Protein AF-0000000080252151 (afdb_homodimer)

Structure (mmCIF, N/CA/C/O backbone):
data_AF-0000000080252151-model_v1
#
loop_
_entity.id
_entity.type
_entity.pdbx_description
1 polymer 'serine--tRNA ligase'
#
loop_
_atom_site.group_PDB
_atom_site.id
_atom_site.type_symbol
_atom_site.label_atom_id
_atom_site.label_alt_id
_atom_site.label_comp_id
_atom_site.label_asym_id
_atom_site.label_entity_id
_atom_site.label_seq_id
_atom_site.pdbx_PDB_ins_code
_atom_site.Cartn_x
_atom_site.Cartn_y
_atom_site.Cartn_z
_atom_site.occupancy
_atom_site.B_iso_or_equiv
_atom_site.auth_seq_id
_atom_site.auth_comp_id
_atom_site.auth_asym_id
_atom_site.auth_atom_id
_atom_site.pdbx_PDB_model_num
ATOM 1 N N . MET A 1 1 ? -27.797 20.719 -45.469 1 16.73 1 MET A N 1
ATOM 2 C CA . MET A 1 1 ? -27.469 19.422 -46.062 1 16.73 1 MET A CA 1
ATOM 3 C C . MET A 1 1 ? -26.172 18.875 -45.469 1 16.73 1 MET A C 1
ATOM 5 O O . MET A 1 1 ? -25.797 17.734 -45.75 1 16.73 1 MET A O 1
ATOM 9 N N . ARG A 1 2 ? -25.266 19.719 -45.094 1 17.7 2 ARG A N 1
ATOM 10 C CA . ARG A 1 2 ? -23.844 19.5 -44.875 1 17.7 2 ARG A CA 1
ATOM 11 C C . ARG A 1 2 ? -23.594 18.688 -43.594 1 17.7 2 ARG A C 1
ATOM 13 O O . ARG A 1 2 ? -22.453 18.453 -43.188 1 17.7 2 ARG A O 1
ATOM 20 N N . ALA A 1 3 ? -24.531 18.656 -42.719 1 18.3 3 ALA A N 1
ATOM 21 C CA . ALA A 1 3 ? -24.562 18.203 -41.312 1 18.3 3 ALA A CA 1
ATOM 22 C C . ALA A 1 3 ? -24.328 16.688 -41.219 1 18.3 3 ALA A C 1
ATOM 24 O O . ALA A 1 3 ? -24.031 16.172 -40.156 1 18.3 3 ALA A O 1
ATOM 25 N N . VAL A 1 4 ? -24.516 15.867 -42.281 1 17.34 4 VAL A N 1
ATOM 26 C CA . VAL A 1 4 ? -24.875 14.453 -42.281 1 17.34 4 VAL A CA 1
ATOM 27 C C . VAL A 1 4 ? -23.625 13.594 -42.219 1 17.34 4 VAL A C 1
ATOM 29 O O . VAL A 1 4 ? -23.641 12.484 -41.688 1 17.34 4 VAL A O 1
ATOM 32 N N . TRP A 1 5 ? -22.594 13.992 -42.812 1 17.31 5 TRP A N 1
ATOM 33 C CA . TRP A 1 5 ? -21.703 12.984 -43.375 1 17.31 5 TRP A CA 1
ATOM 34 C C . TRP A 1 5 ? -20.797 12.383 -42.312 1 17.31 5 TRP A C 1
ATOM 36 O O . TRP A 1 5 ? -20.297 11.266 -42.469 1 17.31 5 TRP A O 1
ATOM 46 N N . ILE A 1 6 ? -20.391 13.219 -41.375 1 19.72 6 ILE A N 1
ATOM 47 C CA . ILE A 1 6 ? -19.203 12.781 -40.656 1 19.72 6 ILE A CA 1
ATOM 48 C C . ILE A 1 6 ? -19.516 11.516 -39.875 1 19.72 6 ILE A C 1
ATOM 50 O O . ILE A 1 6 ? -18.641 10.977 -39.188 1 19.72 6 ILE A O 1
ATOM 54 N N . TRP A 1 7 ? -20.781 11.078 -39.812 1 19.39 7 TRP A N 1
ATOM 55 C CA . TRP A 1 7 ? -21.328 9.961 -39.062 1 19.39 7 TRP A CA 1
ATOM 56 C C . TRP A 1 7 ? -20.812 8.625 -39.594 1 19.39 7 TRP A C 1
ATOM 58 O O . TRP A 1 7 ? -20.766 7.637 -38.875 1 19.39 7 TRP A O 1
ATOM 68 N N . THR A 1 8 ? -20.547 8.531 -40.812 1 19.23 8 THR A N 1
ATOM 69 C CA . THR A 1 8 ? -20.516 7.227 -41.469 1 19.23 8 THR A CA 1
ATOM 70 C C . THR A 1 8 ? -19.25 6.469 -41.094 1 19.23 8 THR A C 1
ATOM 72 O O . THR A 1 8 ? -19.25 5.242 -41 1 19.23 8 THR A O 1
ATOM 75 N N . ARG A 1 9 ? -18.141 7.125 -41.25 1 21.08 9 ARG A N 1
ATOM 76 C CA . ARG A 1 9 ? -16.984 6.258 -41.406 1 21.08 9 ARG A CA 1
ATOM 77 C C . ARG A 1 9 ? -16.609 5.613 -40.062 1 21.08 9 ARG A C 1
ATOM 79 O O . ARG A 1 9 ? -15.617 4.875 -40 1 21.08 9 ARG A O 1
ATOM 86 N N . LEU A 1 10 ? -17 6.137 -38.906 1 21.61 10 LEU A N 1
ATOM 87 C CA . LEU A 1 10 ? -16.797 5.559 -37.562 1 21.61 10 LEU A CA 1
ATOM 88 C C . LEU A 1 10 ? -17.359 4.145 -37.5 1 21.61 10 LEU A C 1
ATOM 90 O O . LEU A 1 10 ? -17.266 3.479 -36.469 1 21.61 10 LEU A O 1
ATOM 94 N N . SER A 1 11 ? -18.109 3.631 -38.438 1 21.38 11 SER A N 1
ATOM 95 C CA . SER A 1 11 ? -18.828 2.365 -38.594 1 21.38 11 SER A CA 1
ATOM 96 C C . SER A 1 11 ? -17.859 1.211 -38.844 1 21.38 11 SER A C 1
ATOM 98 O O . SER A 1 11 ? -18.203 0.049 -38.594 1 21.38 11 SER A O 1
ATOM 100 N N . ARG A 1 12 ? -16.859 1.363 -39.625 1 22.22 12 ARG A N 1
ATOM 101 C CA . ARG A 1 12 ? -16.281 0.125 -40.125 1 22.22 12 ARG A CA 1
ATOM 102 C C . ARG A 1 12 ? -15.438 -0.556 -39.031 1 22.22 12 ARG A C 1
ATOM 104 O O . ARG A 1 12 ? -14.836 -1.605 -39.281 1 22.22 12 ARG A O 1
ATOM 111 N N . TRP A 1 13 ? -14.789 0.206 -38.219 1 22.47 13 TRP A N 1
ATOM 112 C CA . TRP A 1 13 ? -13.922 -0.566 -37.344 1 22.47 13 TRP A CA 1
ATOM 113 C C . TRP A 1 13 ? -14.719 -1.618 -36.594 1 22.47 13 TRP A C 1
ATOM 115 O O . TRP A 1 13 ? -14.93 -1.491 -35.375 1 22.47 13 TRP A O 1
ATOM 125 N N . ASN A 1 14 ? -16 -2.041 -36.906 1 22.7 14 ASN A N 1
ATOM 126 C CA . ASN A 1 14 ? -17 -3.068 -36.625 1 22.7 14 ASN A CA 1
ATOM 127 C C . ASN A 1 14 ? -16.406 -4.469 -36.781 1 22.7 14 ASN A C 1
ATOM 129 O O . ASN A 1 14 ? -17.141 -5.461 -36.656 1 22.7 14 ASN A O 1
ATOM 133 N N . ALA A 1 15 ? -15.539 -4.684 -37.656 1 21.8 15 ALA A N 1
ATOM 134 C CA . ALA A 1 15 ? -15.5 -6.062 -38.125 1 21.8 15 ALA A CA 1
ATOM 135 C C . ALA A 1 15 ? -15.094 -7.023 -37.031 1 21.8 15 ALA A C 1
ATOM 137 O O . ALA A 1 15 ? -15.758 -8.031 -36.781 1 21.8 15 ALA A O 1
ATOM 138 N N . VAL A 1 16 ? -13.734 -7.324 -36.906 1 23.58 16 VAL A N 1
ATOM 139 C CA . VAL A 1 16 ? -13.477 -8.641 -36.312 1 23.58 16 VAL A CA 1
ATOM 140 C C . VAL A 1 16 ? -13.836 -8.617 -34.844 1 23.58 16 VAL A C 1
ATOM 142 O O . VAL A 1 16 ? -13.141 -7.992 -34.031 1 23.58 16 VAL A O 1
ATOM 145 N N . SER A 1 17 ? -14.969 -8.266 -34.375 1 24.58 17 SER A N 1
ATOM 146 C CA . SER A 1 17 ? -15.789 -7.992 -33.188 1 24.58 17 SER A CA 1
ATOM 147 C C . SER A 1 17 ? -15.727 -9.141 -32.188 1 24.58 17 SER A C 1
ATOM 149 O O . SER A 1 17 ? -16.656 -9.336 -31.406 1 24.58 17 SER A O 1
ATOM 151 N N . THR A 1 18 ? -15.086 -10.266 -32.5 1 24.19 18 THR A N 1
ATOM 152 C CA . THR A 1 18 ? -15.328 -11.359 -31.578 1 24.19 18 THR A CA 1
ATOM 153 C C . THR A 1 18 ? -14.836 -11.008 -30.172 1 24.19 18 THR A C 1
ATOM 155 O O . THR A 1 18 ? -13.672 -11.242 -29.844 1 24.19 18 THR A O 1
ATOM 158 N N . ILE A 1 19 ? -15.055 -9.789 -29.875 1 25.27 19 ILE A N 1
ATOM 159 C CA . ILE A 1 19 ? -14.703 -9.461 -28.5 1 25.27 19 ILE A CA 1
ATOM 160 C C . ILE A 1 19 ? -15.195 -10.562 -27.562 1 25.27 19 ILE A C 1
ATOM 162 O O . ILE A 1 19 ? -16.406 -10.836 -27.5 1 25.27 19 ILE A O 1
ATOM 166 N N . PRO A 1 20 ? -14.391 -11.531 -27.234 1 25 20 PRO A N 1
ATOM 167 C CA . PRO A 1 20 ? -14.977 -12.586 -26.406 1 25 20 PRO A CA 1
ATOM 168 C C . PRO A 1 20 ? -15.867 -12.023 -25.297 1 25 20 PRO A C 1
ATOM 170 O O . PRO A 1 20 ? -15.555 -10.984 -24.703 1 25 20 PRO A O 1
ATOM 173 N N . ARG A 1 21 ? -17.219 -12.039 -25.344 1 26.2 21 ARG A N 1
ATOM 174 C CA . ARG A 1 21 ? -18.281 -11.703 -24.391 1 26.2 21 ARG A CA 1
ATOM 175 C C . ARG A 1 21 ? -17.891 -12.133 -22.984 1 26.2 21 ARG A C 1
ATOM 177 O O . ARG A 1 21 ? -17.062 -13.023 -22.797 1 26.2 21 ARG A O 1
ATOM 184 N N . ALA A 1 22 ? -18.266 -11.266 -22 1 27.62 22 ALA A N 1
ATOM 185 C CA . ALA A 1 22 ? -18.219 -11.461 -20.562 1 27.62 22 ALA A CA 1
ATOM 186 C C . ALA A 1 22 ? -18.562 -12.898 -20.188 1 27.62 22 ALA A C 1
ATOM 188 O O . ALA A 1 22 ? -18.344 -13.312 -19.031 1 27.62 22 ALA A O 1
ATOM 189 N N . SER A 1 23 ? -19.344 -13.633 -21.016 1 25.84 23 SER A N 1
ATOM 190 C CA . SER A 1 23 ? -19.828 -14.977 -20.703 1 25.84 23 SER A CA 1
ATOM 191 C C . SER A 1 23 ? -18.672 -15.938 -20.453 1 25.84 23 SER A C 1
ATOM 193 O O . SER A 1 23 ? -18.828 -16.969 -19.797 1 25.84 23 SER A O 1
ATOM 195 N N . ASP A 1 24 ? -17.672 -15.836 -21.266 1 27.78 24 ASP A N 1
ATOM 196 C CA . ASP A 1 24 ? -16.828 -17.016 -21.391 1 27.78 24 ASP A CA 1
ATOM 197 C C . ASP A 1 24 ? -15.961 -17.203 -20.156 1 27.78 24 ASP A C 1
ATOM 199 O O . ASP A 1 24 ? -15.211 -18.188 -20.062 1 27.78 24 ASP A O 1
ATOM 203 N N . TYR A 1 25 ? -15.492 -16.156 -19.578 1 28.22 25 TYR A N 1
ATOM 204 C CA . TYR A 1 25 ? -14.703 -16.609 -18.438 1 28.22 25 TYR A CA 1
ATOM 205 C C . TYR A 1 25 ? -15.602 -17.172 -17.344 1 28.22 25 TYR A C 1
ATOM 207 O O . TYR A 1 25 ? -16.125 -16.422 -16.516 1 28.22 25 TYR A O 1
ATOM 215 N N . ALA A 1 26 ? -16.422 -18.109 -17.688 1 27.59 26 ALA A N 1
ATOM 216 C CA . ALA A 1 26 ? -17.141 -18.875 -16.672 1 27.59 26 ALA A CA 1
ATOM 217 C C . ALA A 1 26 ? -16.172 -19.406 -15.602 1 27.59 26 ALA A C 1
ATOM 219 O O . ALA A 1 26 ? -15.547 -20.453 -15.781 1 27.59 26 ALA A O 1
ATOM 220 N N . ILE A 1 27 ? -15.305 -18.625 -15.164 1 31.78 27 ILE A N 1
ATOM 221 C CA . ILE A 1 27 ? -14.703 -19.219 -13.977 1 31.78 27 ILE A CA 1
ATOM 222 C C . ILE A 1 27 ? -15.805 -19.703 -13.031 1 31.78 27 ILE A C 1
ATOM 224 O O . ILE A 1 27 ? -16.672 -18.922 -12.633 1 31.78 27 ILE A O 1
ATOM 228 N N . LEU A 1 28 ? -16.266 -20.938 -13.219 1 28.88 28 LEU A N 1
ATOM 229 C CA . LEU A 1 28 ? -17.203 -21.5 -12.266 1 28.88 28 LEU A CA 1
ATOM 230 C C . LEU A 1 28 ? -16.922 -21 -10.852 1 28.88 28 LEU A C 1
ATOM 232 O O . LEU A 1 28 ? -15.766 -20.75 -10.5 1 28.88 28 LEU A O 1
ATOM 236 N N . PRO A 1 29 ? -17.953 -20.484 -10.32 1 29.12 29 PRO A N 1
ATOM 237 C CA . PRO A 1 29 ? -17.797 -20.031 -8.93 1 29.12 29 PRO A CA 1
ATOM 238 C C . PRO A 1 29 ? -16.984 -21.016 -8.094 1 29.12 29 PRO A C 1
ATOM 240 O O . PRO A 1 29 ? -16.953 -22.219 -8.383 1 29.12 29 PRO A O 1
ATOM 243 N N . LYS A 1 30 ? -16.031 -20.578 -7.488 1 32.59 30 LYS A N 1
ATOM 244 C CA . LYS A 1 30 ? -15.32 -21.375 -6.484 1 32.59 30 LYS A CA 1
ATOM 245 C C . LYS A 1 30 ? -16.281 -22.297 -5.742 1 32.59 30 LYS A C 1
ATOM 247 O O . LYS A 1 30 ? -17.422 -21.922 -5.453 1 32.59 30 LYS A O 1
ATOM 252 N N . HIS A 1 31 ? -16.422 -23.578 -6.074 1 26.41 31 HIS A N 1
ATOM 253 C CA . HIS A 1 31 ? -17.203 -24.5 -5.25 1 26.41 31 HIS A CA 1
ATOM 254 C C . HIS A 1 31 ? -17.156 -24.094 -3.781 1 26.41 31 HIS A C 1
ATOM 256 O O . HIS A 1 31 ? -16.094 -23.797 -3.24 1 26.41 31 HIS A O 1
ATOM 262 N N . SER A 1 32 ? -18.266 -23.516 -3.346 1 26.16 32 SER A N 1
ATOM 263 C CA . SER A 1 32 ? -18.453 -23.312 -1.915 1 26.16 32 SER A CA 1
ATOM 264 C C . SER A 1 32 ? -18.141 -24.578 -1.121 1 26.16 32 SER A C 1
ATOM 266 O O . SER A 1 32 ? -18.797 -25.594 -1.285 1 26.16 32 SER A O 1
ATOM 268 N N . PHE A 1 33 ? -17.078 -25.031 -0.908 1 23.88 33 PHE A N 1
ATOM 269 C CA . PHE A 1 33 ? -16.984 -26.062 0.129 1 23.88 33 PHE A CA 1
ATOM 270 C C . PHE A 1 33 ? -17.938 -25.75 1.282 1 23.88 33 PHE A C 1
ATOM 272 O O . PHE A 1 33 ? -18.094 -24.594 1.659 1 23.88 33 PHE A O 1
ATOM 279 N N . HIS A 1 34 ? -19.016 -26.5 1.443 1 22.34 34 HIS A N 1
ATOM 280 C CA . HIS A 1 34 ? -19.844 -26.609 2.639 1 22.34 34 HIS A CA 1
ATOM 281 C C . HIS A 1 34 ? -19 -26.438 3.904 1 22.34 34 HIS A C 1
ATOM 283 O O . HIS A 1 34 ? -18.094 -27.234 4.164 1 22.34 34 HIS A O 1
ATOM 289 N N . THR A 1 35 ? -18.859 -25.328 4.289 1 23.25 35 THR A N 1
ATOM 290 C CA . THR A 1 35 ? -18.484 -25.156 5.688 1 23.25 35 THR A CA 1
ATOM 291 C C . THR A 1 35 ? -19.438 -25.922 6.598 1 23.25 35 THR A C 1
ATOM 293 O O . THR A 1 35 ? -20.656 -25.672 6.574 1 23.25 35 THR A O 1
ATOM 296 N N . SER A 1 36 ? -19.438 -27.188 6.797 1 22.25 36 SER A N 1
ATOM 297 C CA . SER A 1 36 ? -19.891 -27.672 8.094 1 22.25 36 SER A CA 1
ATOM 298 C C . SER A 1 36 ? -19.672 -26.641 9.188 1 22.25 36 SER A C 1
ATOM 300 O O . SER A 1 36 ? -18.609 -26.016 9.25 1 22.25 36 SER A O 1
ATOM 302 N N . SER A 1 37 ? -20.797 -26.047 9.609 1 23.06 37 SER A N 1
ATOM 303 C CA . SER A 1 37 ? -21.062 -25.172 10.742 1 23.06 37 SER A CA 1
ATOM 304 C C . SER A 1 37 ? -20.297 -25.609 11.984 1 23.06 37 SER A C 1
ATOM 306 O O . SER A 1 37 ? -20.781 -26.406 12.773 1 23.06 37 SER A O 1
ATOM 308 N N . LEU A 1 38 ? -19.25 -26.234 11.938 1 21.7 38 LEU A N 1
ATOM 309 C CA . LEU A 1 38 ? -18.625 -26.359 13.25 1 21.7 38 LEU A CA 1
ATOM 310 C C . LEU A 1 38 ? -18.516 -25 13.93 1 21.7 38 LEU A C 1
ATOM 312 O O . LEU A 1 38 ? -17.625 -24.203 13.617 1 21.7 38 LEU A O 1
ATOM 316 N N . PHE A 1 39 ? -19.656 -24.344 13.992 1 22.88 39 PHE A N 1
ATOM 317 C CA . PHE A 1 39 ? -19.906 -23.344 15.023 1 22.88 39 PHE A CA 1
ATOM 318 C C . PHE A 1 39 ? -19.391 -23.797 16.375 1 22.88 39 PHE A C 1
ATOM 320 O O . PHE A 1 39 ? -19.984 -24.672 17.016 1 22.88 39 PHE A O 1
ATOM 327 N N . LEU A 1 40 ? -18.172 -23.906 16.562 1 22.36 40 LEU A N 1
ATOM 328 C CA . LEU A 1 40 ? -17.797 -23.984 17.969 1 22.36 40 LEU A CA 1
ATOM 329 C C . LEU A 1 40 ? -18.438 -22.844 18.766 1 22.36 40 LEU A C 1
ATOM 331 O O . LEU A 1 40 ? -18.281 -21.672 18.422 1 22.36 40 LEU A O 1
ATOM 335 N N . LYS A 1 41 ? -19.578 -23 19.234 1 24.2 41 LYS A N 1
ATOM 336 C CA . LYS A 1 41 ? -20.078 -22.328 20.422 1 24.2 41 LYS A CA 1
ATOM 337 C C . LYS A 1 41 ? -18.938 -22.016 21.406 1 24.2 41 LYS A C 1
ATOM 339 O O . LYS A 1 41 ? -18.297 -22.938 21.922 1 24.2 41 LYS A O 1
ATOM 344 N N . THR A 1 42 ? -18.312 -20.922 21.141 1 24.12 42 THR A N 1
ATOM 345 C CA . THR A 1 42 ? -17.594 -20.469 22.328 1 24.12 42 THR A CA 1
ATOM 346 C C . THR A 1 42 ? -18.531 -20.391 23.531 1 24.12 42 THR A C 1
ATOM 348 O O . THR A 1 42 ? -19.438 -19.562 23.562 1 24.12 42 THR A O 1
ATOM 351 N N . LYS A 1 43 ? -19.031 -21.438 24.016 1 25.16 43 LYS A N 1
ATOM 352 C CA . LYS A 1 43 ? -19.406 -21.344 25.422 1 25.16 43 LYS A CA 1
ATOM 353 C C . LYS A 1 43 ? -18.438 -20.453 26.203 1 25.16 43 LYS A C 1
ATOM 355 O O . LYS A 1 43 ? -17.219 -20.531 26 1 25.16 43 LYS A O 1
ATOM 360 N N . GLU A 1 44 ? -18.844 -19.281 26.734 1 26.17 44 GLU A N 1
ATOM 361 C CA . GLU A 1 44 ? -18.25 -18.406 27.719 1 26.17 44 GLU A CA 1
ATOM 362 C C . GLU A 1 44 ? -17.422 -19.188 28.734 1 26.17 44 GLU A C 1
ATOM 364 O O . GLU A 1 44 ? -16.984 -18.625 29.75 1 26.17 44 GLU A O 1
ATOM 369 N N . LYS A 1 45 ? -17.688 -20.516 28.875 1 26.02 45 LYS A N 1
ATOM 370 C CA . LYS A 1 45 ? -17.047 -21 30.094 1 26.02 45 LYS A CA 1
ATOM 371 C C . LYS A 1 45 ? -15.562 -20.672 30.109 1 26.02 45 LYS A C 1
ATOM 373 O O . LYS A 1 45 ? -15.008 -20.203 29.125 1 26.02 45 LYS A O 1
ATOM 378 N N . ASP A 1 46 ? -14.766 -21.688 30.672 1 23.55 46 ASP A N 1
ATOM 379 C CA . ASP A 1 46 ? -13.438 -21.641 31.266 1 23.55 46 ASP A CA 1
ATOM 380 C C . ASP A 1 46 ? -12.398 -21.172 30.234 1 23.55 46 ASP A C 1
ATOM 382 O O . ASP A 1 46 ? -12.359 -21.688 29.109 1 23.55 46 ASP A O 1
ATOM 386 N N . ARG A 1 47 ? -11.984 -19.953 30.156 1 26.83 47 ARG A N 1
ATOM 387 C CA . ARG A 1 47 ? -10.688 -19.359 29.828 1 26.83 47 ARG A CA 1
ATOM 388 C C . ARG A 1 47 ? -9.57 -20.391 29.984 1 26.83 47 ARG A C 1
ATOM 390 O O . ARG A 1 47 ? -8.789 -20.312 30.938 1 26.83 47 ARG A O 1
ATOM 397 N N . THR A 1 48 ? -9.898 -21.594 29.969 1 23.78 48 THR A N 1
ATOM 398 C CA . THR A 1 48 ? -8.742 -22.484 30.109 1 23.78 48 THR A CA 1
ATOM 399 C C . THR A 1 48 ? -7.691 -22.172 29.047 1 23.78 48 THR A C 1
ATOM 401 O O . THR A 1 48 ? -8.008 -22.078 27.859 1 23.78 48 THR A O 1
ATOM 404 N N . VAL A 1 49 ? -6.629 -21.266 29.375 1 26.84 49 VAL A N 1
ATOM 405 C CA . VAL A 1 49 ? -5.281 -21.391 28.828 1 26.84 49 VAL A CA 1
ATOM 406 C C . VAL A 1 49 ? -5.113 -22.766 28.172 1 26.84 49 VAL A C 1
ATOM 408 O O . VAL A 1 49 ? -5.137 -23.797 28.844 1 26.84 49 VAL A O 1
ATOM 411 N N . PHE A 1 50 ? -5.824 -22.969 27.172 1 26.45 50 PHE A N 1
ATOM 412 C CA . PHE A 1 50 ? -5.438 -24.234 26.547 1 26.45 50 PHE A CA 1
ATOM 413 C C . PHE A 1 50 ? -3.924 -24.422 26.594 1 26.45 50 PHE A C 1
ATOM 415 O O . PHE A 1 50 ? -3.182 -23.609 26.031 1 26.45 50 PHE A O 1
ATOM 422 N N . GLN A 1 51 ? -3.262 -24.609 27.641 1 28.59 51 GLN A N 1
ATOM 423 C CA . GLN A 1 51 ? -2.016 -25.344 27.875 1 28.59 51 GLN A CA 1
ATOM 424 C C . GLN A 1 51 ? -1.795 -26.391 26.781 1 28.59 51 GLN A C 1
ATOM 426 O O . GLN A 1 51 ? -1.871 -27.594 27.062 1 28.59 51 GLN A O 1
ATOM 431 N N . THR A 1 52 ? -2.551 -26.359 25.672 1 32.12 52 THR A N 1
ATOM 432 C CA . THR A 1 52 ? -2.377 -27.578 24.891 1 32.12 52 THR A CA 1
ATOM 433 C C . THR A 1 52 ? -0.906 -27.797 24.562 1 32.12 52 THR A C 1
ATOM 435 O O . THR A 1 52 ? -0.241 -26.906 24.047 1 32.12 52 THR A O 1
ATOM 438 N N . THR A 1 53 ? -0.196 -28.5 25.062 1 35 53 THR A N 1
ATOM 439 C CA . THR A 1 53 ? 1.112 -29.141 24.953 1 35 53 THR A CA 1
ATOM 440 C C . THR A 1 53 ? 1.509 -29.312 23.5 1 35 53 THR A C 1
ATOM 442 O O . THR A 1 53 ? 2.684 -29.188 23.141 1 35 53 THR A O 1
ATOM 445 N N . ASP A 1 54 ? 0.576 -29.859 22.5 1 38.12 54 ASP A N 1
ATOM 446 C CA . 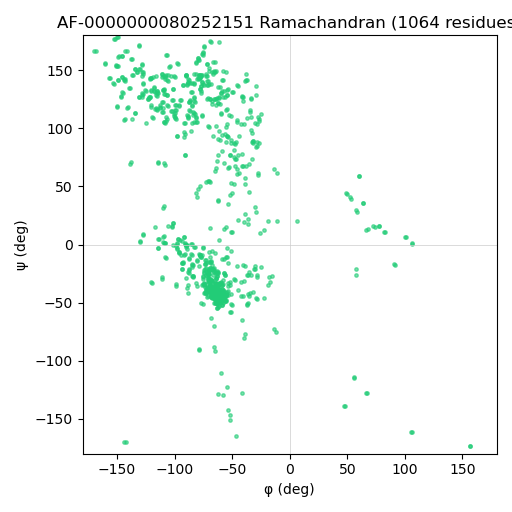ASP A 1 54 ? 1.036 -30.391 21.219 1 38.12 54 ASP A CA 1
ATOM 447 C C . ASP A 1 54 ? 0.783 -29.375 20.094 1 38.12 54 ASP A C 1
ATOM 449 O O . ASP A 1 54 ? 0.568 -29.766 18.938 1 38.12 54 ASP A O 1
ATOM 453 N N . PHE A 1 55 ? 0.519 -28.156 20.266 1 42.69 55 PHE A N 1
ATOM 454 C CA . PHE A 1 55 ? 0.318 -27.234 19.156 1 42.69 55 PHE A CA 1
ATOM 455 C C . PHE A 1 55 ? 1.633 -26.953 18.438 1 42.69 55 PHE A C 1
ATOM 457 O O . PHE A 1 55 ? 2.568 -26.406 19.031 1 42.69 55 PHE A O 1
ATOM 464 N N . ILE A 1 56 ? 1.778 -27.609 17.312 1 49.44 56 ILE A N 1
ATOM 465 C CA . ILE A 1 56 ? 2.902 -27.25 16.469 1 49.44 56 ILE A CA 1
ATOM 466 C C . ILE A 1 56 ? 2.52 -26.062 15.586 1 49.44 56 ILE A C 1
ATOM 468 O O . ILE A 1 56 ? 1.577 -26.141 14.797 1 49.44 56 ILE A O 1
ATOM 472 N N . PRO A 1 57 ? 2.959 -24.812 15.812 1 55.06 57 PRO A N 1
ATOM 473 C CA . PRO A 1 57 ? 2.664 -23.656 14.961 1 55.06 57 PRO A CA 1
ATOM 474 C C . PRO A 1 57 ? 2.938 -23.938 13.484 1 55.06 57 PRO A C 1
ATOM 476 O O . PRO A 1 57 ? 3.887 -24.641 13.148 1 55.06 57 PRO A O 1
ATOM 479 N N . PRO A 1 58 ? 1.847 -23.531 12.719 1 61.88 58 PRO A N 1
ATOM 480 C CA . PRO A 1 58 ? 2.096 -23.719 11.289 1 61.88 58 PRO A CA 1
ATOM 481 C C . PRO A 1 58 ? 3.328 -22.953 10.805 1 61.88 58 PRO A C 1
ATOM 483 O O . PRO A 1 58 ? 3.615 -21.859 11.289 1 61.88 58 PRO A O 1
ATOM 486 N N . ARG A 1 59 ? 4.133 -23.656 10.094 1 69.94 59 ARG A N 1
ATOM 487 C CA . ARG A 1 59 ? 5.348 -23.062 9.547 1 69.94 59 ARG A CA 1
ATOM 488 C C . ARG A 1 59 ? 5.113 -22.531 8.133 1 69.94 59 ARG A C 1
ATOM 490 O O . ARG A 1 59 ? 5.914 -21.75 7.613 1 69.94 59 ARG A O 1
ATOM 497 N N . THR A 1 60 ? 3.969 -23 7.566 1 76.81 60 THR A N 1
ATOM 498 C CA . THR A 1 60 ? 3.613 -22.531 6.23 1 76.81 60 THR A CA 1
ATOM 499 C C . THR A 1 60 ? 2.098 -22.422 6.082 1 76.81 60 THR A C 1
ATOM 501 O O . THR A 1 60 ? 1.354 -23.203 6.672 1 76.81 60 THR A O 1
ATOM 504 N N . ALA A 1 61 ? 1.718 -21.438 5.355 1 78.81 61 ALA A N 1
ATOM 505 C CA . ALA A 1 61 ? 0.294 -21.25 5.09 1 78.81 61 ALA A CA 1
ATOM 506 C C . ALA A 1 61 ? -0.191 -22.203 4.004 1 78.81 61 ALA A C 1
ATOM 508 O O . ALA A 1 61 ? -1.396 -22.359 3.803 1 78.81 61 ALA A O 1
ATOM 509 N N . LEU A 1 62 ? 0.72 -22.906 3.363 1 84.62 62 LEU A N 1
ATOM 510 C CA . LEU A 1 62 ? 0.373 -23.781 2.248 1 84.62 62 LEU A CA 1
ATOM 511 C C . LEU A 1 62 ? 0.093 -25.203 2.738 1 84.62 62 LEU A C 1
ATOM 513 O O . LEU A 1 62 ? -0.291 -26.062 1.952 1 84.62 62 LEU A O 1
ATOM 517 N N . PHE A 1 63 ? 0.377 -25.438 3.975 1 79.94 63 PHE A N 1
ATOM 518 C CA . PHE A 1 63 ? 0.137 -26.766 4.516 1 79.94 63 PHE A CA 1
ATOM 519 C C . PHE A 1 63 ? -0.358 -26.688 5.953 1 79.94 63 PHE A C 1
ATOM 521 O O . PHE A 1 63 ? 0.351 -26.188 6.832 1 79.94 63 PHE A O 1
ATOM 528 N N . VAL A 1 64 ? -1.665 -27 6.062 1 70.69 64 VAL A N 1
ATOM 529 C CA . VAL A 1 64 ? -2.264 -26.969 7.395 1 70.69 64 VAL A CA 1
ATOM 530 C C . VAL A 1 64 ? -2.541 -28.406 7.855 1 70.69 64 VAL A C 1
ATOM 532 O O . VAL A 1 64 ? -3.234 -29.156 7.168 1 70.69 64 VAL A O 1
ATOM 535 N N . SER A 1 65 ? -1.626 -28.859 8.812 1 61.72 65 SER A N 1
ATOM 536 C CA . SER A 1 65 ? -1.834 -30.203 9.336 1 61.72 65 SER A CA 1
ATOM 537 C C . SER A 1 65 ? -2.447 -30.156 10.734 1 61.72 65 SER A C 1
ATOM 539 O O . SER A 1 65 ? -2.205 -29.234 11.5 1 61.72 65 SER A O 1
ATOM 541 N N . GLY A 1 66 ? -3.293 -31.141 10.984 1 57.28 66 GLY A N 1
ATOM 542 C CA . GLY A 1 66 ? -3.779 -31.406 12.336 1 57.28 66 GLY A CA 1
ATOM 543 C C . GLY A 1 66 ? -4.672 -30.297 12.867 1 57.28 66 GLY A C 1
ATOM 544 O O . GLY A 1 66 ? -5.566 -29.828 12.172 1 57.28 66 GLY A O 1
ATOM 545 N N . SER A 1 67 ? -4.289 -29.797 14.117 1 51.16 67 SER A N 1
ATOM 546 C CA . SER A 1 67 ? -5.059 -28.875 14.938 1 51.16 67 SER A CA 1
ATOM 547 C C . SER A 1 67 ? -4.938 -27.438 14.406 1 51.16 67 SER A C 1
ATOM 549 O O . SER A 1 67 ? -5.738 -26.578 14.766 1 51.16 67 SER A O 1
ATOM 551 N N . SER A 1 68 ? -4.004 -27.297 13.438 1 55.53 68 SER A N 1
ATOM 552 C CA . SER A 1 68 ? -3.82 -25.938 12.945 1 55.53 68 SER A CA 1
ATOM 553 C C . SER A 1 68 ? -4.891 -25.562 11.93 1 55.53 68 SER A C 1
ATOM 555 O O . SER A 1 68 ? -5.086 -24.375 11.625 1 55.53 68 SER A O 1
ATOM 557 N N . SER A 1 69 ? -5.582 -26.625 11.492 1 57.47 69 SER A N 1
ATOM 558 C CA . SER A 1 69 ? -6.59 -26.391 10.469 1 57.47 69 SER A CA 1
ATOM 559 C C . SER A 1 69 ? -7.703 -25.469 10.977 1 57.47 69 SER A C 1
ATOM 561 O O . SER A 1 69 ? -8.359 -24.781 10.195 1 57.47 69 SER A O 1
ATOM 563 N N . GLN A 1 70 ? -7.758 -25.516 12.297 1 51.78 70 GLN A N 1
ATOM 564 C CA . GLN A 1 70 ? -8.844 -24.719 12.875 1 51.78 70 GLN A CA 1
ATOM 565 C C . GLN A 1 70 ? -8.578 -23.219 12.727 1 51.78 70 GLN A C 1
ATOM 567 O O . GLN A 1 70 ? -9.508 -22.422 12.766 1 51.78 70 GLN A O 1
ATOM 572 N N . PHE A 1 71 ? -7.324 -23.031 12.547 1 51.22 71 PHE A N 1
ATOM 573 C CA . PHE A 1 71 ? -6.973 -21.625 12.508 1 51.22 71 PHE A CA 1
ATOM 574 C C . PHE A 1 71 ? -6.895 -21.125 11.062 1 51.22 71 PHE A C 1
ATOM 576 O O . PHE A 1 71 ? -6.75 -19.922 10.82 1 51.22 71 PHE A O 1
ATOM 583 N N . ALA A 1 72 ? -7.008 -22.094 10.219 1 56.09 72 ALA A N 1
ATOM 584 C CA . ALA A 1 72 ? -6.848 -21.672 8.828 1 56.09 72 ALA A CA 1
ATOM 585 C C . ALA A 1 72 ? -8.141 -21.078 8.281 1 56.09 72 ALA A C 1
ATOM 587 O O . ALA A 1 72 ? -9.195 -21.719 8.344 1 56.09 72 ALA A O 1
ATOM 588 N N . THR A 1 73 ? -8.133 -19.75 8.164 1 53.56 73 THR A N 1
ATOM 589 C CA . THR A 1 73 ? -9.289 -19.062 7.59 1 53.56 73 THR A CA 1
ATOM 590 C C . THR A 1 73 ? -9.391 -19.359 6.094 1 53.56 73 THR A C 1
ATOM 592 O O . THR A 1 73 ? -10.484 -19.297 5.523 1 53.56 73 THR A O 1
ATOM 595 N N . PHE A 1 74 ? -8.281 -19.594 5.488 1 60.88 74 PHE A N 1
ATOM 596 C CA . PHE A 1 74 ? -8.242 -19.844 4.055 1 60.88 74 PHE A CA 1
ATOM 597 C C . PHE A 1 74 ? -7.352 -21.047 3.748 1 60.88 74 PHE A C 1
ATOM 599 O O . PHE A 1 74 ? -6.219 -21.125 4.223 1 60.88 74 PHE A O 1
ATOM 606 N N . VAL A 1 75 ? -8.062 -22 3.289 1 65.25 75 VAL A N 1
ATOM 607 C CA . VAL A 1 75 ? -7.27 -23.219 3.104 1 65.25 75 VAL A CA 1
ATOM 608 C C . VAL A 1 75 ? -7.145 -23.531 1.614 1 65.25 75 VAL A C 1
ATOM 610 O O . VAL A 1 75 ? -8.117 -23.422 0.865 1 65.25 75 VAL A O 1
ATOM 613 N N . VAL A 1 76 ? -5.934 -23.531 1.164 1 79.31 76 VAL A N 1
ATOM 614 C CA . VAL A 1 76 ? -5.594 -24.062 -0.157 1 79.31 76 VAL A CA 1
ATOM 615 C C . VAL A 1 76 ? -4.996 -25.453 -0.026 1 79.31 76 VAL A C 1
ATOM 617 O O . VAL A 1 76 ? -4.27 -25.734 0.929 1 79.31 76 VAL A O 1
ATOM 620 N N . ASP A 1 77 ? -5.488 -26.359 -0.883 1 81.25 77 ASP A N 1
ATOM 621 C CA . ASP A 1 77 ? -4.906 -27.703 -0.95 1 81.25 77 ASP A CA 1
ATOM 622 C C . ASP A 1 77 ? -3.908 -27.797 -2.1 1 81.25 77 ASP A C 1
ATOM 624 O O . ASP A 1 77 ? -4.277 -28.172 -3.219 1 81.25 77 ASP A O 1
ATOM 628 N N . PRO A 1 78 ? -2.691 -27.578 -1.822 1 88.44 78 PRO A N 1
ATOM 629 C CA . PRO A 1 78 ? -1.691 -27.562 -2.893 1 88.44 78 PRO A CA 1
ATOM 630 C C . PRO A 1 78 ? -1.475 -28.938 -3.516 1 88.44 78 PRO A C 1
ATOM 632 O O . PRO A 1 78 ? -1.694 -29.953 -2.859 1 88.44 78 PRO A O 1
ATOM 635 N N . HIS A 1 79 ? -1.168 -28.953 -4.762 1 89.94 79 HIS A N 1
ATOM 636 C CA . HIS A 1 79 ? -0.709 -30.156 -5.445 1 89.94 79 HIS A CA 1
ATOM 637 C C . HIS A 1 79 ? 0.807 -30.297 -5.352 1 89.94 79 HIS A C 1
ATOM 639 O O . HIS A 1 79 ? 1.544 -29.547 -5.992 1 89.94 79 HIS A O 1
ATOM 645 N N . PHE A 1 80 ? 1.244 -31.281 -4.613 1 90.25 80 PHE A N 1
ATOM 646 C CA . PHE A 1 80 ? 2.678 -31.5 -4.477 1 90.25 80 PHE A CA 1
ATOM 647 C C . PHE A 1 80 ? 3.201 -32.344 -5.625 1 90.25 80 PHE A C 1
ATOM 649 O O . PHE A 1 80 ? 2.807 -33.5 -5.777 1 90.25 80 PHE A O 1
ATOM 656 N N . ASP A 1 81 ? 4.117 -31.844 -6.387 1 91.44 81 ASP A N 1
ATOM 657 C CA . ASP A 1 81 ? 4.637 -32.531 -7.559 1 91.44 81 ASP A CA 1
ATOM 658 C C . ASP A 1 81 ? 6.074 -33 -7.336 1 91.44 81 ASP A C 1
ATOM 660 O O . ASP A 1 81 ? 6.891 -32.969 -8.258 1 91.44 81 ASP A O 1
ATOM 664 N N . PHE A 1 82 ? 6.402 -33.312 -6.16 1 94.38 82 PHE A N 1
ATOM 665 C CA . PHE A 1 82 ? 7.789 -33.625 -5.828 1 94.38 82 PHE A CA 1
ATOM 666 C C . PHE A 1 82 ? 8.234 -34.938 -6.469 1 94.38 82 PHE A C 1
ATOM 668 O O . PHE A 1 82 ? 9.414 -35.094 -6.797 1 94.38 82 PHE A O 1
ATOM 675 N N . ASP A 1 83 ? 7.328 -35.906 -6.668 1 93.31 83 ASP A N 1
ATOM 676 C CA . ASP A 1 83 ? 7.676 -37.125 -7.371 1 93.31 83 ASP A CA 1
ATOM 677 C C . ASP A 1 83 ? 8.211 -36.812 -8.766 1 93.31 83 ASP A C 1
ATOM 679 O O . ASP A 1 83 ? 9.234 -37.375 -9.18 1 93.31 83 ASP A O 1
ATOM 683 N N . GLU A 1 84 ? 7.508 -36 -9.422 1 91.38 84 GLU A N 1
ATOM 684 C CA . GLU A 1 84 ? 7.902 -35.594 -10.773 1 91.38 84 GLU A CA 1
ATOM 685 C C . GLU A 1 84 ? 9.211 -34.812 -10.766 1 91.38 84 GLU A C 1
ATOM 687 O O . GLU A 1 84 ? 10.07 -35.031 -11.633 1 91.38 84 GLU A O 1
ATOM 692 N N . ARG A 1 85 ? 9.398 -33.969 -9.836 1 92.12 85 ARG A N 1
ATOM 693 C CA . ARG A 1 85 ? 10.586 -33.125 -9.758 1 92.12 85 ARG A CA 1
ATOM 694 C C . ARG A 1 85 ? 11.828 -33.938 -9.438 1 92.12 85 ARG A C 1
ATOM 696 O O . ARG A 1 85 ? 12.914 -33.688 -9.961 1 92.12 85 ARG A O 1
ATOM 703 N N . PHE A 1 86 ? 11.617 -34.969 -8.625 1 94.62 86 PHE A N 1
ATOM 704 C CA . PHE A 1 86 ? 12.766 -35.781 -8.18 1 94.62 86 PHE A CA 1
ATOM 705 C C . PHE A 1 86 ? 13.039 -36.906 -9.141 1 94.62 86 PHE A C 1
ATOM 707 O O . PHE A 1 86 ? 13.992 -37.688 -8.961 1 94.62 86 PHE A O 1
ATOM 714 N N . ALA A 1 87 ? 12.219 -37.062 -10.164 1 93.5 87 ALA A N 1
ATOM 715 C CA . ALA A 1 87 ? 12.453 -38.125 -11.164 1 93.5 87 ALA A CA 1
ATOM 716 C C . ALA A 1 87 ? 13.781 -37.906 -11.875 1 93.5 87 ALA A C 1
ATOM 718 O O . ALA A 1 87 ? 14.445 -38.875 -12.266 1 93.5 87 ALA A O 1
ATOM 719 N N . ASP A 1 88 ? 14.141 -36.688 -12.086 1 92.38 88 ASP A N 1
ATOM 720 C CA . ASP A 1 88 ? 15.414 -36.312 -12.695 1 92.38 88 ASP A CA 1
ATOM 721 C C . ASP A 1 88 ? 16.297 -35.562 -11.703 1 92.38 88 ASP A C 1
ATOM 723 O O . ASP A 1 88 ? 16.625 -34.406 -11.93 1 92.38 88 ASP A O 1
ATOM 727 N N . LEU A 1 89 ? 16.797 -36.25 -10.727 1 94.69 89 LEU A N 1
ATOM 728 C CA . LEU A 1 89 ? 17.453 -35.656 -9.57 1 94.69 89 LEU A CA 1
ATOM 729 C C . LEU A 1 89 ? 18.766 -35 -9.977 1 94.69 89 LEU A C 1
ATOM 731 O O . LEU A 1 89 ? 19.078 -33.875 -9.508 1 94.69 89 LEU A O 1
ATOM 735 N N . ASP A 1 90 ? 19.516 -35.656 -10.812 1 94.19 90 ASP A N 1
ATOM 736 C CA . ASP A 1 90 ? 20.844 -35.125 -11.172 1 94.19 90 ASP A CA 1
ATOM 737 C C . ASP A 1 90 ? 20.734 -33.812 -11.93 1 94.19 90 ASP A C 1
ATOM 739 O O . ASP A 1 90 ? 21.438 -32.844 -11.609 1 94.19 90 ASP A O 1
ATOM 743 N N . ASN A 1 91 ? 19.922 -33.812 -12.938 1 94.38 91 ASN A N 1
ATOM 744 C CA . ASN A 1 91 ? 19.734 -32.562 -13.68 1 94.38 91 ASN A CA 1
ATOM 745 C C . ASN A 1 91 ? 19.156 -31.469 -12.797 1 94.38 91 ASN A C 1
ATOM 747 O O . ASN A 1 91 ? 19.531 -30.312 -12.93 1 94.38 91 ASN A O 1
ATOM 751 N N . TYR A 1 92 ? 18.219 -31.844 -11.961 1 96 92 TYR A N 1
ATOM 752 C CA . TYR A 1 92 ? 17.625 -30.875 -11.047 1 96 92 TYR A CA 1
ATOM 753 C C . TYR A 1 92 ? 18.672 -30.328 -10.094 1 96 92 TYR A C 1
ATOM 755 O O . TYR A 1 92 ? 18.688 -29.125 -9.797 1 96 92 TYR A O 1
ATOM 763 N N . GLN A 1 93 ? 19.562 -31.156 -9.602 1 95.88 93 GLN A N 1
ATOM 764 C CA . GLN A 1 93 ? 20.641 -30.719 -8.719 1 95.88 93 GLN A CA 1
ATOM 765 C C . GLN A 1 93 ? 21.562 -29.734 -9.43 1 95.88 93 GLN A C 1
ATOM 767 O O . GLN A 1 93 ? 22.047 -28.781 -8.812 1 95.88 93 GLN A O 1
ATOM 772 N N . GLN A 1 94 ? 21.828 -29.984 -10.688 1 94.38 94 GLN A N 1
ATOM 773 C CA . GLN A 1 94 ? 22.641 -29.062 -11.469 1 94.38 94 GLN A CA 1
ATOM 774 C C . GLN A 1 94 ? 21.969 -27.688 -11.562 1 94.38 94 GLN A C 1
ATOM 776 O O . GLN A 1 94 ? 22.641 -26.656 -11.484 1 94.38 94 GLN A O 1
ATOM 781 N N . GLU A 1 95 ? 20.672 -27.688 -11.805 1 94.81 95 GLU A N 1
ATOM 782 C CA . GLU A 1 95 ? 19.922 -26.438 -11.883 1 94.81 95 GLU A CA 1
ATOM 783 C C . GLU A 1 95 ? 19.984 -25.672 -10.562 1 94.81 95 GLU A C 1
ATOM 785 O O . GLU A 1 95 ? 20.062 -24.453 -10.547 1 94.81 95 GLU A O 1
ATOM 790 N N . ILE A 1 96 ? 19.906 -26.422 -9.453 1 94.44 96 ILE A N 1
ATOM 791 C CA . ILE A 1 96 ? 20.016 -25.812 -8.133 1 94.44 96 ILE A CA 1
ATOM 792 C C . ILE A 1 96 ? 21.391 -25.156 -7.973 1 94.44 96 ILE A C 1
ATOM 794 O O . ILE A 1 96 ? 21.484 -24.047 -7.438 1 94.44 96 ILE A O 1
ATOM 798 N N . THR A 1 97 ? 22.375 -25.797 -8.492 1 93 97 THR A N 1
ATOM 799 C CA . THR A 1 97 ? 23.734 -25.25 -8.43 1 93 97 THR A CA 1
ATOM 800 C C . THR A 1 97 ? 23.844 -24 -9.297 1 93 97 THR A C 1
ATOM 802 O O . THR A 1 97 ? 24.5 -23.031 -8.898 1 93 97 THR A O 1
ATOM 805 N N . LEU A 1 98 ? 23.25 -24.047 -10.453 1 92.62 98 LEU A N 1
ATOM 806 C CA . LEU A 1 98 ? 23.266 -22.875 -11.336 1 92.62 98 LEU A CA 1
ATOM 807 C C . LEU A 1 98 ? 22.578 -21.688 -10.672 1 92.62 98 LEU A C 1
ATOM 809 O O . LEU A 1 98 ? 22.969 -20.531 -10.891 1 92.62 98 LEU A O 1
ATOM 813 N N . ARG A 1 99 ? 21.531 -21.922 -9.844 1 93.56 99 ARG A N 1
ATOM 814 C CA . ARG A 1 99 ? 20.797 -20.891 -9.125 1 93.56 99 ARG A CA 1
ATOM 815 C C . ARG A 1 99 ? 21.578 -20.422 -7.902 1 93.56 99 ARG A C 1
ATOM 817 O O . ARG A 1 99 ? 21.188 -19.453 -7.234 1 93.56 99 ARG A O 1
ATOM 824 N N . GLN A 1 100 ? 22.641 -21.141 -7.609 1 89.94 100 GLN A N 1
ATOM 825 C CA . GLN A 1 100 ? 23.5 -20.859 -6.457 1 89.94 100 GLN A CA 1
ATOM 826 C C . GLN A 1 100 ? 22.719 -21.031 -5.152 1 89.94 100 GLN A C 1
ATOM 828 O O . GLN A 1 100 ? 22.828 -20.188 -4.25 1 89.94 100 GLN A O 1
ATOM 833 N N . LEU A 1 101 ? 21.844 -21.984 -5.137 1 89.19 101 LEU A N 1
ATOM 834 C CA . LEU A 1 101 ? 21.109 -22.344 -3.924 1 89.19 101 LEU A CA 1
ATOM 835 C C . LEU A 1 101 ? 21.766 -23.531 -3.223 1 89.19 101 LEU A C 1
ATOM 837 O O . LEU A 1 101 ? 22.516 -24.281 -3.842 1 89.19 101 LEU A O 1
ATOM 841 N N . SER A 1 102 ? 21.516 -23.609 -1.916 1 87.94 102 SER A N 1
ATOM 842 C CA . SER A 1 102 ? 22.156 -24.656 -1.116 1 87.94 102 SER A CA 1
ATOM 843 C C . SER A 1 102 ? 21.141 -25.734 -0.701 1 87.94 102 SER A C 1
ATOM 845 O O . SER A 1 102 ? 20.719 -25.766 0.456 1 87.94 102 SER A O 1
ATOM 847 N N . PHE A 1 103 ? 20.672 -26.469 -1.608 1 89.62 103 PHE A N 1
ATOM 848 C CA . PHE A 1 103 ? 19.781 -27.594 -1.334 1 89.62 103 PHE A CA 1
ATOM 849 C C . PHE A 1 103 ? 20.438 -28.906 -1.704 1 89.62 103 PHE A C 1
ATOM 851 O O . PHE A 1 103 ? 21.094 -29.016 -2.74 1 89.62 103 PHE A O 1
ATOM 858 N N . ASP A 1 104 ? 20.375 -29.797 -0.785 1 91.88 104 ASP A N 1
ATOM 859 C CA . ASP A 1 104 ? 20.703 -31.172 -1.103 1 91.88 104 ASP A CA 1
ATOM 860 C C . ASP A 1 104 ? 19.469 -31.969 -1.535 1 91.88 104 ASP A C 1
ATOM 862 O O . ASP A 1 104 ? 18.719 -32.469 -0.694 1 91.88 104 ASP A O 1
ATOM 866 N N . LEU A 1 105 ? 19.391 -32.188 -2.809 1 94.69 105 LEU A N 1
ATOM 867 C CA . LEU A 1 105 ? 18.172 -32.75 -3.352 1 94.69 105 LEU A CA 1
ATOM 868 C C . LEU A 1 105 ? 18.062 -34.25 -3.029 1 94.69 105 LEU A C 1
ATOM 870 O O . LEU A 1 105 ? 16.953 -34.812 -2.977 1 94.69 105 LEU A O 1
ATOM 874 N N . HIS A 1 106 ? 19.188 -34.875 -2.863 1 94.31 106 HIS A N 1
ATOM 875 C CA . HIS A 1 106 ? 19.141 -36.281 -2.467 1 94.31 106 HIS A CA 1
ATOM 876 C C . HIS A 1 106 ? 18.531 -36.438 -1.074 1 94.31 106 HIS A C 1
ATOM 878 O O . HIS A 1 106 ? 17.703 -37.344 -0.846 1 94.31 106 HIS A O 1
ATOM 884 N N . LYS A 1 107 ? 18.953 -35.594 -0.258 1 94.38 107 LYS A N 1
ATOM 885 C CA . LYS A 1 107 ? 18.375 -35.594 1.083 1 94.38 107 LYS A CA 1
ATOM 886 C C . LYS A 1 107 ? 16.891 -35.25 1.042 1 94.38 107 LYS A C 1
ATOM 888 O O . LYS A 1 107 ? 16.094 -35.844 1.754 1 94.38 107 LYS A O 1
ATOM 893 N N . CYS A 1 108 ? 16.594 -34.281 0.243 1 95.56 108 CYS A N 1
ATOM 894 C CA . CYS A 1 108 ? 15.195 -33.875 0.109 1 95.56 108 CYS A CA 1
ATOM 895 C C . CYS A 1 108 ? 14.336 -35 -0.426 1 95.56 108 CYS A C 1
ATOM 897 O O . CYS A 1 108 ? 13.234 -35.25 0.066 1 95.56 108 CYS A O 1
ATOM 899 N N . SER A 1 109 ? 14.852 -35.656 -1.408 1 96.19 109 SER A N 1
ATOM 900 C CA . SER A 1 109 ? 14.133 -36.781 -2 1 96.19 109 SER A CA 1
ATOM 901 C C . SER A 1 109 ? 13.93 -37.906 -0.986 1 96.19 109 SER A C 1
ATOM 903 O O . SER A 1 109 ? 12.875 -38.531 -0.953 1 96.19 109 SER A O 1
ATOM 905 N N . ALA A 1 110 ? 14.906 -38.125 -0.187 1 95.31 110 ALA A N 1
ATOM 906 C CA . ALA A 1 110 ? 14.805 -39.156 0.85 1 95.31 110 ALA A CA 1
ATOM 907 C C . ALA A 1 110 ? 13.734 -38.781 1.877 1 95.31 110 ALA A C 1
ATOM 909 O O . ALA A 1 110 ? 12.977 -39.656 2.316 1 95.31 110 ALA A O 1
ATOM 910 N N . LEU A 1 111 ? 13.75 -37.531 2.232 1 94.81 111 LEU A N 1
ATOM 911 C CA . LEU A 1 111 ? 12.742 -37.062 3.174 1 94.81 111 LEU A CA 1
ATOM 912 C C . LEU A 1 111 ? 11.336 -37.25 2.602 1 94.81 111 LEU A C 1
ATOM 914 O O . LEU A 1 111 ? 10.422 -37.656 3.314 1 94.81 111 LEU A O 1
ATOM 918 N N . TRP A 1 112 ? 11.195 -36.938 1.367 1 95.56 112 TRP A N 1
ATOM 919 C CA . TRP A 1 112 ? 9.898 -37.062 0.707 1 95.56 112 TRP A CA 1
ATOM 920 C C . TRP A 1 112 ? 9.445 -38.531 0.649 1 95.56 112 TRP A C 1
ATOM 922 O O . TRP A 1 112 ? 8.289 -38.844 0.955 1 95.56 112 TRP A O 1
ATOM 932 N N . THR A 1 113 ? 10.359 -39.375 0.345 1 95.5 113 THR A N 1
ATOM 933 C CA . THR A 1 113 ? 10.047 -40.812 0.271 1 95.5 113 THR A CA 1
ATOM 934 C C . THR A 1 113 ? 9.641 -41.344 1.64 1 95.5 113 THR A C 1
ATOM 936 O O . THR A 1 113 ? 8.68 -42.094 1.75 1 95.5 113 THR A O 1
ATOM 939 N N . ARG A 1 114 ? 10.359 -40.938 2.602 1 95.25 114 ARG A N 1
ATOM 940 C CA . ARG A 1 114 ? 10.047 -41.344 3.963 1 95.25 114 ARG A CA 1
ATOM 941 C C . ARG A 1 114 ? 8.648 -40.906 4.371 1 95.25 114 ARG A C 1
ATOM 943 O O . ARG A 1 114 ? 7.887 -41.656 4.961 1 95.25 114 ARG A O 1
ATOM 950 N N . LEU A 1 115 ? 8.359 -39.656 4.059 1 94.44 115 LEU A N 1
ATOM 951 C CA . LEU A 1 115 ? 7.043 -39.094 4.395 1 94.44 115 LEU A CA 1
ATOM 952 C C . LEU A 1 115 ? 5.945 -39.844 3.652 1 94.44 115 LEU A C 1
ATOM 954 O O . LEU A 1 115 ? 4.902 -40.156 4.234 1 94.44 115 LEU A O 1
ATOM 958 N N . GLN A 1 116 ? 6.152 -40.156 2.451 1 94 116 GLN A N 1
ATOM 959 C CA . GLN A 1 116 ? 5.172 -40.906 1.66 1 94 116 GLN A CA 1
ATOM 960 C C . GLN A 1 116 ? 4.934 -42.281 2.234 1 94 116 GLN A C 1
ATOM 962 O O . GLN A 1 116 ? 3.803 -42.781 2.25 1 94 116 GLN A O 1
ATOM 967 N N . GLU A 1 117 ? 5.965 -42.875 2.664 1 94.81 117 GLU A N 1
ATOM 968 C CA . GLU A 1 117 ? 5.852 -44.188 3.273 1 94.81 117 GLU A CA 1
ATOM 969 C C . GLU A 1 117 ? 5.012 -44.156 4.547 1 94.81 117 GLU A C 1
ATOM 971 O O . GLU A 1 117 ? 4.188 -45.031 4.785 1 94.81 117 GLU A O 1
ATOM 976 N N . LEU A 1 118 ? 5.301 -43.125 5.266 1 94 118 LEU A N 1
ATOM 977 C CA . LEU A 1 118 ? 4.531 -42.969 6.496 1 94 118 LEU A CA 1
ATOM 978 C C . LEU A 1 118 ? 3.059 -42.719 6.188 1 94 118 LEU A C 1
ATOM 980 O O . LEU A 1 118 ? 2.182 -43.281 6.863 1 94 118 LEU A O 1
ATOM 984 N N . TRP A 1 119 ? 2.83 -41.938 5.211 1 92.44 119 TRP A N 1
ATOM 985 C CA . TRP A 1 119 ? 1.45 -41.688 4.805 1 92.44 119 TRP A CA 1
ATOM 986 C C . TRP A 1 119 ? 0.782 -42.969 4.32 1 92.44 119 TRP A C 1
ATOM 988 O O . TRP A 1 119 ? -0.384 -43.219 4.629 1 92.44 119 TRP A O 1
ATOM 998 N N . LYS A 1 120 ? 1.456 -43.75 3.576 1 93.62 120 LYS A N 1
ATOM 999 C CA . LYS A 1 120 ? 0.931 -45 3.074 1 93.62 120 LYS A CA 1
ATOM 1000 C C . LYS A 1 120 ? 0.636 -45.969 4.219 1 93.62 120 LYS A C 1
ATOM 1002 O O . LYS A 1 120 ? -0.4 -46.656 4.223 1 93.62 120 LYS A O 1
ATOM 1007 N N . ARG A 1 121 ? 1.539 -46.062 5.129 1 94.19 121 ARG A N 1
ATOM 1008 C CA . ARG A 1 121 ? 1.352 -46.906 6.293 1 94.19 121 ARG A CA 1
ATOM 1009 C C . ARG A 1 121 ? 0.119 -46.5 7.086 1 94.19 121 ARG A C 1
ATOM 1011 O O . ARG A 1 121 ? -0.638 -47.344 7.559 1 94.19 121 ARG A O 1
ATOM 1018 N N . ARG A 1 122 ? -0.021 -45.25 7.227 1 93.38 122 ARG A N 1
ATOM 1019 C CA . ARG A 1 122 ? -1.199 -44.75 7.93 1 93.38 122 ARG A CA 1
ATOM 1020 C C . ARG A 1 122 ? -2.479 -45.125 7.199 1 93.38 122 ARG A C 1
ATOM 1022 O O . ARG A 1 122 ? -3.447 -45.562 7.828 1 93.38 122 ARG A O 1
ATOM 1029 N N . ALA A 1 123 ? -2.451 -44.969 5.926 1 92.25 123 ALA A N 1
ATOM 1030 C CA . ALA A 1 123 ? -3.619 -45.312 5.121 1 92.25 123 ALA A CA 1
ATOM 1031 C C . ALA A 1 123 ? -3.93 -46.812 5.223 1 92.25 123 ALA A C 1
ATOM 1033 O O . ALA A 1 123 ? -5.098 -47.188 5.289 1 92.25 123 ALA A O 1
ATOM 1034 N N . GLU A 1 124 ? -2.979 -47.625 5.25 1 93.62 124 GLU A N 1
ATOM 1035 C CA . GLU A 1 124 ? -3.146 -49.062 5.383 1 93.62 124 GLU A CA 1
ATOM 1036 C C . GLU A 1 124 ? -3.746 -49.406 6.738 1 93.62 124 GLU A C 1
ATOM 1038 O O . GLU A 1 124 ? -4.645 -50.25 6.82 1 93.62 124 GLU A O 1
ATOM 1043 N N . LEU A 1 125 ? -3.189 -48.812 7.762 1 92.69 125 LEU A N 1
ATOM 1044 C CA . LEU A 1 125 ? -3.693 -49.062 9.102 1 92.69 125 LEU A CA 1
ATOM 1045 C C . LEU A 1 125 ? -5.145 -48.625 9.242 1 92.69 125 LEU A C 1
ATOM 1047 O O . LEU A 1 125 ? -5.945 -49.281 9.898 1 92.69 125 LEU A O 1
ATOM 1051 N N . GLU A 1 126 ? -5.473 -47.531 8.594 1 90.75 126 GLU A N 1
ATOM 1052 C CA . GLU A 1 126 ? -6.844 -47.031 8.625 1 90.75 126 GLU A CA 1
ATOM 1053 C C . GLU A 1 126 ? -7.789 -47.969 7.887 1 90.75 126 GLU A C 1
ATOM 1055 O O . GLU A 1 126 ? -8.914 -48.188 8.328 1 90.75 126 GLU A O 1
ATOM 1060 N N . THR A 1 127 ? -7.359 -48.469 6.805 1 90.56 127 THR A N 1
ATOM 1061 C CA . THR A 1 127 ? -8.148 -49.438 6.039 1 90.56 127 THR A CA 1
ATOM 1062 C C . THR A 1 127 ? -8.367 -50.719 6.844 1 90.56 127 THR A C 1
ATOM 1064 O O . THR A 1 127 ? -9.469 -51.25 6.859 1 90.56 127 THR A O 1
ATOM 1067 N N . ARG A 1 128 ? -7.352 -51.188 7.496 1 88.69 128 ARG A N 1
ATOM 1068 C CA . ARG A 1 128 ? -7.449 -52.375 8.336 1 88.69 128 ARG A CA 1
ATOM 1069 C C . ARG A 1 128 ? -8.422 -52.156 9.492 1 88.69 128 ARG A C 1
ATOM 1071 O O . ARG A 1 128 ? -9.188 -53.062 9.852 1 88.69 128 ARG A O 1
ATOM 1078 N N . ARG A 1 129 ? -8.359 -51 10.016 1 87.62 129 ARG A N 1
ATOM 1079 C CA . ARG A 1 129 ? -9.273 -50.656 11.109 1 87.62 129 ARG A CA 1
ATOM 1080 C C . ARG A 1 129 ? -10.719 -50.656 10.633 1 87.62 129 ARG A C 1
ATOM 1082 O O . ARG A 1 129 ? -11.602 -51.188 11.312 1 87.62 129 ARG A O 1
ATOM 1089 N N . LYS A 1 130 ? -10.93 -50.062 9.516 1 85.69 130 LYS A N 1
ATOM 1090 C CA . LYS A 1 130 ? -12.281 -50 8.961 1 85.69 130 LYS A CA 1
ATOM 1091 C C . LYS A 1 130 ? -12.797 -51.406 8.648 1 85.69 130 LYS A C 1
ATOM 1093 O O . LYS A 1 130 ? -13.969 -51.719 8.867 1 85.69 130 LYS A O 1
ATOM 1098 N N . GLN A 1 131 ? -11.977 -52.281 8.188 1 84.19 131 GLN A N 1
ATOM 1099 C CA . GLN A 1 131 ? -12.352 -53.625 7.852 1 84.19 131 GLN A CA 1
ATOM 1100 C C . GLN A 1 131 ? -12.656 -54.438 9.109 1 84.19 131 GLN A C 1
ATOM 1102 O O . GLN A 1 131 ? -13.484 -55.375 9.07 1 84.19 131 GLN A O 1
ATOM 1107 N N . SER A 1 132 ? -12 -54.156 10.172 1 80.19 132 SER A N 1
ATOM 1108 C CA . SER A 1 132 ? -12.203 -54.875 11.414 1 80.19 132 SER A CA 1
ATOM 1109 C C . SER A 1 132 ? -13.562 -54.562 12.031 1 80.19 132 SER A C 1
ATOM 1111 O O . SER A 1 132 ? -14.117 -55.375 12.781 1 80.19 132 SER A O 1
ATOM 1113 N N . VAL A 1 133 ? -14.102 -53.344 11.68 1 73.88 133 VAL A N 1
ATOM 1114 C CA . VAL A 1 133 ? -15.375 -52.938 12.258 1 73.88 133 VAL A CA 1
ATOM 1115 C C . VAL A 1 133 ? -16.516 -53.219 11.281 1 73.88 133 VAL A C 1
ATOM 1117 O O . VAL A 1 133 ? -17.656 -53.438 11.688 1 73.88 133 VAL A O 1
ATOM 1120 N N . GLU A 1 134 ? -16.281 -53.062 10.016 1 71.81 134 GLU A N 1
ATOM 1121 C CA . GLU A 1 134 ? -17.328 -53.219 9.016 1 71.81 134 GLU A CA 1
ATOM 1122 C C . GLU A 1 134 ? -17.969 -54.594 9.086 1 71.81 134 GLU A C 1
ATOM 1124 O O . GLU A 1 134 ? -19.141 -54.781 8.734 1 71.81 134 GLU A O 1
ATOM 1129 N N . ASN A 1 135 ? -17.281 -55.625 9.609 1 63.38 135 ASN A N 1
ATOM 1130 C CA . ASN A 1 135 ? -17.891 -56.969 9.625 1 63.38 135 ASN A CA 1
ATOM 1131 C C . ASN A 1 135 ? -18.969 -57.094 10.695 1 63.38 135 ASN A C 1
ATOM 1133 O O . ASN A 1 135 ? -19.609 -58.125 10.828 1 63.38 135 ASN A O 1
ATOM 1137 N N . PHE A 1 136 ? -19.156 -56 11.453 1 64.31 136 PHE A N 1
ATOM 1138 C CA . PHE A 1 136 ? -20.172 -56.125 12.492 1 64.31 136 PHE A CA 1
ATOM 1139 C C . PHE A 1 136 ? -21.281 -55.125 12.289 1 64.31 136 PHE A C 1
ATOM 1141 O O . PHE A 1 136 ? -21.031 -53.969 11.992 1 64.31 136 PHE A O 1
ATOM 1148 N N . SER A 1 137 ? -22.469 -55.406 11.922 1 59.72 137 SER A N 1
ATOM 1149 C CA . SER A 1 137 ? -23.656 -54.594 11.633 1 59.72 137 SER A CA 1
ATOM 1150 C C . SER A 1 137 ? -24 -53.719 12.812 1 59.72 137 SER A C 1
ATOM 1152 O O . SER A 1 137 ? -24.578 -52.625 12.625 1 59.72 137 SER A O 1
ATOM 1154 N N . LYS A 1 138 ? -23.953 -54.25 14.109 1 64.19 138 LYS A N 1
ATOM 1155 C CA . LYS A 1 138 ? -24.266 -53.562 15.359 1 64.19 138 LYS A CA 1
ATOM 1156 C C . LYS A 1 138 ? -23.062 -53.562 16.297 1 64.19 138 LYS A C 1
ATOM 1158 O O . LYS A 1 138 ? -22.344 -54.562 16.406 1 64.19 138 LYS A O 1
ATOM 1163 N N . PRO A 1 139 ? -22.656 -52.312 16.953 1 63.75 139 PRO A N 1
ATOM 1164 C CA . PRO A 1 139 ? -21.547 -52.219 17.906 1 63.75 139 PRO A CA 1
ATOM 1165 C C . PRO A 1 139 ? -21.578 -53.281 18.984 1 63.75 139 PRO A C 1
ATOM 1167 O O . PRO A 1 139 ? -20.531 -53.719 19.453 1 63.75 139 PRO A O 1
ATOM 1170 N N . SER A 1 140 ? -22.75 -53.719 19.328 1 65.25 140 SER A N 1
ATOM 1171 C CA . SER A 1 140 ? -22.938 -54.75 20.344 1 65.25 140 SER A CA 1
ATOM 1172 C C . SER A 1 140 ? -22.469 -56.094 19.844 1 65.25 140 SER A C 1
ATOM 1174 O O . SER A 1 140 ? -22.172 -57 20.656 1 65.25 140 SER A O 1
ATOM 1176 N N . ASP A 1 141 ? -22.438 -56.281 18.578 1 66.56 141 ASP A N 1
ATOM 1177 C CA . ASP A 1 141 ? -22.172 -57.594 18.016 1 66.56 141 ASP A CA 1
ATOM 1178 C C . ASP A 1 141 ? -20.688 -57.812 17.766 1 66.56 141 ASP A C 1
ATOM 1180 O O . ASP A 1 141 ? -20.266 -58.875 17.312 1 66.56 141 ASP A O 1
ATOM 1184 N N . VAL A 1 142 ? -19.922 -56.781 18.109 1 70.25 142 VAL A N 1
ATOM 1185 C CA . VAL A 1 142 ? -18.5 -56.844 17.828 1 70.25 142 VAL A CA 1
ATOM 1186 C C . VAL A 1 142 ? -17.828 -57.781 18.859 1 70.25 142 VAL A C 1
ATOM 1188 O O . VAL A 1 142 ? -18.016 -57.594 20.062 1 70.25 142 VAL A O 1
ATOM 1191 N N . ASP A 1 143 ? -17.359 -58.938 18.391 1 77.19 143 ASP A N 1
ATOM 1192 C CA . ASP A 1 143 ? -16.719 -59.875 19.297 1 77.19 143 ASP A CA 1
ATOM 1193 C C . ASP A 1 143 ? -15.523 -59.25 20 1 77.19 143 ASP A C 1
ATOM 1195 O O . ASP A 1 143 ? -14.992 -58.25 19.547 1 77.19 143 ASP A O 1
ATOM 1199 N N . GLU A 1 144 ? -15.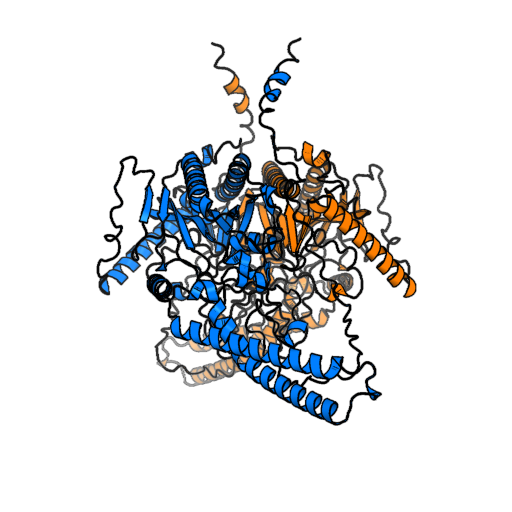266 -59.688 21.172 1 79.44 144 GLU A N 1
ATOM 1200 C CA . GLU A 1 144 ? -14.234 -59.156 22.047 1 79.44 144 GLU A CA 1
ATOM 1201 C C . GLU A 1 144 ? -12.883 -59.094 21.344 1 79.44 144 GLU A C 1
ATOM 1203 O O . GLU A 1 144 ? -12.109 -58.156 21.562 1 79.44 144 GLU A O 1
ATOM 1208 N N . GLU A 1 145 ? -12.641 -60.062 20.422 1 80.69 145 GLU A N 1
ATOM 1209 C CA . GLU A 1 145 ? -11.375 -60.094 19.688 1 80.69 145 GLU A CA 1
ATOM 1210 C C . GLU A 1 145 ? -11.281 -58.938 18.703 1 80.69 145 GLU A C 1
ATOM 1212 O O . GLU A 1 145 ? -10.234 -58.281 18.578 1 80.69 145 GLU A O 1
ATOM 1217 N N . SER A 1 146 ? -12.383 -58.625 18.062 1 82.06 146 SER A N 1
ATOM 1218 C CA . SER A 1 146 ? -12.414 -57.5 17.109 1 82.06 146 SER A CA 1
ATOM 1219 C C . SER A 1 146 ? -12.32 -56.156 17.812 1 82.06 146 SER A C 1
ATOM 1221 O O . SER A 1 146 ? -11.711 -55.219 17.281 1 82.06 146 SER A O 1
ATOM 1223 N N . LYS A 1 147 ? -12.82 -56.125 19 1 81.12 147 LYS A N 1
ATOM 1224 C CA . LYS A 1 147 ? -12.711 -54.906 19.812 1 81.12 147 LYS A CA 1
ATOM 1225 C C . LYS A 1 147 ? -11.266 -54.656 20.219 1 81.12 147 LYS A C 1
ATOM 1227 O O . LYS A 1 147 ? -10.805 -53.531 20.172 1 81.12 147 LYS A O 1
ATOM 1232 N N . LEU A 1 148 ? -10.68 -55.781 20.656 1 83.56 148 LEU A N 1
ATOM 1233 C CA . LEU A 1 148 ? -9.281 -55.656 21.062 1 83.56 148 LEU A CA 1
ATOM 1234 C C . LEU A 1 148 ? -8.406 -55.25 19.875 1 83.56 148 LEU A C 1
ATOM 1236 O O . LEU A 1 148 ? -7.512 -54.438 20.016 1 83.56 148 LEU A O 1
ATOM 1240 N N . LYS A 1 149 ? -8.68 -55.844 18.703 1 84.56 149 LYS A N 1
ATOM 1241 C CA . LYS A 1 149 ? -7.941 -55.5 17.5 1 84.56 149 LYS A CA 1
ATOM 1242 C C . LYS A 1 149 ? -8.148 -54.031 17.109 1 84.56 149 LYS A C 1
ATOM 1244 O O . LYS A 1 149 ? -7.203 -53.344 16.734 1 84.56 149 LYS A O 1
ATOM 1249 N N . GLY A 1 150 ? -9.305 -53.625 17.188 1 83.25 150 GLY A N 1
ATOM 1250 C CA . GLY A 1 150 ? -9.617 -52.25 16.906 1 83.25 150 GLY A CA 1
ATOM 1251 C C . GLY A 1 150 ? -8.891 -51.281 17.828 1 83.25 150 GLY A C 1
ATOM 1252 O O . GLY A 1 150 ? -8.391 -50.219 17.375 1 83.25 150 GLY A O 1
ATOM 1253 N N . ARG A 1 151 ? -8.82 -51.625 19.062 1 85.75 151 ARG A N 1
ATOM 1254 C CA . ARG A 1 151 ? -8.125 -50.812 20.031 1 85.75 151 ARG A CA 1
ATOM 1255 C C . ARG A 1 151 ? -6.629 -50.75 19.734 1 85.75 151 ARG A C 1
ATOM 1257 O O . ARG A 1 151 ? -6 -49.688 19.891 1 85.75 151 ARG A O 1
ATOM 1264 N N . LEU A 1 152 ? -6.109 -51.906 19.375 1 88.12 152 LEU A N 1
ATOM 1265 C CA . LEU A 1 152 ? -4.691 -51.969 19.047 1 88.12 152 LEU A CA 1
ATOM 1266 C C . LEU A 1 152 ? -4.375 -51.125 17.812 1 88.12 152 LEU A C 1
ATOM 1268 O O . LEU A 1 152 ? -3.377 -50.406 17.797 1 88.12 152 LEU A O 1
ATOM 1272 N N . LEU A 1 153 ? -5.227 -51.219 16.828 1 91 153 LEU A N 1
ATOM 1273 C CA . LEU A 1 153 ? -5.031 -50.469 15.602 1 91 153 LEU A CA 1
ATOM 1274 C C . LEU A 1 153 ? -5.156 -48.969 15.867 1 91 153 LEU A C 1
ATOM 1276 O O . LEU A 1 153 ? -4.402 -48.156 15.305 1 91 153 LEU A O 1
ATOM 1280 N N . ARG A 1 154 ? -6.012 -48.625 16.703 1 88.56 154 ARG A N 1
ATOM 1281 C CA . ARG A 1 154 ? -6.168 -47.219 17.078 1 88.56 154 ARG A CA 1
ATOM 1282 C C . ARG A 1 154 ? -4.918 -46.688 17.781 1 88.56 154 ARG A C 1
ATOM 1284 O O . ARG A 1 154 ? -4.523 -45.531 17.578 1 88.56 154 ARG A O 1
ATOM 1291 N N . GLY A 1 155 ? -4.441 -47.5 18.578 1 91.25 155 GLY A N 1
ATOM 1292 C CA . GLY A 1 155 ? -3.201 -47.125 19.234 1 91.25 155 GLY A CA 1
ATOM 1293 C C . GLY A 1 155 ? -2.033 -46.969 18.281 1 91.25 155 GLY A C 1
ATOM 1294 O O . GLY A 1 155 ? -1.246 -46.031 18.422 1 91.25 155 GLY A O 1
ATOM 1295 N N . GLU A 1 156 ? -1.924 -47.844 17.328 1 91.88 156 GLU A N 1
ATOM 1296 C CA . GLU A 1 156 ? -0.873 -47.75 16.328 1 91.88 156 GLU A CA 1
ATOM 1297 C C . GLU A 1 156 ? -1.028 -46.531 15.461 1 91.88 156 GLU A C 1
ATOM 1299 O O . GLU A 1 156 ? -0.04 -45.875 15.117 1 91.88 156 GLU A O 1
ATOM 1304 N N . ILE A 1 157 ? -2.186 -46.219 15.094 1 92.69 157 ILE A N 1
ATOM 1305 C CA . ILE A 1 157 ? -2.467 -45.031 14.273 1 92.69 157 ILE A CA 1
ATOM 1306 C C . ILE A 1 157 ? -2.115 -43.781 15.047 1 92.69 157 ILE A C 1
ATOM 1308 O O . ILE A 1 157 ? -1.559 -42.844 14.484 1 92.69 157 ILE A O 1
ATOM 1312 N N . LYS A 1 158 ? -2.42 -43.75 16.266 1 90.06 158 LYS A N 1
ATOM 1313 C CA . LYS A 1 158 ? -2.104 -42.594 17.109 1 90.06 158 LYS A CA 1
ATOM 1314 C C . LYS A 1 158 ? -0.598 -42.375 17.172 1 90.06 158 LYS A C 1
ATOM 1316 O O . LYS A 1 158 ? -0.139 -41.219 17.062 1 90.06 158 LYS A O 1
ATOM 1321 N N . GLN A 1 159 ? 0.041 -43.469 17.359 1 90.81 159 GLN A N 1
ATOM 1322 C CA . GLN A 1 159 ? 1.496 -43.375 17.391 1 90.81 159 GLN A CA 1
ATOM 1323 C C . GLN A 1 159 ? 2.045 -42.938 16.031 1 90.81 159 GLN A C 1
ATOM 1325 O O . GLN A 1 159 ? 2.957 -42.094 15.969 1 90.81 159 GLN A O 1
ATOM 1330 N N . LEU A 1 160 ? 1.562 -43.438 14.977 1 92.12 160 LEU A N 1
ATOM 1331 C CA . LEU A 1 160 ? 1.997 -43.094 13.633 1 92.12 160 LEU A CA 1
ATOM 1332 C C . LEU A 1 160 ? 1.717 -41.625 13.344 1 92.12 160 LEU A C 1
ATOM 1334 O O . LEU A 1 160 ? 2.518 -40.938 12.688 1 92.12 160 LEU A O 1
ATOM 1338 N N . ASN A 1 161 ? 0.648 -41.156 13.812 1 89.25 161 ASN A N 1
ATOM 1339 C CA . ASN A 1 161 ? 0.313 -39.75 13.648 1 89.25 161 ASN A CA 1
ATOM 1340 C C . ASN A 1 161 ? 1.319 -38.844 14.352 1 89.25 161 ASN A C 1
ATOM 1342 O O . ASN A 1 161 ? 1.658 -37.75 13.852 1 89.25 161 ASN A O 1
ATOM 1346 N N . LYS A 1 162 ? 1.729 -39.25 15.414 1 86.75 162 LYS A N 1
ATOM 1347 C CA . LYS A 1 162 ? 2.756 -38.5 16.141 1 86.75 162 LYS A CA 1
ATOM 1348 C C . LYS A 1 162 ? 4.062 -38.469 15.352 1 86.75 162 LYS A C 1
ATOM 1350 O O . LYS A 1 162 ? 4.707 -37.406 15.25 1 86.75 162 LYS A O 1
ATOM 1355 N N . ASP A 1 163 ? 4.395 -39.625 14.828 1 87.38 163 ASP A N 1
ATOM 1356 C CA . ASP A 1 163 ? 5.602 -39.719 14.016 1 87.38 163 ASP A CA 1
ATOM 1357 C C . ASP A 1 163 ? 5.504 -38.844 12.773 1 87.38 163 ASP A C 1
ATOM 1359 O O . ASP A 1 163 ? 6.473 -38.188 12.406 1 87.38 163 ASP A O 1
ATOM 1363 N N . ILE A 1 164 ? 4.402 -38.875 12.172 1 90.06 164 ILE A N 1
ATOM 1364 C CA . ILE A 1 164 ? 4.168 -38.062 10.969 1 90.06 164 ILE A CA 1
ATOM 1365 C C . ILE A 1 164 ? 4.23 -36.594 11.32 1 90.06 164 ILE A C 1
ATOM 1367 O O . ILE A 1 164 ? 4.863 -35.812 10.609 1 90.06 164 ILE A O 1
ATOM 1371 N N . ALA A 1 165 ? 3.609 -36.188 12.375 1 82.62 165 ALA A N 1
ATOM 1372 C CA . ALA A 1 165 ? 3.557 -34.781 12.781 1 82.62 165 ALA A CA 1
ATOM 1373 C C . ALA A 1 165 ? 4.957 -34.219 13.016 1 82.62 165 ALA A C 1
ATOM 1375 O O . ALA A 1 165 ? 5.219 -33.031 12.75 1 82.62 165 ALA A O 1
ATOM 1376 N N . GLU A 1 166 ? 5.797 -35.062 13.461 1 80.62 166 GLU A N 1
ATOM 1377 C CA . GLU A 1 166 ? 7.16 -34.656 13.797 1 80.62 166 GLU A CA 1
ATOM 1378 C C . GLU A 1 166 ? 7.957 -34.312 12.539 1 80.62 166 GLU A C 1
ATOM 1380 O O . GLU A 1 166 ? 8.805 -33.406 12.57 1 80.62 166 GLU A O 1
ATOM 1385 N N . ILE A 1 167 ? 7.633 -34.969 11.461 1 88.25 167 ILE A N 1
ATOM 1386 C CA . ILE A 1 167 ? 8.508 -34.812 10.305 1 88.25 167 ILE A CA 1
ATOM 1387 C C . ILE A 1 167 ? 7.762 -34.031 9.203 1 88.25 167 ILE A C 1
ATOM 1389 O O . ILE A 1 167 ? 8.383 -33.438 8.328 1 88.25 167 ILE A O 1
ATOM 1393 N N . GLU A 1 168 ? 6.512 -34.156 9.172 1 87.31 168 GLU A N 1
ATOM 1394 C CA . GLU A 1 168 ? 5.684 -33.688 8.062 1 87.31 168 GLU A CA 1
ATOM 1395 C C . GLU A 1 168 ? 5.859 -32.188 7.816 1 87.31 168 GLU A C 1
ATOM 1397 O O . GLU A 1 168 ? 6.152 -31.766 6.695 1 87.31 168 GLU A O 1
ATOM 1402 N N . ILE A 1 169 ? 5.809 -31.406 8.852 1 80.94 169 ILE A N 1
ATOM 1403 C CA . ILE A 1 169 ? 5.859 -29.953 8.711 1 80.94 169 ILE A CA 1
ATOM 1404 C C . ILE A 1 169 ? 7.25 -29.531 8.242 1 80.94 169 ILE A C 1
ATOM 1406 O O . ILE A 1 169 ? 7.375 -28.703 7.34 1 80.94 169 ILE A O 1
ATOM 1410 N N . ASP A 1 170 ? 8.195 -30.156 8.797 1 83.56 170 ASP A N 1
ATOM 1411 C CA . ASP A 1 170 ? 9.562 -29.812 8.43 1 83.56 170 ASP A CA 1
ATOM 1412 C C . ASP A 1 170 ? 9.875 -30.219 6.992 1 83.56 170 ASP A C 1
ATOM 1414 O O . ASP A 1 170 ? 10.492 -29.453 6.246 1 83.56 170 ASP A O 1
ATOM 1418 N N . THR A 1 171 ? 9.477 -31.391 6.68 1 90.56 171 THR A N 1
ATOM 1419 C CA . THR A 1 171 ? 9.719 -31.891 5.332 1 90.56 171 THR A CA 1
ATOM 1420 C C . THR A 1 171 ? 9 -31.031 4.297 1 90.56 171 THR A C 1
ATOM 1422 O O . THR A 1 171 ? 9.609 -30.562 3.334 1 90.56 171 THR A O 1
ATOM 1425 N N . ILE A 1 172 ? 7.789 -30.766 4.551 1 89.06 172 ILE A N 1
ATOM 1426 C CA . ILE A 1 172 ? 6.984 -30.031 3.586 1 89.06 172 ILE A CA 1
ATOM 1427 C C . ILE A 1 172 ? 7.5 -28.594 3.467 1 89.06 172 ILE A C 1
ATOM 1429 O O . ILE A 1 172 ? 7.613 -28.062 2.361 1 89.06 172 ILE A O 1
ATOM 1433 N N . THR A 1 173 ? 7.812 -27.953 4.559 1 85.06 173 THR A N 1
ATOM 1434 C CA . THR A 1 173 ? 8.328 -26.594 4.543 1 85.06 173 THR A CA 1
ATOM 1435 C C . THR A 1 173 ? 9.641 -26.516 3.764 1 85.06 173 THR A C 1
ATOM 1437 O O . THR A 1 173 ? 9.875 -25.562 3.02 1 85.06 173 THR A O 1
ATOM 1440 N N . THR A 1 174 ? 10.438 -27.469 3.939 1 88.25 174 THR A N 1
ATOM 1441 C CA . THR A 1 174 ? 11.711 -27.516 3.225 1 88.25 174 THR A CA 1
ATOM 1442 C C . THR A 1 174 ? 11.477 -27.719 1.729 1 88.25 174 THR A C 1
ATOM 1444 O O . THR A 1 174 ? 12.102 -27.047 0.904 1 88.25 174 THR A O 1
ATOM 1447 N N . LEU A 1 175 ? 10.609 -28.625 1.414 1 93 175 LEU A N 1
ATOM 1448 C CA . LEU A 1 175 ? 10.375 -28.969 0.013 1 93 175 LEU A CA 1
ATOM 1449 C C . LEU A 1 175 ? 9.688 -27.812 -0.716 1 93 175 LEU A C 1
ATOM 1451 O O . LEU A 1 175 ? 9.898 -27.625 -1.915 1 93 175 LEU A O 1
ATOM 1455 N N . LEU A 1 176 ? 8.898 -27.047 -0.004 1 90.62 176 LEU A N 1
ATOM 1456 C CA . LEU A 1 176 ? 8.188 -25.922 -0.605 1 90.62 176 LEU A CA 1
ATOM 1457 C C . LEU A 1 176 ? 9.156 -24.812 -0.997 1 90.62 176 LEU A C 1
ATOM 1459 O O . LEU A 1 176 ? 8.812 -23.922 -1.782 1 90.62 176 LEU A O 1
ATOM 1463 N N . LYS A 1 177 ? 10.359 -24.828 -0.519 1 90.5 177 LYS A N 1
ATOM 1464 C CA . LYS A 1 177 ? 11.375 -23.828 -0.834 1 90.5 177 LYS A CA 1
ATOM 1465 C C . LYS A 1 177 ? 12.117 -24.188 -2.121 1 90.5 177 LYS A C 1
ATOM 1467 O O . LYS A 1 177 ? 12.883 -23.375 -2.643 1 90.5 177 LYS A O 1
ATOM 1472 N N . LEU A 1 178 ? 11.859 -25.359 -2.609 1 93.88 178 LEU A N 1
ATOM 1473 C CA . LEU A 1 178 ? 12.539 -25.781 -3.834 1 93.88 178 LEU A CA 1
ATOM 1474 C C . LEU A 1 178 ? 12.039 -24.984 -5.031 1 93.88 178 LEU A C 1
ATOM 1476 O O . LEU A 1 178 ? 10.828 -24.766 -5.172 1 93.88 178 LEU A O 1
ATOM 1480 N N . PRO A 1 179 ? 12.945 -24.578 -5.883 1 94.38 179 PRO A N 1
ATOM 1481 C CA . PRO A 1 179 ? 12.562 -23.75 -7.031 1 94.38 179 PRO A CA 1
ATOM 1482 C C . PRO A 1 179 ? 11.969 -24.562 -8.172 1 94.38 179 PRO A C 1
ATOM 1484 O O . PRO A 1 179 ? 12.133 -25.797 -8.211 1 94.38 179 PRO A O 1
ATOM 1487 N N . VAL A 1 180 ? 11.273 -23.906 -9.031 1 95.5 180 VAL A N 1
ATOM 1488 C CA . VAL A 1 180 ? 10.773 -24.484 -10.273 1 95.5 180 VAL A CA 1
ATOM 1489 C C . VAL A 1 180 ? 11.945 -24.828 -11.188 1 95.5 180 VAL A C 1
ATOM 1491 O O . VAL A 1 180 ? 13.039 -24.266 -11.047 1 95.5 180 VAL A O 1
ATOM 1494 N N . ARG A 1 181 ? 11.703 -25.766 -12.117 1 95 181 ARG A N 1
ATOM 1495 C CA . ARG A 1 181 ? 12.719 -26.125 -13.102 1 95 181 ARG A CA 1
ATOM 1496 C C . ARG A 1 181 ? 13.047 -24.953 -14.016 1 95 181 ARG A C 1
ATOM 1498 O O . ARG A 1 181 ? 12.188 -24.141 -14.312 1 95 181 ARG A O 1
ATOM 1505 N N . LEU A 1 182 ? 14.258 -24.922 -14.453 1 95.69 182 LEU A N 1
ATOM 1506 C CA . LEU A 1 182 ? 14.695 -23.875 -15.359 1 95.69 182 LEU A CA 1
ATOM 1507 C C . LEU A 1 182 ? 14.18 -24.125 -16.781 1 95.69 182 LEU A C 1
ATOM 1509 O O . LEU A 1 182 ? 14.141 -25.266 -17.234 1 95.69 182 LEU A O 1
ATOM 1513 N N . HIS A 1 183 ? 13.789 -23.094 -17.375 1 94.81 183 HIS A N 1
ATOM 1514 C CA . HIS A 1 183 ? 13.461 -23.156 -18.797 1 94.81 183 HIS A CA 1
ATOM 1515 C C . HIS A 1 183 ? 14.719 -23.312 -19.641 1 94.81 183 HIS A C 1
ATOM 1517 O O . HIS A 1 183 ? 15.797 -22.844 -19.266 1 94.81 183 HIS A O 1
ATOM 1523 N N . LYS A 1 184 ? 14.578 -23.844 -20.781 1 92.25 184 LYS A N 1
ATOM 1524 C CA . LYS A 1 184 ? 15.711 -24.156 -21.656 1 92.25 184 LYS A CA 1
ATOM 1525 C C . LYS A 1 184 ? 16.391 -22.891 -22.156 1 92.25 184 LYS A C 1
ATOM 1527 O O . LYS A 1 184 ? 17.578 -22.906 -22.5 1 92.25 184 LYS A O 1
ATOM 1532 N N . TYR A 1 185 ? 15.719 -21.734 -22.156 1 91.81 185 TYR A N 1
ATOM 1533 C CA . TYR A 1 185 ? 16.266 -20.5 -22.734 1 91.81 185 TYR A CA 1
ATOM 1534 C C . TYR A 1 185 ? 17.031 -19.719 -21.688 1 91.81 185 TYR A C 1
ATOM 1536 O O . TYR A 1 185 ? 17.562 -18.641 -21.984 1 91.81 185 TYR A O 1
ATOM 1544 N N . VAL A 1 186 ? 17.125 -20.172 -20.469 1 94.38 186 VAL A N 1
ATOM 1545 C CA . VAL A 1 186 ? 17.938 -19.5 -19.453 1 94.38 186 VAL A CA 1
ATOM 1546 C C . VAL A 1 186 ? 19.406 -19.531 -19.875 1 94.38 186 VAL A C 1
ATOM 1548 O O . VAL A 1 186 ? 19.938 -20.578 -20.234 1 94.38 186 VAL A O 1
ATOM 1551 N N . PRO A 1 187 ? 19.984 -18.359 -19.906 1 90.44 187 PRO A N 1
ATOM 1552 C CA . PRO A 1 187 ? 21.391 -18.328 -20.297 1 90.44 187 PRO A CA 1
ATOM 1553 C C . PRO A 1 187 ? 22.281 -19.172 -19.391 1 90.44 187 PRO A C 1
ATOM 1555 O O . PRO A 1 187 ? 22.062 -19.234 -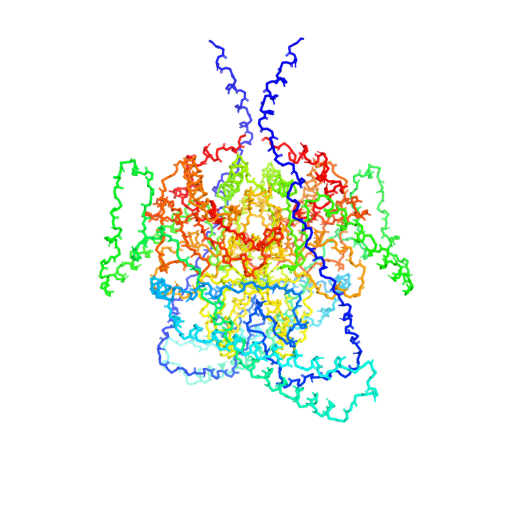18.188 1 90.44 187 PRO A O 1
ATOM 1558 N N . MET A 1 188 ? 23.219 -19.797 -20.109 1 82.88 188 MET A N 1
ATOM 1559 C CA . MET A 1 188 ? 24.203 -20.562 -19.359 1 82.88 188 MET A CA 1
ATOM 1560 C C . MET A 1 188 ? 25.25 -19.641 -18.75 1 82.88 188 MET A C 1
ATOM 1562 O O . MET A 1 188 ? 25.625 -18.641 -19.344 1 82.88 188 MET A O 1
ATOM 1566 N N . GLY A 1 189 ? 25.578 -19.812 -17.547 1 79.38 189 GLY A N 1
ATOM 1567 C CA . GLY A 1 189 ? 26.547 -18.984 -16.859 1 79.38 189 GLY A CA 1
ATOM 1568 C C . GLY A 1 189 ? 25.922 -18.016 -15.867 1 79.38 189 GLY A C 1
ATOM 1569 O O . GLY A 1 189 ? 24.766 -18.188 -15.484 1 79.38 189 GLY A O 1
ATOM 1570 N N . ASN A 1 190 ? 26.688 -16.984 -15.492 1 79.12 190 ASN A N 1
ATOM 1571 C CA . ASN A 1 190 ? 26.25 -16.062 -14.445 1 79.12 190 ASN A CA 1
ATOM 1572 C C . ASN A 1 190 ? 25.984 -14.656 -15 1 79.12 190 ASN A C 1
ATOM 1574 O O . ASN A 1 190 ? 25.594 -13.758 -14.258 1 79.12 190 ASN A O 1
ATOM 1578 N N . ASN A 1 191 ? 26.094 -14.578 -16.281 1 77.12 191 ASN A N 1
ATOM 1579 C CA . ASN A 1 191 ? 25.938 -13.242 -16.859 1 77.12 191 ASN A CA 1
ATOM 1580 C C . ASN A 1 191 ? 24.625 -13.109 -17.625 1 77.12 191 ASN A C 1
ATOM 1582 O O . ASN A 1 191 ? 24.203 -14.047 -18.297 1 77.12 191 ASN A O 1
ATOM 1586 N N . PRO A 1 192 ? 24.078 -11.906 -17.469 1 80.62 192 PRO A N 1
ATOM 1587 C CA . PRO A 1 192 ? 22.891 -11.648 -18.281 1 80.62 192 PRO A CA 1
ATOM 1588 C C . PRO A 1 192 ? 23.172 -11.625 -19.781 1 80.62 192 PRO A C 1
ATOM 1590 O O . PRO A 1 192 ? 24.312 -11.359 -20.188 1 80.62 192 PRO A O 1
ATOM 1593 N N . PHE A 1 193 ? 22.172 -12.047 -20.531 1 80.56 193 PHE A N 1
ATOM 1594 C CA . PHE A 1 193 ? 22.281 -12.078 -21.984 1 80.56 193 PHE A CA 1
ATOM 1595 C C . PHE A 1 193 ? 21.391 -11.023 -22.625 1 80.56 193 PHE A C 1
ATOM 1597 O O . PHE A 1 193 ? 20.188 -10.984 -22.375 1 80.56 193 PHE A O 1
ATOM 1604 N N . VAL A 1 194 ? 21.938 -10.125 -23.422 1 78.19 194 VAL A N 1
ATOM 1605 C CA . VAL A 1 194 ? 21.172 -9.094 -24.109 1 78.19 194 VAL A CA 1
ATOM 1606 C C . VAL A 1 194 ? 20.547 -9.68 -25.375 1 78.19 194 VAL A C 1
ATOM 1608 O O . VAL A 1 194 ? 21.25 -9.984 -26.344 1 78.19 194 VAL A O 1
ATOM 1611 N N . SER A 1 195 ? 19.281 -9.844 -25.375 1 80.12 195 SER A N 1
ATOM 1612 C CA . SER A 1 195 ? 18.578 -10.453 -26.5 1 80.12 195 SER A CA 1
ATOM 1613 C C . SER A 1 195 ? 18.172 -9.398 -27.531 1 80.12 195 SER A C 1
ATOM 1615 O O . SER A 1 195 ? 17.922 -9.734 -28.688 1 80.12 195 SER A O 1
ATOM 1617 N N . PHE A 1 196 ? 18.031 -8.109 -27.109 1 78.69 196 PHE A N 1
ATOM 1618 C CA . PHE A 1 196 ? 17.656 -7.023 -28 1 78.69 196 PHE A CA 1
ATOM 1619 C C . PHE A 1 196 ? 18.203 -5.691 -27.5 1 78.69 196 PHE A C 1
ATOM 1621 O O . PHE A 1 196 ? 18.234 -5.441 -26.297 1 78.69 196 PHE A O 1
ATOM 1628 N N . ASP A 1 197 ? 18.734 -4.816 -28.438 1 80.31 197 ASP A N 1
ATOM 1629 C CA . ASP A 1 197 ? 19.234 -3.475 -28.156 1 80.31 197 ASP A CA 1
ATOM 1630 C C . ASP A 1 197 ? 18.844 -2.5 -29.266 1 80.31 197 ASP A C 1
ATOM 1632 O O . ASP A 1 197 ? 19.109 -2.762 -30.438 1 80.31 197 ASP A O 1
ATOM 1636 N N . THR A 1 198 ? 18.094 -1.494 -28.953 1 72.5 198 THR A N 1
ATOM 1637 C CA . THR A 1 198 ? 17.672 -0.521 -29.953 1 72.5 198 THR A CA 1
ATOM 1638 C C . THR A 1 198 ? 18.859 0.025 -30.734 1 72.5 198 THR A C 1
ATOM 1640 O O . THR A 1 198 ? 18.766 0.32 -31.922 1 72.5 198 THR A O 1
ATOM 1643 N N . THR A 1 199 ? 19.828 0.614 -30.031 1 62.25 199 THR A N 1
ATOM 1644 C CA . THR A 1 199 ? 20.953 1.159 -30.766 1 62.25 199 THR A CA 1
ATOM 1645 C C . THR A 1 199 ? 21.609 0.08 -31.625 1 62.25 199 THR A C 1
ATOM 1647 O O . THR A 1 199 ? 22.359 0.388 -32.562 1 62.25 199 THR A O 1
ATOM 1650 N N . ALA A 1 200 ? 21.469 -1.209 -31.188 1 50.69 200 ALA A N 1
ATOM 1651 C CA . ALA A 1 200 ? 22.078 -2.236 -32.031 1 50.69 200 ALA A CA 1
ATOM 1652 C C . ALA A 1 200 ? 21.219 -2.514 -33.25 1 50.69 200 ALA A C 1
ATOM 1654 O O . ALA A 1 200 ? 20.156 -3.131 -33.156 1 50.69 200 ALA A O 1
ATOM 1655 N N . ASP A 1 201 ? 20.703 -1.772 -34.094 1 39.91 201 ASP A N 1
ATOM 1656 C CA . ASP A 1 201 ? 20.312 -2.227 -35.438 1 39.91 201 ASP A CA 1
ATOM 1657 C C . ASP A 1 201 ? 20.891 -3.604 -35.719 1 39.91 201 ASP A C 1
ATOM 1659 O O . ASP A 1 201 ? 20.328 -4.359 -36.531 1 39.91 201 ASP A O 1
ATOM 1663 N N . GLN A 1 202 ? 22.375 -3.682 -36.031 1 33.81 202 GLN A N 1
ATOM 1664 C CA . GLN A 1 202 ? 23.156 -4.77 -36.625 1 33.81 202 GLN A CA 1
ATOM 1665 C C . GLN A 1 202 ? 23.109 -6.016 -35.75 1 33.81 202 GLN A C 1
ATOM 1667 O O . GLN A 1 202 ? 22.953 -5.91 -34.531 1 33.81 202 GLN A O 1
ATOM 1672 N N . GLU A 1 203 ? 22.906 -7.16 -36.344 1 31.88 203 GLU A N 1
ATOM 1673 C CA . GLU A 1 203 ? 22.922 -8.555 -35.906 1 31.88 203 GLU A CA 1
ATOM 1674 C C . GLU A 1 203 ? 23.906 -8.766 -34.75 1 31.88 203 GLU A C 1
ATOM 1676 O O . GLU A 1 203 ? 25.078 -9.07 -35 1 31.88 203 GLU A O 1
ATOM 1681 N N . VAL A 1 204 ? 24.141 -7.863 -33.875 1 29.56 204 VAL A N 1
ATOM 1682 C CA . VAL A 1 204 ? 25.25 -8.195 -33 1 29.56 204 VAL A CA 1
ATOM 1683 C C . VAL A 1 204 ? 25 -9.547 -32.312 1 29.56 204 VAL A C 1
ATOM 1685 O O . VAL A 1 204 ? 23.969 -9.734 -31.672 1 29.56 204 VAL A O 1
ATOM 1688 N N . GLN A 1 205 ? 25.531 -10.508 -32.906 1 28.19 205 GLN A N 1
ATOM 1689 C CA . GLN A 1 205 ? 25.812 -11.805 -32.281 1 28.19 205 GLN A CA 1
ATOM 1690 C C . GLN A 1 205 ? 26.078 -11.664 -30.797 1 28.19 205 GLN A C 1
ATOM 1692 O O . GLN A 1 205 ? 26.594 -10.633 -30.344 1 28.19 205 GLN A O 1
ATOM 1697 N N . PHE A 1 206 ? 25.562 -12.492 -29.953 1 28.27 206 PHE A N 1
ATOM 1698 C CA . PHE A 1 206 ? 25.484 -12.828 -28.531 1 28.27 206 PHE A CA 1
ATOM 1699 C C . PHE A 1 206 ? 26.844 -12.633 -27.859 1 28.27 206 PHE A C 1
ATOM 1701 O O . PHE A 1 206 ? 27.734 -13.477 -28 1 28.27 206 PHE A O 1
ATOM 1708 N N . MET A 1 207 ? 27.578 -11.438 -27.969 1 26.5 207 MET A N 1
ATOM 1709 C CA . MET A 1 207 ? 28.828 -11.422 -27.219 1 26.5 207 MET A CA 1
ATOM 1710 C C . MET A 1 207 ? 28.562 -11.531 -25.719 1 26.5 207 MET A C 1
ATOM 1712 O O . MET A 1 207 ? 27.578 -10.977 -25.219 1 26.5 207 MET A O 1
ATOM 1716 N N . GLU A 1 208 ? 29.047 -12.523 -25.062 1 28.02 208 GLU A N 1
ATOM 1717 C CA . GLU A 1 208 ? 29.203 -12.812 -23.641 1 28.02 208 GLU A CA 1
ATOM 1718 C C . GLU A 1 208 ? 29.438 -11.531 -22.844 1 28.02 208 GLU A C 1
ATOM 1720 O O . GLU A 1 208 ? 30.344 -10.75 -23.172 1 28.02 208 GLU A O 1
ATOM 1725 N N . CYS A 1 209 ? 28.484 -10.898 -22.406 1 28.17 209 CYS A N 1
ATOM 1726 C CA . CYS A 1 209 ? 28.594 -9.789 -21.469 1 28.17 209 CYS A CA 1
ATOM 1727 C C . CYS A 1 209 ? 29.672 -10.062 -20.406 1 28.17 209 CYS A C 1
ATOM 1729 O O . CYS A 1 209 ? 29.344 -10.359 -19.266 1 28.17 209 CYS A O 1
ATOM 1731 N N . SER A 1 210 ? 30.625 -10.953 -20.562 1 27.47 210 SER A N 1
ATOM 1732 C CA . SER A 1 210 ? 31.672 -11.141 -19.578 1 27.47 210 SER A CA 1
ATOM 1733 C C . SER A 1 210 ? 32.375 -9.828 -19.25 1 27.47 210 SER A C 1
ATOM 1735 O O . SER A 1 210 ? 33.219 -9.766 -18.344 1 27.47 210 SER A O 1
ATOM 1737 N N . LYS A 1 211 ? 32.625 -8.969 -20.359 1 29.12 211 LYS A N 1
ATOM 1738 C CA . LYS A 1 211 ? 33.688 -7.992 -20.078 1 29.12 211 LYS A CA 1
ATOM 1739 C C . LYS A 1 211 ? 33.25 -6.996 -19.016 1 29.12 211 LYS A C 1
ATOM 1741 O O . LYS A 1 211 ? 34 -6.074 -18.672 1 29.12 211 LYS A O 1
ATOM 1746 N N . LEU A 1 212 ? 32.031 -6.859 -18.734 1 26.56 212 LEU A N 1
ATOM 1747 C CA . LEU A 1 212 ? 31.875 -5.75 -17.797 1 26.56 212 LEU A CA 1
ATOM 1748 C C . LEU A 1 212 ? 32.469 -6.102 -16.438 1 26.56 212 LEU A C 1
ATOM 1750 O O . LEU A 1 212 ? 32.969 -5.23 -15.727 1 26.56 212 LEU A O 1
ATOM 1754 N N . ASN A 1 213 ? 32.031 -7.055 -15.68 1 27.05 213 ASN A N 1
ATOM 1755 C CA . ASN A 1 213 ? 32.438 -6.84 -14.305 1 27.05 213 ASN A CA 1
ATOM 1756 C C . ASN A 1 213 ? 33.938 -7.086 -14.125 1 27.05 213 ASN A C 1
ATOM 1758 O O . ASN A 1 213 ? 34.469 -6.945 -13.016 1 27.05 213 ASN A O 1
ATOM 1762 N N . SER A 1 214 ? 34.625 -8.023 -14.75 1 27.61 214 SER A N 1
ATOM 1763 C CA . SER A 1 214 ? 35.5 -8.758 -13.844 1 27.61 214 SER A CA 1
ATOM 1764 C C . SER A 1 214 ? 36.656 -7.887 -13.367 1 27.61 214 SER A C 1
ATOM 1766 O O . SER A 1 214 ? 37.75 -8.391 -13.094 1 27.61 214 SER A O 1
ATOM 1768 N N . ASN A 1 215 ? 36.844 -6.707 -13.844 1 29.16 215 ASN A N 1
ATOM 1769 C CA . ASN A 1 215 ? 38.062 -6.16 -13.289 1 29.16 215 ASN A CA 1
ATOM 1770 C C . ASN A 1 215 ? 38.094 -6.27 -11.766 1 29.16 215 ASN A C 1
ATOM 1772 O O . ASN A 1 215 ? 37.062 -6.016 -11.109 1 29.16 215 ASN A O 1
ATOM 1776 N N . SER A 1 216 ? 38.906 -7.078 -11.211 1 30.58 216 SER A N 1
ATOM 1777 C CA . SER A 1 216 ? 39.438 -7.211 -9.859 1 30.58 216 SER A CA 1
ATOM 1778 C C . SER A 1 216 ? 39.469 -5.867 -9.133 1 30.58 216 SER A C 1
ATOM 1780 O O . SER A 1 216 ? 40.25 -4.984 -9.477 1 30.58 216 SER A O 1
ATOM 1782 N N . VAL A 1 217 ? 38.375 -5.25 -8.93 1 32.09 217 VAL A N 1
ATOM 1783 C CA . VAL A 1 217 ? 38.312 -4.031 -8.125 1 32.09 217 VAL A CA 1
ATOM 1784 C C . VAL A 1 217 ? 39.125 -4.191 -6.855 1 32.09 217 VAL A C 1
ATOM 1786 O O . VAL A 1 217 ? 38.781 -4.988 -5.977 1 32.09 217 VAL A O 1
ATOM 1789 N N . ASN A 1 218 ? 40.375 -4.102 -6.957 1 31.17 218 ASN A N 1
ATOM 1790 C CA . ASN A 1 218 ? 41.25 -3.869 -5.82 1 31.17 218 ASN A CA 1
ATOM 1791 C C . ASN A 1 218 ? 40.656 -2.877 -4.832 1 31.17 218 ASN A C 1
ATOM 1793 O O . ASN A 1 218 ? 39.812 -2.068 -5.199 1 31.17 218 ASN A O 1
ATOM 1797 N N . ALA A 1 219 ? 40.781 -3.039 -3.527 1 34.53 219 ALA A N 1
ATOM 1798 C CA . ALA A 1 219 ? 40.344 -2.236 -2.389 1 34.53 219 ALA A CA 1
ATOM 1799 C C . ALA A 1 219 ? 40.406 -0.747 -2.717 1 34.53 219 ALA A C 1
ATOM 1801 O O . ALA A 1 219 ? 39.5 0.01 -2.322 1 34.53 219 ALA A O 1
ATOM 1802 N N . ALA A 1 220 ? 41.406 -0.292 -3.361 1 39.38 220 ALA A N 1
ATOM 1803 C CA . ALA A 1 220 ? 41.625 1.105 -3.723 1 39.38 220 ALA A CA 1
ATOM 1804 C C . ALA A 1 220 ? 40.594 1.576 -4.742 1 39.38 220 ALA A C 1
ATOM 1806 O O . ALA A 1 220 ? 40.125 2.719 -4.688 1 39.38 220 ALA A O 1
ATOM 1807 N N . ASN A 1 221 ? 40.062 0.699 -5.641 1 40.31 221 ASN A N 1
ATOM 1808 C CA . ASN A 1 221 ? 39.156 0.979 -6.738 1 40.31 221 ASN A CA 1
ATOM 1809 C C . ASN A 1 221 ? 37.719 0.991 -6.266 1 40.31 221 ASN A C 1
ATOM 1811 O O . ASN A 1 221 ? 36.875 1.724 -6.809 1 40.31 221 ASN A O 1
ATOM 1815 N N . ARG A 1 222 ? 37.469 0.303 -5.285 1 38.19 222 ARG A N 1
ATOM 1816 C CA . ARG A 1 222 ? 36.125 0.405 -4.68 1 38.19 222 ARG A CA 1
ATOM 1817 C C . ARG A 1 222 ? 35.906 1.797 -4.105 1 38.19 222 ARG A C 1
ATOM 1819 O O . ARG A 1 222 ? 34.812 2.359 -4.25 1 38.19 222 ARG A O 1
ATOM 1826 N N . VAL A 1 223 ? 37 2.27 -3.451 1 44.38 223 VAL A N 1
ATOM 1827 C CA . VAL A 1 223 ? 36.906 3.605 -2.873 1 44.38 223 VAL A CA 1
ATOM 1828 C C . VAL A 1 223 ? 36.719 4.637 -3.984 1 44.38 223 VAL A C 1
ATOM 1830 O O . VAL A 1 223 ? 35.875 5.531 -3.883 1 44.38 223 VAL A O 1
ATOM 1833 N N . ALA A 1 224 ? 37.594 4.48 -5.02 1 46.59 224 ALA A N 1
ATOM 1834 C CA . ALA A 1 224 ? 37.5 5.418 -6.133 1 46.59 224 ALA A CA 1
ATOM 1835 C C . ALA A 1 224 ? 36.156 5.293 -6.832 1 46.59 224 ALA A C 1
ATOM 1837 O O . ALA A 1 224 ? 35.562 6.297 -7.215 1 46.59 224 ALA A O 1
ATOM 1838 N N . ARG A 1 225 ? 35.688 4.105 -6.938 1 45.62 225 ARG A N 1
ATOM 1839 C CA . ARG A 1 225 ? 34.375 3.871 -7.547 1 45.62 225 ARG A CA 1
ATOM 1840 C C . ARG A 1 225 ? 33.25 4.402 -6.66 1 45.62 225 ARG A C 1
ATOM 1842 O O . ARG A 1 225 ? 32.281 4.984 -7.156 1 45.62 225 ARG A O 1
ATOM 1849 N N . ARG A 1 226 ? 33.562 4.215 -5.414 1 45.94 226 ARG A N 1
ATOM 1850 C CA . ARG A 1 226 ? 32.562 4.762 -4.48 1 45.94 226 ARG A CA 1
ATOM 1851 C C . ARG A 1 226 ? 32.531 6.281 -4.578 1 45.94 226 ARG A C 1
ATOM 1853 O O . ARG A 1 226 ? 31.438 6.867 -4.551 1 45.94 226 ARG A O 1
ATOM 1860 N N . GLU A 1 227 ? 33.75 6.777 -4.617 1 49.34 227 GLU A N 1
ATOM 1861 C CA . GLU A 1 227 ? 33.812 8.234 -4.723 1 49.34 227 GLU A CA 1
ATOM 1862 C C . GLU A 1 227 ? 33.188 8.711 -6.039 1 49.34 227 GLU A C 1
ATOM 1864 O O . GLU A 1 227 ? 32.469 9.703 -6.07 1 49.34 227 GLU A O 1
ATOM 1869 N N . LYS A 1 228 ? 33.5 8.008 -7.078 1 49.72 228 LYS A N 1
ATOM 1870 C CA . LYS A 1 228 ? 32.906 8.367 -8.367 1 49.72 228 LYS A CA 1
ATOM 1871 C C . LYS A 1 228 ? 31.406 8.188 -8.367 1 49.72 228 LYS A C 1
ATOM 1873 O O . LYS A 1 228 ? 30.672 9.055 -8.852 1 49.72 228 LYS A O 1
ATOM 1878 N N . VAL A 1 229 ? 31.031 7.172 -7.742 1 50.75 229 VAL A N 1
ATOM 1879 C CA . VAL A 1 229 ? 29.609 6.887 -7.66 1 50.75 229 VAL A CA 1
ATOM 1880 C C . VAL A 1 229 ? 28.906 7.957 -6.816 1 50.75 229 VAL A C 1
ATOM 1882 O O . VAL A 1 229 ? 27.828 8.422 -7.164 1 50.75 229 VAL A O 1
ATOM 1885 N N . ARG A 1 230 ? 29.641 8.32 -5.848 1 50.81 230 ARG A N 1
ATOM 1886 C CA . ARG A 1 230 ? 29.078 9.352 -4.98 1 50.81 230 ARG A CA 1
ATOM 1887 C C . ARG A 1 230 ? 28.953 10.672 -5.727 1 50.81 230 ARG A C 1
ATOM 1889 O O . ARG A 1 230 ? 27.938 11.367 -5.598 1 50.81 230 ARG A O 1
ATOM 1896 N N . VAL A 1 231 ? 30.062 10.953 -6.418 1 49.25 231 VAL A N 1
ATOM 1897 C CA . VAL A 1 231 ? 30.031 12.203 -7.168 1 49.25 231 VAL A CA 1
ATOM 1898 C C . VAL A 1 231 ? 28.938 12.148 -8.227 1 49.25 231 VAL A C 1
ATOM 1900 O O . VAL A 1 231 ? 28.172 13.109 -8.398 1 49.25 231 VAL A O 1
ATOM 1903 N N . GLU A 1 232 ? 28.828 11 -8.789 1 58 232 GLU A N 1
ATOM 1904 C CA . GLU A 1 232 ? 27.828 10.828 -9.828 1 58 232 GLU A CA 1
ATOM 1905 C C . GLU A 1 232 ? 26.422 10.867 -9.234 1 58 232 GLU A C 1
ATOM 1907 O O . GLU A 1 232 ? 25.516 11.484 -9.805 1 58 232 GLU A O 1
ATOM 1912 N N . ALA A 1 233 ? 26.375 10.219 -8.086 1 61.38 233 ALA A N 1
ATOM 1913 C CA . ALA A 1 233 ? 25.078 10.266 -7.422 1 61.38 233 ALA A CA 1
ATOM 1914 C C . ALA A 1 233 ? 24.703 11.695 -7.031 1 61.38 233 ALA A C 1
ATOM 1916 O O . ALA A 1 233 ? 23.547 12.102 -7.172 1 61.38 233 ALA A O 1
ATOM 1917 N N . HIS A 1 234 ? 25.75 12.336 -6.586 1 64.75 234 HIS A N 1
ATOM 1918 C CA . HIS A 1 234 ? 25.531 13.727 -6.211 1 64.75 234 HIS A CA 1
ATOM 1919 C C . HIS A 1 234 ? 25.094 14.555 -7.414 1 64.75 234 HIS A C 1
ATOM 1921 O O . HIS A 1 234 ? 24.156 15.359 -7.309 1 64.75 234 HIS A O 1
ATOM 1927 N N . ASP A 1 235 ? 25.734 14.273 -8.469 1 67 235 ASP A N 1
ATOM 1928 C CA . ASP A 1 235 ? 25.406 15.023 -9.68 1 67 235 ASP A CA 1
ATOM 1929 C C . ASP A 1 235 ? 24 14.68 -10.18 1 67 235 ASP A C 1
ATOM 1931 O O . ASP A 1 235 ? 23.266 15.562 -10.617 1 67 235 ASP A O 1
ATOM 1935 N N . VAL A 1 236 ? 23.703 13.484 -10.109 1 72.56 236 VAL A N 1
ATOM 1936 C CA . VAL A 1 236 ? 22.391 13.031 -10.547 1 72.56 236 VAL A CA 1
ATOM 1937 C C . VAL A 1 236 ? 21.312 13.641 -9.648 1 72.56 236 VAL A C 1
ATOM 1939 O O . VAL A 1 236 ? 20.297 14.141 -10.133 1 72.56 236 VAL A O 1
ATOM 1942 N N . ASN A 1 237 ? 21.625 13.633 -8.391 1 70.75 237 ASN A N 1
ATOM 1943 C CA . ASN A 1 237 ? 20.672 14.203 -7.445 1 70.75 237 ASN A CA 1
ATOM 1944 C C . ASN A 1 237 ? 20.516 15.711 -7.66 1 70.75 237 ASN A C 1
ATOM 1946 O O . ASN A 1 237 ? 19.391 16.234 -7.594 1 70.75 237 ASN A O 1
ATOM 1950 N N . LYS A 1 238 ? 21.609 16.312 -7.887 1 70.81 238 LYS A N 1
ATOM 1951 C CA . LYS A 1 238 ? 21.562 17.734 -8.195 1 70.81 238 LYS A CA 1
ATOM 1952 C C . LYS A 1 238 ? 20.719 18 -9.445 1 70.81 238 LYS A C 1
ATOM 1954 O O . LYS A 1 238 ? 19.922 18.922 -9.469 1 70.81 238 LYS A O 1
ATOM 1959 N N . ALA A 1 239 ? 20.938 17.188 -10.406 1 74.88 239 ALA A N 1
ATOM 1960 C CA . ALA A 1 239 ? 20.172 17.344 -11.641 1 74.88 239 ALA A CA 1
ATOM 1961 C C . ALA A 1 239 ? 18.688 17.109 -11.406 1 74.88 239 ALA A C 1
ATOM 1963 O O . ALA A 1 239 ? 17.844 17.844 -11.945 1 74.88 239 ALA A O 1
ATOM 1964 N N . LEU A 1 240 ? 18.406 16.156 -10.703 1 75.56 240 LEU A N 1
ATOM 1965 C CA . LEU A 1 240 ? 17.016 15.859 -10.383 1 75.56 240 LEU A CA 1
ATOM 1966 C C . LEU A 1 240 ? 16.391 17 -9.602 1 75.56 240 LEU A C 1
ATOM 1968 O O . LEU A 1 240 ? 15.234 17.375 -9.852 1 75.56 240 LEU A O 1
ATOM 1972 N N . GLN A 1 241 ? 17.172 17.5 -8.727 1 72.56 241 GLN A N 1
ATOM 1973 C CA . GLN A 1 241 ? 16.688 18.641 -7.961 1 72.56 241 GLN A CA 1
ATOM 1974 C C . GLN A 1 241 ? 16.484 19.859 -8.859 1 72.56 241 GLN A C 1
ATOM 1976 O O . GLN A 1 241 ? 15.492 20.578 -8.727 1 72.56 241 GLN A O 1
ATOM 1981 N N . GLN A 1 242 ? 17.391 20.031 -9.719 1 75.06 242 GLN A N 1
ATOM 1982 C CA . GLN A 1 242 ? 17.312 21.156 -10.648 1 75.06 242 GLN A CA 1
ATOM 1983 C C . GLN A 1 242 ? 16.094 21.047 -11.555 1 75.06 242 GLN A C 1
ATOM 1985 O O . GLN A 1 242 ? 15.508 22.062 -11.93 1 75.06 242 GLN A O 1
ATOM 1990 N N . SER A 1 243 ? 15.742 19.891 -11.883 1 77.12 243 SER A N 1
ATOM 1991 C CA . SER A 1 243 ? 14.57 19.672 -12.727 1 77.12 243 SER A CA 1
ATOM 1992 C C . SER A 1 243 ? 13.297 20.125 -12.031 1 77.12 243 SER A C 1
ATOM 1994 O O . SER A 1 243 ? 12.297 20.422 -12.695 1 77.12 243 SER A O 1
ATOM 1996 N N . ARG A 1 244 ? 13.25 20.078 -10.68 1 82.56 244 ARG A N 1
ATOM 1997 C CA . ARG A 1 244 ? 12.102 20.422 -9.844 1 82.56 244 ARG A CA 1
ATOM 1998 C C . ARG A 1 244 ? 10.953 19.438 -10.047 1 82.56 244 ARG A C 1
ATOM 2000 O O . ARG A 1 244 ? 9.805 19.75 -9.727 1 82.56 244 ARG A O 1
ATOM 2007 N N . LEU A 1 245 ? 11.312 18.375 -10.695 1 86.44 245 LEU A N 1
ATOM 2008 C CA . LEU A 1 245 ? 10.305 17.375 -11 1 86.44 245 LEU A CA 1
ATOM 2009 C C . LEU A 1 245 ? 10.266 16.297 -9.93 1 86.44 245 LEU A C 1
ATOM 2011 O O . LEU A 1 245 ? 9.273 15.578 -9.797 1 86.44 245 LEU A O 1
ATOM 2015 N N . VAL A 1 246 ? 11.398 16.188 -9.188 1 86.56 246 VAL A N 1
ATOM 2016 C CA . VAL A 1 246 ? 11.516 15.164 -8.156 1 86.56 246 VAL A CA 1
ATOM 2017 C C . V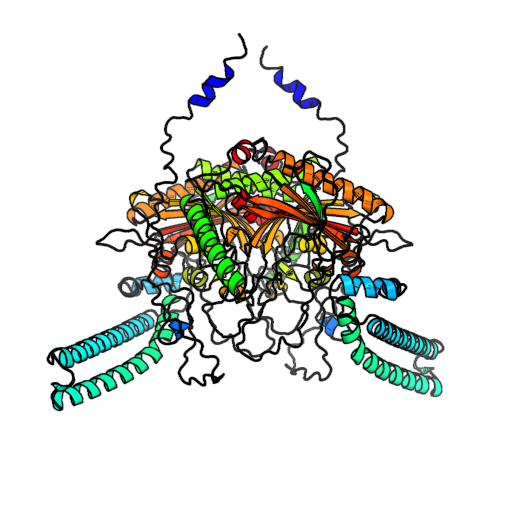AL A 1 246 ? 11.93 15.805 -6.836 1 86.56 246 VAL A C 1
ATOM 2019 O O . VAL A 1 246 ? 12.836 16.641 -6.809 1 86.56 246 VAL A O 1
ATOM 2022 N N . GLU A 1 247 ? 11.148 15.43 -5.84 1 84.06 247 GLU A N 1
ATOM 2023 C CA . GLU A 1 247 ? 11.508 15.844 -4.484 1 84.06 247 GLU A CA 1
ATOM 2024 C C . GLU A 1 247 ? 11.719 14.633 -3.578 1 84.06 247 GLU A C 1
ATOM 2026 O O . GLU A 1 247 ? 10.812 13.82 -3.393 1 84.06 247 GLU A O 1
ATOM 2031 N N . TYR A 1 248 ? 12.945 14.523 -3.072 1 80.38 248 TYR A N 1
ATOM 2032 C CA . TYR A 1 248 ? 13.203 13.438 -2.131 1 80.38 248 TYR A CA 1
ATOM 2033 C C . TYR A 1 248 ? 12.695 13.797 -0.738 1 80.38 248 TYR A C 1
ATOM 2035 O O . TYR A 1 248 ? 12.703 14.961 -0.347 1 80.38 248 TYR A O 1
ATOM 2043 N N . THR A 1 249 ? 12.18 12.797 -0.08 1 78.69 249 THR A N 1
ATOM 2044 C CA . THR A 1 249 ? 11.664 13.031 1.267 1 78.69 249 THR A CA 1
ATOM 2045 C C . THR A 1 249 ? 12.172 11.961 2.229 1 78.69 249 THR A C 1
ATOM 2047 O O . THR A 1 249 ? 12.281 10.789 1.862 1 78.69 249 THR A O 1
ATOM 2050 N N . ASP A 1 250 ? 12.359 12.328 3.473 1 76.19 250 ASP A N 1
ATOM 2051 C CA . ASP A 1 250 ? 12.789 11.398 4.508 1 76.19 250 ASP A CA 1
ATOM 2052 C C . ASP A 1 250 ? 11.602 10.898 5.324 1 76.19 250 ASP A C 1
ATOM 2054 O O . ASP A 1 250 ? 11.75 10.023 6.18 1 76.19 250 ASP A O 1
ATOM 2058 N N . GLU A 1 251 ? 10.531 11.375 5.035 1 78.19 251 GLU A N 1
ATOM 2059 C CA . GLU A 1 251 ? 9.32 10.977 5.746 1 78.19 251 GLU A CA 1
ATOM 2060 C C . GLU A 1 251 ? 8.875 9.57 5.336 1 78.19 251 GLU A C 1
ATOM 2062 O O . GLU A 1 251 ? 8.016 8.977 5.984 1 78.19 251 GLU A O 1
ATOM 2067 N N . ALA A 1 252 ? 9.445 9.094 4.277 1 75.56 252 ALA A N 1
ATOM 2068 C CA . ALA A 1 252 ? 9.195 7.75 3.768 1 75.56 252 ALA A CA 1
ATOM 2069 C C . ALA A 1 252 ? 10.5 7.051 3.406 1 75.56 252 ALA A C 1
ATOM 2071 O O . ALA A 1 252 ? 11.492 7.707 3.082 1 75.56 252 ALA A O 1
ATOM 2072 N N . PRO A 1 253 ? 10.484 5.719 3.518 1 72.62 253 PRO A N 1
ATOM 2073 C CA . PRO A 1 253 ? 11.688 5.012 3.07 1 72.62 253 PRO A CA 1
ATOM 2074 C C . PRO A 1 253 ? 11.961 5.207 1.58 1 72.62 253 PRO A C 1
ATOM 2076 O O . PRO A 1 253 ? 11.117 4.883 0.744 1 72.62 253 PRO A O 1
ATOM 2079 N N . ARG A 1 254 ? 13.133 5.734 1.232 1 75.81 254 ARG A N 1
ATOM 2080 C CA . ARG A 1 254 ? 13.469 6.07 -0.148 1 75.81 254 ARG A CA 1
ATOM 2081 C C . ARG A 1 254 ? 12.359 6.887 -0.795 1 75.81 254 ARG A C 1
ATOM 2083 O O . ARG A 1 254 ? 11.945 6.605 -1.924 1 75.81 254 ARG A O 1
ATOM 2090 N N . GLY A 1 255 ? 11.969 7.754 0.028 1 78 255 GLY A N 1
ATOM 2091 C CA . GLY A 1 255 ? 10.781 8.516 -0.344 1 78 255 GLY A CA 1
ATOM 2092 C C . GLY A 1 255 ? 11.07 9.594 -1.367 1 78 255 GLY A C 1
ATOM 2093 O O . GLY A 1 255 ? 12.141 10.211 -1.351 1 78 255 GLY A O 1
ATOM 2094 N N . TYR A 1 256 ? 10.086 9.797 -2.244 1 84.19 256 TYR A N 1
ATOM 2095 C CA . TYR A 1 256 ? 10.141 10.859 -3.25 1 84.19 256 TYR A CA 1
ATOM 2096 C C . TYR A 1 256 ? 8.742 11.344 -3.602 1 84.19 256 TYR A C 1
ATOM 2098 O O . TYR A 1 256 ? 7.754 10.633 -3.393 1 84.19 256 TYR A O 1
ATOM 2106 N N . PHE A 1 257 ? 8.703 12.578 -4.043 1 90.25 257 PHE A N 1
ATOM 2107 C CA . PHE A 1 257 ? 7.508 13.125 -4.68 1 90.25 257 PHE A CA 1
ATOM 2108 C C . PHE A 1 257 ? 7.789 13.477 -6.137 1 90.25 257 PHE A C 1
ATOM 2110 O O . PHE A 1 257 ? 8.828 14.055 -6.449 1 90.25 257 PHE A O 1
ATOM 2117 N N . LEU A 1 258 ? 6.949 12.992 -6.977 1 91.81 258 LEU A N 1
ATOM 2118 C CA . LEU A 1 258 ? 6.918 13.523 -8.336 1 91.81 258 LEU A CA 1
ATOM 2119 C C . LEU A 1 258 ? 6.004 14.742 -8.43 1 91.81 258 LEU A C 1
ATOM 2121 O O . LEU A 1 258 ? 4.91 14.742 -7.859 1 91.81 258 LEU A O 1
ATOM 2125 N N . ARG A 1 259 ? 6.453 15.695 -9.148 1 90.19 259 ARG A N 1
ATOM 2126 C CA . ARG A 1 259 ? 5.703 16.953 -9.18 1 90.19 259 ARG A CA 1
ATOM 2127 C C . ARG A 1 259 ? 5.41 17.375 -10.609 1 90.19 259 ARG A C 1
ATOM 2129 O O . ARG A 1 259 ? 6.195 17.109 -11.523 1 90.19 259 ARG A O 1
ATOM 2136 N N . GLY A 1 260 ? 4.266 18.047 -10.734 1 86.06 260 GLY A N 1
ATOM 2137 C CA . GLY A 1 260 ? 3.941 18.688 -11.992 1 86.06 260 GLY A CA 1
ATOM 2138 C C . GLY A 1 260 ? 3.961 17.734 -13.172 1 86.06 260 GLY A C 1
ATOM 2139 O O . GLY A 1 260 ? 3.273 16.703 -13.164 1 86.06 260 GLY A O 1
ATOM 2140 N N . GLN A 1 261 ? 4.941 18.031 -14.023 1 83.25 261 GLN A N 1
ATOM 2141 C CA . GLN A 1 261 ? 4.996 17.281 -15.281 1 83.25 261 GLN A CA 1
ATOM 2142 C C . GLN A 1 261 ? 5.387 15.836 -15.039 1 83.25 261 GLN A C 1
ATOM 2144 O O . GLN A 1 261 ? 4.934 14.938 -15.758 1 83.25 261 GLN A O 1
ATOM 2149 N N . ALA A 1 262 ? 6.227 15.656 -14.07 1 88.69 262 ALA A N 1
ATOM 2150 C CA . ALA A 1 262 ? 6.633 14.281 -13.781 1 88.69 262 ALA A CA 1
ATOM 2151 C C . ALA A 1 262 ? 5.453 13.461 -13.273 1 88.69 262 ALA A C 1
ATOM 2153 O O . ALA A 1 262 ? 5.281 12.305 -13.672 1 88.69 262 ALA A O 1
ATOM 2154 N N . ALA A 1 263 ? 4.68 14.078 -12.398 1 89.81 263 ALA A N 1
ATOM 2155 C CA . ALA A 1 263 ? 3.484 13.406 -11.898 1 89.81 263 ALA A CA 1
ATOM 2156 C C . ALA A 1 263 ? 2.482 13.156 -13.023 1 89.81 263 ALA A C 1
ATOM 2158 O O . ALA A 1 263 ? 1.855 12.102 -13.078 1 89.81 263 ALA A O 1
ATOM 2159 N N . GLU A 1 264 ? 2.361 14.062 -13.875 1 84.38 264 GLU A N 1
ATOM 2160 C CA . GLU A 1 264 ? 1.467 13.922 -15.023 1 84.38 264 GLU A CA 1
ATOM 2161 C C . GLU A 1 264 ? 1.95 12.828 -15.969 1 84.38 264 GLU A C 1
ATOM 2163 O O . GLU A 1 264 ? 1.146 12.055 -16.5 1 84.38 264 GLU A O 1
ATOM 2168 N N . LEU A 1 265 ? 3.229 12.844 -16.172 1 86.81 265 LEU A N 1
ATOM 2169 C CA . LEU A 1 265 ? 3.805 11.828 -17.047 1 86.81 265 LEU A CA 1
ATOM 2170 C C . LEU A 1 265 ? 3.547 10.43 -16.5 1 86.81 265 LEU A C 1
ATOM 2172 O O . LEU A 1 265 ? 3.248 9.5 -17.266 1 86.81 265 LEU A O 1
ATOM 2176 N N . GLU A 1 266 ? 3.684 10.266 -15.203 1 88.62 266 GLU A N 1
ATOM 2177 C CA . GLU A 1 266 ? 3.426 8.969 -14.578 1 88.62 266 GLU A CA 1
ATOM 2178 C C . GLU A 1 266 ? 2.025 8.461 -14.914 1 88.62 266 GLU A C 1
ATOM 2180 O O . GLU A 1 266 ? 1.856 7.309 -15.312 1 88.62 266 GLU A O 1
ATOM 2185 N N . LEU A 1 267 ? 1.079 9.312 -14.859 1 84.12 267 LEU A N 1
ATOM 2186 C CA . LEU A 1 267 ? -0.309 8.93 -15.102 1 84.12 267 LEU A CA 1
ATOM 2187 C C . LEU A 1 267 ? -0.555 8.695 -16.594 1 84.12 267 LEU A C 1
ATOM 2189 O O . LEU A 1 267 ? -1.308 7.797 -16.969 1 84.12 267 LEU A O 1
ATOM 2193 N N . LYS A 1 268 ? -0.005 9.531 -17.344 1 84 268 LYS A N 1
ATOM 2194 C CA . LYS A 1 268 ? -0.157 9.367 -18.797 1 84 268 LYS A CA 1
ATOM 2195 C C . LYS A 1 268 ? 0.447 8.047 -19.25 1 84 268 LYS A C 1
ATOM 2197 O O . LYS A 1 268 ? -0.124 7.359 -20.109 1 84 268 LYS A O 1
ATOM 2202 N N . LEU A 1 269 ? 1.582 7.762 -18.75 1 88.5 269 LEU A N 1
ATOM 2203 C CA . LEU A 1 269 ? 2.234 6.508 -19.094 1 88.5 269 LEU A CA 1
ATOM 2204 C C . LEU A 1 269 ? 1.428 5.316 -18.594 1 88.5 269 LEU A C 1
ATOM 2206 O O . LEU A 1 269 ? 1.377 4.273 -19.25 1 88.5 269 LEU A O 1
ATOM 2210 N N . LEU A 1 270 ? 0.866 5.461 -17.422 1 88.81 270 LEU A N 1
ATOM 2211 C CA . LEU A 1 270 ? -0.021 4.426 -16.891 1 88.81 270 LEU A CA 1
ATOM 2212 C C . LEU A 1 270 ? -1.167 4.152 -17.859 1 88.81 270 LEU A C 1
ATOM 2214 O O . LEU A 1 270 ? -1.447 2.998 -18.188 1 88.81 270 LEU A O 1
ATOM 2218 N N . ASN A 1 271 ? -1.785 5.141 -18.297 1 84.62 271 ASN A N 1
ATOM 2219 C CA . ASN A 1 271 ? -2.908 5.02 -19.219 1 84.62 271 ASN A CA 1
ATOM 2220 C C . ASN A 1 271 ? -2.465 4.457 -20.562 1 84.62 271 ASN A C 1
ATOM 2222 O O . ASN A 1 271 ? -3.176 3.652 -21.172 1 84.62 271 ASN A O 1
ATOM 2226 N N . TYR A 1 272 ? -1.377 4.883 -21 1 88.5 272 TYR A N 1
ATOM 2227 C CA . TYR A 1 272 ? -0.866 4.398 -22.266 1 88.5 272 TYR A CA 1
ATOM 2228 C C . TYR A 1 272 ? -0.572 2.904 -22.203 1 88.5 272 TYR A C 1
ATOM 2230 O O . TYR A 1 272 ? -0.934 2.156 -23.125 1 88.5 272 TYR A O 1
ATOM 2238 N N . GLY A 1 273 ? 0.172 2.535 -21.172 1 91.81 273 GLY A N 1
ATOM 2239 C CA . GLY A 1 273 ? 0.47 1.121 -21.016 1 91.81 273 GLY A CA 1
ATOM 2240 C C . GLY A 1 273 ? -0.772 0.251 -20.969 1 91.81 273 GLY A C 1
ATOM 2241 O O . GLY A 1 273 ? -0.835 -0.787 -21.625 1 91.81 273 GLY A O 1
ATOM 2242 N N . ARG A 1 274 ? -1.74 0.667 -20.266 1 90.88 274 ARG A N 1
ATOM 2243 C CA . ARG A 1 274 ? -2.988 -0.079 -20.156 1 90.88 274 ARG A CA 1
ATOM 2244 C C . ARG A 1 274 ? -3.701 -0.17 -21.5 1 90.88 274 ARG A C 1
ATOM 2246 O O . ARG A 1 274 ? -4.148 -1.246 -21.891 1 90.88 274 ARG A O 1
ATOM 2253 N N . SER A 1 275 ? -3.848 0.972 -22.109 1 87.12 275 SER A N 1
ATOM 2254 C CA . SER A 1 275 ? -4.52 1.007 -23.406 1 87.12 275 SER A CA 1
ATOM 2255 C C . SER A 1 275 ? -3.807 0.123 -24.422 1 87.12 275 SER A C 1
ATOM 2257 O O . SER A 1 275 ? -4.453 -0.543 -25.234 1 87.12 275 SER A O 1
ATOM 2259 N N . PHE A 1 276 ? -2.555 0.172 -24.453 1 91.94 276 PHE A N 1
ATOM 2260 C CA . PHE A 1 276 ? -1.753 -0.654 -25.344 1 91.94 276 PHE A CA 1
ATOM 2261 C C . PHE A 1 276 ? -2.078 -2.131 -25.156 1 91.94 276 PHE A C 1
ATOM 2263 O O . PHE A 1 276 ? -2.295 -2.854 -26.141 1 91.94 276 PHE A O 1
ATOM 2270 N N . LEU A 1 277 ? -2.107 -2.57 -23.875 1 94.94 277 LEU A N 1
ATOM 2271 C CA . LEU A 1 277 ? -2.404 -3.967 -23.578 1 94.94 277 LEU A CA 1
ATOM 2272 C C . LEU A 1 277 ? -3.844 -4.309 -23.953 1 94.94 277 LEU A C 1
ATOM 2274 O O . LEU A 1 277 ? -4.121 -5.406 -24.438 1 94.94 277 LEU A O 1
ATOM 2278 N N . GLU A 1 278 ? -4.688 -3.385 -23.719 1 90.31 278 GLU A N 1
ATOM 2279 C CA . GLU A 1 278 ? -6.086 -3.613 -24.078 1 90.31 278 GLU A CA 1
ATOM 2280 C C . GLU A 1 278 ? -6.242 -3.807 -25.578 1 90.31 278 GLU A C 1
ATOM 2282 O O . GLU A 1 278 ? -7.008 -4.668 -26.016 1 90.31 278 GLU A O 1
ATOM 2287 N N . GLU A 1 279 ? -5.547 -3.053 -26.344 1 90.69 279 GLU A N 1
ATOM 2288 C CA . GLU A 1 279 ? -5.57 -3.186 -27.797 1 90.69 279 GLU A CA 1
ATOM 2289 C C . GLU A 1 279 ? -5.039 -4.547 -28.234 1 90.69 279 GLU A C 1
ATOM 2291 O O . GLU A 1 279 ? -5.387 -5.039 -29.312 1 90.69 279 GLU A O 1
ATOM 2296 N N . LYS A 1 280 ? -4.188 -5.098 -27.422 1 94.69 280 LYS A N 1
ATOM 2297 C CA . LYS A 1 280 ? -3.59 -6.391 -27.734 1 94.69 280 LYS A CA 1
ATOM 2298 C C . LYS A 1 280 ? -4.414 -7.535 -27.141 1 94.69 280 LYS A C 1
ATOM 2300 O O . LYS A 1 280 ? -3.961 -8.68 -27.109 1 94.69 280 LYS A O 1
ATOM 2305 N N . GLY A 1 281 ? -5.578 -7.227 -26.578 1 91.81 281 GLY A N 1
ATOM 2306 C CA . GLY A 1 281 ? -6.516 -8.266 -26.172 1 91.81 281 GLY A CA 1
ATOM 2307 C C . GLY A 1 281 ? -6.469 -8.562 -24.688 1 91.81 281 GLY A C 1
ATOM 2308 O O . GLY A 1 281 ? -7.074 -9.531 -24.219 1 91.81 281 GLY A O 1
ATOM 2309 N N . TYR A 1 282 ? -5.762 -7.848 -23.891 1 95.94 282 TYR A N 1
ATOM 2310 C CA . TYR A 1 282 ? -5.742 -8.039 -22.453 1 95.94 282 TYR A CA 1
ATOM 2311 C C . TYR A 1 282 ? -6.922 -7.328 -21.797 1 95.94 282 TYR A C 1
ATOM 2313 O O . TYR A 1 282 ? -7.277 -6.211 -22.172 1 95.94 282 TYR A O 1
ATOM 2321 N N . SER A 1 283 ? -7.547 -8.008 -20.781 1 91.69 283 SER A N 1
ATOM 2322 C CA . SER A 1 283 ? -8.648 -7.418 -20.031 1 91.69 283 SER A CA 1
ATOM 2323 C C . SER A 1 283 ? -8.164 -6.875 -18.688 1 91.69 283 SER A C 1
ATOM 2325 O O . SER A 1 283 ? -7.316 -7.48 -18.031 1 91.69 283 SER A O 1
ATOM 2327 N N . GLY A 1 284 ? -8.781 -5.812 -18.344 1 92.88 284 GLY A N 1
ATOM 2328 C CA . GLY A 1 284 ? -8.352 -5.152 -17.125 1 92.88 284 GLY A CA 1
ATOM 2329 C C . GLY A 1 284 ? -8.875 -5.82 -15.859 1 92.88 284 GLY A C 1
ATOM 2330 O O . GLY A 1 284 ? -10.016 -6.281 -15.828 1 92.88 284 GLY A O 1
ATOM 2331 N N . ILE A 1 285 ? -8.047 -5.848 -14.805 1 94.5 285 ILE A N 1
ATOM 2332 C CA . ILE A 1 285 ? -8.438 -6.293 -13.469 1 94.5 285 ILE A CA 1
ATOM 2333 C C . ILE A 1 285 ? -7.809 -5.387 -12.414 1 94.5 285 ILE A C 1
ATOM 2335 O O . ILE A 1 285 ? -6.703 -4.875 -12.609 1 94.5 285 ILE A O 1
ATOM 2339 N N . SER A 1 286 ? -8.539 -4.98 -11.461 1 93.06 286 SER A N 1
ATOM 2340 C CA . SER A 1 286 ? -8.047 -4.223 -10.32 1 93.06 286 SER A CA 1
ATOM 2341 C C . SER A 1 286 ? -8.258 -4.988 -9.016 1 93.06 286 SER A C 1
ATOM 2343 O O . SER A 1 286 ? -9.328 -5.566 -8.797 1 93.06 286 SER A O 1
ATOM 2345 N N . GLY A 1 287 ? -7.219 -5.039 -8.227 1 90.75 287 GLY A N 1
ATOM 2346 C CA . GLY A 1 287 ? -7.324 -5.844 -7.02 1 90.75 287 GLY A CA 1
ATOM 2347 C C . GLY A 1 287 ? -6.598 -5.242 -5.832 1 90.75 287 GLY A C 1
ATOM 2348 O O . GLY A 1 287 ? -6.164 -4.086 -5.883 1 90.75 287 GLY A O 1
ATOM 2349 N N . PRO A 1 288 ? -6.48 -5.988 -4.801 1 90.5 288 PRO A N 1
ATOM 2350 C CA . PRO A 1 288 ? -5.895 -5.52 -3.541 1 90.5 288 PRO A CA 1
ATOM 2351 C C . PRO A 1 288 ? -4.371 -5.422 -3.602 1 90.5 288 PRO A C 1
ATOM 2353 O O . PRO A 1 288 ? -3.754 -5.93 -4.543 1 90.5 288 PRO A O 1
ATOM 2356 N N . HIS A 1 289 ? -3.885 -4.652 -2.557 1 92.31 289 HIS A N 1
ATOM 2357 C CA . HIS A 1 289 ? -2.438 -4.562 -2.393 1 92.31 289 HIS A CA 1
ATOM 2358 C C . HIS A 1 289 ? -1.974 -5.348 -1.169 1 92.31 289 HIS A C 1
ATOM 2360 O O . HIS A 1 289 ? -0.771 -5.492 -0.939 1 92.31 289 HIS A O 1
ATOM 2366 N N . LEU A 1 290 ? -2.893 -5.762 -0.371 1 88.62 290 LEU A N 1
ATOM 2367 C CA . LEU A 1 290 ? -2.602 -6.57 0.808 1 88.62 290 LEU A CA 1
ATOM 2368 C C . LEU A 1 290 ? -3.035 -8.016 0.596 1 88.62 290 LEU A C 1
ATOM 2370 O O . LEU A 1 290 ? -4.176 -8.281 0.204 1 88.62 290 LEU A O 1
ATOM 2374 N N . TYR A 1 291 ? -2.088 -8.906 0.869 1 88.38 291 TYR A N 1
ATOM 2375 C CA . TYR A 1 291 ? -2.41 -10.312 0.651 1 88.38 291 TYR A CA 1
ATOM 2376 C C . TYR A 1 291 ? -2.047 -11.156 1.871 1 88.38 291 TYR A C 1
ATOM 2378 O O . TYR A 1 291 ? -1.08 -10.852 2.574 1 88.38 291 TYR A O 1
ATOM 2386 N N . ARG A 1 292 ? -2.762 -12.18 2.016 1 84.19 292 ARG A N 1
ATOM 2387 C CA . ARG A 1 292 ? -2.475 -13.133 3.08 1 84.19 292 ARG A CA 1
ATOM 2388 C C . ARG A 1 292 ? -1.259 -13.992 2.734 1 84.19 292 ARG A C 1
ATOM 2390 O O . ARG A 1 292 ? -0.868 -14.078 1.568 1 84.19 292 ARG A O 1
ATOM 2397 N N . SER A 1 293 ? -0.77 -14.625 3.715 1 81.44 293 SER A N 1
ATOM 2398 C CA . SER A 1 293 ? 0.467 -15.391 3.604 1 81.44 293 SER A CA 1
ATOM 2399 C C . SER A 1 293 ? 0.35 -16.484 2.539 1 81.44 293 SER A C 1
ATOM 2401 O O . SER A 1 293 ? 1.331 -16.812 1.867 1 81.44 293 SER A O 1
ATOM 2403 N N . VAL A 1 294 ? -0.774 -17.062 2.389 1 85.31 294 VAL A N 1
ATOM 2404 C CA . VAL A 1 294 ? -0.953 -18.172 1.458 1 85.31 294 VAL A CA 1
ATOM 2405 C C . VAL A 1 294 ? -0.597 -17.719 0.043 1 85.31 294 VAL A C 1
ATOM 2407 O O . VAL A 1 294 ? 0.03 -18.453 -0.714 1 85.31 294 VAL A O 1
ATOM 2410 N N . VAL A 1 295 ? -0.979 -16.5 -0.308 1 90.25 295 VAL A N 1
ATOM 2411 C CA . VAL A 1 295 ? -0.708 -15.984 -1.646 1 90.25 295 VAL A CA 1
ATOM 2412 C C . VAL A 1 295 ? 0.783 -15.695 -1.796 1 90.25 295 VAL A C 1
ATOM 2414 O O . VAL A 1 295 ? 1.401 -16.094 -2.787 1 90.25 295 VAL A O 1
ATOM 2417 N N . VAL A 1 296 ? 1.303 -15.086 -0.812 1 87.88 296 VAL A N 1
ATOM 2418 C CA . VAL A 1 296 ? 2.703 -14.68 -0.852 1 87.88 296 VAL A CA 1
ATOM 2419 C C . VAL A 1 296 ? 3.602 -15.914 -0.882 1 87.88 296 VAL A C 1
ATOM 2421 O O . VAL A 1 296 ? 4.52 -16 -1.702 1 87.88 296 VAL A O 1
ATOM 2424 N N . GLU A 1 297 ? 3.285 -16.859 -0.104 1 86.94 297 GLU A N 1
ATOM 2425 C CA . GLU A 1 297 ? 4.059 -18.094 -0.102 1 86.94 297 GLU A CA 1
ATOM 2426 C C . GLU A 1 297 ? 3.818 -18.891 -1.377 1 86.94 297 GLU A C 1
ATOM 2428 O O . GLU A 1 297 ? 4.738 -19.531 -1.896 1 86.94 297 GLU A O 1
ATOM 2433 N N . GLY A 1 298 ? 2.607 -18.828 -1.79 1 91.19 298 GLY A N 1
ATOM 2434 C CA . GLY A 1 298 ? 2.273 -19.531 -3.014 1 91.19 298 GLY A CA 1
ATOM 2435 C C . GLY A 1 298 ? 3.031 -19.016 -4.227 1 91.19 298 GLY A C 1
ATOM 2436 O O . GLY A 1 298 ? 3.221 -19.75 -5.199 1 91.19 298 GLY A O 1
ATOM 2437 N N . THR A 1 299 ? 3.441 -17.797 -4.148 1 92.69 299 THR A N 1
ATOM 2438 C CA . THR A 1 299 ? 4.164 -17.203 -5.266 1 92.69 299 THR A CA 1
ATOM 2439 C C . THR A 1 299 ? 5.672 -17.281 -5.039 1 92.69 299 THR A C 1
ATOM 2441 O O . THR A 1 299 ? 6.453 -16.719 -5.809 1 92.69 299 THR A O 1
ATOM 2444 N N . GLY A 1 300 ? 6.086 -17.906 -3.996 1 88.12 300 GLY A N 1
ATOM 2445 C CA . GLY A 1 300 ? 7.496 -18.234 -3.834 1 88.12 300 GLY A CA 1
ATOM 2446 C C . GLY A 1 300 ? 8.195 -17.359 -2.812 1 88.12 300 GLY A C 1
ATOM 2447 O O . GLY A 1 300 ? 9.406 -17.453 -2.619 1 88.12 300 GLY A O 1
ATOM 2448 N N . PHE A 1 301 ? 7.504 -16.5 -2.236 1 80.44 301 PHE A N 1
ATOM 2449 C CA . PHE A 1 301 ? 8.133 -15.664 -1.216 1 80.44 301 PHE A CA 1
ATOM 2450 C C . PHE A 1 301 ? 7.988 -16.297 0.163 1 80.44 301 PHE A C 1
ATOM 2452 O O . PHE A 1 301 ? 7.051 -15.992 0.9 1 80.44 301 PHE A O 1
ATOM 2459 N N . ILE A 1 302 ? 8.789 -17.266 0.368 1 65.19 302 ILE A N 1
ATOM 2460 C CA . ILE A 1 302 ? 8.766 -18.016 1.62 1 65.19 302 ILE A CA 1
ATOM 2461 C C . ILE A 1 302 ? 9.898 -17.547 2.527 1 65.19 302 ILE A C 1
ATOM 2463 O O . ILE A 1 302 ? 11.039 -17.375 2.076 1 65.19 302 ILE A O 1
ATOM 2467 N N . SER A 1 303 ? 9.539 -16.875 3.686 1 56.09 303 SER A N 1
ATOM 2468 C CA . SER A 1 303 ? 10.547 -16.359 4.617 1 56.09 303 SER A CA 1
ATOM 2469 C C . SER A 1 303 ? 11.422 -17.484 5.156 1 56.09 303 SER A C 1
ATOM 2471 O O . SER A 1 303 ? 10.938 -18.609 5.375 1 56.09 303 SER A O 1
ATOM 2473 N N . ASP A 1 304 ? 12.758 -17.547 4.801 1 49.91 304 ASP A N 1
ATOM 2474 C CA . ASP A 1 304 ? 13.625 -18.531 5.418 1 49.91 304 ASP A CA 1
ATOM 2475 C C . ASP A 1 304 ? 13.297 -18.703 6.898 1 49.91 304 ASP A C 1
ATOM 2477 O O . ASP A 1 304 ? 13.281 -19.828 7.41 1 49.91 304 ASP A O 1
ATOM 2481 N N . ASP A 1 305 ? 13.773 -17.672 7.809 1 43.41 305 ASP A N 1
ATOM 2482 C CA . ASP A 1 305 ? 13.992 -17.797 9.242 1 43.41 305 ASP A CA 1
ATOM 2483 C C . ASP A 1 305 ? 12.68 -17.672 10.016 1 43.41 305 ASP A C 1
ATOM 2485 O O . ASP A 1 305 ? 12.359 -16.609 10.539 1 43.41 305 ASP A O 1
ATOM 2489 N N . HIS A 1 306 ? 11.648 -18.172 9.672 1 37.75 306 HIS A N 1
ATOM 2490 C CA . HIS A 1 306 ? 10.719 -18.172 10.805 1 37.75 306 HIS A CA 1
ATOM 2491 C C . HIS A 1 306 ? 11.438 -18.562 12.094 1 37.75 306 HIS A C 1
ATOM 2493 O O . HIS A 1 306 ? 10.883 -18.422 13.188 1 37.75 306 HIS A O 1
ATOM 2499 N N . ASP A 1 307 ? 12.211 -19.5 12.086 1 34.94 307 ASP A N 1
ATOM 2500 C CA . ASP A 1 307 ? 12.906 -19.844 13.32 1 34.94 307 ASP A CA 1
ATOM 2501 C C . ASP A 1 307 ? 13.586 -18.609 13.93 1 34.94 307 ASP A C 1
ATOM 2503 O O . ASP A 1 307 ? 13.727 -18.5 15.148 1 34.94 307 ASP A O 1
ATOM 2507 N N . ASP A 1 308 ? 14.352 -17.875 13.188 1 30.75 308 ASP A N 1
ATOM 2508 C CA . ASP A 1 308 ? 15.031 -16.75 13.805 1 30.75 308 ASP A CA 1
ATOM 2509 C C . ASP A 1 308 ? 14.109 -15.531 13.898 1 30.75 308 ASP A C 1
ATOM 2511 O O . ASP A 1 308 ? 14.586 -14.398 13.961 1 30.75 308 ASP A O 1
ATOM 2515 N N . VAL A 1 309 ? 12.992 -15.578 13.445 1 32.19 309 VAL A N 1
ATOM 2516 C CA . VAL A 1 309 ? 12.125 -14.594 14.07 1 32.19 309 VAL A CA 1
ATOM 2517 C C . VAL A 1 309 ? 12.227 -14.703 15.586 1 32.19 309 VAL A C 1
ATOM 2519 O O . VAL A 1 309 ? 11.352 -15.289 16.234 1 32.19 309 VAL A O 1
ATOM 2522 N N . SER A 1 310 ? 13.172 -15.445 16.219 1 28.67 310 SER A N 1
ATOM 2523 C CA . SER A 1 310 ? 13.367 -15.172 17.641 1 28.67 310 SER A CA 1
ATOM 2524 C C . SER A 1 310 ? 12.992 -13.734 17.984 1 28.67 310 SER A C 1
ATOM 2526 O O . SER A 1 310 ? 13.359 -12.805 17.266 1 28.67 310 SER A O 1
ATOM 2528 N N . ALA A 1 311 ? 11.906 -13.531 18.703 1 28.41 311 ALA A N 1
ATOM 2529 C CA . ALA A 1 311 ? 11.484 -12.438 19.562 1 28.41 311 ALA A CA 1
ATOM 2530 C C . ALA A 1 311 ? 12.672 -11.578 19.984 1 28.41 311 ALA A C 1
ATOM 2532 O O . ALA A 1 311 ? 12.539 -10.672 20.812 1 28.41 311 ALA A O 1
ATOM 2533 N N . THR A 1 312 ? 13.914 -12.273 20.188 1 25.25 312 THR A N 1
ATOM 2534 C CA . THR A 1 312 ? 14.891 -11.57 21.016 1 25.25 312 THR A CA 1
ATOM 2535 C C . THR A 1 312 ? 15.164 -10.172 20.453 1 25.25 312 THR A C 1
ATOM 2537 O O . THR A 1 312 ? 14.977 -9.172 21.141 1 25.25 312 THR A O 1
ATOM 2540 N N . THR A 1 313 ? 16.672 -10.055 20.172 1 25.03 313 THR A N 1
ATOM 2541 C CA . THR A 1 313 ? 17.469 -8.836 20.297 1 25.03 313 THR A CA 1
ATOM 2542 C C . THR A 1 313 ? 17.094 -7.84 19.203 1 25.03 313 THR A C 1
ATOM 2544 O O . THR A 1 313 ? 16.562 -8.227 18.156 1 25.03 313 THR A O 1
ATOM 2547 N N . GLY A 1 314 ? 17.234 -6.57 19.406 1 26.66 314 GLY A N 1
ATOM 2548 C CA . GLY A 1 314 ? 17.312 -5.207 18.922 1 26.66 314 GLY A CA 1
ATOM 2549 C C . GLY A 1 314 ? 17.766 -5.113 17.469 1 26.66 314 GLY A C 1
ATOM 2550 O O . GLY A 1 314 ? 18.156 -4.039 17 1 26.66 314 GLY A O 1
ATOM 2551 N N . SER A 1 315 ? 18.391 -6.258 17.062 1 26.88 315 SER A N 1
ATOM 2552 C CA . SER A 1 315 ? 19.172 -6.035 15.844 1 26.88 315 SER A CA 1
ATOM 2553 C C . SER A 1 315 ? 18.25 -5.805 14.641 1 26.88 315 SER A C 1
ATOM 2555 O O . SER A 1 315 ? 17.094 -6.23 14.641 1 26.88 315 SER A O 1
ATOM 2557 N N . LEU A 1 316 ? 18.734 -5.039 13.758 1 29.78 316 LEU A N 1
ATOM 2558 C CA . LEU A 1 316 ? 18.312 -4.59 12.438 1 29.78 316 LEU A CA 1
ATOM 2559 C C . LEU A 1 316 ? 17.828 -5.766 11.594 1 29.78 316 LEU A C 1
ATOM 2561 O O . LEU A 1 316 ? 18.562 -6.746 11.414 1 29.78 316 LEU A O 1
ATOM 2565 N N . ILE A 1 317 ? 16.719 -6.254 11.875 1 32.56 317 ILE A N 1
ATOM 2566 C CA . ILE A 1 317 ? 16.203 -7.215 10.906 1 32.56 317 ILE A CA 1
ATOM 2567 C C . ILE A 1 317 ? 16.75 -6.891 9.516 1 32.56 317 ILE A C 1
ATOM 2569 O O . ILE A 1 317 ? 16.5 -5.809 8.984 1 32.56 317 ILE A O 1
ATOM 2573 N N . ASN A 1 318 ? 17.828 -7.395 9.211 1 34.31 318 ASN A N 1
ATOM 2574 C CA . ASN A 1 318 ? 18.312 -7.43 7.832 1 34.31 318 ASN A CA 1
ATOM 2575 C C . ASN A 1 318 ? 17.203 -7.84 6.859 1 34.31 318 ASN A C 1
ATOM 2577 O O . ASN A 1 318 ? 16.891 -9.023 6.738 1 34.31 318 ASN A O 1
ATOM 2581 N N . VAL A 1 319 ? 16.188 -7.031 6.828 1 40.47 319 VAL A N 1
ATOM 2582 C CA . VAL A 1 319 ? 15.227 -7.309 5.766 1 40.47 319 VAL A CA 1
ATOM 2583 C C . VAL A 1 319 ? 15.969 -7.559 4.453 1 40.47 319 VAL A C 1
ATOM 2585 O O . VAL A 1 319 ? 16.766 -6.723 4.012 1 40.47 319 VAL A O 1
ATOM 2588 N N . LYS A 1 320 ? 16 -8.82 4.039 1 50.22 320 LYS A N 1
ATOM 2589 C CA . LYS A 1 320 ? 16.547 -9.148 2.721 1 50.22 320 LYS A CA 1
ATOM 2590 C C . LYS A 1 320 ? 15.852 -8.328 1.629 1 50.22 320 LYS A C 1
ATOM 2592 O O . LYS A 1 320 ? 14.664 -8.016 1.736 1 50.22 320 LYS A O 1
ATOM 2597 N N . PRO A 1 321 ? 16.594 -7.758 0.765 1 50.81 321 PRO A N 1
ATOM 2598 C CA . PRO A 1 321 ? 16.016 -7.043 -0.373 1 50.81 321 PRO A CA 1
ATOM 2599 C C . PRO A 1 321 ? 14.883 -7.828 -1.046 1 50.81 321 PRO A C 1
ATOM 2601 O O . PRO A 1 321 ? 14.898 -9.062 -1.048 1 50.81 321 PRO A O 1
ATOM 2604 N N . ASN A 1 322 ? 13.828 -7.223 -1.389 1 57.44 322 ASN A N 1
ATOM 2605 C CA . ASN A 1 322 ? 12.711 -7.711 -2.189 1 57.44 322 ASN A CA 1
ATOM 2606 C C . ASN A 1 322 ? 11.734 -8.531 -1.35 1 57.44 322 ASN A C 1
ATOM 2608 O O . ASN A 1 322 ? 10.859 -9.203 -1.892 1 57.44 322 ASN A O 1
ATOM 2612 N N . GLN A 1 323 ? 11.992 -8.422 0.034 1 65.5 323 GLN A N 1
ATOM 2613 C CA . GLN A 1 323 ? 11.023 -9.078 0.899 1 65.5 323 GLN A CA 1
ATOM 2614 C C . GLN A 1 323 ? 9.734 -8.266 1.013 1 65.5 323 GLN A C 1
ATOM 2616 O O . GLN A 1 323 ? 9.773 -7.031 0.964 1 65.5 323 GLN A O 1
ATOM 2621 N N . PRO A 1 324 ? 8.664 -9.008 1.128 1 74.5 324 PRO A N 1
ATOM 2622 C CA . PRO A 1 324 ? 7.406 -8.281 1.304 1 74.5 324 PRO A CA 1
ATOM 2623 C C . PRO A 1 324 ? 7.285 -7.633 2.682 1 74.5 324 PRO A C 1
ATOM 2625 O O . PRO A 1 324 ? 7.797 -8.172 3.666 1 74.5 324 PRO A O 1
ATOM 2628 N N . PHE A 1 325 ? 6.738 -6.453 2.664 1 73.75 325 PHE A N 1
ATOM 2629 C CA . PHE A 1 325 ? 6.438 -5.793 3.928 1 73.75 325 PHE A CA 1
ATOM 2630 C C . PHE A 1 325 ? 5.359 -6.555 4.691 1 73.75 325 PHE A C 1
ATOM 2632 O O . PHE A 1 325 ? 4.305 -6.871 4.137 1 73.75 325 PHE A O 1
ATOM 2639 N N . LEU A 1 326 ? 5.746 -6.875 5.918 1 75.38 326 LEU A N 1
ATOM 2640 C CA . LEU A 1 326 ? 4.777 -7.512 6.805 1 75.38 326 LEU A CA 1
ATOM 2641 C C . LEU A 1 326 ? 3.941 -6.465 7.531 1 75.38 326 LEU A C 1
ATOM 2643 O O . LEU A 1 326 ? 4.477 -5.469 8.031 1 75.38 326 LEU A O 1
ATOM 2647 N N . ILE A 1 327 ? 2.648 -6.625 7.355 1 73.44 327 ILE A N 1
ATOM 2648 C CA . ILE A 1 327 ? 1.731 -5.742 8.07 1 73.44 327 ILE A CA 1
ATOM 2649 C C . ILE A 1 327 ? 1.491 -6.277 9.477 1 73.44 327 ILE A C 1
ATOM 2651 O O . ILE A 1 327 ? 1.195 -7.461 9.656 1 73.44 327 ILE A O 1
ATOM 2655 N N . ASP A 1 328 ? 2.006 -5.426 10.398 1 61.22 328 ASP A N 1
ATOM 2656 C CA . ASP A 1 328 ? 1.827 -5.816 11.797 1 61.22 328 ASP A CA 1
ATOM 2657 C C . ASP A 1 328 ? 0.346 -5.918 12.148 1 61.22 328 ASP A C 1
ATOM 2659 O O . ASP A 1 328 ? -0.381 -4.926 12.094 1 61.22 328 ASP A O 1
ATOM 2663 N N . THR A 1 329 ? -0.107 -7.152 11.914 1 51.84 329 THR A N 1
ATOM 2664 C CA . THR A 1 329 ? -1.472 -7.332 12.398 1 51.84 329 THR A CA 1
ATOM 2665 C C . THR A 1 329 ? -1.475 -7.848 13.836 1 51.84 329 THR A C 1
ATOM 2667 O O . THR A 1 329 ? -0.606 -8.633 14.219 1 51.84 329 THR A O 1
ATOM 2670 N N . VAL A 1 330 ? -1.591 -6.988 14.836 1 41.59 330 VAL A N 1
ATOM 2671 C CA . VAL A 1 330 ? -1.576 -7.293 16.266 1 41.59 330 VAL A CA 1
ATOM 2672 C C . VAL A 1 330 ? -2.102 -8.703 16.5 1 41.59 330 VAL A C 1
ATOM 2674 O O . VAL A 1 330 ? -2.146 -9.18 17.641 1 41.59 330 VAL A O 1
ATOM 2677 N N . ASP A 1 331 ? -2.92 -9.258 15.719 1 37 331 ASP A N 1
ATOM 2678 C CA . ASP A 1 331 ? -3.406 -10.523 16.266 1 37 331 ASP A CA 1
ATOM 2679 C C . ASP A 1 331 ? -2.268 -11.523 16.422 1 37 331 ASP A C 1
ATOM 2681 O O . ASP A 1 331 ? -1.718 -12.008 15.438 1 37 331 ASP A O 1
ATOM 2685 N N . THR A 1 332 ? -1.446 -11.148 17.453 1 35.69 332 THR A N 1
ATOM 2686 C CA . THR A 1 332 ? -0.391 -12.055 17.906 1 35.69 332 THR A CA 1
ATOM 2687 C C . THR A 1 332 ? -0.826 -13.508 17.734 1 35.69 332 THR A C 1
ATOM 2689 O O . THR A 1 332 ? -0.045 -14.43 18 1 35.69 332 THR A O 1
ATOM 2692 N N . ARG A 1 333 ? -2.074 -13.672 18.078 1 30.31 333 ARG A N 1
ATOM 2693 C CA . ARG A 1 333 ? -2.244 -15.117 18.172 1 30.31 333 ARG A CA 1
ATOM 2694 C C . ARG A 1 333 ? -1.928 -15.797 16.844 1 30.31 333 ARG A C 1
ATOM 2696 O O . ARG A 1 333 ? -2.664 -15.633 15.875 1 30.31 333 ARG A O 1
ATOM 2703 N N . GLY A 1 334 ? -0.525 -15.93 16.719 1 36.41 334 GLY A N 1
ATOM 2704 C CA . GLY A 1 334 ? 0.192 -16.984 16.016 1 36.41 334 GLY A CA 1
ATOM 2705 C C . GLY A 1 334 ? -0.186 -17.094 14.555 1 36.41 334 GLY A C 1
ATOM 2706 O O . GLY A 1 334 ? 0.333 -17.953 13.844 1 36.41 334 GLY A O 1
ATOM 2707 N N . SER A 1 335 ? -1.374 -16.719 14.016 1 42.53 335 SER A N 1
ATOM 2708 C CA . SER A 1 335 ? -1.673 -17.688 12.961 1 42.53 335 SER A CA 1
ATOM 2709 C C . SER A 1 335 ? -1.147 -17.219 11.609 1 42.53 335 SER A C 1
ATOM 2711 O O . SER A 1 335 ? -1.362 -16.062 11.227 1 42.53 335 SER A O 1
ATOM 2713 N N . LEU A 1 336 ? 0.045 -17.672 11.391 1 46.28 336 LEU A N 1
ATOM 2714 C CA . LEU A 1 336 ? 0.599 -17.703 10.039 1 46.28 336 LEU A CA 1
ATOM 2715 C C . LEU A 1 336 ? -0.497 -17.516 9 1 46.28 336 LEU A C 1
ATOM 2717 O O . LEU A 1 336 ? -0.277 -16.875 7.969 1 46.28 336 LEU A O 1
ATOM 2721 N N . PHE A 1 337 ? -1.635 -17.922 9.438 1 49.78 337 PHE A N 1
ATOM 2722 C CA . PHE A 1 337 ? -2.727 -17.938 8.469 1 49.78 337 PHE A CA 1
ATOM 2723 C C . PHE A 1 337 ? -3.387 -16.578 8.367 1 49.78 337 PHE A C 1
ATOM 2725 O O . PHE A 1 337 ? -4.105 -16.297 7.406 1 49.78 337 PHE A O 1
ATOM 2732 N N . ARG A 1 338 ? -2.785 -15.609 9.234 1 59.12 338 ARG A N 1
ATOM 2733 C CA . ARG A 1 338 ? -3.492 -14.336 9.203 1 59.12 338 ARG A CA 1
ATOM 2734 C C . ARG A 1 338 ? -2.533 -13.18 8.922 1 59.12 338 ARG A C 1
ATOM 2736 O O . ARG A 1 338 ? -2.939 -12.016 8.906 1 59.12 338 ARG A O 1
ATOM 2743 N N . SER A 1 339 ? -1.363 -13.594 8.609 1 71.88 339 SER A N 1
ATOM 2744 C CA . SER A 1 339 ? -0.427 -12.516 8.305 1 71.88 339 SER A CA 1
ATOM 2745 C C . SER A 1 339 ? -0.768 -11.852 6.973 1 71.88 339 SER A C 1
ATOM 2747 O O . SER A 1 339 ? -1.168 -12.523 6.023 1 71.88 339 SER A O 1
ATOM 2749 N N . LEU A 1 340 ? -0.674 -10.57 7.039 1 80.25 340 LEU A N 1
ATOM 2750 C CA . LEU A 1 340 ? -0.942 -9.75 5.863 1 80.25 340 LEU A CA 1
ATOM 2751 C C . LEU A 1 340 ? 0.341 -9.109 5.344 1 80.25 340 LEU A C 1
ATOM 2753 O O . LEU A 1 340 ? 1.169 -8.641 6.129 1 80.25 340 LEU A O 1
ATOM 2757 N N . PHE A 1 341 ? 0.453 -9.242 4.055 1 85.44 341 PHE A N 1
ATOM 2758 C CA . PHE A 1 341 ? 1.633 -8.68 3.412 1 85.44 341 PHE A CA 1
ATOM 2759 C C . PHE A 1 341 ? 1.234 -7.637 2.371 1 85.44 341 PHE A C 1
ATOM 2761 O O . PHE A 1 341 ? 0.207 -7.781 1.704 1 85.44 341 PHE A O 1
ATOM 2768 N N . LEU A 1 342 ? 2.082 -6.625 2.334 1 88.62 342 LEU A N 1
ATOM 2769 C CA . LEU A 1 342 ? 1.992 -5.73 1.187 1 88.62 342 LEU A CA 1
ATOM 2770 C C . LEU A 1 342 ? 2.586 -6.379 -0.059 1 88.62 342 LEU A C 1
ATOM 2772 O O . LEU A 1 342 ? 3.631 -7.031 0.014 1 88.62 342 LEU A O 1
ATOM 2776 N N . THR A 1 343 ? 1.924 -6.211 -1.147 1 90.38 343 THR A N 1
ATOM 2777 C CA . THR A 1 343 ? 2.346 -6.859 -2.383 1 90.38 343 THR A CA 1
ATOM 2778 C C . THR A 1 343 ? 3.754 -6.414 -2.773 1 90.38 343 THR A C 1
ATOM 2780 O O . THR A 1 343 ? 4.051 -5.219 -2.787 1 90.38 343 THR A O 1
ATOM 2783 N N . ASN A 1 344 ? 4.637 -7.32 -3.08 1 86.44 344 ASN A N 1
ATOM 2784 C CA . ASN A 1 344 ? 6.008 -7.023 -3.488 1 86.44 344 ASN A CA 1
ATOM 2785 C C . ASN A 1 344 ? 6.262 -7.438 -4.934 1 86.44 344 ASN A C 1
ATOM 2787 O O . ASN A 1 344 ? 7.367 -7.254 -5.453 1 86.44 344 ASN A O 1
ATOM 2791 N N . SER A 1 345 ? 5.285 -8.016 -5.508 1 88.25 345 SER A N 1
ATOM 2792 C CA . SER A 1 345 ? 5.43 -8.516 -6.871 1 88.25 345 SER A CA 1
ATOM 2793 C C . SER A 1 345 ? 4.102 -8.469 -7.621 1 88.25 345 SER A C 1
ATOM 2795 O O . SER A 1 345 ? 3.039 -8.609 -7.016 1 88.25 345 SER A O 1
ATOM 2797 N N . THR A 1 346 ? 4.219 -8.367 -8.914 1 90 346 THR A N 1
ATOM 2798 C CA . THR A 1 346 ? 3.029 -8.312 -9.758 1 90 346 THR A CA 1
ATOM 2799 C C . THR A 1 346 ? 2.314 -9.664 -9.781 1 90 346 THR A C 1
ATOM 2801 O O . THR A 1 346 ? 1.104 -9.727 -10.008 1 90 346 THR A O 1
ATOM 2804 N N . VAL A 1 347 ? 2.99 -10.695 -9.477 1 93.69 347 VAL A N 1
ATOM 2805 C CA . VAL A 1 347 ? 2.43 -12.039 -9.586 1 93.69 347 VAL A CA 1
ATOM 2806 C C . VAL A 1 347 ? 1.384 -12.25 -8.492 1 93.69 347 VAL A C 1
ATOM 2808 O O . VAL A 1 347 ? 0.463 -13.055 -8.656 1 93.69 347 VAL A O 1
ATOM 2811 N N . ASN A 1 348 ? 1.472 -11.523 -7.371 1 93.69 348 ASN A N 1
ATOM 2812 C CA . ASN A 1 348 ? 0.569 -11.719 -6.242 1 93.69 348 ASN A CA 1
ATOM 2813 C C . ASN A 1 348 ? -0.883 -11.469 -6.633 1 93.69 348 ASN A C 1
ATOM 2815 O O . ASN A 1 348 ? -1.776 -12.227 -6.25 1 93.69 348 ASN A O 1
ATOM 2819 N N . LEU A 1 349 ? -1.062 -10.445 -7.359 1 94.88 349 LEU A N 1
ATOM 2820 C CA . LEU A 1 349 ? -2.414 -10.094 -7.773 1 94.88 349 LEU A CA 1
ATOM 2821 C C . LEU A 1 349 ? -3.051 -11.219 -8.578 1 94.88 349 LEU A C 1
ATOM 2823 O O . LEU A 1 349 ? -4.164 -11.648 -8.273 1 94.88 349 LEU A O 1
ATOM 2827 N N . TYR A 1 350 ? -2.377 -11.703 -9.531 1 94.81 350 TYR A N 1
ATOM 2828 C CA . TYR A 1 350 ? -2.92 -12.727 -10.414 1 94.81 350 TYR A CA 1
ATOM 2829 C C . TYR A 1 350 ? -3.041 -14.062 -9.695 1 94.81 350 TYR A C 1
ATOM 2831 O O . TYR A 1 350 ? -4.016 -14.789 -9.883 1 94.81 350 TYR A O 1
ATOM 2839 N N . ALA A 1 351 ? -1.979 -14.328 -8.883 1 94.12 351 ALA A N 1
ATOM 2840 C CA . ALA A 1 351 ? -2.041 -15.547 -8.07 1 94.12 351 ALA A CA 1
ATOM 2841 C C . ALA A 1 351 ? -3.279 -15.555 -7.184 1 94.12 351 ALA A C 1
ATOM 2843 O O . ALA A 1 351 ? -3.984 -16.562 -7.098 1 94.12 351 ALA A O 1
ATOM 2844 N N . ALA A 1 352 ? -3.537 -14.461 -6.527 1 92.19 352 ALA A N 1
ATOM 2845 C CA . ALA A 1 352 ? -4.715 -14.352 -5.668 1 92.19 352 ALA A CA 1
ATOM 2846 C C . ALA A 1 352 ? -6 -14.516 -6.477 1 92.19 352 ALA A C 1
ATOM 2848 O O . ALA A 1 352 ? -6.922 -15.211 -6.051 1 92.19 352 ALA A O 1
ATOM 2849 N N . HIS A 1 353 ? -6.055 -13.914 -7.617 1 92.25 353 HIS A N 1
ATOM 2850 C CA . HIS A 1 353 ? -7.234 -13.977 -8.477 1 92.25 353 HIS A CA 1
ATOM 2851 C C . HIS A 1 353 ? -7.508 -15.406 -8.93 1 92.25 353 HIS A C 1
ATOM 2853 O O . HIS A 1 353 ? -8.672 -15.82 -9.031 1 92.25 353 HIS A O 1
ATOM 2859 N N . PHE A 1 354 ? -6.492 -16.219 -9.141 1 90.62 354 PHE A N 1
ATOM 2860 C CA . PHE A 1 354 ? -6.652 -17.547 -9.703 1 90.62 354 PHE A CA 1
ATOM 2861 C C . PHE A 1 354 ? -6.707 -18.594 -8.594 1 90.62 354 PHE A C 1
ATOM 2863 O O . PHE A 1 354 ? -6.902 -19.781 -8.867 1 90.62 354 PHE A O 1
ATOM 2870 N N . THR A 1 355 ? -6.477 -18.188 -7.363 1 89.56 355 THR A N 1
ATOM 2871 C CA . THR A 1 355 ? -6.449 -19.156 -6.273 1 89.56 355 THR A CA 1
ATOM 2872 C C . THR A 1 355 ? -7.734 -19.984 -6.242 1 89.56 355 THR A C 1
ATOM 2874 O O . THR A 1 355 ? -8.836 -19.422 -6.305 1 89.56 355 THR A O 1
ATOM 2877 N N . ASN A 1 356 ? -7.629 -21.281 -6.203 1 83.81 356 ASN A N 1
ATOM 2878 C CA . ASN A 1 356 ? -8.719 -22.25 -6.156 1 83.81 356 ASN A CA 1
ATOM 2879 C C . ASN A 1 356 ? -9.656 -22.094 -7.352 1 83.81 356 ASN A C 1
ATOM 2881 O O . ASN A 1 356 ? -10.852 -22.375 -7.246 1 83.81 356 ASN A O 1
ATOM 2885 N N . CYS A 1 357 ? -9.102 -21.656 -8.383 1 84.56 357 CYS A N 1
ATOM 2886 C CA . CYS A 1 357 ? -9.906 -21.422 -9.57 1 84.56 357 CYS A CA 1
ATOM 2887 C C . CYS A 1 357 ? -9.898 -22.641 -10.492 1 84.56 357 CYS A C 1
ATOM 2889 O O . CYS A 1 357 ? -8.859 -23.281 -10.656 1 84.56 357 CYS A O 1
ATOM 2891 N N . GLU A 1 358 ? -11.047 -22.953 -10.992 1 83.62 358 GLU A N 1
ATOM 2892 C CA . GLU A 1 358 ? -11.203 -23.922 -12.078 1 83.62 358 GLU A CA 1
ATOM 2893 C C . GLU A 1 358 ? -11.602 -23.234 -13.383 1 83.62 358 GLU A C 1
ATOM 2895 O O . GLU A 1 358 ? -12.758 -22.844 -13.555 1 83.62 358 GLU A O 1
ATOM 2900 N N . ALA A 1 359 ? -10.68 -23.141 -14.266 1 82.88 359 ALA A N 1
ATOM 2901 C CA . ALA A 1 359 ? -10.906 -22.438 -15.523 1 82.88 359 ALA A CA 1
ATOM 2902 C C . ALA A 1 359 ? -11.445 -23.375 -16.594 1 82.88 359 ALA A C 1
ATOM 2904 O O . ALA A 1 359 ? -11.062 -24.547 -16.656 1 82.88 359 ALA A O 1
ATOM 2905 N N . ALA A 1 360 ? -12.297 -22.812 -17.422 1 79.38 360 ALA A N 1
ATOM 2906 C CA . ALA A 1 360 ? -12.75 -23.547 -18.594 1 79.38 360 ALA A CA 1
ATOM 2907 C C . ALA A 1 360 ? -11.688 -23.531 -19.688 1 79.38 360 ALA A C 1
ATOM 2909 O O . ALA A 1 360 ? -11.031 -22.516 -19.906 1 79.38 360 ALA A O 1
ATOM 2910 N N . GLU A 1 361 ? -11.57 -24.594 -20.375 1 78.75 361 GLU A N 1
ATOM 2911 C CA . GLU A 1 361 ? -10.555 -24.719 -21.422 1 78.75 361 GLU A CA 1
ATOM 2912 C C . GLU A 1 361 ? -10.805 -23.734 -22.547 1 78.75 361 GLU A C 1
ATOM 2914 O O . GLU A 1 361 ? -9.859 -23.234 -23.172 1 78.75 361 GLU A O 1
ATOM 2919 N N . ASN A 1 362 ? -11.977 -23.391 -22.781 1 81.06 362 ASN A N 1
ATOM 2920 C CA . ASN A 1 362 ? -12.336 -22.578 -23.938 1 81.06 362 ASN A CA 1
ATOM 2921 C C . ASN A 1 362 ? -11.977 -21.109 -23.719 1 81.06 362 ASN A C 1
ATOM 2923 O O . ASN A 1 362 ? -11.945 -20.328 -24.672 1 81.06 362 ASN A O 1
ATOM 2927 N N . ILE A 1 363 ? -11.625 -20.75 -22.531 1 84.25 363 ILE A N 1
ATOM 2928 C CA . ILE A 1 363 ? -11.32 -19.359 -22.266 1 84.25 363 ILE A CA 1
ATOM 2929 C C . ILE A 1 363 ? -9.812 -19.141 -22.312 1 84.25 363 ILE A C 1
ATOM 2931 O O . ILE A 1 363 ? -9.344 -18 -22.25 1 84.25 363 ILE A O 1
ATOM 2935 N N . LEU A 1 364 ? -9.086 -20.172 -22.578 1 87.44 364 LEU A N 1
ATOM 2936 C CA . LEU A 1 364 ? -7.637 -20.062 -22.594 1 87.44 364 LEU A CA 1
ATOM 2937 C C . LEU A 1 364 ? -7.129 -19.641 -23.969 1 87.44 364 LEU A C 1
ATOM 2939 O O . LEU A 1 364 ? -7.719 -20 -24.984 1 87.44 364 LEU A O 1
ATOM 2943 N N . PRO A 1 365 ? -6.121 -18.812 -24.078 1 93.31 365 PRO A N 1
ATOM 2944 C CA . PRO A 1 365 ? -5.398 -18.25 -22.938 1 93.31 365 PRO A CA 1
ATOM 2945 C C . PRO A 1 365 ? -6.141 -17.094 -22.281 1 93.31 365 PRO A C 1
ATOM 2947 O O . PRO A 1 365 ? -6.871 -16.359 -22.953 1 93.31 365 PRO A O 1
ATOM 2950 N N . ILE A 1 366 ? -6.023 -16.953 -20.984 1 93.94 366 ILE A N 1
ATOM 2951 C CA . ILE A 1 366 ? -6.543 -15.797 -20.25 1 93.94 366 ILE A CA 1
ATOM 2952 C C . ILE A 1 366 ? -5.5 -14.68 -20.234 1 93.94 366 ILE A C 1
ATOM 2954 O O . ILE A 1 366 ? -4.352 -14.906 -19.844 1 93.94 366 ILE A O 1
ATOM 2958 N N . ARG A 1 367 ? -5.879 -13.531 -20.734 1 96.06 367 ARG A N 1
ATOM 2959 C CA . ARG A 1 367 ? -4.992 -12.375 -20.781 1 96.06 367 ARG A CA 1
ATOM 2960 C C . ARG A 1 367 ? -5.523 -11.234 -19.938 1 96.06 367 ARG A C 1
ATOM 2962 O O . ARG A 1 367 ? -6.574 -10.664 -20.234 1 96.06 367 ARG A O 1
ATOM 2969 N N . LEU A 1 368 ? -4.754 -10.859 -18.891 1 96.19 368 LEU A N 1
ATOM 2970 C CA . LEU A 1 368 ? -5.172 -9.828 -17.953 1 96.19 368 LEU A CA 1
ATOM 2971 C C . LEU A 1 368 ? -4.098 -8.75 -17.812 1 96.19 368 LEU A C 1
ATOM 2973 O O . LEU A 1 368 ? -2.908 -9.031 -17.969 1 96.19 368 LEU A O 1
ATOM 2977 N N . HIS A 1 369 ? -4.516 -7.539 -17.609 1 96.81 369 HIS A N 1
ATOM 2978 C CA . HIS A 1 369 ? -3.605 -6.469 -17.219 1 96.81 369 HIS A CA 1
ATOM 2979 C C . HIS A 1 369 ? -4.117 -5.73 -15.984 1 96.81 369 HIS A C 1
ATOM 2981 O O . HIS A 1 369 ? -5.309 -5.785 -15.68 1 96.81 369 HIS A O 1
ATOM 2987 N N . SER A 1 370 ? -3.25 -5.145 -15.266 1 96.12 370 SER A N 1
ATOM 2988 C CA . SER A 1 370 ? -3.619 -4.398 -14.07 1 96.12 370 SER A CA 1
ATOM 2989 C C . SER A 1 370 ? -2.658 -3.238 -13.82 1 96.12 370 SER A C 1
ATOM 2991 O O . SER A 1 370 ? -1.476 -3.324 -14.156 1 96.12 370 SER A O 1
ATOM 2993 N N . SER A 1 371 ? -3.246 -2.158 -13.383 1 92.19 371 SER A N 1
ATOM 2994 C CA . SER A 1 371 ? -2.451 -1.06 -12.852 1 92.19 371 SER A CA 1
ATOM 2995 C C . SER A 1 371 ? -2.424 -1.09 -11.32 1 92.19 371 SER A C 1
ATOM 2997 O O . SER A 1 371 ? -3.475 -1.05 -10.68 1 92.19 371 SER A O 1
ATOM 2999 N N . SER A 1 372 ? -1.301 -1.285 -10.82 1 90 372 SER A N 1
ATOM 3000 C CA . SER A 1 372 ? -1.187 -1.41 -9.367 1 90 372 SER A CA 1
ATOM 3001 C C . SER A 1 372 ? 0.163 -0.902 -8.875 1 90 372 SER A C 1
ATOM 3003 O O . SER A 1 372 ? 0.927 -0.308 -9.641 1 90 372 SER A O 1
ATOM 3005 N N . ARG A 1 373 ? 0.354 -0.937 -7.574 1 91.44 373 ARG A N 1
ATOM 3006 C CA . ARG A 1 373 ? 1.633 -0.588 -6.965 1 91.44 373 ARG A CA 1
ATOM 3007 C C . ARG A 1 373 ? 2.311 -1.82 -6.371 1 91.44 373 ARG A C 1
ATOM 3009 O O . ARG A 1 373 ? 1.638 -2.77 -5.965 1 91.44 373 ARG A O 1
ATOM 3016 N N . VAL A 1 374 ? 3.541 -1.805 -6.426 1 91.25 374 VAL A N 1
ATOM 3017 C CA . VAL A 1 374 ? 4.352 -2.838 -5.789 1 91.25 374 VAL A CA 1
ATOM 3018 C C . VAL A 1 374 ? 5.301 -2.201 -4.777 1 91.25 374 VAL A C 1
ATOM 3020 O O . VAL A 1 374 ? 5.801 -1.096 -4.992 1 91.25 374 VAL A O 1
ATOM 3023 N N . TYR A 1 375 ? 5.492 -2.916 -3.68 1 87.38 375 TYR A N 1
ATOM 3024 C CA . TYR A 1 375 ? 6.285 -2.414 -2.564 1 87.38 375 TYR A CA 1
ATOM 3025 C C . TYR A 1 375 ? 7.453 -3.348 -2.262 1 87.38 375 TYR A C 1
ATOM 3027 O O . TYR A 1 375 ? 7.27 -4.562 -2.15 1 87.38 375 TYR A O 1
ATOM 3035 N N . ARG A 1 376 ? 8.625 -2.854 -2.219 1 75.56 376 ARG A N 1
ATOM 3036 C CA . ARG A 1 376 ? 9.789 -3.67 -1.917 1 75.56 376 ARG A CA 1
ATOM 3037 C C . ARG A 1 376 ? 10.648 -3.021 -0.838 1 75.56 376 ARG A C 1
ATOM 3039 O O . ARG A 1 376 ? 10.984 -1.837 -0.928 1 75.56 376 ARG A O 1
ATOM 3046 N N . ALA A 1 377 ? 10.906 -3.857 0.214 1 65.5 377 ALA A N 1
ATOM 3047 C CA . ALA A 1 377 ? 11.805 -3.373 1.266 1 65.5 377 ALA A CA 1
ATOM 3048 C C . ALA A 1 377 ? 13.227 -3.217 0.745 1 65.5 377 ALA A C 1
ATOM 3050 O O . ALA A 1 377 ? 13.68 -4.004 -0.086 1 65.5 377 ALA A O 1
ATOM 3051 N N . VAL A 1 378 ? 13.773 -2.029 0.873 1 58.06 378 VAL A N 1
ATOM 3052 C CA . VAL A 1 378 ? 15.148 -1.805 0.435 1 58.06 378 VAL A CA 1
ATOM 3053 C C . VAL A 1 378 ? 16.078 -1.832 1.641 1 58.06 378 VAL A C 1
ATOM 3055 O O . VAL A 1 378 ? 15.727 -1.366 2.725 1 58.06 378 VAL A O 1
ATOM 3058 N N . SER A 1 379 ? 17.078 -2.918 1.903 1 48.62 379 SER A N 1
ATOM 3059 C CA . SER A 1 379 ? 18.031 -3.01 3.012 1 48.62 379 SER A CA 1
ATOM 3060 C C . SER A 1 379 ? 18.656 -1.654 3.316 1 48.62 379 SER A C 1
ATOM 3062 O O . SER A 1 379 ? 18.875 -0.847 2.41 1 48.62 379 SER A O 1
ATOM 3064 N N . ASN A 1 380 ? 18.531 -1.295 4.637 1 42.25 380 ASN A N 1
ATOM 3065 C CA . ASN A 1 380 ? 19.25 -0.111 5.082 1 42.25 380 ASN A CA 1
ATOM 3066 C C . ASN A 1 380 ? 20.766 -0.276 4.902 1 42.25 380 ASN A C 1
ATOM 3068 O O . ASN A 1 380 ? 21.531 0.632 5.219 1 42.25 380 ASN A O 1
ATOM 3072 N N . LYS A 1 381 ? 21.344 -1.528 5.074 1 39.47 381 LYS A N 1
ATOM 3073 C CA . LYS A 1 381 ? 22.797 -1.597 4.934 1 39.47 381 LYS A CA 1
ATOM 3074 C C . LYS A 1 381 ? 23.281 -0.704 3.793 1 39.47 381 LYS A C 1
ATOM 3076 O O . LYS A 1 381 ? 24.484 -0.556 3.582 1 39.47 381 LYS A O 1
ATOM 3081 N N . GLY A 1 382 ? 22.562 -0.558 2.867 1 34.78 382 GLY A N 1
ATOM 3082 C CA . GLY A 1 382 ? 23.062 0.303 1.806 1 34.78 382 GLY A CA 1
ATOM 3083 C C . GLY A 1 382 ? 23.422 1.696 2.287 1 34.78 382 GLY A C 1
ATOM 3084 O O . GLY A 1 382 ? 23.781 2.562 1.485 1 34.78 382 GLY A O 1
ATOM 3085 N N . LEU A 1 383 ? 23.078 2.139 3.441 1 34.38 383 LEU A N 1
ATOM 3086 C CA . LEU A 1 383 ? 23.797 3.375 3.729 1 34.38 383 LEU A CA 1
ATOM 3087 C C . LEU A 1 383 ? 25.312 3.133 3.775 1 34.38 383 LEU A C 1
ATOM 3089 O O . LEU A 1 383 ? 26.094 4 3.385 1 34.38 383 LEU A O 1
ATOM 3093 N N . GLU A 1 384 ? 25.984 2.191 4.473 1 32.62 384 GLU A N 1
ATOM 3094 C CA . GLU A 1 384 ? 27.438 2.102 4.555 1 32.62 384 GLU A CA 1
ATOM 3095 C C . GLU A 1 384 ? 28.016 1.457 3.301 1 32.62 384 GLU A C 1
ATOM 3097 O O . GLU A 1 384 ? 29.047 1.909 2.783 1 32.62 384 GLU A O 1
ATOM 3102 N N . GLU A 1 385 ? 28.266 -0.008 3.121 1 33.56 385 GLU A N 1
ATOM 3103 C CA . GLU A 1 385 ? 29.203 -0.565 2.152 1 33.56 385 GLU A CA 1
ATOM 3104 C C . GLU A 1 385 ? 28.859 -0.128 0.731 1 33.56 385 GLU A C 1
ATOM 3106 O O . GLU A 1 385 ? 29.703 0.422 0.022 1 33.56 385 GLU A O 1
ATOM 3111 N N . GLU A 1 386 ? 28.781 -1.333 -0.292 1 33.97 386 GLU A N 1
ATOM 3112 C CA . GLU A 1 386 ? 29.109 -1.133 -1.7 1 33.97 386 GLU A CA 1
ATOM 3113 C C . GLU A 1 386 ? 28.438 0.114 -2.254 1 33.97 386 GLU A C 1
ATOM 3115 O O . GLU A 1 386 ? 27.562 0.693 -1.602 1 33.97 386 GLU A O 1
ATOM 3120 N N . GLU A 1 387 ? 28.516 0.046 -3.799 1 35.31 387 GLU A N 1
ATOM 3121 C CA . GLU A 1 387 ? 28.312 0.577 -5.145 1 35.31 387 GLU A CA 1
ATOM 3122 C C . GLU A 1 387 ? 26.922 1.205 -5.289 1 35.31 387 GLU A C 1
ATOM 3124 O O . GLU A 1 387 ? 26.609 1.78 -6.332 1 35.31 387 GLU A O 1
ATOM 3129 N N . ASP A 1 388 ? 26.047 0.595 -4.719 1 36.75 388 ASP A N 1
ATOM 3130 C CA . ASP A 1 388 ? 24.672 0.914 -5.109 1 36.75 388 ASP A CA 1
ATOM 3131 C C . ASP A 1 388 ? 24.375 2.395 -4.887 1 36.75 388 ASP A C 1
ATOM 3133 O O . ASP A 1 388 ? 23.203 2.795 -4.844 1 36.75 388 ASP A O 1
ATOM 3137 N N . GLU A 1 389 ? 25.156 3.025 -4.238 1 39.69 389 GLU A N 1
ATOM 3138 C CA . GLU A 1 389 ? 24.672 4.391 -4.066 1 39.69 389 GLU A CA 1
ATOM 3139 C C . GLU A 1 389 ? 24.047 4.918 -5.348 1 39.69 389 GLU A C 1
ATOM 3141 O O . GLU A 1 389 ? 24.141 6.109 -5.652 1 39.69 389 GLU A O 1
ATOM 3146 N N . LYS A 1 390 ? 24.328 4.309 -6.398 1 42.09 390 LYS A N 1
ATOM 3147 C CA . LYS A 1 390 ? 23.531 4.852 -7.5 1 42.09 390 LYS A CA 1
ATOM 3148 C C . LYS A 1 390 ? 22.141 5.262 -7.035 1 42.09 390 LYS A C 1
ATOM 3150 O O . LYS A 1 390 ? 21.234 4.43 -6.969 1 42.09 390 LYS A O 1
ATOM 3155 N N . TYR A 1 391 ? 22.125 6.012 -5.789 1 47.72 391 TYR A N 1
ATOM 3156 C CA . TYR A 1 391 ? 21.328 6.652 -4.746 1 47.72 391 TYR A CA 1
ATOM 3157 C C . TYR A 1 391 ? 20.016 7.172 -5.309 1 47.72 391 TYR A C 1
ATOM 3159 O O . TYR A 1 391 ? 19.219 7.777 -4.586 1 47.72 391 TYR A O 1
ATOM 3167 N N . CYS A 1 392 ? 20 7.285 -6.477 1 61.62 392 CYS A N 1
ATOM 3168 C CA . CYS A 1 392 ? 18.781 8.039 -6.793 1 61.62 392 CYS A CA 1
ATOM 3169 C C . CYS A 1 392 ? 17.531 7.23 -6.457 1 61.62 392 CYS A C 1
ATOM 3171 O O . CYS A 1 392 ? 17.219 6.262 -7.152 1 61.62 392 CYS A O 1
ATOM 3173 N N . ARG A 1 393 ? 17.031 7.508 -5.141 1 71.19 393 ARG A N 1
ATOM 3174 C CA . ARG A 1 393 ? 15.867 6.855 -4.566 1 71.19 393 ARG A CA 1
ATOM 3175 C C . ARG A 1 393 ? 14.812 6.582 -5.633 1 71.19 393 ARG A C 1
ATOM 3177 O O . ARG A 1 393 ? 14.148 5.547 -5.605 1 71.19 393 ARG A O 1
ATOM 3184 N N . ILE A 1 394 ? 14.898 7.359 -6.648 1 81.88 394 ILE A N 1
ATOM 3185 C CA . ILE A 1 394 ? 13.781 7.309 -7.59 1 81.88 394 ILE A CA 1
ATOM 3186 C C . ILE A 1 394 ? 14.023 6.207 -8.617 1 81.88 394 ILE A C 1
ATOM 3188 O O . ILE A 1 394 ? 13.086 5.711 -9.242 1 81.88 394 ILE A O 1
ATOM 3192 N N . PHE A 1 395 ? 15.328 5.777 -8.812 1 82.25 395 PHE A N 1
ATOM 3193 C CA . PHE A 1 395 ? 15.641 4.742 -9.797 1 82.25 395 PHE A CA 1
ATOM 3194 C C . PHE A 1 395 ? 15.461 3.354 -9.195 1 82.25 395 PHE A C 1
ATOM 3196 O O . PHE A 1 395 ? 15.359 2.363 -9.922 1 82.25 395 PHE A O 1
ATOM 3203 N N . ARG A 1 396 ? 15.461 3.256 -7.895 1 78.12 396 ARG A N 1
ATOM 3204 C CA . ARG A 1 396 ? 15.18 2.031 -7.152 1 78.12 396 ARG A CA 1
ATOM 3205 C C . ARG A 1 396 ? 14.289 2.314 -5.949 1 78.12 396 ARG A C 1
ATOM 3207 O O . ARG A 1 396 ? 14.695 2.115 -4.805 1 78.12 396 ARG A O 1
ATOM 3214 N N . PRO A 1 397 ? 13.078 2.605 -6.285 1 78 397 PRO A N 1
ATOM 3215 C CA . PRO A 1 397 ? 12.195 3.047 -5.207 1 78 397 PRO A CA 1
ATOM 3216 C C . PRO A 1 397 ? 11.656 1.885 -4.375 1 78 397 PRO A C 1
ATOM 3218 O O . PRO A 1 397 ? 11.688 0.735 -4.824 1 78 397 PRO A O 1
ATOM 3221 N N . SER A 1 398 ? 11.227 2.189 -3.158 1 79.25 398 SER A N 1
ATOM 3222 C CA . SER A 1 398 ? 10.57 1.193 -2.316 1 79.25 398 SER A CA 1
ATOM 3223 C C . SER A 1 398 ? 9.156 0.896 -2.807 1 79.25 398 SER A C 1
ATOM 3225 O O . SER A 1 398 ? 8.555 -0.103 -2.412 1 79.25 398 SER A O 1
ATOM 3227 N N . GLN A 1 399 ? 8.719 1.76 -3.592 1 87.69 399 GLN A N 1
ATOM 3228 C CA . GLN A 1 399 ? 7.398 1.564 -4.188 1 87.69 399 GLN A CA 1
ATOM 3229 C C . GLN A 1 399 ? 7.363 2.07 -5.629 1 87.69 399 GLN A C 1
ATOM 3231 O O . GLN A 1 399 ? 8.016 3.062 -5.957 1 87.69 399 GLN A O 1
ATOM 3236 N N . THR A 1 400 ? 6.684 1.402 -6.457 1 88.75 400 THR A N 1
ATOM 3237 C CA . THR A 1 400 ? 6.543 1.841 -7.84 1 88.75 400 THR A CA 1
ATOM 3238 C C . THR A 1 400 ? 5.148 1.518 -8.367 1 88.75 400 THR A C 1
ATOM 3240 O O . THR A 1 400 ? 4.539 0.525 -7.965 1 88.75 400 THR A O 1
ATOM 3243 N N . HIS A 1 401 ? 4.699 2.447 -9.125 1 92.25 401 HIS A N 1
ATOM 3244 C CA . HIS A 1 401 ? 3.5 2.182 -9.906 1 92.25 401 HIS A CA 1
ATOM 3245 C C . HIS A 1 401 ? 3.814 1.319 -11.125 1 92.25 401 HIS A C 1
ATOM 3247 O O . HIS A 1 401 ? 4.836 1.519 -11.781 1 92.25 401 HIS A O 1
ATOM 3253 N N . THR A 1 402 ? 2.941 0.313 -11.383 1 94.81 402 THR A N 1
ATOM 3254 C CA . THR A 1 402 ? 3.275 -0.609 -12.461 1 94.81 402 THR A CA 1
ATOM 3255 C C . THR A 1 402 ? 2.051 -0.898 -13.32 1 94.81 402 THR A C 1
ATOM 3257 O O . THR A 1 402 ? 0.917 -0.825 -12.844 1 94.81 402 THR A O 1
ATOM 3260 N N . VAL A 1 403 ? 2.273 -1.08 -14.555 1 96.06 403 VAL A N 1
ATOM 3261 C CA . VAL A 1 403 ? 1.339 -1.755 -15.453 1 96.06 403 VAL A CA 1
ATOM 3262 C C . VAL A 1 403 ? 1.78 -3.201 -15.664 1 96.06 403 VAL A C 1
ATOM 3264 O O . VAL A 1 403 ? 2.795 -3.459 -16.312 1 96.06 403 VAL A O 1
ATOM 3267 N N . SER A 1 404 ? 1.012 -4.066 -15.102 1 97.5 404 SER A N 1
ATOM 3268 C CA . SER A 1 404 ? 1.408 -5.473 -15.148 1 97.5 404 SER A CA 1
ATOM 3269 C C . SER A 1 404 ? 0.525 -6.262 -16.109 1 97.5 404 SER A C 1
ATOM 3271 O O . SER A 1 404 ? -0.532 -5.785 -16.516 1 97.5 404 SER A O 1
ATOM 3273 N N . PHE A 1 405 ? 0.988 -7.43 -16.484 1 97.94 405 PHE A N 1
ATOM 3274 C CA . PHE A 1 405 ? 0.24 -8.32 -17.359 1 97.94 405 PHE A CA 1
ATOM 3275 C C . PHE A 1 405 ? 0.325 -9.758 -16.891 1 97.94 405 PHE A C 1
ATOM 3277 O O . PHE A 1 405 ? 1.194 -10.102 -16.078 1 97.94 405 PHE A O 1
ATOM 3284 N N . CYS A 1 406 ? -0.577 -10.531 -17.312 1 97.62 406 CYS A N 1
ATOM 3285 C CA . CYS A 1 406 ? -0.595 -11.969 -17.062 1 97.62 406 CYS A CA 1
ATOM 3286 C C . CYS A 1 406 ? -1.2 -12.711 -18.25 1 97.62 406 CYS A C 1
ATOM 3288 O O . CYS A 1 406 ? -2.236 -12.305 -18.781 1 97.62 406 CYS A O 1
ATOM 3290 N N . THR A 1 407 ? -0.526 -13.664 -18.75 1 97.38 407 THR A N 1
ATOM 3291 C CA . THR A 1 407 ? -1.054 -14.641 -19.703 1 97.38 407 THR A CA 1
ATOM 3292 C C . THR A 1 407 ? -1.063 -16.031 -19.094 1 97.38 407 THR A C 1
ATOM 3294 O O . THR A 1 407 ? -0.013 -16.562 -18.719 1 97.38 407 THR A O 1
ATOM 3297 N N . ALA A 1 408 ? -2.207 -16.578 -18.938 1 95.19 408 ALA A N 1
ATOM 3298 C CA . ALA A 1 408 ? -2.365 -17.906 -18.359 1 95.19 408 ALA A CA 1
ATOM 3299 C C . ALA A 1 408 ? -2.795 -18.922 -19.422 1 95.19 408 ALA A C 1
ATOM 3301 O O . ALA A 1 408 ? -3.693 -18.641 -20.219 1 95.19 408 ALA A O 1
ATOM 3302 N N . PHE A 1 409 ? -2.148 -20.094 -19.469 1 94.31 409 PHE A N 1
ATOM 3303 C CA . PHE A 1 409 ? -2.418 -21.141 -20.438 1 94.31 409 PHE A CA 1
ATOM 3304 C C . PHE A 1 409 ? -2.086 -22.516 -19.859 1 94.31 409 PHE A C 1
ATOM 3306 O O . PHE A 1 409 ? -1.672 -22.625 -18.703 1 94.31 409 PHE A O 1
ATOM 3313 N N . THR A 1 410 ? -2.32 -23.672 -20.578 1 89.06 410 THR A N 1
ATOM 3314 C CA . THR A 1 410 ? -2.107 -24.984 -19.984 1 89.06 410 THR A CA 1
ATOM 3315 C C . THR A 1 410 ? -1.066 -25.766 -20.766 1 89.06 410 THR A C 1
ATOM 3317 O O . THR A 1 410 ? -0.33 -26.578 -20.188 1 89.06 410 THR A O 1
ATOM 3320 N N . ASP A 1 411 ? -0.981 -25.594 -22.062 1 83.31 411 ASP A N 1
ATOM 3321 C CA . ASP A 1 411 ? -0.184 -26.516 -22.875 1 83.31 411 ASP A CA 1
ATOM 3322 C C . ASP A 1 411 ? 1.292 -26.125 -22.859 1 83.31 411 ASP A C 1
ATOM 3324 O O . ASP A 1 411 ? 1.661 -25.031 -23.297 1 83.31 411 ASP A O 1
ATOM 3328 N N . ALA A 1 412 ? 2.131 -27.047 -22.453 1 85.75 412 ALA A N 1
ATOM 3329 C CA . ALA A 1 412 ? 3.572 -26.812 -22.375 1 85.75 412 ALA A CA 1
ATOM 3330 C C . ALA A 1 412 ? 4.168 -26.594 -23.766 1 85.75 412 ALA A C 1
ATOM 3332 O O . ALA A 1 412 ? 5.137 -25.844 -23.906 1 85.75 412 ALA A O 1
ATOM 3333 N N . GLU A 1 413 ? 3.51 -27.094 -24.703 1 87.25 413 GLU A N 1
ATOM 3334 C CA . GLU A 1 413 ? 4.035 -27.047 -26.062 1 87.25 413 GLU A CA 1
ATOM 3335 C C . GLU A 1 413 ? 3.906 -25.641 -26.656 1 87.25 413 GLU A C 1
ATOM 3337 O O . GLU A 1 413 ? 4.664 -25.266 -27.547 1 87.25 413 GLU A O 1
ATOM 3342 N N . THR A 1 414 ? 2.967 -24.938 -26.078 1 91.25 414 THR A N 1
ATOM 3343 C CA . THR A 1 414 ? 2.713 -23.609 -26.641 1 91.25 414 THR A CA 1
ATOM 3344 C C . THR A 1 414 ? 3.49 -22.547 -25.859 1 91.25 414 THR A C 1
ATOM 3346 O O . THR A 1 414 ? 3.367 -21.359 -26.141 1 91.25 414 THR A O 1
ATOM 3349 N N . THR A 1 415 ? 4.297 -22.953 -24.906 1 94.5 415 THR A N 1
ATOM 3350 C CA . THR A 1 415 ? 5.031 -22.031 -24.047 1 94.5 415 THR A CA 1
ATOM 3351 C C . THR A 1 415 ? 5.945 -21.125 -24.875 1 94.5 415 THR A C 1
ATOM 3353 O O . THR A 1 415 ? 5.969 -19.906 -24.672 1 94.5 415 THR A O 1
ATOM 3356 N N . GLU A 1 416 ? 6.629 -21.703 -25.859 1 93.81 416 GLU A N 1
ATOM 3357 C CA . GLU A 1 416 ? 7.57 -20.922 -26.656 1 93.81 416 GLU A CA 1
ATOM 3358 C C . GLU A 1 416 ? 6.844 -19.922 -27.547 1 93.81 416 GLU A C 1
ATOM 3360 O O . GLU A 1 416 ? 7.352 -18.812 -27.781 1 93.81 416 GLU A O 1
ATOM 3365 N N . GLU A 1 417 ? 5.75 -20.328 -28.031 1 94.88 417 GLU A N 1
ATOM 3366 C CA . GLU A 1 417 ? 4.941 -19.422 -28.844 1 94.88 417 GLU A CA 1
ATOM 3367 C C . GLU A 1 417 ? 4.5 -18.203 -28.016 1 94.88 417 GLU A C 1
ATOM 3369 O O . GLU A 1 417 ? 4.617 -17.078 -28.484 1 94.88 417 GLU A O 1
ATOM 3374 N N . TYR A 1 418 ? 3.977 -18.453 -26.828 1 95.81 418 TYR A N 1
ATOM 3375 C CA . TYR A 1 418 ? 3.535 -17.359 -25.953 1 95.81 418 TYR A CA 1
ATOM 3376 C C . TYR A 1 418 ? 4.715 -16.5 -25.516 1 95.81 418 TYR A C 1
ATOM 3378 O O . TYR A 1 418 ? 4.574 -15.289 -25.344 1 95.81 418 TYR A O 1
ATOM 3386 N N . LEU A 1 419 ? 5.863 -17.109 -25.328 1 95.88 419 LEU A N 1
ATOM 3387 C CA . LEU A 1 419 ? 7.062 -16.344 -25 1 95.88 419 LEU A CA 1
ATOM 3388 C C . LEU A 1 419 ? 7.422 -15.375 -26.125 1 95.88 419 LEU A C 1
ATOM 3390 O O . LEU A 1 419 ? 7.652 -14.195 -25.875 1 95.88 419 LEU A O 1
ATOM 3394 N N . THR A 1 420 ? 7.461 -15.906 -27.328 1 95.06 420 THR A N 1
ATOM 3395 C CA . THR A 1 420 ? 7.785 -15.086 -28.484 1 95.06 420 THR A CA 1
ATOM 3396 C C . THR A 1 420 ? 6.785 -13.938 -28.625 1 95.06 420 THR A C 1
ATOM 3398 O O . THR A 1 420 ? 7.18 -12.789 -28.859 1 95.06 420 THR A O 1
ATOM 3401 N N . GLU A 1 421 ? 5.543 -14.258 -28.453 1 95.88 421 GLU A N 1
ATOM 3402 C CA . GLU A 1 421 ? 4.492 -13.25 -28.531 1 95.88 421 GLU A CA 1
ATOM 3403 C C . GLU A 1 421 ? 4.695 -12.164 -27.469 1 95.88 421 GLU A C 1
ATOM 3405 O O . GLU A 1 421 ? 4.539 -10.977 -27.75 1 95.88 421 GLU A O 1
ATOM 3410 N N . THR A 1 422 ? 4.992 -12.555 -26.25 1 97.19 422 THR A N 1
ATOM 3411 C CA . THR A 1 422 ? 5.176 -11.625 -25.156 1 97.19 422 THR A CA 1
ATOM 3412 C C . THR A 1 422 ? 6.391 -10.727 -25.391 1 97.19 422 THR A C 1
ATOM 3414 O O . THR A 1 422 ? 6.332 -9.516 -25.172 1 97.19 422 THR A O 1
ATOM 3417 N N . LEU A 1 423 ? 7.461 -11.344 -25.859 1 95.88 423 LEU A N 1
ATOM 3418 C CA . LEU A 1 423 ? 8.664 -10.57 -26.156 1 95.88 423 LEU A CA 1
ATOM 3419 C C . LEU A 1 423 ? 8.398 -9.531 -27.234 1 95.88 423 LEU A C 1
ATOM 3421 O O . LEU A 1 423 ? 8.828 -8.383 -27.109 1 95.88 423 LEU A O 1
ATOM 3425 N N . GLU A 1 424 ? 7.695 -9.906 -28.219 1 94.88 424 GLU A N 1
ATOM 3426 C CA . GLU A 1 424 ? 7.352 -8.984 -29.297 1 94.88 424 GLU A CA 1
ATOM 3427 C C . GLU A 1 424 ? 6.434 -7.871 -28.797 1 94.88 424 GLU A C 1
ATOM 3429 O O . GLU A 1 424 ? 6.543 -6.723 -29.234 1 94.88 424 GLU A O 1
ATOM 3434 N N . LEU A 1 425 ? 5.527 -8.258 -27.969 1 96.12 425 LEU A N 1
ATOM 3435 C CA . LEU A 1 425 ? 4.637 -7.277 -27.359 1 96.12 425 LEU A CA 1
ATOM 3436 C C . LEU A 1 425 ? 5.43 -6.211 -26.609 1 96.12 425 LEU A C 1
ATOM 3438 O O . LEU A 1 425 ? 5.195 -5.016 -26.781 1 96.12 425 LEU A O 1
ATOM 3442 N N . PHE A 1 426 ? 6.379 -6.602 -25.812 1 95.81 426 PHE A N 1
ATOM 3443 C CA . PHE A 1 426 ? 7.188 -5.684 -25.016 1 95.81 426 PHE A CA 1
ATOM 3444 C C . PHE A 1 426 ? 8.086 -4.84 -25.906 1 95.81 426 PHE A C 1
ATOM 3446 O O . PHE A 1 426 ? 8.188 -3.625 -25.719 1 95.81 426 PHE A O 1
ATOM 3453 N N . LYS A 1 427 ? 8.664 -5.48 -26.875 1 92.88 427 LYS A N 1
ATOM 3454 C CA . LYS A 1 427 ? 9.508 -4.746 -27.812 1 92.88 427 LYS A CA 1
ATOM 3455 C C . LYS A 1 427 ? 8.711 -3.652 -28.531 1 92.88 427 LYS A C 1
ATOM 3457 O O . LYS A 1 427 ? 9.164 -2.51 -28.625 1 92.88 427 LYS A O 1
ATOM 3462 N N . SER A 1 428 ? 7.574 -4.023 -29 1 92.38 428 SER A N 1
ATOM 3463 C CA . SER A 1 428 ? 6.727 -3.072 -29.703 1 92.38 428 SER A CA 1
ATOM 3464 C C . SER A 1 428 ? 6.34 -1.901 -28.812 1 92.38 428 SER A C 1
ATOM 3466 O O . SER A 1 428 ? 6.293 -0.755 -29.266 1 92.38 428 SER A O 1
ATOM 3468 N N . PHE A 1 429 ? 6.016 -2.174 -27.609 1 93.25 429 PHE A N 1
ATOM 3469 C CA . PHE A 1 429 ? 5.629 -1.126 -26.672 1 93.25 429 PHE A CA 1
ATOM 3470 C C . PHE A 1 429 ? 6.773 -0.144 -26.453 1 93.25 429 PHE A C 1
ATOM 3472 O O . PHE A 1 429 ? 6.59 1.068 -26.578 1 93.25 429 PHE A O 1
ATOM 3479 N N . TYR A 1 430 ? 7.957 -0.624 -26.109 1 91.06 430 TYR A N 1
ATOM 3480 C CA . TYR A 1 430 ? 9.086 0.246 -25.781 1 91.06 430 TYR A CA 1
ATOM 3481 C C . TYR A 1 430 ? 9.578 0.98 -27.016 1 91.06 430 TYR A C 1
ATOM 3483 O O . TYR A 1 430 ? 10.062 2.111 -26.938 1 91.06 430 TYR A O 1
ATOM 3491 N N . LEU A 1 431 ? 9.445 0.347 -28.172 1 88.25 431 LEU A N 1
ATOM 3492 C CA . LEU A 1 431 ? 9.773 1.033 -29.422 1 88.25 431 LEU A CA 1
ATOM 3493 C C . LEU A 1 431 ? 8.828 2.207 -29.656 1 88.25 431 LEU A C 1
ATOM 3495 O O . LEU A 1 431 ? 9.25 3.258 -30.156 1 88.25 431 LEU A O 1
ATOM 3499 N N . SER A 1 432 ? 7.59 2.008 -29.281 1 86.12 432 SER A N 1
ATOM 3500 C CA . SER A 1 432 ? 6.602 3.062 -29.469 1 86.12 432 SER A CA 1
ATOM 3501 C C . SER A 1 432 ? 6.898 4.27 -28.594 1 86.12 432 SER A C 1
ATOM 3503 O O . SER A 1 432 ? 6.422 5.375 -28.859 1 86.12 432 SER A O 1
ATOM 3505 N N . LEU A 1 433 ? 7.68 4.074 -27.516 1 85.25 433 LEU A N 1
ATOM 3506 C CA . LEU A 1 433 ? 8.016 5.16 -26.609 1 85.25 433 LEU A CA 1
ATOM 3507 C C . LEU A 1 433 ? 9.219 5.949 -27.125 1 85.25 433 LEU A C 1
ATOM 3509 O O . LEU A 1 433 ? 9.477 7.066 -26.656 1 85.25 433 LEU A O 1
ATOM 3513 N N . GLY A 1 434 ? 9.953 5.383 -28.031 1 78.62 434 GLY A N 1
ATOM 3514 C CA . GLY A 1 434 ? 11.031 6.098 -28.688 1 78.62 434 GLY A CA 1
ATOM 3515 C C . GLY A 1 434 ? 12.281 6.219 -27.844 1 78.62 434 GLY A C 1
ATOM 3516 O O . GLY A 1 434 ? 13.102 7.109 -28.062 1 78.62 434 GLY A O 1
ATOM 3517 N N . LEU A 1 435 ? 12.477 5.496 -26.797 1 81.56 435 LEU A N 1
ATOM 3518 C CA . LEU A 1 435 ? 13.664 5.555 -25.953 1 81.56 435 LEU A CA 1
ATOM 3519 C C . LEU A 1 435 ? 14.578 4.363 -26.219 1 81.56 435 LEU A C 1
ATOM 3521 O O . LEU A 1 435 ? 14.133 3.336 -26.719 1 81.56 435 LEU A O 1
ATOM 3525 N N . ARG A 1 436 ? 15.805 4.578 -25.969 1 86.12 436 ARG A N 1
ATOM 3526 C CA . ARG A 1 436 ? 16.781 3.494 -26.047 1 86.12 436 ARG A CA 1
ATOM 3527 C C . ARG A 1 436 ? 16.562 2.477 -24.922 1 86.12 436 ARG A C 1
ATOM 3529 O O . ARG A 1 436 ? 16.453 2.844 -23.75 1 86.12 436 ARG A O 1
ATOM 3536 N N . PHE A 1 437 ? 16.406 1.183 -25.359 1 91.5 437 PHE A N 1
ATOM 3537 C CA . PHE A 1 437 ? 16.188 0.158 -24.344 1 91.5 437 PHE A CA 1
ATOM 3538 C C . PHE A 1 437 ? 16.844 -1.155 -24.766 1 91.5 437 PHE A C 1
ATOM 3540 O O . PHE A 1 437 ? 17.25 -1.313 -25.906 1 91.5 437 PHE A O 1
ATOM 3547 N N . ARG A 1 438 ? 17.016 -2.021 -23.75 1 93.25 438 ARG A N 1
ATOM 3548 C CA . ARG A 1 438 ? 17.562 -3.363 -23.922 1 93.25 438 ARG A CA 1
ATOM 3549 C C . ARG A 1 438 ? 16.656 -4.414 -23.312 1 93.25 438 ARG A C 1
ATOM 3551 O O . ARG A 1 438 ? 15.984 -4.152 -22.312 1 93.25 438 ARG A O 1
ATOM 3558 N N . LEU A 1 439 ? 16.562 -5.445 -24.078 1 93.94 439 LEU A N 1
ATOM 3559 C CA . LEU A 1 439 ? 15.945 -6.652 -23.516 1 93.94 439 LEU A CA 1
ATOM 3560 C C . LEU A 1 439 ? 17.016 -7.641 -23.062 1 93.94 439 LEU A C 1
ATOM 3562 O O . LEU A 1 439 ? 17.844 -8.086 -23.875 1 93.94 439 LEU A O 1
ATOM 3566 N N . VAL A 1 440 ? 16.984 -7.965 -21.75 1 93.25 440 VAL A N 1
ATOM 3567 C CA . VAL A 1 440 ? 18.062 -8.758 -21.156 1 93.25 440 VAL A CA 1
ATOM 3568 C C . VAL A 1 440 ? 17.484 -10.016 -20.516 1 93.25 440 VAL A C 1
ATOM 3570 O O . VAL A 1 440 ? 16.547 -9.938 -19.719 1 93.25 440 VAL A O 1
ATOM 3573 N N . SER A 1 441 ? 18 -11.156 -20.906 1 93.38 441 SER A N 1
ATOM 3574 C CA . SER A 1 441 ? 17.656 -12.406 -20.234 1 93.38 441 SER A CA 1
ATOM 3575 C C . SER A 1 441 ? 18.547 -12.633 -19.016 1 93.38 441 SER A C 1
ATOM 3577 O O . SER A 1 441 ? 19.766 -12.508 -19.094 1 93.38 441 SER A O 1
ATOM 3579 N N . LEU A 1 442 ? 17.953 -12.938 -17.922 1 93.81 442 LEU A N 1
ATOM 3580 C CA . LEU A 1 442 ? 18.719 -13.078 -16.672 1 93.81 442 LEU A CA 1
ATOM 3581 C C . LEU A 1 442 ? 19.188 -14.516 -16.5 1 93.81 442 LEU A C 1
ATOM 3583 O O . LEU A 1 442 ? 18.484 -15.461 -16.875 1 93.81 442 LEU A O 1
ATOM 3587 N N . PRO A 1 443 ? 20.359 -14.656 -15.906 1 93.5 443 PRO A N 1
ATOM 3588 C CA . PRO A 1 443 ? 20.859 -16 -15.617 1 93.5 443 PRO A CA 1
ATOM 3589 C C . PRO A 1 443 ? 20.141 -16.656 -14.445 1 93.5 443 PRO A C 1
ATOM 3591 O O . PRO A 1 443 ? 19.375 -16 -13.742 1 93.5 443 PRO A O 1
ATOM 3594 N N . ALA A 1 444 ? 20.391 -17.906 -14.258 1 93.56 444 ALA A N 1
ATOM 3595 C CA . ALA A 1 444 ? 19.719 -18.719 -13.25 1 93.56 444 ALA A CA 1
ATOM 3596 C C . ALA A 1 444 ? 19.969 -18.156 -11.852 1 93.56 444 ALA A C 1
ATOM 3598 O O . ALA A 1 444 ? 19.078 -18.219 -10.984 1 93.56 444 ALA A O 1
ATOM 3599 N N . SER A 1 445 ? 21.109 -17.578 -11.602 1 90.5 445 SER A N 1
ATOM 3600 C CA . SER A 1 445 ? 21.516 -17.094 -10.289 1 90.5 445 SER A CA 1
ATOM 3601 C C . SER A 1 445 ? 20.672 -15.898 -9.859 1 90.5 445 SER A C 1
ATOM 3603 O O . SER A 1 445 ? 20.609 -15.57 -8.672 1 90.5 445 SER A O 1
ATOM 3605 N N . LYS A 1 446 ? 19.953 -15.289 -10.766 1 89 446 LYS A N 1
ATOM 3606 C CA . LYS A 1 446 ? 19.188 -14.078 -10.469 1 89 446 LYS A CA 1
ATOM 3607 C C . LYS A 1 446 ? 17.688 -14.367 -10.438 1 89 446 LYS A C 1
ATOM 3609 O O . LYS A 1 446 ? 16.891 -13.461 -10.195 1 89 446 LYS A O 1
ATOM 3614 N N . LEU A 1 447 ? 17.344 -15.586 -10.648 1 92.06 447 LEU A N 1
ATOM 3615 C CA . LEU A 1 447 ? 15.938 -15.945 -10.703 1 92.06 447 LEU A CA 1
ATOM 3616 C C . LEU A 1 447 ? 15.406 -16.281 -9.312 1 92.06 447 LEU A C 1
ATOM 3618 O O . LEU A 1 447 ? 16.125 -16.875 -8.492 1 92.06 447 LEU A O 1
ATOM 3622 N N . GLY A 1 448 ? 14.188 -15.82 -9.047 1 89.06 448 GLY A N 1
ATOM 3623 C CA . GLY A 1 448 ? 13.5 -16.297 -7.852 1 89.06 448 GLY A CA 1
ATOM 3624 C C . GLY A 1 448 ? 13.094 -17.75 -7.93 1 89.06 448 GLY A C 1
ATOM 3625 O O . GLY A 1 448 ? 13.156 -18.359 -9 1 89.06 448 GLY A O 1
ATOM 3626 N N . ILE A 1 449 ? 12.578 -18.297 -6.906 1 91.88 449 ILE A N 1
ATOM 3627 C CA . ILE A 1 449 ? 12.289 -19.734 -6.836 1 91.88 449 ILE A CA 1
ATOM 3628 C C . ILE A 1 449 ? 11.086 -20.062 -7.715 1 91.88 449 ILE A C 1
ATOM 3630 O O . ILE A 1 449 ? 10.93 -21.188 -8.18 1 91.88 449 ILE A O 1
ATOM 3634 N N . SER A 1 450 ? 10.234 -19.062 -7.906 1 95 450 SER A N 1
ATOM 3635 C CA . SER A 1 450 ? 9.031 -19.312 -8.695 1 95 450 SER A CA 1
ATOM 3636 C C . SER A 1 450 ? 9.273 -19.031 -10.172 1 95 450 SER A C 1
ATOM 3638 O O . SER A 1 450 ? 8.375 -19.203 -11 1 95 450 SER A O 1
ATOM 3640 N N . GLU A 1 451 ? 10.445 -18.609 -10.547 1 95.88 451 GLU A N 1
ATOM 3641 C CA . GLU A 1 451 ? 10.711 -18.156 -11.906 1 95.88 451 GLU A CA 1
ATOM 3642 C C . GLU A 1 451 ? 11.523 -19.188 -12.68 1 95.88 451 GLU A C 1
ATOM 3644 O O . GLU A 1 451 ? 12.648 -19.516 -12.305 1 95.88 451 GLU A O 1
ATOM 3649 N N . ALA A 1 452 ? 10.977 -19.703 -13.773 1 97.06 452 ALA A N 1
ATOM 3650 C CA . ALA A 1 452 ? 11.688 -20.609 -14.672 1 97.06 452 ALA A CA 1
ATOM 3651 C C . ALA A 1 452 ? 12.539 -19.828 -15.664 1 97.06 452 ALA A C 1
ATOM 3653 O O . ALA A 1 452 ? 13.523 -20.344 -16.203 1 97.06 452 ALA A O 1
ATOM 3654 N N . LEU A 1 453 ? 12.125 -18.656 -15.938 1 96.56 453 LEU A N 1
ATOM 3655 C CA . LEU A 1 453 ? 12.742 -17.734 -16.891 1 96.56 453 LEU A CA 1
ATOM 3656 C C . LEU A 1 453 ? 12.383 -16.297 -16.578 1 96.56 453 LEU A C 1
ATOM 3658 O O . LEU A 1 453 ? 11.273 -16.016 -16.109 1 96.56 453 LEU A O 1
ATOM 3662 N N . ARG A 1 454 ? 13.336 -15.375 -16.781 1 96.44 454 ARG A N 1
ATOM 3663 C CA . ARG A 1 454 ? 13.047 -13.961 -16.562 1 96.44 454 ARG A CA 1
ATOM 3664 C C . ARG A 1 454 ? 13.805 -13.094 -17.562 1 96.44 454 ARG A C 1
ATOM 3666 O O . ARG A 1 454 ? 14.992 -13.312 -17.812 1 96.44 454 ARG A O 1
ATOM 3673 N N . TYR A 1 455 ? 13.125 -12.211 -18.156 1 96.5 455 TYR A N 1
ATOM 3674 C CA . TYR A 1 455 ? 13.68 -11.133 -18.969 1 96.5 455 TYR A CA 1
ATOM 3675 C C . TYR A 1 455 ? 13.477 -9.781 -18.297 1 96.5 455 TYR A C 1
ATOM 3677 O O . TYR A 1 455 ? 12.469 -9.57 -17.609 1 96.5 455 TYR A O 1
ATOM 3685 N N . GLU A 1 456 ? 14.391 -8.898 -18.422 1 94.81 456 GLU A N 1
ATOM 3686 C CA . GLU A 1 456 ? 14.258 -7.52 -17.969 1 94.81 456 GLU A CA 1
ATOM 3687 C C . GLU A 1 456 ? 14.359 -6.539 -19.125 1 94.81 456 GLU A C 1
ATOM 3689 O O . GLU A 1 456 ? 15.156 -6.738 -20.047 1 94.81 456 GLU A O 1
ATOM 3694 N N . LEU A 1 457 ? 13.508 -5.633 -19.109 1 95.12 457 LEU A N 1
ATOM 3695 C CA . LEU A 1 457 ? 13.609 -4.492 -20.016 1 95.12 457 LEU A CA 1
ATOM 3696 C C . LEU A 1 457 ? 14.289 -3.314 -19.328 1 95.12 457 LEU A C 1
ATOM 3698 O O . LEU A 1 457 ? 13.805 -2.814 -18.312 1 95.12 457 LEU A O 1
ATOM 3702 N N . LYS A 1 458 ? 15.383 -2.891 -19.859 1 93.75 458 LYS A N 1
ATOM 3703 C CA . LYS A 1 458 ? 16.156 -1.801 -19.281 1 93.75 458 LYS A CA 1
ATOM 3704 C C . LYS A 1 458 ? 16.188 -0.588 -20.203 1 93.75 458 LYS A C 1
ATOM 3706 O O . LYS A 1 458 ? 16.375 -0.726 -21.406 1 93.75 458 LYS A O 1
ATOM 3711 N N . VAL A 1 459 ? 15.93 0.532 -19.625 1 91.44 459 VAL A N 1
ATOM 3712 C CA . VAL A 1 459 ? 15.883 1.781 -20.375 1 91.44 459 VAL A CA 1
ATOM 3713 C C . VAL A 1 459 ? 17.125 2.613 -20.078 1 91.44 459 VAL A C 1
ATOM 3715 O O . VAL A 1 459 ? 17.578 2.668 -18.922 1 91.44 459 VAL A O 1
ATOM 3718 N N . TRP A 1 460 ? 17.625 3.236 -21.094 1 87.19 460 TRP A N 1
ATOM 3719 C CA . TRP A 1 460 ? 18.797 4.074 -20.922 1 87.19 460 TRP A CA 1
ATOM 3720 C C . TRP A 1 460 ? 18.469 5.352 -20.156 1 87.19 460 TRP A C 1
ATOM 3722 O O . TRP A 1 460 ? 17.516 6.059 -20.516 1 87.19 460 TRP A O 1
ATOM 3732 N N . SER A 1 461 ? 19.188 5.613 -19.094 1 83.56 461 SER A N 1
ATOM 3733 C CA . SER A 1 461 ? 19.078 6.875 -18.359 1 83.56 461 SER A CA 1
ATOM 3734 C C . SER A 1 461 ? 20.266 7.793 -18.688 1 83.56 461 SER A C 1
ATOM 3736 O O . SER A 1 461 ? 21.391 7.508 -18.297 1 83.56 461 SER A O 1
ATOM 3738 N N . PRO A 1 462 ? 20 8.859 -19.281 1 78.88 462 PRO A N 1
ATOM 3739 C CA . PRO A 1 462 ? 21.094 9.797 -19.547 1 78.88 462 PRO A CA 1
ATOM 3740 C C . PRO A 1 462 ? 21.734 10.344 -18.281 1 78.88 462 PRO A C 1
ATOM 3742 O O . PRO A 1 462 ? 22.922 10.648 -18.25 1 78.88 462 PRO A O 1
ATOM 3745 N N . LEU A 1 463 ? 20.938 10.523 -17.297 1 78.25 463 LEU A N 1
ATOM 3746 C CA . LEU A 1 463 ? 21.453 11.07 -16.047 1 78.25 463 LEU A CA 1
ATOM 3747 C C . LEU A 1 463 ? 22.391 10.086 -15.375 1 78.25 463 LEU A C 1
ATOM 3749 O O . LEU A 1 463 ? 23.438 10.484 -14.844 1 78.25 463 LEU A O 1
ATOM 3753 N N . LEU A 1 464 ? 22.078 8.789 -15.477 1 77.56 464 LEU A N 1
ATOM 3754 C CA . LEU A 1 464 ? 22.875 7.758 -14.844 1 77.56 464 LEU A CA 1
ATOM 3755 C C . LEU A 1 464 ? 23.922 7.211 -15.805 1 77.56 464 LEU A C 1
ATOM 3757 O O . LEU A 1 464 ? 24.891 6.555 -15.391 1 77.56 464 LEU A O 1
ATOM 3761 N N . SER A 1 465 ? 23.766 7.457 -16.984 1 79.12 465 SER A N 1
ATOM 3762 C CA . SER A 1 465 ? 24.578 6.867 -18.047 1 79.12 465 SER A CA 1
ATOM 3763 C C . SER A 1 465 ? 24.609 5.344 -17.922 1 79.12 465 SER A C 1
ATOM 3765 O O . SER A 1 465 ? 25.672 4.73 -18.016 1 79.12 465 SER A O 1
ATOM 3767 N N . GLU A 1 466 ? 23.516 4.805 -17.609 1 82.81 466 GLU A N 1
ATOM 3768 C CA . GLU A 1 466 ? 23.344 3.357 -17.5 1 82.81 466 GLU A CA 1
ATOM 3769 C C . GLU A 1 466 ? 21.922 2.945 -17.859 1 82.81 466 GLU A C 1
ATOM 3771 O O . GLU A 1 466 ? 21.016 3.789 -17.938 1 82.81 466 GLU A O 1
ATOM 3776 N N . PHE A 1 467 ? 21.844 1.638 -18.156 1 86.94 467 PHE A N 1
ATOM 3777 C CA . PHE A 1 467 ? 20.516 1.075 -18.391 1 86.94 467 PHE A CA 1
ATOM 3778 C C . PHE A 1 467 ? 19.844 0.723 -17.062 1 86.94 467 PHE A C 1
ATOM 3780 O O . PHE A 1 467 ? 20.453 0.113 -16.188 1 86.94 467 PHE A O 1
ATOM 3787 N N . VAL A 1 468 ? 18.641 1.219 -16.875 1 89.31 468 VAL A N 1
ATOM 3788 C CA . VAL A 1 468 ? 17.859 1.016 -15.648 1 89.31 468 VAL A CA 1
ATOM 3789 C C . VAL A 1 468 ? 16.688 0.071 -15.93 1 89.31 468 VAL A C 1
ATOM 3791 O O . VAL A 1 468 ? 15.977 0.234 -16.922 1 89.31 468 VAL A O 1
ATOM 3794 N N . PRO A 1 469 ? 16.516 -0.996 -15.078 1 92.25 469 PRO A N 1
ATOM 3795 C CA . PRO A 1 469 ? 15.359 -1.875 -15.273 1 92.25 469 PRO A CA 1
ATOM 3796 C C . PRO A 1 469 ? 14.031 -1.142 -15.109 1 92.25 469 PRO A C 1
ATOM 3798 O O . PRO A 1 469 ? 13.805 -0.475 -14.102 1 92.25 469 PRO A O 1
ATOM 3801 N N . CYS A 1 470 ? 13.133 -1.226 -16.094 1 94.75 470 CYS A N 1
ATOM 3802 C CA . CYS A 1 470 ? 11.844 -0.538 -16.078 1 94.75 470 CYS A CA 1
ATOM 3803 C C . CYS A 1 470 ? 10.711 -1.498 -16.406 1 94.75 470 CYS A C 1
ATOM 3805 O O . CYS A 1 470 ? 9.555 -1.08 -16.531 1 94.75 470 CYS A O 1
ATOM 3807 N N . GLY A 1 471 ? 10.984 -2.717 -16.594 1 95.31 471 GLY A N 1
ATOM 3808 C CA . GLY A 1 471 ? 10.008 -3.764 -16.875 1 95.31 471 GLY A CA 1
ATOM 3809 C C . GLY A 1 471 ? 10.594 -5.16 -16.781 1 95.31 471 GLY A C 1
ATOM 3810 O O . GLY A 1 471 ? 11.82 -5.32 -16.719 1 95.31 471 GLY A O 1
ATOM 3811 N N . HIS A 1 472 ? 9.695 -6.152 -16.75 1 96.56 472 HIS A N 1
ATOM 3812 C CA . HIS A 1 472 ? 10.195 -7.52 -16.734 1 96.56 472 HIS A CA 1
ATOM 3813 C C . HIS A 1 472 ? 9.125 -8.508 -17.172 1 96.56 472 HIS A C 1
ATOM 3815 O O . HIS A 1 472 ? 7.934 -8.18 -17.172 1 96.56 472 HIS A O 1
ATOM 3821 N N . ILE A 1 473 ? 9.578 -9.602 -17.641 1 97.62 473 ILE A N 1
ATOM 3822 C CA . ILE A 1 473 ? 8.766 -10.766 -17.984 1 97.62 473 ILE A CA 1
ATOM 3823 C C . ILE A 1 473 ? 9.25 -11.977 -17.188 1 97.62 473 ILE A C 1
ATOM 3825 O O . ILE A 1 473 ? 10.445 -12.289 -17.203 1 97.62 473 ILE A O 1
ATOM 3829 N N . ALA A 1 474 ? 8.352 -12.594 -16.531 1 97.5 474 ALA A N 1
ATOM 3830 C CA . ALA A 1 474 ? 8.695 -13.797 -15.781 1 97.5 474 ALA A CA 1
ATOM 3831 C C . ALA A 1 474 ? 7.797 -14.969 -16.188 1 97.5 474 ALA A C 1
ATOM 3833 O O . ALA A 1 474 ? 6.594 -14.797 -16.375 1 97.5 474 ALA A O 1
ATOM 3834 N N . PHE A 1 475 ? 8.438 -16.078 -16.422 1 97.69 475 PHE A N 1
ATOM 3835 C CA . PHE A 1 475 ? 7.715 -17.328 -16.656 1 97.69 475 PHE A CA 1
ATOM 3836 C C . PHE A 1 475 ? 7.73 -18.203 -15.422 1 97.69 475 PHE A C 1
ATOM 3838 O O . PHE A 1 475 ? 8.797 -18.531 -14.891 1 97.69 475 PHE A O 1
ATOM 3845 N N . HIS A 1 476 ? 6.496 -18.625 -14.914 1 97.12 476 HIS A N 1
ATOM 3846 C CA . HIS A 1 476 ? 6.398 -19.344 -13.648 1 97.12 476 HIS A CA 1
ATOM 3847 C C . HIS A 1 476 ? 6.008 -20.797 -13.867 1 97.12 476 HIS A C 1
ATOM 3849 O O . HIS A 1 476 ? 5.812 -21.547 -12.906 1 97.12 476 HIS A O 1
ATOM 3855 N N . ASP A 1 477 ? 5.863 -21.172 -15.133 1 96.25 477 ASP A N 1
ATOM 3856 C CA . ASP A 1 477 ? 5.363 -22.5 -15.422 1 96.25 477 ASP A CA 1
ATOM 3857 C C . ASP A 1 477 ? 4.129 -22.828 -14.586 1 96.25 477 ASP A C 1
ATOM 3859 O O . ASP A 1 477 ? 3.215 -22 -14.477 1 96.25 477 ASP A O 1
ATOM 3863 N N . ASP A 1 478 ? 4.016 -24.062 -14.062 1 94.62 478 ASP A N 1
ATOM 3864 C CA . ASP A 1 478 ? 2.842 -24.422 -13.273 1 94.62 478 ASP A CA 1
ATOM 3865 C C . ASP A 1 478 ? 3.148 -24.375 -11.781 1 94.62 478 ASP A C 1
ATOM 3867 O O . ASP A 1 478 ? 2.486 -25.047 -10.984 1 94.62 478 ASP A O 1
ATOM 3871 N N . PHE A 1 479 ? 4.234 -23.688 -11.328 1 95.69 479 PHE A N 1
ATOM 3872 C CA . PHE A 1 479 ? 4.684 -23.578 -9.945 1 95.69 479 PHE A CA 1
ATOM 3873 C C . PHE A 1 479 ? 3.594 -22.969 -9.07 1 95.69 479 PHE A C 1
ATOM 3875 O O . PHE A 1 479 ? 3.23 -23.531 -8.039 1 95.69 479 PHE A O 1
ATOM 3882 N N . VAL A 1 480 ? 3.055 -21.812 -9.492 1 94.81 480 VAL A N 1
ATOM 3883 C CA . VAL A 1 480 ? 2.076 -21.047 -8.719 1 94.81 480 VAL A CA 1
ATOM 3884 C C . VAL A 1 480 ? 0.732 -21.781 -8.734 1 94.81 480 VAL A C 1
ATOM 3886 O O . VAL A 1 480 ? 0.074 -21.906 -7.703 1 94.81 480 VAL A O 1
ATOM 3889 N N . SER A 1 481 ? 0.355 -22.328 -9.852 1 93.69 481 SER A N 1
ATOM 3890 C CA . SER A 1 481 ? -0.955 -22.953 -10 1 93.69 481 SER A CA 1
ATOM 3891 C C . SER A 1 481 ? -1.06 -24.219 -9.164 1 93.69 481 SER A C 1
ATOM 3893 O O . SER A 1 481 ? -2.121 -24.531 -8.617 1 93.69 481 SER A O 1
ATOM 3895 N N . LYS A 1 482 ? -0.067 -25 -9.062 1 93.44 482 LYS A N 1
ATOM 3896 C CA . LYS A 1 482 ? -0.076 -26.203 -8.25 1 93.44 482 LYS A CA 1
ATOM 3897 C C . LYS A 1 482 ? -0.175 -25.875 -6.766 1 93.44 482 LYS A C 1
ATOM 3899 O O . LYS A 1 482 ? -0.854 -26.562 -6.008 1 93.44 482 LYS A O 1
ATOM 3904 N N . ARG A 1 483 ? 0.461 -24.859 -6.375 1 93 483 ARG A N 1
ATOM 3905 C CA . ARG A 1 483 ? 0.48 -24.438 -4.973 1 93 483 ARG A CA 1
ATOM 3906 C C . ARG A 1 483 ? -0.839 -23.797 -4.574 1 93 483 ARG A C 1
ATOM 3908 O O . ARG A 1 483 ? -1.277 -23.906 -3.43 1 93 483 ARG A O 1
ATOM 3915 N N . LEU A 1 484 ? -1.459 -23.078 -5.512 1 91.69 484 LEU A N 1
ATOM 3916 C CA . LEU A 1 484 ? -2.676 -22.344 -5.188 1 91.69 484 LEU A CA 1
ATOM 3917 C C . LEU A 1 484 ? -3.893 -22.984 -5.84 1 91.69 484 LEU A C 1
ATOM 3919 O O . LEU A 1 484 ? -4.992 -22.438 -5.805 1 91.69 484 LEU A O 1
ATOM 3923 N N . ARG A 1 485 ? -3.732 -24.094 -6.434 1 87.5 485 ARG A N 1
ATOM 3924 C CA . ARG A 1 485 ? -4.781 -24.953 -6.98 1 87.5 485 ARG A CA 1
ATOM 3925 C C . ARG A 1 485 ? -5.582 -24.234 -8.055 1 87.5 485 ARG A C 1
ATOM 3927 O O . ARG A 1 485 ? -6.805 -24.109 -7.941 1 87.5 485 ARG A O 1
ATOM 3934 N N . CYS A 1 486 ? -4.926 -23.844 -8.992 1 88.25 486 CYS A N 1
ATOM 3935 C CA . CYS A 1 486 ? -5.535 -23.281 -10.188 1 88.25 486 CYS A CA 1
ATOM 3936 C C . CYS A 1 486 ? -5.441 -24.25 -11.359 1 88.25 486 CYS A C 1
ATOM 3938 O O . CYS A 1 486 ? -4.344 -24.547 -11.828 1 88.25 486 CYS A O 1
ATOM 3940 N N . HIS A 1 487 ? -6.574 -24.812 -11.766 1 86.06 487 HIS A N 1
ATOM 3941 C CA . HIS A 1 487 ? -6.512 -25.828 -12.812 1 86.06 487 HIS A CA 1
ATOM 3942 C C . HIS A 1 487 ? -7.707 -25.719 -13.758 1 86.06 487 HIS A C 1
ATOM 3944 O O . HIS A 1 487 ? -8.578 -24.875 -13.562 1 86.06 487 HIS A O 1
ATOM 3950 N N . VAL A 1 488 ? -7.551 -26.438 -14.883 1 82.06 488 VAL A N 1
ATOM 3951 C CA . VAL A 1 488 ? -8.625 -26.484 -15.867 1 82.06 488 VAL A CA 1
ATOM 3952 C C . VAL A 1 488 ? -9.578 -27.641 -15.539 1 82.06 488 VAL A C 1
ATOM 3954 O O . VAL A 1 488 ? -9.141 -28.688 -15.062 1 82.06 488 VAL A O 1
ATOM 3957 N N . ASP A 1 489 ? -10.859 -27.266 -15.711 1 68.69 489 ASP A N 1
ATOM 3958 C CA . ASP A 1 489 ? -11.93 -28.219 -15.453 1 68.69 489 ASP A CA 1
ATOM 3959 C C . ASP A 1 489 ? -11.875 -29.406 -16.422 1 68.69 489 ASP A C 1
ATOM 3961 O O . ASP A 1 489 ? -12.477 -29.359 -17.5 1 68.69 489 ASP A O 1
ATOM 3965 N N . LYS A 1 490 ? -10.906 -30.266 -16.438 1 61.09 490 LYS A N 1
ATOM 3966 C CA . LYS A 1 490 ? -11.031 -31.484 -17.219 1 61.09 490 LYS A CA 1
ATOM 3967 C C . LYS A 1 490 ? -11.094 -32.719 -16.312 1 61.09 490 LYS A C 1
ATOM 3969 O O . LYS A 1 490 ? -10.297 -32.844 -15.391 1 61.09 490 LYS A O 1
ATOM 3974 N N . PRO A 1 491 ? -12.266 -33.406 -16.406 1 52.81 491 PRO A N 1
ATOM 3975 C CA . PRO A 1 491 ? -12.539 -34.562 -15.586 1 52.81 491 PRO A CA 1
ATOM 3976 C C . PRO A 1 491 ? -11.297 -35.438 -15.344 1 52.81 491 PRO A C 1
ATOM 3978 O O . PRO A 1 491 ? -11.109 -35.938 -14.234 1 52.81 491 PRO A O 1
ATOM 3981 N N . GLU A 1 492 ? -10.57 -35.844 -16.359 1 52.31 492 GLU A N 1
ATOM 3982 C CA . GLU A 1 492 ? -9.648 -36.969 -16.203 1 52.31 492 GLU A CA 1
ATOM 3983 C C . GLU A 1 492 ? -8.266 -36.5 -15.766 1 52.31 492 GLU A C 1
ATOM 3985 O O . GLU A 1 492 ? -7.469 -37.281 -15.242 1 52.31 492 GLU A O 1
ATOM 3990 N N . GLN A 1 493 ? -7.805 -35.156 -16.156 1 58.84 493 GLN A N 1
ATOM 3991 C CA . GLN A 1 493 ? -6.426 -34.781 -15.875 1 58.84 493 GLN A CA 1
ATOM 3992 C C . GLN A 1 493 ? -6.352 -33.344 -15.328 1 58.84 493 GLN A C 1
ATOM 3994 O O . GLN A 1 493 ? -6.938 -32.438 -15.898 1 58.84 493 GLN A O 1
ATOM 3999 N N . ASN A 1 494 ? -6.07 -33.219 -14.047 1 65.38 494 ASN A N 1
ATOM 4000 C CA . ASN A 1 494 ? -5.816 -31.891 -13.5 1 65.38 494 ASN A CA 1
ATOM 4001 C C . ASN A 1 494 ? -4.707 -31.172 -14.258 1 65.38 494 ASN A C 1
ATOM 4003 O O . ASN A 1 494 ? -3.535 -31.547 -14.156 1 65.38 494 ASN A O 1
ATOM 4007 N N . LYS A 1 495 ? -5.051 -30.453 -15.32 1 86.31 495 LYS A N 1
ATOM 4008 C CA . LYS A 1 495 ? -4.074 -29.609 -16 1 86.31 495 LYS A CA 1
ATOM 4009 C C . LYS A 1 495 ? -3.947 -28.25 -15.328 1 86.31 495 LYS A C 1
ATOM 4011 O O . LYS A 1 495 ? -4.898 -27.469 -15.32 1 86.31 495 LYS A O 1
ATOM 4016 N N . PHE A 1 496 ? -2.838 -28.047 -14.734 1 92.75 496 PHE A N 1
ATOM 4017 C CA . PHE A 1 496 ? -2.584 -26.812 -14.016 1 92.75 496 PHE A CA 1
ATOM 4018 C C . PHE A 1 496 ? -2.168 -25.703 -14.969 1 92.75 496 PHE A C 1
ATOM 4020 O O . PHE A 1 496 ? -1.531 -25.953 -15.992 1 92.75 496 PHE A O 1
ATOM 4027 N N . LEU A 1 497 ? -2.545 -24.516 -14.633 1 93 497 LEU A N 1
ATOM 4028 C CA . LEU A 1 497 ? -2.264 -23.359 -15.469 1 93 497 LEU A CA 1
ATOM 4029 C C . LEU A 1 497 ? -0.785 -22.984 -15.406 1 93 497 LEU A C 1
ATOM 4031 O O . LEU A 1 497 ? -0.147 -23.141 -14.359 1 93 497 LEU A O 1
ATOM 4035 N N . ARG A 1 498 ? -0.302 -22.531 -16.516 1 95.31 498 ARG A N 1
ATOM 4036 C CA . ARG A 1 498 ? 1.016 -21.922 -16.625 1 95.31 498 ARG A CA 1
ATOM 4037 C C . ARG A 1 498 ? 0.898 -20.406 -16.828 1 95.31 498 ARG A C 1
ATOM 4039 O O . ARG A 1 498 ? -0.045 -19.938 -17.469 1 95.31 498 ARG A O 1
ATOM 4046 N N . PHE A 1 499 ? 1.861 -19.625 -16.266 1 94.62 499 PHE A N 1
ATOM 4047 C CA . PHE A 1 499 ? 1.69 -18.172 -16.234 1 94.62 499 PHE A CA 1
ATOM 4048 C C . PHE A 1 499 ? 2.918 -17.469 -16.797 1 94.62 499 PHE A C 1
ATOM 4050 O O . PHE A 1 499 ? 4.051 -17.797 -16.438 1 94.62 499 PHE A O 1
ATOM 4057 N N . PHE A 1 500 ? 2.717 -16.562 -17.75 1 97.69 500 PHE A N 1
ATOM 4058 C CA . PHE A 1 500 ? 3.627 -15.445 -17.938 1 97.69 500 PHE A CA 1
ATOM 4059 C C . PHE A 1 500 ? 3.123 -14.211 -17.203 1 97.69 500 PHE A C 1
ATOM 4061 O O . PHE A 1 500 ? 1.954 -13.836 -17.328 1 97.69 500 PHE A O 1
ATOM 4068 N N . THR A 1 501 ? 3.928 -13.625 -16.328 1 97.44 501 THR A N 1
ATOM 4069 C CA . THR A 1 501 ? 3.574 -12.383 -15.656 1 97.44 501 THR A CA 1
ATOM 4070 C C . THR A 1 501 ? 4.719 -11.375 -15.742 1 97.44 501 THR A C 1
ATOM 4072 O O . THR A 1 501 ? 5.816 -11.711 -16.188 1 97.44 501 THR A O 1
ATOM 4075 N N . GLY A 1 502 ? 4.43 -10.195 -15.328 1 96.81 502 GLY A N 1
ATOM 4076 C CA . GLY A 1 502 ? 5.457 -9.164 -15.266 1 96.81 502 GLY A CA 1
ATOM 4077 C C . GLY A 1 502 ? 4.898 -7.758 -15.32 1 96.81 502 GLY A C 1
ATOM 4078 O O . GLY A 1 502 ? 3.693 -7.555 -15.164 1 96.81 502 GLY A O 1
ATOM 4079 N N . SER A 1 503 ? 5.844 -6.871 -15.398 1 96.94 503 SER A N 1
ATOM 4080 C CA . SER A 1 503 ? 5.52 -5.457 -15.531 1 96.94 503 SER A CA 1
ATOM 4081 C C . SER A 1 503 ? 5.898 -4.93 -16.906 1 96.94 503 SER A C 1
ATOM 4083 O O . SER A 1 503 ? 7.074 -4.941 -17.281 1 96.94 503 SER A O 1
ATOM 4085 N N . LEU A 1 504 ? 4.863 -4.574 -17.625 1 97.25 504 LEU A N 1
ATOM 4086 C CA . LEU A 1 504 ? 5.137 -3.889 -18.891 1 97.25 504 LEU A CA 1
ATOM 4087 C C . LEU A 1 504 ? 5.93 -2.607 -18.641 1 97.25 504 LEU A C 1
ATOM 4089 O O . LEU A 1 504 ? 6.832 -2.277 -19.422 1 97.25 504 LEU A O 1
ATOM 4093 N N . LEU A 1 505 ? 5.516 -2.031 -17.562 1 94.81 505 LEU A N 1
ATOM 4094 C CA . LEU A 1 505 ? 6.133 -0.751 -17.234 1 94.81 505 LEU A CA 1
ATOM 4095 C C . LEU A 1 505 ? 6.172 -0.538 -15.727 1 94.81 505 LEU A C 1
ATOM 4097 O O . LEU A 1 505 ? 5.137 -0.596 -15.062 1 94.81 505 LEU A O 1
ATOM 4101 N N . ASP A 1 506 ? 7.395 -0.411 -15.219 1 94.56 506 ASP A N 1
ATOM 4102 C CA . ASP A 1 506 ? 7.59 0.184 -13.906 1 94.56 506 ASP A CA 1
ATOM 4103 C C . ASP A 1 506 ? 7.734 1.701 -14 1 94.56 506 ASP A C 1
ATOM 4105 O O . ASP A 1 506 ? 8.773 2.203 -14.43 1 94.56 506 ASP A O 1
ATOM 4109 N N . LEU A 1 507 ? 6.754 2.359 -13.547 1 92.88 507 LEU A N 1
ATOM 4110 C CA . LEU A 1 507 ? 6.57 3.758 -13.922 1 92.88 507 LEU A CA 1
ATOM 4111 C C . LEU A 1 507 ? 7.594 4.648 -13.227 1 92.88 507 LEU A C 1
ATOM 4113 O O . LEU A 1 507 ? 8.125 5.582 -13.828 1 92.88 507 LEU A O 1
ATOM 4117 N N . THR A 1 508 ? 7.879 4.438 -11.961 1 90.69 508 THR A N 1
ATOM 4118 C CA . THR A 1 508 ? 8.727 5.352 -11.211 1 90.69 508 THR A CA 1
ATOM 4119 C C . THR A 1 508 ? 10.133 5.395 -11.797 1 90.69 508 THR A C 1
ATOM 4121 O O . THR A 1 508 ? 10.617 6.461 -12.18 1 90.69 508 THR A O 1
ATOM 4124 N N . PRO A 1 509 ? 10.805 4.242 -11.938 1 90.62 509 PRO A N 1
ATOM 4125 C CA . PRO A 1 509 ? 12.125 4.312 -12.562 1 90.62 509 PRO A CA 1
ATOM 4126 C C . PRO A 1 509 ? 12.062 4.773 -14.016 1 90.62 509 PRO A C 1
ATOM 4128 O O . PRO A 1 509 ? 12.992 5.426 -14.5 1 90.62 509 PRO A O 1
ATOM 4131 N N . PHE A 1 510 ? 11.055 4.453 -14.734 1 92.69 510 PHE A N 1
ATOM 4132 C CA . PHE A 1 510 ? 10.93 4.883 -16.125 1 92.69 510 PHE A CA 1
ATOM 4133 C C . PHE A 1 510 ? 10.859 6.402 -16.203 1 92.69 510 PHE A C 1
ATOM 4135 O O . PHE A 1 510 ? 11.555 7.012 -17.031 1 92.69 510 PHE A O 1
ATOM 4142 N N . VAL A 1 511 ? 9.969 7.031 -15.359 1 90.31 511 VAL A N 1
ATOM 4143 C CA . VAL A 1 511 ? 9.844 8.484 -15.336 1 90.31 511 VAL A CA 1
ATOM 4144 C C . VAL A 1 511 ? 11.188 9.117 -15 1 90.31 511 VAL A C 1
ATOM 4146 O O . VAL A 1 511 ? 11.57 10.133 -15.578 1 90.31 511 VAL A O 1
ATOM 4149 N N . ALA A 1 512 ? 11.867 8.484 -14.078 1 87.69 512 ALA A N 1
ATOM 4150 C CA . ALA A 1 512 ? 13.203 8.969 -13.727 1 87.69 512 ALA A CA 1
ATOM 4151 C C . ALA A 1 512 ? 14.125 8.977 -14.938 1 87.69 512 ALA A C 1
ATOM 4153 O O . ALA A 1 512 ? 14.906 9.914 -15.133 1 87.69 512 ALA A O 1
ATOM 4154 N N . CYS A 1 513 ? 14.023 7.969 -15.75 1 88.5 513 CYS A N 1
ATOM 4155 C CA . CYS A 1 513 ? 14.859 7.859 -16.938 1 88.5 513 CYS A CA 1
ATOM 4156 C C . CYS A 1 513 ? 14.484 8.914 -17.969 1 88.5 513 CYS A C 1
ATOM 4158 O O . CYS A 1 513 ? 15.273 9.234 -18.859 1 88.5 513 CYS A O 1
ATOM 4160 N N . CYS A 1 514 ? 13.297 9.477 -17.891 1 87.94 514 CYS A N 1
ATOM 4161 C CA . CYS A 1 514 ? 12.812 10.445 -18.875 1 87.94 514 CYS A CA 1
ATOM 4162 C C . CYS A 1 514 ? 13.25 11.859 -18.5 1 87.94 514 CYS A C 1
ATOM 4164 O O . CYS A 1 514 ? 13.117 12.781 -19.312 1 87.94 514 CYS A O 1
ATOM 4166 N N . ILE A 1 515 ? 13.758 12.062 -17.297 1 85.5 515 ILE A N 1
ATOM 4167 C CA . ILE A 1 515 ? 14.148 13.398 -16.859 1 85.5 515 ILE A CA 1
ATOM 4168 C C . ILE A 1 515 ? 15.477 13.781 -17.484 1 85.5 515 ILE A C 1
ATOM 4170 O O . ILE A 1 515 ? 16.438 13 -17.469 1 85.5 515 ILE A O 1
ATOM 4174 N N . ASP A 1 516 ? 15.617 14.984 -18.062 1 77.56 516 ASP A N 1
ATOM 4175 C CA . ASP A 1 516 ? 16.797 15.406 -18.812 1 77.56 516 ASP A CA 1
ATOM 4176 C C . ASP A 1 516 ? 17.688 16.312 -17.953 1 77.56 516 ASP A C 1
ATOM 4178 O O . ASP A 1 516 ? 18.766 16.719 -18.391 1 77.56 516 ASP A O 1
ATOM 4182 N N . GLY A 1 517 ? 17.359 16.609 -16.781 1 73.75 517 GLY A N 1
ATOM 4183 C CA . GLY A 1 517 ? 18.203 17.375 -15.883 1 73.75 517 GLY A CA 1
ATOM 4184 C C . GLY A 1 517 ? 17.953 18.875 -15.969 1 73.75 517 GLY A C 1
ATOM 4185 O O . GLY A 1 517 ? 18.438 19.641 -15.133 1 73.75 517 GLY A O 1
ATOM 4186 N N . SER A 1 518 ? 17.297 19.281 -17.047 1 76.62 518 SER A N 1
ATOM 4187 C CA . SER A 1 518 ? 16.969 20.688 -17.156 1 76.62 518 SER A CA 1
ATOM 4188 C C . SER A 1 518 ? 15.719 21.031 -16.359 1 76.62 518 SER A C 1
ATOM 4190 O O . SER A 1 518 ? 14.969 20.141 -15.953 1 76.62 518 SER A O 1
ATOM 4192 N N . GLU A 1 519 ? 15.664 22.266 -16.016 1 77 519 GLU A N 1
ATOM 4193 C CA . GLU A 1 519 ? 14.477 22.703 -15.289 1 77 519 GLU A CA 1
ATOM 4194 C C . GLU A 1 519 ? 13.203 22.359 -16.062 1 77 519 GLU A C 1
ATOM 4196 O O . GLU A 1 519 ? 13.008 22.812 -17.188 1 77 519 GLU A O 1
ATOM 4201 N N . GLY A 1 520 ? 12.445 21.516 -15.414 1 73.25 520 GLY A N 1
ATOM 4202 C CA . GLY A 1 520 ? 11.203 21.078 -16.031 1 73.25 520 GLY A CA 1
ATOM 4203 C C . GLY A 1 520 ? 11.406 20.125 -17.188 1 73.25 520 GLY A C 1
ATOM 4204 O O . GLY A 1 520 ? 10.492 19.891 -17.984 1 73.25 520 GLY A O 1
ATOM 4205 N N . GLY A 1 521 ? 12.578 19.656 -17.188 1 76.94 521 GLY A N 1
ATOM 4206 C CA . GLY A 1 521 ? 12.945 18.953 -18.406 1 76.94 521 GLY A CA 1
ATOM 4207 C C . GLY A 1 521 ? 12.547 17.484 -18.391 1 76.94 521 GLY A C 1
ATOM 4208 O O . GLY A 1 521 ? 12.875 16.75 -17.453 1 76.94 521 GLY A O 1
ATOM 4209 N N . ILE A 1 522 ? 11.672 17.031 -19.219 1 80.62 522 ILE A N 1
ATOM 4210 C CA . ILE A 1 522 ? 11.359 15.672 -19.641 1 80.62 522 ILE A CA 1
ATOM 4211 C C . ILE A 1 522 ? 11.594 15.523 -21.141 1 80.62 522 ILE A C 1
ATOM 4213 O O . ILE A 1 522 ? 11.398 16.484 -21.906 1 80.62 522 ILE A O 1
ATOM 4217 N N . PHE A 1 523 ? 12.047 14.367 -21.484 1 74.62 523 PHE A N 1
ATOM 4218 C CA . PHE A 1 523 ? 12.297 14.164 -22.906 1 74.62 523 PHE A CA 1
ATOM 4219 C C . PHE A 1 523 ? 11.039 14.438 -23.719 1 74.62 523 PHE A C 1
ATOM 4221 O O . PHE A 1 523 ? 9.945 13.984 -23.359 1 74.62 523 PHE A O 1
ATOM 4228 N N . GLU A 1 524 ? 11.227 15.336 -24.75 1 69.25 524 GLU A N 1
ATOM 4229 C CA . GLU A 1 524 ? 10.133 15.82 -25.578 1 69.25 524 GLU A CA 1
ATOM 4230 C C . GLU A 1 524 ? 9.391 14.664 -26.25 1 69.25 524 GLU A C 1
ATOM 4232 O O . GLU A 1 524 ? 8.172 14.695 -26.391 1 69.25 524 GLU A O 1
ATOM 4237 N N . HIS A 1 525 ? 10.133 13.719 -26.688 1 62.44 525 HIS A N 1
ATOM 4238 C CA . HIS A 1 525 ? 9.508 12.602 -27.391 1 62.44 525 HIS A CA 1
ATOM 4239 C C . HIS A 1 525 ? 8.469 11.914 -26.516 1 62.44 525 HIS A C 1
ATOM 4241 O O . HIS A 1 525 ? 7.395 11.547 -27 1 62.44 525 HIS A O 1
ATOM 4247 N N . ILE A 1 526 ? 8.836 11.758 -25.266 1 62.16 526 ILE A N 1
ATOM 4248 C CA . ILE A 1 526 ? 7.902 11.078 -24.375 1 62.16 526 ILE A CA 1
ATOM 4249 C C . ILE A 1 526 ? 6.711 11.984 -24.078 1 62.16 526 ILE A C 1
ATOM 4251 O O . ILE A 1 526 ? 5.578 11.516 -23.953 1 62.16 526 ILE A O 1
ATOM 4255 N N . ARG A 1 527 ? 7.062 13.227 -23.938 1 61.06 527 ARG A N 1
ATOM 4256 C CA . ARG A 1 527 ? 5.992 14.188 -23.688 1 61.06 527 ARG A CA 1
ATOM 4257 C C . ARG A 1 527 ? 4.988 14.203 -24.828 1 61.06 527 ARG A C 1
ATOM 4259 O O . ARG A 1 527 ? 3.779 14.297 -24.609 1 61.06 527 ARG A O 1
ATOM 4266 N N . ARG A 1 528 ? 5.609 14.242 -25.953 1 53.88 528 ARG A N 1
ATOM 4267 C CA . ARG A 1 528 ? 4.801 14.406 -27.156 1 53.88 528 ARG A CA 1
ATOM 4268 C C . ARG A 1 528 ? 4.078 13.109 -27.516 1 53.88 528 ARG A C 1
ATOM 4270 O O . ARG A 1 528 ? 3.023 13.133 -28.141 1 53.88 528 ARG A O 1
ATOM 4277 N N . ASN A 1 529 ? 4.773 11.984 -27.125 1 45.62 529 ASN A N 1
ATOM 4278 C CA . ASN A 1 529 ? 4.238 10.68 -27.5 1 45.62 529 ASN A CA 1
ATOM 4279 C C . ASN A 1 529 ? 3.861 9.852 -26.281 1 45.62 529 ASN A C 1
ATOM 4281 O O . ASN A 1 529 ? 4.391 8.758 -26.078 1 45.62 529 ASN A O 1
ATOM 4285 N N . PRO A 1 530 ? 3.775 10.414 -25.281 1 46.19 530 PRO A N 1
ATOM 4286 C CA . PRO A 1 530 ? 3.508 9.484 -24.172 1 46.19 530 PRO A CA 1
ATOM 4287 C C . PRO A 1 530 ? 2.416 8.477 -24.516 1 46.19 530 PRO A C 1
ATOM 4289 O O . PRO A 1 530 ? 1.279 8.859 -24.797 1 46.19 530 PRO A O 1
ATOM 4292 N N . ALA A 1 531 ? 2.316 7.527 -25.359 1 37.03 531 ALA A N 1
ATOM 4293 C CA . ALA A 1 531 ? 2.203 7.75 -26.797 1 37.03 531 ALA A CA 1
ATOM 4294 C C . ALA A 1 531 ? 1.265 8.914 -27.094 1 37.03 531 ALA A C 1
ATOM 4296 O O . ALA A 1 531 ? 0.589 9.422 -26.203 1 37.03 531 ALA A O 1
ATOM 4297 N N . CYS A 1 532 ? -0.241 8.938 -28.266 1 28.05 532 CYS A N 1
ATOM 4298 C CA . CYS A 1 532 ? -1.554 9.516 -28.531 1 28.05 532 CYS A CA 1
ATOM 4299 C C . CYS A 1 532 ? -2.275 9.844 -27.234 1 28.05 532 CYS A C 1
ATOM 4301 O O . CYS A 1 532 ? -2.518 8.953 -26.406 1 28.05 532 CYS A O 1
ATOM 4303 N N . VAL A 1 533 ? -2.193 10.836 -26.172 1 34.09 533 VAL A N 1
ATOM 4304 C CA . VAL A 1 533 ? -3.244 11.711 -25.672 1 34.09 533 VAL A CA 1
ATOM 4305 C C . VAL A 1 533 ? -4.574 11.359 -26.328 1 34.09 533 VAL A C 1
ATOM 4307 O O . VAL A 1 533 ? -5.027 12.062 -27.234 1 34.09 533 VAL A O 1
ATOM 4310 N N . LEU A 1 534 ? -4.605 10.445 -26.719 1 25.33 534 LEU A N 1
ATOM 4311 C CA . LEU A 1 534 ? -5.023 10.086 -28.062 1 25.33 534 LEU A CA 1
ATOM 4312 C C . LEU A 1 534 ? -6.535 10.227 -28.219 1 25.33 534 LEU A C 1
ATOM 4314 O O . LEU A 1 534 ? -7.293 9.875 -27.312 1 25.33 534 LEU A O 1
ATOM 4318 N N . MET B 1 1 ? -4.156 24.359 -51.625 1 16.2 1 MET B N 1
ATOM 4319 C CA . MET B 1 1 ? -4.441 25.547 -50.812 1 16.2 1 MET B CA 1
ATOM 4320 C C . MET B 1 1 ? -5.094 25.156 -49.5 1 16.2 1 MET B C 1
ATOM 4322 O O . MET B 1 1 ? -5.293 26 -48.625 1 16.2 1 MET B O 1
ATOM 4326 N N . ARG B 1 2 ? -5.848 24.094 -49.5 1 17.72 2 ARG B N 1
ATOM 4327 C CA . ARG B 1 2 ? -6.875 23.734 -48.531 1 17.72 2 ARG B CA 1
ATOM 4328 C C . ARG B 1 2 ? -6.25 23.281 -47.219 1 17.72 2 ARG B C 1
ATOM 4330 O O . ARG B 1 2 ? -6.957 22.844 -46.312 1 17.72 2 ARG B O 1
ATOM 4337 N N . ALA B 1 3 ? -5.016 22.953 -47.188 1 18.31 3 ALA B N 1
ATOM 4338 C CA . ALA B 1 3 ? -4.172 22.297 -46.219 1 18.31 3 ALA B CA 1
ATOM 4339 C C . ALA B 1 3 ? -4.02 23.141 -44.938 1 18.31 3 ALA B C 1
ATOM 4341 O O . ALA B 1 3 ? -3.602 22.641 -43.906 1 18.31 3 ALA B O 1
ATOM 4342 N N . VAL B 1 4 ? -4.223 24.469 -44.938 1 17.45 4 VAL B N 1
ATOM 4343 C CA . VAL B 1 4 ? -3.627 25.516 -44.125 1 17.45 4 VAL B CA 1
ATOM 4344 C C . VAL B 1 4 ? -4.461 25.703 -42.844 1 17.45 4 VAL B C 1
ATOM 4346 O O . VAL B 1 4 ? -3.93 26.047 -41.781 1 17.45 4 VAL B O 1
ATOM 4349 N N . TRP B 1 5 ? -5.699 25.609 -42.906 1 17.5 5 TRP B N 1
ATOM 4350 C CA . TRP B 1 5 ? -6.5 26.453 -42.031 1 17.5 5 TRP B CA 1
ATOM 4351 C C . TRP B 1 5 ? -6.605 25.859 -40.625 1 17.5 5 TRP B C 1
ATOM 4353 O O . TRP B 1 5 ? -6.887 26.562 -39.656 1 17.5 5 TRP B O 1
ATOM 4363 N N . ILE B 1 6 ? -6.621 24.562 -40.562 1 19.78 6 ILE B N 1
ATOM 4364 C CA . ILE B 1 6 ? -7.172 24.047 -39.312 1 19.78 6 ILE B CA 1
ATOM 4365 C C . ILE B 1 6 ? -6.238 24.391 -38.156 1 19.78 6 ILE B C 1
ATOM 4367 O O . ILE B 1 6 ? -6.531 24.062 -37 1 19.78 6 ILE B O 1
ATOM 4371 N N . TRP B 1 7 ? -5.055 24.984 -38.438 1 19.33 7 TRP B N 1
ATOM 4372 C CA . TRP B 1 7 ? -3.988 25.312 -37.5 1 19.33 7 TRP B CA 1
ATOM 4373 C C . TRP B 1 7 ? -4.41 26.453 -36.594 1 19.33 7 TRP B C 1
ATOM 4375 O O . TRP B 1 7 ? -3.855 26.625 -35.5 1 19.33 7 TRP B O 1
ATOM 4385 N N . THR B 1 8 ? -5.23 27.297 -37 1 19.19 8 THR B N 1
ATOM 4386 C CA . THR B 1 8 ? -5.305 28.625 -36.406 1 19.19 8 THR B CA 1
ATOM 4387 C C . THR B 1 8 ? -6.023 28.578 -35.062 1 19.19 8 THR B C 1
ATOM 4389 O O . THR B 1 8 ? -5.68 29.328 -34.156 1 19.19 8 THR B O 1
ATOM 4392 N N . ARG B 1 9 ? -7.152 27.969 -35.031 1 20.7 9 ARG B N 1
ATOM 4393 C CA . ARG B 1 9 ? -7.992 28.375 -33.906 1 20.7 9 ARG B CA 1
ATOM 4394 C C . ARG B 1 9 ? -7.492 27.781 -32.594 1 20.7 9 ARG B C 1
ATOM 4396 O O . ARG B 1 9 ? -8.086 28 -31.547 1 20.7 9 ARG B O 1
ATOM 4403 N N . LEU B 1 10 ? -6.715 26.688 -32.594 1 21.83 10 LEU B N 1
ATOM 4404 C CA . LEU B 1 10 ? -6.07 26.125 -31.391 1 21.83 10 LEU B CA 1
ATOM 4405 C C . LEU B 1 10 ? -5.23 27.188 -30.688 1 21.83 10 LEU B C 1
ATOM 4407 O O . LEU B 1 10 ? -4.605 26.906 -29.656 1 21.83 10 LEU B O 1
ATOM 4411 N N . SER B 1 11 ? -4.961 28.344 -31.219 1 21.25 11 SER B N 1
ATOM 4412 C CA . SER B 1 11 ? -4.16 29.484 -30.797 1 21.25 11 SER B CA 1
ATOM 4413 C C . SER B 1 11 ? -4.824 30.234 -29.641 1 21.25 11 SER B C 1
ATOM 4415 O O . SER B 1 11 ? -4.168 30.984 -28.922 1 21.25 11 SER B O 1
ATOM 4417 N N . ARG B 1 12 ? -6.094 30.406 -29.656 1 22.48 12 ARG B N 1
ATOM 4418 C CA . ARG B 1 12 ? -6.574 31.438 -28.734 1 22.48 12 ARG B CA 1
ATOM 4419 C C . ARG B 1 12 ? -6.543 30.953 -27.297 1 22.48 12 ARG B C 1
ATOM 4421 O O . ARG B 1 12 ? -6.938 31.688 -26.375 1 22.48 12 ARG B O 1
ATOM 4428 N N . TRP B 1 13 ? -6.766 29.703 -27.062 1 22.59 13 TRP B N 1
ATOM 4429 C CA . TRP B 1 13 ? -6.812 29.375 -25.656 1 22.59 13 TRP B CA 1
ATOM 4430 C C . TRP B 1 13 ? -5.52 29.781 -24.953 1 22.59 13 TRP B C 1
ATOM 4432 O O . TRP B 1 13 ? -5.16 29.219 -23.922 1 22.59 13 TRP B O 1
ATOM 4442 N N . ASN B 1 14 ? -4.559 30.594 -25.484 1 22.72 14 ASN B N 1
ATOM 4443 C CA . ASN B 1 14 ? -3.359 31.344 -25.125 1 22.72 14 ASN B CA 1
ATOM 4444 C C . ASN B 1 14 ? -3.627 32.281 -23.969 1 22.72 14 ASN B C 1
ATOM 4446 O O . ASN B 1 14 ? -2.748 33.062 -23.578 1 22.72 14 ASN B O 1
ATOM 4450 N N . ALA B 1 15 ? -4.742 32.844 -23.875 1 21.86 15 ALA B N 1
ATOM 4451 C CA . ALA B 1 15 ? -4.719 34.125 -23.156 1 21.86 15 ALA B CA 1
ATOM 4452 C C . ALA B 1 15 ? -4.352 33.938 -21.688 1 21.86 15 ALA B C 1
ATOM 4454 O O . ALA B 1 15 ? -3.473 34.625 -21.172 1 21.86 15 ALA B O 1
ATOM 4455 N N . VAL B 1 16 ? -5.379 33.688 -20.812 1 23.86 16 VAL B N 1
ATOM 4456 C CA . VAL B 1 16 ? -5.039 34.094 -19.453 1 23.86 16 VAL B CA 1
ATOM 4457 C C . VAL B 1 16 ? -4.016 33.125 -18.859 1 23.86 16 VAL B C 1
ATOM 4459 O O . VAL B 1 16 ? -4.344 31.984 -18.547 1 23.86 16 VAL B O 1
ATOM 4462 N N . SER B 1 17 ? -2.91 32.844 -19.453 1 24.61 17 SER B N 1
ATOM 4463 C CA . SER B 1 17 ? -1.711 32 -19.469 1 24.61 17 SER B CA 1
ATOM 4464 C C . SER B 1 17 ? -0.985 32.062 -18.125 1 24.61 17 SER B C 1
ATOM 4466 O O . SER B 1 17 ? 0.231 31.875 -18.062 1 24.61 17 SER B O 1
ATOM 4468 N N . THR B 1 18 ? -1.435 32.844 -17.188 1 24.58 18 THR B N 1
ATOM 4469 C CA . THR B 1 18 ? -0.52 33 -16.062 1 24.58 18 THR B CA 1
ATOM 4470 C C . THR B 1 18 ? -0.288 31.672 -15.375 1 24.58 18 THR B C 1
ATOM 4472 O O . THR B 1 18 ? -1.025 31.297 -14.453 1 24.58 18 THR B O 1
ATOM 4475 N N . ILE B 1 19 ? -0.234 30.688 -16.219 1 24.55 19 ILE B N 1
ATOM 4476 C CA . ILE B 1 19 ? 0.109 29.422 -15.586 1 24.55 19 ILE B CA 1
ATOM 4477 C C . ILE B 1 19 ? 1.299 29.625 -14.648 1 24.55 19 ILE B C 1
ATOM 4479 O O . ILE B 1 19 ? 2.377 30.031 -15.086 1 24.55 19 ILE B O 1
ATOM 4483 N N . PRO B 1 20 ? 1.098 29.969 -13.43 1 23.7 20 PRO B N 1
ATOM 4484 C CA . PRO B 1 20 ? 2.342 30.172 -12.688 1 23.7 20 PRO B CA 1
ATOM 4485 C C . PRO B 1 20 ? 3.41 29.141 -13.016 1 23.7 20 PRO B C 1
ATOM 4487 O O . PRO B 1 20 ? 3.094 27.953 -13.18 1 23.7 20 PRO B O 1
ATOM 4490 N N . ARG B 1 21 ? 4.477 29.406 -13.812 1 26.3 21 ARG B N 1
ATOM 4491 C CA . ARG B 1 21 ? 5.672 28.609 -14.102 1 26.3 21 ARG B CA 1
ATOM 4492 C C . ARG B 1 21 ? 6.156 27.875 -12.867 1 26.3 21 ARG B C 1
ATOM 4494 O O . ARG B 1 21 ? 5.859 28.281 -11.734 1 26.3 21 ARG B O 1
ATOM 4501 N N . ALA B 1 22 ? 6.711 26.656 -13.141 1 27.23 22 ALA B N 1
ATOM 4502 C CA . ALA B 1 22 ? 7.441 25.781 -12.227 1 27.23 22 ALA B CA 1
ATOM 4503 C C . ALA B 1 22 ? 8.234 26.594 -11.211 1 27.23 22 ALA B C 1
ATOM 4505 O O . ALA B 1 22 ? 8.711 26.062 -10.203 1 27.23 22 ALA B O 1
ATOM 4506 N N . SER B 1 23 ? 8.617 27.828 -11.562 1 26.2 23 SER B N 1
ATOM 4507 C CA . SER B 1 23 ? 9.492 28.672 -10.758 1 26.2 23 SER B CA 1
ATOM 4508 C C . SER B 1 23 ? 8.898 28.938 -9.383 1 26.2 23 SER B C 1
ATOM 4510 O O . SER B 1 23 ? 9.617 29.25 -8.43 1 26.2 23 SER B O 1
ATOM 4512 N N . ASP B 1 24 ? 7.691 29.219 -9.391 1 28.41 24 ASP B N 1
ATOM 4513 C CA . ASP B 1 24 ? 7.215 29.953 -8.227 1 28.41 24 ASP B CA 1
ATOM 4514 C C . ASP B 1 24 ? 7.129 29.031 -7.004 1 28.41 24 ASP B C 1
ATOM 4516 O O . ASP B 1 24 ? 6.734 29.469 -5.922 1 28.41 24 ASP B O 1
ATOM 4520 N N . TYR B 1 25 ? 6.809 27.812 -7.176 1 28.64 25 TYR B N 1
ATOM 4521 C CA . TYR B 1 25 ? 6.844 27.141 -5.887 1 28.64 25 TYR B CA 1
ATOM 4522 C C . TYR B 1 25 ? 8.273 27.016 -5.371 1 28.64 25 TYR B C 1
ATOM 4524 O O . TYR B 1 25 ? 8.984 26.078 -5.711 1 28.64 25 TYR B O 1
ATOM 4532 N N . ALA B 1 26 ? 8.945 28.125 -5.309 1 27.91 26 ALA B N 1
ATOM 4533 C CA . ALA B 1 26 ? 10.234 28.141 -4.613 1 27.91 26 ALA B CA 1
ATOM 4534 C C . ALA B 1 26 ? 10.109 27.547 -3.213 1 27.91 26 ALA B C 1
ATOM 4536 O O . ALA B 1 26 ? 9.734 28.234 -2.266 1 27.91 26 ALA B O 1
ATOM 4537 N N . ILE B 1 27 ? 9.422 26.516 -3.082 1 32.19 27 ILE B N 1
ATOM 4538 C CA . ILE B 1 27 ? 9.688 25.953 -1.762 1 32.19 27 ILE B CA 1
ATOM 4539 C C . ILE B 1 27 ? 11.195 25.906 -1.513 1 32.19 27 ILE B C 1
ATOM 4541 O O . ILE B 1 27 ? 11.938 25.297 -2.285 1 32.19 27 ILE B O 1
ATOM 4545 N N . LEU B 1 28 ? 11.734 27 -1.009 1 28.95 28 LEU B N 1
ATOM 4546 C CA . LEU B 1 28 ? 13.141 26.969 -0.614 1 28.95 28 LEU B CA 1
ATOM 4547 C C . LEU B 1 28 ? 13.523 25.594 -0.078 1 28.95 28 LEU B C 1
ATOM 4549 O O . LEU B 1 28 ? 12.703 24.906 0.534 1 28.95 28 LEU B O 1
ATOM 4553 N N . PRO B 1 29 ? 14.547 25.109 -0.712 1 29.47 29 PRO B N 1
ATOM 4554 C CA . PRO B 1 29 ? 15.023 23.828 -0.202 1 29.47 29 PRO B CA 1
ATOM 4555 C C . PRO B 1 29 ? 15.031 23.766 1.323 1 29.47 29 PRO B C 1
ATOM 4557 O O . PRO B 1 29 ? 15.148 24.797 1.988 1 29.47 29 PRO B O 1
ATOM 4560 N N . LYS B 1 30 ? 14.469 22.828 1.824 1 33.19 30 LYS B N 1
ATOM 4561 C CA . LYS B 1 30 ? 14.594 22.531 3.25 1 33.19 30 LYS B CA 1
ATOM 4562 C C . LYS B 1 30 ? 15.977 22.922 3.77 1 33.19 30 LYS B C 1
ATOM 4564 O O . LYS B 1 30 ? 16.984 22.734 3.084 1 33.19 30 LYS B O 1
ATOM 4569 N N . HIS B 1 31 ? 16.203 24.078 4.363 1 26.53 31 HIS B N 1
ATOM 4570 C CA . HIS B 1 31 ? 17.469 24.359 5.023 1 26.53 31 HIS B CA 1
ATOM 4571 C C . HIS B 1 31 ? 18.125 23.078 5.547 1 26.53 31 HIS B C 1
ATOM 4573 O O . HIS B 1 31 ? 17.453 22.281 6.203 1 26.53 31 HIS B O 1
ATOM 4579 N N . SER B 1 32 ? 19.125 22.656 4.812 1 25.98 32 SER B N 1
ATOM 4580 C CA . SER B 1 32 ? 19.984 21.609 5.352 1 25.98 32 SER B CA 1
ATOM 4581 C C . SER B 1 32 ? 20.406 21.922 6.781 1 25.98 32 SER B C 1
ATOM 4583 O O . SER B 1 32 ? 21.125 22.891 7.027 1 25.98 32 SER B O 1
ATOM 4585 N N . PHE B 1 33 ? 19.719 21.953 7.738 1 23.88 33 PHE B N 1
ATOM 4586 C CA . PHE B 1 33 ? 20.406 21.969 9.023 1 23.88 33 PHE B CA 1
ATOM 4587 C C . PHE B 1 33 ? 21.703 21.156 8.961 1 23.88 33 PHE B C 1
ATOM 4589 O O . PHE B 1 33 ? 21.75 20.109 8.312 1 23.88 33 PHE B O 1
ATOM 4596 N N . HIS B 1 34 ? 22.875 21.797 9 1 22.31 34 HIS B N 1
ATOM 4597 C CA . HIS B 1 34 ? 24.188 21.234 9.281 1 22.31 34 HIS B CA 1
ATOM 4598 C C . HIS B 1 34 ? 24.078 20.062 10.258 1 22.31 34 HIS B C 1
ATOM 4600 O O . HIS B 1 34 ? 23.641 20.234 11.391 1 22.31 34 HIS B O 1
ATOM 4606 N N . THR B 1 35 ? 23.906 18.984 9.75 1 23.44 35 THR B N 1
ATOM 4607 C CA . THR B 1 35 ? 24.281 17.844 10.57 1 23.44 35 THR B CA 1
ATOM 4608 C C . THR B 1 35 ? 25.703 18.016 11.094 1 23.44 35 THR B C 1
ATOM 4610 O O . THR B 1 35 ? 26.656 18.141 10.312 1 23.44 35 THR B O 1
ATOM 4613 N N . SER B 1 36 ? 26.094 18.766 12.062 1 22.52 36 SER B N 1
ATOM 4614 C CA . SER B 1 36 ? 27.25 18.375 12.852 1 22.52 36 SER B CA 1
ATOM 4615 C C . SER B 1 36 ? 27.453 16.859 12.844 1 22.52 36 SER B C 1
ATOM 4617 O O . SER B 1 36 ? 26.484 16.109 12.969 1 22.52 36 SER B O 1
ATOM 4619 N N . SER B 1 37 ? 28.516 16.453 12.117 1 22.88 37 SER B N 1
ATOM 4620 C CA . SER B 1 37 ? 29.172 15.156 12 1 22.88 37 SER B CA 1
ATOM 4621 C C . SER B 1 37 ? 29.172 14.422 13.336 1 22.88 37 SER B C 1
ATOM 4623 O O . SER B 1 37 ? 30.125 14.539 14.109 1 22.88 37 SER B O 1
ATOM 4625 N N . LEU B 1 38 ? 28.406 14.648 14.234 1 22.17 38 LEU B N 1
ATOM 4626 C CA . LEU B 1 38 ? 28.531 13.672 15.312 1 22.17 38 LEU B CA 1
ATOM 4627 C C . LEU B 1 38 ? 28.516 12.25 14.766 1 22.17 38 LEU B C 1
ATOM 4629 O O . LEU B 1 38 ? 27.438 11.711 14.477 1 22.17 38 LEU B O 1
ATOM 4633 N N . PHE B 1 39 ? 29.406 12.047 13.789 1 22.67 39 PHE B N 1
ATOM 4634 C CA . PHE B 1 39 ? 29.938 10.719 13.508 1 22.67 39 PHE B CA 1
ATOM 4635 C C . PHE B 1 39 ? 30.234 9.969 14.797 1 22.67 39 PHE B C 1
ATOM 4637 O O . PHE B 1 39 ? 31.203 10.266 15.492 1 22.67 39 PHE B O 1
ATOM 4644 N N . LEU B 1 40 ? 29.312 9.625 15.508 1 23.08 40 LEU B N 1
ATOM 4645 C CA . LEU B 1 40 ? 29.719 8.609 16.484 1 23.08 40 LEU B CA 1
ATOM 4646 C C . LEU B 1 40 ? 30.453 7.457 15.805 1 23.08 40 LEU B C 1
ATOM 4648 O O . LEU B 1 40 ? 29.922 6.871 14.852 1 23.08 40 LEU B O 1
ATOM 4652 N N . LYS B 1 41 ? 31.719 7.504 15.672 1 24.09 41 LYS B N 1
ATOM 4653 C CA . LYS B 1 41 ? 32.625 6.359 15.578 1 24.09 41 LYS B CA 1
ATOM 4654 C C . LYS B 1 41 ? 32.062 5.148 16.312 1 24.09 41 LYS B C 1
ATOM 4656 O O . LYS B 1 41 ? 31.891 5.172 17.531 1 24.09 41 LYS B O 1
ATOM 4661 N N . THR B 1 42 ? 31.266 4.484 15.617 1 23.25 42 THR B N 1
ATOM 4662 C CA . THR B 1 42 ? 31.125 3.127 16.141 1 23.25 42 THR B CA 1
ATOM 4663 C C . THR B 1 42 ? 32.5 2.459 16.297 1 23.25 42 THR B C 1
ATOM 4665 O O . THR B 1 42 ? 33.156 2.176 15.305 1 23.25 42 THR B O 1
ATOM 4668 N N . LYS B 1 43 ? 33.375 2.846 17.109 1 24.89 43 LYS B N 1
ATOM 4669 C CA . LYS B 1 43 ? 34.344 1.856 17.609 1 24.89 43 LYS B CA 1
ATOM 4670 C C . LYS B 1 43 ? 33.688 0.487 17.75 1 24.89 43 LYS B C 1
ATOM 4672 O O . LYS B 1 43 ? 32.562 0.384 18.219 1 24.89 43 LYS B O 1
ATOM 4677 N N . GLU B 1 44 ? 34.125 -0.537 16.969 1 25.67 44 GLU B N 1
ATOM 4678 C CA . GLU B 1 44 ? 34 -1.989 17.062 1 25.67 44 GLU B CA 1
ATOM 4679 C C . GLU B 1 44 ? 33.875 -2.441 18.516 1 25.67 44 GLU B C 1
ATOM 4681 O O . GLU B 1 44 ? 33.906 -3.641 18.812 1 25.67 44 GLU B O 1
ATOM 4686 N N . LYS B 1 45 ? 34.438 -1.612 19.531 1 24.23 45 LYS B N 1
ATOM 4687 C CA . LYS B 1 45 ? 34.562 -2.236 20.844 1 24.23 45 LYS B CA 1
ATOM 4688 C C . LYS B 1 45 ? 33.219 -2.854 21.281 1 24.23 45 LYS B C 1
ATOM 4690 O O . LYS B 1 45 ? 32.188 -2.594 20.672 1 24.23 45 LYS B O 1
ATOM 4695 N N . ASP B 1 46 ? 33.094 -2.859 22.672 1 22.78 46 ASP B N 1
ATOM 4696 C CA . ASP B 1 46 ? 32.25 -3.652 23.562 1 22.78 46 ASP B CA 1
ATOM 4697 C C . ASP B 1 46 ? 30.766 -3.475 23.25 1 22.78 46 ASP B C 1
ATOM 4699 O O . ASP B 1 46 ? 30.297 -2.35 23.047 1 22.78 46 ASP B O 1
ATOM 4703 N N . ARG B 1 47 ? 30.047 -4.297 22.438 1 26.22 47 ARG B N 1
ATOM 4704 C CA . ARG B 1 47 ? 28.672 -4.785 22.516 1 26.22 47 ARG B CA 1
ATOM 4705 C C . ARG B 1 47 ? 28.062 -4.465 23.875 1 26.22 47 ARG B C 1
ATOM 4707 O O . ARG B 1 47 ? 27.906 -5.352 24.719 1 26.22 47 ARG B O 1
ATOM 4714 N N . THR B 1 48 ? 28.672 -3.521 24.5 1 23.67 48 THR B N 1
ATOM 4715 C CA . THR B 1 48 ? 28.016 -3.275 25.781 1 23.67 48 THR B CA 1
ATOM 4716 C C . THR B 1 48 ? 26.531 -3.012 25.578 1 23.67 48 THR B C 1
ATOM 4718 O O . THR B 1 48 ? 26.141 -2.191 24.75 1 23.67 48 THR B O 1
ATOM 4721 N N . VAL B 1 49 ? 25.656 -4.121 25.656 1 27.08 49 VAL B N 1
ATOM 4722 C CA . VAL B 1 49 ? 24.312 -3.979 26.203 1 27.08 49 VAL B CA 1
ATOM 4723 C C . VAL B 1 49 ? 24.172 -2.621 26.875 1 27.08 49 VAL B C 1
ATOM 4725 O O . VAL B 1 49 ? 24.812 -2.363 27.906 1 27.08 49 VAL B O 1
ATOM 4728 N N . PHE B 1 50 ? 24.328 -1.63 26.094 1 27.02 50 PHE B N 1
ATOM 4729 C CA . PHE B 1 50 ? 23.984 -0.431 26.859 1 27.02 50 PHE B CA 1
ATOM 4730 C C . PHE B 1 50 ? 22.828 -0.707 27.828 1 27.02 50 PHE B C 1
ATOM 4732 O O . PHE B 1 50 ? 21.734 -1.064 27.391 1 27.02 50 PHE B O 1
ATOM 4739 N N . GLN B 1 51 ? 22.938 -1.427 28.828 1 29.05 51 GLN B N 1
ATOM 4740 C CA . GLN B 1 51 ? 22.234 -1.373 30.109 1 29.05 51 GLN B CA 1
ATOM 4741 C C . GLN B 1 51 ? 21.75 0.042 30.406 1 29.05 51 GLN B C 1
ATOM 4743 O O . GLN B 1 51 ? 22.219 0.673 31.359 1 29.05 51 GLN B O 1
ATOM 4748 N N . THR B 1 52 ? 21.812 1.002 29.453 1 32.5 52 THR B N 1
ATOM 4749 C CA . THR B 1 52 ? 21.547 2.312 30.047 1 32.5 52 THR B CA 1
ATOM 4750 C C . THR B 1 52 ? 20.234 2.318 30.797 1 32.5 52 THR B C 1
ATOM 4752 O O . THR B 1 52 ? 19.203 1.91 30.25 1 32.5 52 THR B O 1
ATOM 4755 N N . THR B 1 53 ? 20.094 2.273 31.906 1 35.19 53 THR B N 1
ATOM 4756 C CA . THR B 1 53 ? 19.125 2.459 32.969 1 35.19 53 THR B CA 1
ATOM 4757 C C . THR B 1 53 ? 18.078 3.5 32.594 1 35.19 53 THR B C 1
ATOM 4759 O O . THR B 1 53 ? 16.906 3.377 32.938 1 35.19 53 THR B O 1
ATOM 4762 N N . ASP B 1 54 ? 18.469 4.789 31.984 1 38.59 54 ASP B N 1
ATOM 4763 C CA . ASP B 1 54 ? 17.562 5.926 31.953 1 38.59 54 ASP B CA 1
ATOM 4764 C C . ASP B 1 54 ? 16.938 6.082 30.562 1 38.59 54 ASP B C 1
ATOM 4766 O O . ASP B 1 54 ? 16.609 7.195 30.141 1 38.59 54 ASP B O 1
ATOM 4770 N N . PHE B 1 55 ? 16.969 5.176 29.672 1 43.62 55 PHE B N 1
ATOM 4771 C CA . PHE B 1 55 ? 16.344 5.367 28.375 1 43.62 55 PHE B CA 1
ATOM 4772 C C . PHE B 1 55 ? 14.82 5.367 28.516 1 43.62 55 PHE B C 1
ATOM 4774 O O . PHE B 1 55 ? 14.227 4.363 28.906 1 43.62 55 PHE B O 1
ATOM 4781 N N . ILE B 1 56 ? 14.273 6.582 28.5 1 50.09 56 ILE B N 1
ATOM 4782 C CA . ILE B 1 56 ? 12.82 6.652 28.391 1 50.09 56 ILE B CA 1
ATOM 4783 C C . ILE B 1 56 ? 12.406 6.531 26.938 1 50.09 56 ILE B C 1
ATOM 4785 O O . ILE B 1 56 ? 12.781 7.359 26.094 1 50.09 56 ILE B O 1
ATOM 4789 N N . PRO B 1 57 ? 11.867 5.426 26.422 1 56.16 57 PRO B N 1
ATOM 4790 C CA . PRO B 1 57 ? 11.398 5.297 25.047 1 56.16 57 PRO B CA 1
ATOM 4791 C C . PRO B 1 57 ? 10.469 6.43 24.625 1 56.16 57 PRO B C 1
ATOM 4793 O O . PRO B 1 57 ? 9.672 6.914 25.438 1 56.16 57 PRO B O 1
ATOM 4796 N N . PRO B 1 58 ? 10.875 6.941 23.406 1 62.59 58 PRO B N 1
ATOM 4797 C CA . PRO B 1 58 ? 9.961 7.996 22.938 1 62.59 58 PRO B CA 1
ATOM 4798 C C . PRO B 1 58 ? 8.523 7.516 22.812 1 62.59 58 PRO B C 1
ATOM 4800 O O . PRO B 1 58 ? 8.281 6.363 22.453 1 62.59 58 PRO B O 1
ATOM 4803 N N . ARG B 1 59 ? 7.66 8.305 23.344 1 71 59 ARG B N 1
ATOM 4804 C CA . ARG B 1 59 ? 6.234 7.98 23.297 1 71 59 ARG B CA 1
ATOM 4805 C C . ARG B 1 59 ? 5.57 8.633 22.094 1 71 59 ARG B C 1
ATOM 4807 O O . ARG B 1 59 ? 4.453 8.266 21.719 1 71 59 ARG B O 1
ATOM 4814 N N . THR B 1 60 ? 6.301 9.625 21.531 1 77.56 60 THR B N 1
ATOM 4815 C CA . THR B 1 60 ? 5.793 10.289 20.328 1 77.56 60 THR B CA 1
ATOM 4816 C C . THR B 1 60 ? 6.938 10.672 19.406 1 77.56 60 THR B C 1
ATOM 4818 O O . THR B 1 60 ? 8.031 11 19.859 1 77.56 60 THR B O 1
ATOM 4821 N N . ALA B 1 61 ? 6.656 10.57 18.156 1 79.12 61 ALA B N 1
ATOM 4822 C CA . ALA B 1 61 ? 7.648 10.961 17.156 1 79.12 61 ALA B CA 1
ATOM 4823 C C . ALA B 1 61 ? 7.707 12.477 17.016 1 79.12 61 ALA B C 1
ATOM 4825 O O . ALA B 1 61 ? 8.633 13.008 16.391 1 79.12 61 ALA B O 1
ATOM 4826 N N . LEU B 1 62 ? 6.785 13.188 17.625 1 84.94 62 LEU B N 1
ATOM 4827 C CA . LEU B 1 62 ? 6.695 14.641 17.484 1 84.94 62 LEU B CA 1
ATOM 4828 C C . LEU B 1 62 ? 7.504 15.352 18.562 1 84.94 62 LEU B C 1
ATOM 4830 O O . LEU B 1 62 ? 7.609 16.578 18.562 1 84.94 62 LEU B O 1
ATOM 4834 N N . PHE B 1 63 ? 7.977 14.594 19.484 1 80 63 PHE B N 1
ATOM 4835 C CA . PHE B 1 63 ? 8.758 15.203 20.562 1 80 63 PHE B CA 1
ATOM 4836 C C . PHE B 1 63 ? 9.891 14.273 20.984 1 80 63 PHE B C 1
ATOM 4838 O O . PHE B 1 63 ? 9.648 13.164 21.469 1 80 63 PHE B O 1
ATOM 4845 N N . VAL B 1 64 ? 11.094 14.695 20.578 1 70.94 64 VAL B N 1
ATOM 4846 C CA . VAL B 1 64 ? 12.273 13.914 20.953 1 70.94 64 VAL B CA 1
ATOM 4847 C C . VAL B 1 64 ? 13.078 14.656 22.016 1 70.94 64 VAL B C 1
ATOM 4849 O O . VAL B 1 64 ? 13.461 15.812 21.812 1 70.94 64 VAL B O 1
ATOM 4852 N N . SER B 1 65 ? 12.953 14.086 23.266 1 62.09 65 SER B N 1
ATOM 4853 C CA . SER B 1 65 ? 13.711 14.711 24.359 1 62.09 65 SER B CA 1
ATOM 4854 C C . SER B 1 65 ? 14.922 13.859 24.734 1 62.09 65 SER B C 1
ATOM 4856 O O . SER B 1 65 ? 14.891 12.633 24.625 1 62.09 65 SER B O 1
ATOM 4858 N N . GLY B 1 66 ? 15.984 14.555 25.109 1 57.56 66 GLY B N 1
ATOM 4859 C CA . GLY B 1 66 ? 17.141 13.914 25.719 1 57.56 66 GLY B CA 1
ATOM 4860 C C . GLY B 1 66 ? 17.891 12.992 24.781 1 57.56 66 GLY B C 1
ATOM 4861 O O . GLY B 1 66 ? 18.172 13.359 23.641 1 57.56 66 GLY B O 1
ATOM 4862 N N . SER B 1 67 ? 18.094 11.727 25.281 1 51.56 67 SER B N 1
ATOM 4863 C CA . SER B 1 67 ? 18.938 10.703 24.672 1 51.56 67 SER B CA 1
ATOM 4864 C C . SER B 1 67 ? 18.234 10.047 23.484 1 51.56 67 SER B C 1
ATOM 4866 O O . SER B 1 67 ? 18.875 9.414 22.641 1 51.56 67 SER B O 1
ATOM 4868 N N . SER B 1 68 ? 16.922 10.383 23.375 1 56.03 68 SER B N 1
ATOM 4869 C CA . SER B 1 68 ? 16.203 9.742 22.281 1 56.03 68 SER B CA 1
ATOM 4870 C C . SER B 1 68 ? 16.469 10.438 20.953 1 56.03 68 SER B C 1
ATOM 4872 O O . SER B 1 68 ? 16.203 9.875 19.891 1 56.03 68 SER B O 1
ATOM 4874 N N . SER B 1 69 ? 17.047 11.633 21.094 1 57.81 69 SER B N 1
ATOM 4875 C CA . SER B 1 69 ? 17.281 12.414 19.891 1 57.81 69 SER B CA 1
ATOM 4876 C C . SER B 1 69 ? 18.266 11.703 18.953 1 57.81 69 SER B C 1
ATOM 4878 O O . SER B 1 69 ? 18.234 11.914 17.734 1 57.81 69 SER B O 1
ATOM 4880 N N . GLN B 1 70 ? 19 10.852 19.625 1 52.19 70 GLN B N 1
ATOM 4881 C CA . GLN B 1 70 ? 20 10.172 18.828 1 52.19 70 GLN B CA 1
ATOM 4882 C C . GLN B 1 70 ? 19.359 9.172 17.859 1 52.19 70 GLN B C 1
ATOM 4884 O O . GLN B 1 70 ? 19.969 8.805 16.844 1 52.19 70 GLN B O 1
ATOM 4889 N N . PHE B 1 71 ? 18.188 8.859 18.297 1 51.88 71 PHE B N 1
ATOM 4890 C CA . PHE B 1 71 ? 17.547 7.824 17.484 1 51.88 71 PHE B CA 1
ATOM 4891 C C . PHE B 1 71 ? 16.641 8.438 16.438 1 51.88 71 PHE B C 1
ATOM 4893 O O . PHE B 1 71 ? 16.109 7.738 15.57 1 51.88 71 PHE B O 1
ATOM 4900 N N . ALA B 1 72 ? 16.484 9.719 16.609 1 56.41 72 ALA B N 1
ATOM 4901 C CA . ALA B 1 72 ? 15.539 10.336 15.688 1 56.41 72 ALA B CA 1
ATOM 4902 C C . ALA B 1 72 ? 16.188 10.602 14.328 1 56.41 72 ALA B C 1
ATOM 4904 O O . ALA B 1 72 ? 17.234 11.242 14.258 1 56.41 72 ALA B O 1
ATOM 4905 N N . THR B 1 73 ? 15.805 9.758 13.352 1 53.5 73 THR B N 1
ATOM 4906 C CA . THR B 1 73 ? 16.312 9.953 11.992 1 53.5 73 THR B CA 1
ATOM 4907 C C . THR B 1 73 ? 15.688 11.203 11.367 1 53.5 73 THR B C 1
ATOM 4909 O O . THR B 1 73 ? 16.281 11.82 10.484 1 53.5 73 THR B O 1
ATOM 4912 N N . PHE B 1 74 ? 14.516 11.523 11.789 1 60.88 74 PHE B N 1
ATOM 4913 C CA . PHE B 1 74 ? 13.797 12.68 11.258 1 60.88 74 PHE B CA 1
ATOM 4914 C C . PHE B 1 74 ? 13.18 13.5 12.375 1 60.88 74 PHE B C 1
ATOM 4916 O O . PHE B 1 74 ? 12.5 12.953 13.25 1 60.88 74 PHE B O 1
ATOM 4923 N N . VAL B 1 75 ? 13.75 14.641 12.438 1 65.38 75 VAL B N 1
ATOM 4924 C CA . VAL B 1 75 ? 13.281 15.414 13.578 1 65.38 75 VAL B CA 1
ATOM 4925 C C . VAL B 1 75 ? 12.484 16.625 13.094 1 65.38 75 VAL B C 1
ATOM 4927 O O . VAL B 1 75 ? 12.883 17.281 12.125 1 65.38 75 VAL B O 1
ATOM 4930 N N . VAL B 1 76 ? 11.25 16.672 13.492 1 79.44 76 VAL B N 1
ATOM 4931 C CA . VAL B 1 76 ? 10.422 17.859 13.336 1 79.44 76 VAL B CA 1
ATOM 4932 C C . VAL B 1 76 ? 10.32 18.609 14.664 1 79.44 76 VAL B C 1
ATOM 4934 O O . VAL B 1 76 ? 10.281 17.984 15.734 1 79.44 76 VAL B O 1
ATOM 4937 N N . ASP B 1 77 ? 10.492 19.922 14.594 1 81.44 77 ASP B N 1
ATOM 4938 C CA . ASP B 1 77 ? 10.297 20.75 15.773 1 81.44 77 ASP B CA 1
ATOM 4939 C C . ASP B 1 77 ? 8.898 21.375 15.773 1 81.44 77 ASP B C 1
ATOM 4941 O O . ASP B 1 77 ? 8.703 22.484 15.25 1 81.44 77 ASP B O 1
ATOM 4945 N N . PRO B 1 78 ? 7.992 20.75 16.391 1 88.5 78 PRO B N 1
ATOM 4946 C CA . PRO B 1 78 ? 6.613 21.234 16.359 1 88.5 78 PRO B CA 1
ATOM 4947 C C . PRO B 1 78 ? 6.434 22.562 17.078 1 88.5 78 PRO B C 1
ATOM 4949 O O . PRO B 1 78 ? 7.188 22.859 18.016 1 88.5 78 PRO B O 1
ATOM 4952 N N . HIS B 1 79 ? 5.555 23.359 16.609 1 90 79 HIS B N 1
ATOM 4953 C CA . HIS B 1 79 ? 5.109 24.547 17.312 1 90 79 HIS B CA 1
ATOM 4954 C C . HIS B 1 79 ? 3.939 24.234 18.234 1 90 79 HIS B C 1
ATOM 4956 O O . HIS B 1 79 ? 2.82 24 17.781 1 90 79 HIS B O 1
ATOM 4962 N N . PHE B 1 80 ? 4.203 24.297 19.516 1 90.19 80 PHE B N 1
ATOM 4963 C CA . PHE B 1 80 ? 3.148 24.031 20.484 1 90.19 80 PHE B CA 1
ATOM 4964 C C . PHE B 1 80 ? 2.324 25.281 20.75 1 90.19 80 PHE B C 1
ATOM 4966 O O . PHE B 1 80 ? 2.842 26.266 21.25 1 90.19 80 PHE B O 1
ATOM 4973 N N . ASP B 1 81 ? 1.058 25.234 20.469 1 91.38 81 ASP B N 1
ATOM 4974 C CA . ASP B 1 81 ? 0.188 26.391 20.609 1 91.38 81 ASP B CA 1
ATOM 4975 C C . ASP B 1 81 ? -0.775 26.219 21.781 1 91.38 81 ASP B C 1
ATOM 4977 O O . ASP B 1 81 ? -1.928 26.656 21.703 1 91.38 81 ASP B O 1
ATOM 4981 N N . PHE B 1 82 ? -0.366 25.578 22.797 1 94.31 82 PHE B N 1
ATOM 4982 C CA . PHE B 1 82 ? -1.27 25.219 23.875 1 94.31 82 PHE B CA 1
ATOM 4983 C C . PHE B 1 82 ? -1.663 26.469 24.672 1 94.31 82 PHE B C 1
ATOM 4985 O O . PHE B 1 82 ? -2.764 26.531 25.219 1 94.31 82 PHE B O 1
ATOM 4992 N N . ASP B 1 83 ? -0.788 27.469 24.766 1 93.31 83 ASP B N 1
ATOM 4993 C CA . ASP B 1 83 ? -1.152 28.719 25.422 1 93.31 83 ASP B CA 1
ATOM 4994 C C . ASP B 1 83 ? -2.387 29.344 24.766 1 93.31 83 ASP B C 1
ATOM 4996 O O . ASP B 1 83 ? -3.311 29.766 25.469 1 93.31 83 ASP B O 1
ATOM 5000 N N . GLU B 1 84 ? -2.334 29.375 23.5 1 91.44 84 GLU B N 1
ATOM 5001 C CA . GLU B 1 84 ? -3.447 29.953 22.734 1 91.44 84 GLU B CA 1
ATOM 5002 C C . GLU B 1 84 ? -4.707 29.094 22.891 1 91.44 84 GLU B C 1
ATOM 5004 O O . GLU B 1 84 ? -5.809 29.641 23.016 1 91.44 84 GLU B O 1
ATOM 5009 N N . ARG B 1 85 ? -4.574 27.828 22.891 1 92.12 85 ARG B N 1
ATOM 5010 C CA . ARG B 1 85 ? -5.711 26.906 22.969 1 92.12 85 ARG B CA 1
ATOM 5011 C C . ARG B 1 85 ? -6.375 26.969 24.344 1 92.12 85 ARG B C 1
ATOM 5013 O O . ARG B 1 85 ? -7.602 26.891 24.438 1 92.12 85 ARG B O 1
ATOM 5020 N N . PHE B 1 86 ? -5.551 27.172 25.344 1 94.69 86 PHE B N 1
ATOM 5021 C CA . PHE B 1 86 ? -6.082 27.156 26.703 1 94.69 86 PHE B CA 1
ATOM 5022 C C . PHE B 1 86 ? -6.531 28.547 27.141 1 94.69 86 PHE B C 1
ATOM 5024 O O . PHE B 1 86 ? -7.047 28.719 28.25 1 94.69 86 PHE B O 1
ATOM 5031 N N . ALA B 1 87 ? -6.355 29.531 26.297 1 93.56 87 ALA B N 1
ATOM 5032 C CA . ALA B 1 87 ? -6.816 30.875 26.625 1 93.56 87 ALA B CA 1
ATOM 5033 C C . ALA B 1 87 ? -8.336 30.906 26.781 1 93.56 87 ALA B C 1
ATOM 5035 O O . ALA B 1 87 ? -8.859 31.688 27.594 1 93.56 87 ALA B O 1
ATOM 5036 N N . ASP B 1 88 ? -9.016 30.141 26.031 1 92.38 88 ASP B N 1
ATOM 5037 C CA . ASP B 1 88 ? -10.469 30 26.109 1 92.38 88 ASP B CA 1
ATOM 5038 C C . ASP B 1 88 ? -10.852 28.594 26.562 1 92.38 88 ASP B C 1
ATOM 5040 O O . ASP B 1 88 ? -11.516 27.859 25.812 1 92.38 88 ASP B O 1
ATOM 5044 N N . LEU B 1 89 ? -10.609 28.281 27.797 1 94.62 89 LEU B N 1
ATOM 5045 C CA . LEU B 1 89 ? -10.695 26.922 28.328 1 94.62 89 LEU B CA 1
ATOM 5046 C C . LEU B 1 89 ? -12.141 26.438 28.328 1 94.62 89 LEU B C 1
ATOM 5048 O O . LEU B 1 89 ? -12.414 25.281 27.984 1 94.62 89 LEU B O 1
ATOM 5052 N N . ASP B 1 90 ? -13.055 27.297 28.734 1 94.19 90 ASP B N 1
ATOM 5053 C CA . ASP B 1 90 ? -14.445 26.875 28.891 1 94.19 90 ASP B CA 1
ATOM 5054 C C . ASP B 1 90 ? -15.055 26.5 27.531 1 94.19 90 ASP B C 1
ATOM 5056 O O . ASP B 1 90 ? -15.695 25.469 27.406 1 94.19 90 ASP B O 1
ATOM 5060 N N . ASN B 1 91 ? -14.898 27.375 26.609 1 94.38 91 ASN B N 1
ATOM 5061 C CA . ASN B 1 91 ? -15.414 27.078 25.281 1 94.38 91 ASN B CA 1
ATOM 5062 C C . ASN B 1 91 ? 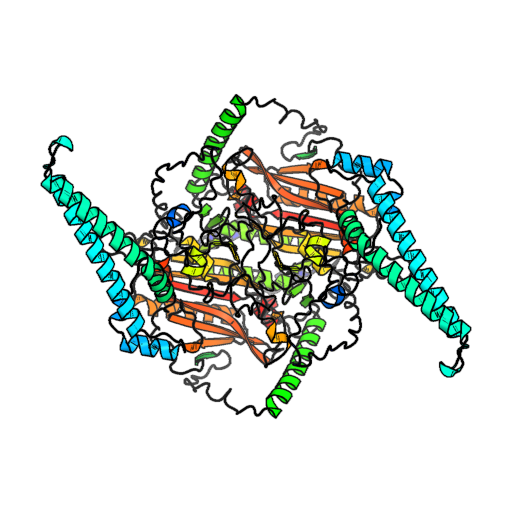-14.742 25.844 24.688 1 94.38 91 ASN B C 1
ATOM 5064 O O . ASN B 1 91 ? -15.383 25.047 24 1 94.38 91 ASN B O 1
ATOM 5068 N N . TYR B 1 92 ? -13.453 25.766 24.875 1 96 92 TYR B N 1
ATOM 5069 C CA . TYR B 1 92 ? -12.719 24.609 24.391 1 96 92 TYR B CA 1
ATOM 5070 C C . TYR B 1 92 ? -13.219 23.328 25.031 1 96 92 TYR B C 1
ATOM 5072 O O . TYR B 1 92 ? -13.352 22.297 24.359 1 96 92 TYR B O 1
ATOM 5080 N N . GLN B 1 93 ? -13.508 23.359 26.312 1 95.81 93 GLN B N 1
ATOM 5081 C CA . GLN B 1 93 ? -14.039 22.188 27.016 1 95.81 93 GLN B CA 1
ATOM 5082 C C . GLN B 1 93 ? -15.398 21.781 26.453 1 95.81 93 GLN B C 1
ATOM 5084 O O . GLN B 1 93 ? -15.703 20.594 26.359 1 95.81 93 GLN B O 1
ATOM 5089 N N . GLN B 1 94 ? -16.203 22.766 26.109 1 94.31 94 GLN B N 1
ATOM 5090 C CA . GLN B 1 94 ? -17.484 22.469 25.5 1 94.31 94 GLN B CA 1
ATOM 5091 C C . GLN B 1 94 ? -17.312 21.75 24.156 1 94.31 94 GLN B C 1
ATOM 5093 O O . GLN B 1 94 ? -18.047 20.812 23.844 1 94.31 94 GLN B O 1
ATOM 5098 N N . GLU B 1 95 ? -16.359 22.219 23.375 1 94.75 95 GLU B N 1
ATOM 5099 C CA . GLU B 1 95 ? -16.078 21.578 22.094 1 94.75 95 GLU B CA 1
ATOM 5100 C C . GLU B 1 95 ? -15.625 20.141 22.281 1 94.75 95 GLU B C 1
ATOM 5102 O O . GLU B 1 95 ? -15.977 19.266 21.484 1 94.75 95 GLU B O 1
ATOM 5107 N N . ILE B 1 96 ? -14.82 19.922 23.312 1 94.44 96 ILE B N 1
ATOM 5108 C CA . ILE B 1 96 ? -14.359 18.562 23.641 1 94.44 96 ILE B CA 1
ATOM 5109 C C . ILE B 1 96 ? -15.562 17.688 23.969 1 94.44 96 ILE B C 1
ATOM 5111 O O . ILE B 1 96 ? -15.625 16.531 23.547 1 94.44 96 ILE B O 1
ATOM 5115 N N . THR B 1 97 ? -16.5 18.234 24.656 1 92.94 97 THR B N 1
ATOM 5116 C CA . THR B 1 97 ? -17.703 17.516 25.016 1 92.94 97 THR B CA 1
ATOM 5117 C C . THR B 1 97 ? -18.547 17.203 23.766 1 92.94 97 THR B C 1
ATOM 5119 O O . THR B 1 97 ? -19.094 16.109 23.641 1 92.94 97 THR B O 1
ATOM 5122 N N . LEU B 1 98 ? -18.641 18.156 22.891 1 92.62 98 LEU B N 1
ATOM 5123 C CA . LEU B 1 98 ? -19.375 17.953 21.656 1 92.62 98 LEU B CA 1
ATOM 5124 C C . LEU B 1 98 ? -18.75 16.844 20.828 1 92.62 98 LEU B C 1
ATOM 5126 O O . LEU B 1 98 ? -19.453 16.109 20.125 1 92.62 98 LEU B O 1
ATOM 5130 N N . ARG B 1 99 ? -17.391 16.688 20.859 1 93.44 99 ARG B N 1
ATOM 5131 C CA . ARG B 1 99 ? -16.672 15.641 20.156 1 93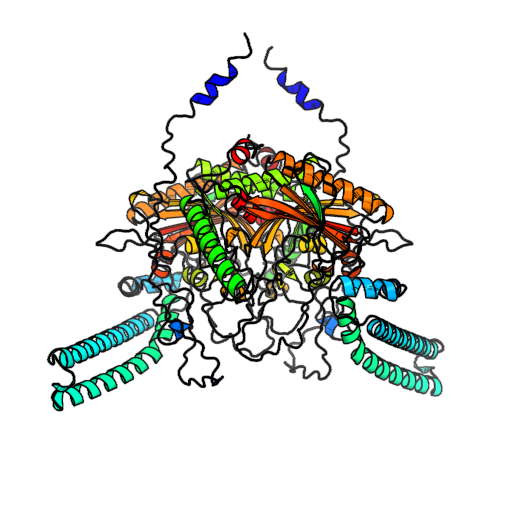.44 99 ARG B CA 1
ATOM 5132 C C . ARG B 1 99 ? -16.797 14.297 20.859 1 93.44 99 ARG B C 1
ATOM 5134 O O . ARG B 1 99 ? -16.344 13.273 20.344 1 93.44 99 ARG B O 1
ATOM 5141 N N . GLN B 1 100 ? -17.359 14.359 22.062 1 89.81 100 GLN B N 1
ATOM 5142 C CA . GLN B 1 100 ? -17.531 13.172 22.891 1 89.81 100 GLN B CA 1
ATOM 5143 C C . GLN B 1 100 ? -16.172 12.578 23.281 1 89.81 100 GLN B C 1
ATOM 5145 O O . GLN B 1 100 ? -15.992 11.359 23.234 1 89.81 100 GLN B O 1
ATOM 5150 N N . LEU B 1 101 ? -15.227 13.43 23.5 1 89.12 101 LEU B N 1
ATOM 5151 C CA . LEU B 1 101 ? -13.914 13.016 23.984 1 89.12 101 LEU B CA 1
ATOM 5152 C C . LEU B 1 101 ? -13.805 13.203 25.5 1 89.12 101 LEU B C 1
ATOM 5154 O O . LEU B 1 101 ? -14.57 13.977 26.078 1 89.12 101 LEU B O 1
ATOM 5158 N N . SER B 1 102 ? -12.914 12.438 26.109 1 87.81 102 SER B N 1
ATOM 5159 C CA . SER B 1 102 ? -12.781 12.469 27.562 1 87.81 102 SER B CA 1
ATOM 5160 C C . SER B 1 102 ? -11.484 13.148 27.984 1 87.81 102 SER B C 1
ATOM 5162 O O . SER B 1 102 ? -10.516 12.484 28.359 1 87.81 102 SER B O 1
ATOM 5164 N N . PHE B 1 103 ? -11.406 14.383 27.797 1 89.44 103 PHE B N 1
ATOM 5165 C CA . PHE B 1 103 ? -10.266 15.18 28.234 1 89.44 103 PHE B CA 1
ATOM 5166 C C . PHE B 1 103 ? -10.695 16.188 29.297 1 89.44 103 PHE B C 1
ATOM 5168 O O . PHE B 1 103 ? -11.75 16.812 29.172 1 89.44 103 PHE B O 1
ATOM 5175 N N . ASP B 1 104 ? -9.938 16.188 30.344 1 91.88 104 ASP B N 1
ATOM 5176 C CA . ASP B 1 104 ? -10.055 17.281 31.312 1 91.88 104 ASP B CA 1
ATOM 5177 C C . ASP B 1 104 ? -9.078 18.406 30.984 1 91.88 104 ASP B C 1
ATOM 5179 O O . ASP B 1 104 ? -7.91 18.359 31.375 1 91.88 104 ASP B O 1
ATOM 5183 N N . LEU B 1 105 ? -9.625 19.453 30.453 1 94.62 105 LEU B N 1
ATOM 5184 C CA . LEU B 1 105 ? -8.766 20.516 29.922 1 94.62 105 LEU B CA 1
ATOM 5185 C C . LEU B 1 105 ? -8.164 21.328 31.062 1 94.62 105 LEU B C 1
ATOM 5187 O O . LEU B 1 105 ? -7.098 21.938 30.891 1 94.62 105 LEU B O 1
ATOM 5191 N N . HIS B 1 106 ? -8.836 21.391 32.156 1 94.25 106 HIS B N 1
ATOM 5192 C CA . HIS B 1 106 ? -8.258 22.094 33.281 1 94.25 106 HIS B CA 1
ATOM 5193 C C . HIS B 1 106 ? -7.008 21.391 33.812 1 94.25 106 HIS B C 1
ATOM 5195 O O . HIS B 1 106 ? -6.004 22.047 34.094 1 94.25 106 HIS B O 1
ATOM 5201 N N . LYS B 1 107 ? -7.148 20.141 33.875 1 94.38 107 LYS B N 1
ATOM 5202 C CA . LYS B 1 107 ? -5.977 19.359 34.25 1 94.38 107 LYS B CA 1
ATOM 5203 C C . LYS B 1 107 ? -4.855 19.5 33.219 1 94.38 107 LYS B C 1
ATOM 5205 O O . LYS B 1 107 ? -3.684 19.609 33.594 1 94.38 107 LYS B O 1
ATOM 5210 N N . CYS B 1 108 ? -5.246 19.453 31.984 1 95.56 108 CYS B N 1
ATOM 5211 C CA . CYS B 1 108 ? -4.262 19.578 30.922 1 95.56 108 CYS B CA 1
ATOM 5212 C C . CYS B 1 108 ? -3.568 20.938 30.984 1 95.56 108 CYS B C 1
ATOM 5214 O O . CYS B 1 108 ? -2.35 21.031 30.828 1 95.56 108 CYS B O 1
ATOM 5216 N N . SER B 1 109 ? -4.348 21.922 31.172 1 96.19 109 SER B N 1
ATOM 5217 C CA . SER B 1 109 ? -3.801 23.281 31.281 1 96.19 109 SER B CA 1
ATOM 5218 C C . SER B 1 109 ? -2.85 23.406 32.469 1 96.19 109 SER B C 1
ATOM 5220 O O . SER B 1 109 ? -1.812 24.062 32.375 1 96.19 109 SER B O 1
ATOM 5222 N N . ALA B 1 110 ? -3.184 22.781 33.531 1 95.44 110 ALA B N 1
ATOM 5223 C CA . ALA B 1 110 ? -2.332 22.797 34.719 1 95.44 110 ALA B CA 1
ATOM 5224 C C . ALA B 1 110 ? -1.002 22.109 34.438 1 95.44 110 ALA B C 1
ATOM 5226 O O . ALA B 1 110 ? 0.054 22.578 34.875 1 95.44 110 ALA B O 1
ATOM 5227 N N . LEU B 1 111 ? -1.113 21 33.781 1 94.81 111 LEU B N 1
ATOM 5228 C CA . LEU B 1 111 ? 0.096 20.266 33.438 1 94.81 111 LEU B CA 1
ATOM 5229 C C . LEU B 1 111 ? 0.997 21.109 32.531 1 94.81 111 LEU B C 1
ATOM 5231 O O . LEU B 1 111 ? 2.217 21.125 32.719 1 94.81 111 LEU B O 1
ATOM 5235 N N . TRP B 1 112 ? 0.401 21.781 31.625 1 95.5 112 TRP B N 1
ATOM 5236 C CA . TRP B 1 112 ? 1.156 22.625 30.703 1 95.5 112 TRP B CA 1
ATOM 5237 C C . TRP B 1 112 ? 1.835 23.766 31.438 1 95.5 112 TRP B C 1
ATOM 5239 O O . TRP B 1 112 ? 3.016 24.047 31.219 1 95.5 112 TRP B O 1
ATOM 5249 N N . THR B 1 113 ? 1.135 24.359 32.344 1 95.44 113 THR B N 1
ATOM 5250 C CA . THR B 1 113 ? 1.68 25.453 33.125 1 95.44 113 THR B CA 1
ATOM 5251 C C . THR B 1 113 ? 2.85 24.984 33.969 1 95.44 113 THR B C 1
ATOM 5253 O O . THR B 1 113 ? 3.873 25.672 34.062 1 95.44 113 THR B O 1
ATOM 5256 N N . ARG B 1 114 ? 2.656 23.875 34.562 1 95.19 114 ARG B N 1
ATOM 5257 C CA . ARG B 1 114 ? 3.717 23.297 35.375 1 95.19 114 ARG B CA 1
ATOM 5258 C C . ARG B 1 114 ? 4.969 23.047 34.562 1 95.19 114 ARG B C 1
ATOM 5260 O O . ARG B 1 114 ? 6.082 23.344 35 1 95.19 114 ARG B O 1
ATOM 5267 N N . LEU B 1 115 ? 4.762 22.453 33.406 1 94.31 115 LEU B N 1
ATOM 5268 C CA . LEU B 1 115 ? 5.891 22.156 32.531 1 94.31 115 LEU B CA 1
ATOM 5269 C C . LEU B 1 115 ? 6.59 23.438 32.094 1 94.31 115 LEU B C 1
ATOM 5271 O O . LEU B 1 115 ? 7.82 23.516 32.062 1 94.31 115 LEU B O 1
ATOM 5275 N N . GLN B 1 116 ? 5.863 24.438 31.797 1 93.88 116 GLN B N 1
ATOM 5276 C CA . GLN B 1 116 ? 6.438 25.719 31.391 1 93.88 116 GLN B CA 1
ATOM 5277 C C . GLN B 1 116 ? 7.246 26.328 32.531 1 93.88 116 GLN B C 1
ATOM 5279 O O . GLN B 1 116 ? 8.305 26.922 32.281 1 93.88 116 GLN B O 1
ATOM 5284 N N . GLU B 1 117 ? 6.754 26.203 33.688 1 94.81 117 GLU B N 1
ATOM 5285 C CA . GLU B 1 117 ? 7.469 26.719 34.844 1 94.81 117 GLU B CA 1
ATOM 5286 C C . GLU B 1 117 ? 8.805 26.016 35.031 1 94.81 117 GLU B C 1
ATOM 5288 O O . GLU B 1 117 ? 9.812 26.641 35.344 1 94.81 117 GLU B O 1
ATOM 5293 N N . LEU B 1 118 ? 8.703 24.75 34.844 1 93.94 118 LEU B N 1
ATOM 5294 C CA . LEU B 1 118 ? 9.938 23.984 34.969 1 93.94 118 LEU B CA 1
ATOM 5295 C C . LEU B 1 118 ? 10.945 24.375 33.906 1 93.94 118 LEU B C 1
ATOM 5297 O O . LEU B 1 118 ? 12.141 24.484 34.156 1 93.94 118 LEU B O 1
ATOM 5301 N N . TRP B 1 119 ? 10.445 24.547 32.75 1 92.38 119 TRP B N 1
ATOM 5302 C CA . TRP B 1 119 ? 11.32 24.984 31.656 1 92.38 119 TRP B CA 1
ATOM 5303 C C . TRP B 1 119 ? 11.914 26.359 31.938 1 92.38 119 TRP B C 1
ATOM 5305 O O . TRP B 1 119 ? 13.094 26.594 31.672 1 92.38 119 TRP B O 1
ATOM 5315 N N . LYS B 1 120 ? 11.156 27.25 32.438 1 93.62 120 LYS B N 1
ATOM 5316 C CA . LYS B 1 120 ? 11.625 28.578 32.812 1 93.62 120 LYS B CA 1
ATOM 5317 C C . LYS B 1 120 ? 12.68 28.531 33.906 1 93.62 120 LYS B C 1
ATOM 5319 O O . LYS B 1 120 ? 13.688 29.234 33.844 1 93.62 120 LYS B O 1
ATOM 5324 N N . ARG B 1 121 ? 12.414 27.75 34.875 1 94.25 121 ARG B N 1
ATOM 5325 C CA . ARG B 1 121 ? 13.375 27.578 35.969 1 94.25 121 ARG B CA 1
ATOM 5326 C C . ARG B 1 121 ? 14.703 27.047 35.469 1 94.25 121 ARG B C 1
ATOM 5328 O O . ARG B 1 121 ? 15.766 27.484 35.906 1 94.25 121 ARG B O 1
ATOM 5335 N N . ARG B 1 122 ? 14.609 26.094 34.594 1 93.31 122 ARG B N 1
ATOM 5336 C CA . ARG B 1 122 ? 15.828 25.562 34 1 93.31 122 ARG B CA 1
ATOM 5337 C C . ARG B 1 122 ? 16.594 26.641 33.25 1 93.31 122 ARG B C 1
ATOM 5339 O O . ARG B 1 122 ? 17.828 26.734 33.375 1 93.31 122 ARG B O 1
ATOM 5346 N N . ALA B 1 123 ? 15.875 27.375 32.5 1 92.19 123 ALA B N 1
ATOM 5347 C CA . ALA B 1 123 ? 16.5 28.453 31.734 1 92.19 123 ALA B CA 1
ATOM 5348 C C . ALA B 1 123 ? 17.156 29.484 32.656 1 92.19 123 ALA B C 1
ATOM 5350 O O . ALA B 1 123 ? 18.234 29.984 32.344 1 92.19 123 ALA B O 1
ATOM 5351 N N . GLU B 1 124 ? 16.562 29.797 33.719 1 93.69 124 GLU B N 1
ATOM 5352 C CA . GLU B 1 124 ? 17.109 30.734 34.688 1 93.69 124 GLU B CA 1
ATOM 5353 C C . GLU B 1 124 ? 18.391 30.188 35.312 1 93.69 124 GLU B C 1
ATOM 5355 O O . GLU B 1 124 ? 19.359 30.922 35.469 1 93.69 124 GLU B O 1
ATOM 5360 N N . LEU B 1 125 ? 18.297 28.922 35.688 1 92.62 125 LEU B N 1
ATOM 5361 C CA . LEU B 1 125 ? 19.469 28.312 36.312 1 92.62 125 LEU B CA 1
ATOM 5362 C C . LEU B 1 125 ? 20.641 28.25 35.312 1 92.62 125 LEU B C 1
ATOM 5364 O O . LEU B 1 125 ? 21.797 28.438 35.688 1 92.62 125 LEU B O 1
ATOM 5368 N N . GLU B 1 126 ? 20.328 28.016 34.062 1 90.69 126 GLU B N 1
ATOM 5369 C CA . GLU B 1 126 ? 21.359 27.984 33.031 1 90.69 126 GLU B CA 1
ATOM 5370 C C . GLU B 1 126 ? 21.984 29.359 32.812 1 90.69 126 GLU B C 1
ATOM 5372 O O . GLU B 1 126 ? 23.188 29.484 32.625 1 90.69 126 GLU B O 1
ATOM 5377 N N . THR B 1 127 ? 21.188 30.359 32.844 1 90.56 127 THR B N 1
ATOM 5378 C CA . THR B 1 127 ? 21.656 31.719 32.719 1 90.56 127 THR B CA 1
ATOM 5379 C C . THR B 1 127 ? 22.547 32.094 33.906 1 90.56 127 THR B C 1
ATOM 5381 O O . THR B 1 127 ? 23.594 32.719 33.719 1 90.56 127 THR B O 1
ATOM 5384 N N . ARG B 1 128 ? 22.156 31.75 35.062 1 88.56 128 ARG B N 1
ATOM 5385 C CA . ARG B 1 128 ? 22.938 32.031 36.281 1 88.56 128 ARG B CA 1
ATOM 5386 C C . ARG B 1 128 ? 24.281 31.297 36.219 1 88.56 128 ARG B C 1
ATOM 5388 O O . ARG B 1 128 ? 25.312 31.859 36.625 1 88.56 128 ARG B O 1
ATOM 5395 N N . ARG B 1 129 ? 24.25 30.125 35.719 1 87.56 129 ARG B N 1
ATOM 5396 C CA . ARG B 1 129 ? 25.484 29.359 35.594 1 87.56 129 ARG B CA 1
ATOM 5397 C C . ARG B 1 129 ? 26.438 30.031 34.594 1 87.56 129 ARG B C 1
ATOM 5399 O O . ARG B 1 129 ? 27.641 30.141 34.844 1 87.56 129 ARG B O 1
ATOM 5406 N N . LYS B 1 130 ? 25.891 30.438 33.5 1 85.56 130 LYS B N 1
ATOM 5407 C CA . LYS B 1 130 ? 26.719 31.109 32.5 1 85.56 130 LYS B CA 1
ATOM 5408 C C . LYS B 1 130 ? 27.297 32.406 33.031 1 85.56 130 LYS B C 1
ATOM 5410 O O . LYS B 1 130 ? 28.453 32.75 32.75 1 85.56 130 LYS B O 1
ATOM 5415 N N . GLN B 1 131 ? 26.578 33.125 33.812 1 84.12 131 GLN B N 1
ATOM 5416 C CA . GLN B 1 131 ? 27.031 34.375 34.375 1 84.12 131 GLN B CA 1
ATOM 5417 C C . GLN B 1 131 ? 28.125 34.156 35.438 1 84.12 131 GLN B C 1
ATOM 5419 O O . GLN B 1 131 ? 29 35 35.625 1 84.12 131 GLN B O 1
ATOM 5424 N N . SER B 1 132 ? 28.047 33.062 36.094 1 80.31 132 SER B N 1
ATOM 5425 C CA . SER B 1 132 ? 29.031 32.75 37.125 1 80.31 132 SER B CA 1
ATOM 5426 C C . SER B 1 132 ? 30.391 32.438 36.531 1 80.31 132 SER B C 1
ATOM 5428 O O . SER B 1 132 ? 31.422 32.625 37.188 1 80.31 132 SER B O 1
ATOM 5430 N N . VAL B 1 133 ? 30.375 31.969 35.25 1 73.62 133 VAL B N 1
ATOM 5431 C CA . VAL B 1 133 ? 31.625 31.594 34.625 1 73.62 133 VAL B CA 1
ATOM 5432 C C . VAL B 1 133 ? 32.125 32.719 33.719 1 73.62 133 VAL B C 1
ATOM 5434 O O . VAL B 1 133 ? 33.344 32.875 33.5 1 73.62 133 VAL B O 1
ATOM 5437 N N . GLU B 1 134 ? 31.25 33.438 33.094 1 71.81 134 GLU B N 1
ATOM 5438 C CA . GLU B 1 134 ? 31.625 34.5 32.156 1 71.81 134 GLU B CA 1
ATOM 5439 C C . GLU B 1 134 ? 32.5 35.531 32.812 1 71.81 134 GLU B C 1
ATOM 5441 O O . GLU B 1 134 ? 33.344 36.188 32.125 1 71.81 134 GLU B O 1
ATOM 5446 N N . ASN B 1 135 ? 32.469 35.719 34.125 1 63.25 135 ASN B N 1
ATOM 5447 C CA . ASN B 1 135 ? 33.281 36.781 34.75 1 63.25 135 ASN B CA 1
ATOM 5448 C C . ASN B 1 135 ? 34.75 36.375 34.812 1 63.25 135 ASN B C 1
ATOM 5450 O O . ASN B 1 135 ? 35.594 37.156 35.25 1 63.25 135 ASN B O 1
ATOM 5454 N N . PHE B 1 136 ? 35.062 35.156 34.375 1 64.44 136 PHE B N 1
ATOM 5455 C CA . PHE B 1 136 ? 36.469 34.781 34.469 1 64.44 136 PHE B CA 1
ATOM 5456 C C . PHE B 1 136 ? 37.031 34.5 33.094 1 64.44 136 PHE B C 1
ATOM 5458 O O . PHE B 1 136 ? 36.406 33.844 32.281 1 64.44 136 PHE B O 1
ATOM 5465 N N . SER B 1 137 ? 37.875 35.25 32.469 1 59.69 137 SER B N 1
ATOM 5466 C CA . SER B 1 137 ? 38.5 35.188 31.172 1 59.69 137 SER B CA 1
ATOM 5467 C C . SER B 1 137 ? 39.188 33.844 30.969 1 59.69 137 SER B C 1
ATOM 5469 O O . SER B 1 137 ? 39.344 33.375 29.844 1 59.69 137 SER B O 1
ATOM 5471 N N . LYS B 1 138 ? 39.969 33.312 32.062 1 63.88 138 LYS B N 1
ATOM 5472 C CA . LYS B 1 138 ? 40.719 32.062 32.031 1 63.88 138 LYS B CA 1
ATOM 5473 C C . LYS B 1 138 ? 40.219 31.109 33.125 1 63.88 138 LYS B C 1
ATOM 5475 O O . LYS B 1 138 ? 39.906 31.547 34.25 1 63.88 138 LYS B O 1
ATOM 5480 N N . PRO B 1 139 ? 39.938 29.719 32.812 1 63.84 139 PRO B N 1
ATOM 5481 C CA . PRO B 1 139 ? 39.5 28.719 33.812 1 63.84 139 PRO B CA 1
ATOM 5482 C C . PRO B 1 139 ? 40.344 28.734 35.094 1 63.84 139 PRO B C 1
ATOM 5484 O O . PRO B 1 139 ? 39.812 28.469 36.156 1 63.84 139 PRO B O 1
ATOM 5487 N N . SER B 1 140 ? 41.594 29.094 34.938 1 65.38 140 SER B N 1
ATOM 5488 C CA . SER B 1 140 ? 42.5 29.156 36.094 1 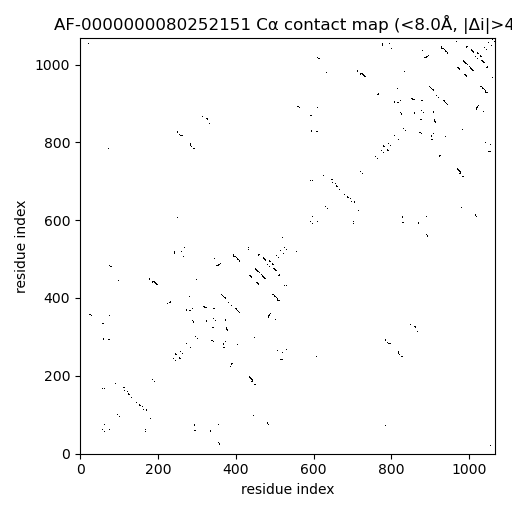65.38 140 SER B CA 1
ATOM 5489 C C . SER B 1 140 ? 42.156 30.312 37.031 1 65.38 140 SER B C 1
ATOM 5491 O O . SER B 1 140 ? 42.531 30.281 38.188 1 65.38 140 SER B O 1
ATOM 5493 N N . ASP B 1 141 ? 41.5 31.281 36.5 1 66.62 141 ASP B N 1
ATOM 5494 C CA . ASP B 1 141 ? 41.281 32.5 37.281 1 66.62 141 ASP B CA 1
ATOM 5495 C C . ASP B 1 141 ? 39.969 32.438 38.062 1 66.62 141 ASP B C 1
ATOM 5497 O O . ASP B 1 141 ? 39.625 33.375 38.781 1 66.62 141 ASP B O 1
ATOM 5501 N N . VAL B 1 142 ? 39.312 31.328 37.906 1 69.88 142 VAL B N 1
ATOM 5502 C CA . VAL B 1 142 ? 38 31.234 38.562 1 69.88 142 VAL B CA 1
ATOM 5503 C C . VAL B 1 142 ? 38.188 31 40.062 1 69.88 142 VAL B C 1
ATOM 5505 O O . VAL B 1 142 ? 38.938 30.109 40.469 1 69.88 142 VAL B O 1
ATOM 5508 N N . ASP B 1 143 ? 37.844 32 40.844 1 77.12 143 ASP B N 1
ATOM 5509 C CA . ASP B 1 143 ? 37.969 31.891 42.312 1 77.12 143 ASP B CA 1
ATOM 5510 C C . ASP B 1 143 ? 37.219 30.672 42.844 1 77.12 143 ASP B C 1
ATOM 5512 O O . ASP B 1 143 ? 36.312 30.156 42.188 1 77.12 143 ASP B O 1
ATOM 5516 N N . GLU B 1 144 ? 37.719 30.125 43.875 1 79.5 144 GLU B N 1
ATOM 5517 C CA . GLU B 1 144 ? 37.219 28.891 44.469 1 79.5 144 GLU B CA 1
ATOM 5518 C C . GLU B 1 144 ? 35.719 29 44.75 1 79.5 144 GLU B C 1
ATOM 5520 O O . GLU B 1 144 ? 34.969 28.031 44.625 1 79.5 144 GLU B O 1
ATOM 5525 N N . GLU B 1 145 ? 35.25 30.25 45.094 1 80.56 145 GLU B N 1
ATOM 5526 C CA . GLU B 1 145 ? 33.844 30.453 45.375 1 80.56 145 GLU B CA 1
ATOM 5527 C C . GLU B 1 145 ? 33 30.312 44.125 1 80.56 145 GLU B C 1
ATOM 5529 O O . GLU B 1 145 ? 31.922 29.703 44.156 1 80.56 145 GLU B O 1
ATOM 5534 N N . SER B 1 146 ? 33.5 30.797 43.031 1 82.12 146 SER B N 1
ATOM 5535 C CA . SER B 1 146 ? 32.781 30.703 41.75 1 82.12 146 SER B CA 1
ATOM 5536 C C . SER B 1 146 ? 32.75 29.281 41.25 1 82.12 146 SER B C 1
ATOM 5538 O O . SER B 1 146 ? 31.766 28.844 40.625 1 82.12 146 SER B O 1
ATOM 5540 N N . LYS B 1 147 ? 33.781 28.562 41.562 1 80.88 147 LYS B N 1
ATOM 5541 C CA . LYS B 1 147 ? 33.812 27.156 41.188 1 80.88 147 LYS B CA 1
ATOM 5542 C C . LYS B 1 147 ? 32.781 26.344 41.969 1 80.88 147 LYS B C 1
ATOM 5544 O O . LYS B 1 147 ? 32.125 25.484 41.406 1 80.88 147 LYS B O 1
ATOM 5549 N N . LEU B 1 148 ? 32.781 26.672 43.25 1 83.5 148 LEU B N 1
ATOM 5550 C CA . LEU B 1 148 ? 31.812 25.969 44.094 1 83.5 148 LEU B CA 1
ATOM 5551 C C . LEU B 1 148 ? 30.391 26.297 43.688 1 83.5 148 LEU B C 1
ATOM 5553 O O . LEU B 1 148 ? 29.531 25.422 43.625 1 83.5 148 LEU B O 1
ATOM 5557 N N . LYS B 1 149 ? 30.141 27.562 43.344 1 84.31 149 LYS B N 1
ATOM 5558 C CA . LYS B 1 149 ? 28.828 27.984 42.875 1 84.31 149 LYS B CA 1
ATOM 5559 C C . LYS B 1 149 ? 28.469 27.297 41.562 1 84.31 149 LYS B C 1
ATOM 5561 O O . LYS B 1 149 ? 27.328 26.859 41.375 1 84.31 149 LYS B O 1
ATOM 5566 N N . GLY B 1 150 ? 29.359 27.25 40.719 1 83.06 150 GLY B N 1
ATOM 5567 C CA . GLY B 1 150 ? 29.156 26.562 39.469 1 83.06 150 GLY B CA 1
ATOM 5568 C C . GLY B 1 150 ? 28.797 25.094 39.625 1 83.06 150 GLY B C 1
ATOM 5569 O O . GLY B 1 150 ? 27.922 24.578 38.938 1 83.06 150 GLY B O 1
ATOM 5570 N N . ARG B 1 151 ? 29.469 24.484 40.531 1 85.62 151 ARG B N 1
ATOM 5571 C CA . ARG B 1 151 ? 29.219 23.078 40.812 1 85.62 151 ARG B CA 1
ATOM 5572 C C . ARG B 1 151 ? 27.812 22.875 41.406 1 85.62 151 ARG B C 1
ATOM 5574 O O . ARG B 1 151 ? 27.141 21.906 41.062 1 85.62 151 ARG B O 1
ATOM 5581 N N . LEU B 1 152 ? 27.453 23.797 42.281 1 88.19 152 LEU B N 1
ATOM 5582 C CA . LEU B 1 152 ? 26.141 23.719 42.875 1 88.19 152 LEU B CA 1
ATOM 5583 C C . LEU B 1 152 ? 25.047 23.906 41.844 1 88.19 152 LEU B C 1
ATOM 5585 O O . LEU B 1 152 ? 24.047 23.188 41.844 1 88.19 152 LEU B O 1
ATOM 5589 N N . LEU B 1 153 ? 25.25 24.859 40.969 1 90.69 153 LEU B N 1
ATOM 5590 C CA . LEU B 1 153 ? 24.281 25.141 39.906 1 90.69 153 LEU B CA 1
ATOM 5591 C C . LEU B 1 153 ? 24.172 23.953 38.938 1 90.69 153 LEU B C 1
ATOM 5593 O O . LEU B 1 153 ? 23.078 23.625 38.5 1 90.69 153 LEU B O 1
ATOM 5597 N N . ARG B 1 154 ? 25.234 23.359 38.688 1 88.25 154 ARG B N 1
ATOM 5598 C CA . ARG B 1 154 ? 25.234 22.172 37.844 1 88.25 154 ARG B CA 1
ATOM 5599 C C . ARG B 1 154 ? 24.438 21.031 38.469 1 88.25 154 ARG B C 1
ATOM 5601 O O . ARG B 1 154 ? 23.75 20.297 37.781 1 88.25 154 ARG B O 1
ATOM 5608 N N . GLY B 1 155 ? 24.656 20.922 39.656 1 91.06 155 GLY B N 1
ATOM 5609 C CA . GLY B 1 155 ? 23.891 19.922 40.406 1 91.06 155 GLY B CA 1
ATOM 5610 C C . GLY B 1 155 ? 22.406 20.188 40.406 1 91.06 155 GLY B C 1
ATOM 5611 O O . GLY B 1 155 ? 21.609 19.266 40.219 1 91.06 155 GLY B O 1
ATOM 5612 N N . GLU B 1 156 ? 22 21.422 40.562 1 91.69 156 GLU B N 1
ATOM 5613 C CA . GLU B 1 156 ? 20.594 21.797 40.531 1 91.69 156 GLU B CA 1
ATOM 5614 C C . GLU B 1 156 ? 19.984 21.578 39.156 1 91.69 156 GLU B C 1
ATOM 5616 O O . GLU B 1 156 ? 18.844 21.125 39.031 1 91.69 156 GLU B O 1
ATOM 5621 N N . ILE B 1 157 ? 20.672 21.891 38.188 1 92.62 157 ILE B N 1
ATOM 5622 C CA . ILE B 1 157 ? 20.203 21.719 36.812 1 92.62 157 ILE B CA 1
ATOM 5623 C C . ILE B 1 157 ? 20.031 20.234 36.5 1 92.62 157 ILE B C 1
ATOM 5625 O O . ILE B 1 157 ? 19.062 19.844 35.844 1 92.62 157 ILE B O 1
ATOM 5629 N N . LYS B 1 158 ? 20.938 19.469 36.969 1 89.88 158 LYS B N 1
ATOM 5630 C CA . LYS B 1 158 ? 20.844 18.031 36.75 1 89.88 158 LYS B CA 1
ATOM 5631 C C . LYS B 1 158 ? 19.578 17.453 37.406 1 89.88 158 LYS B C 1
ATOM 5633 O O . LYS B 1 158 ? 18.875 16.641 36.812 1 89.88 158 LYS B O 1
ATOM 5638 N N . GLN B 1 159 ? 19.391 17.922 38.594 1 90.69 159 GLN B N 1
ATOM 5639 C CA . GLN B 1 159 ? 18.188 17.484 39.281 1 90.69 159 GLN B CA 1
ATOM 5640 C C . GLN B 1 159 ? 16.938 17.984 38.562 1 90.69 159 GLN B C 1
ATOM 5642 O O . GLN B 1 159 ? 15.953 17.234 38.438 1 90.69 159 GLN B O 1
ATOM 5647 N N . LEU B 1 160 ? 16.906 19.172 38.125 1 92 160 LEU B N 1
ATOM 5648 C CA . LEU B 1 160 ? 15.766 19.75 37.406 1 92 160 LEU B CA 1
ATOM 5649 C C . LEU B 1 160 ? 15.508 19 36.094 1 92 160 LEU B C 1
ATOM 5651 O O . LEU B 1 160 ? 14.359 18.797 35.719 1 92 160 LEU B O 1
ATOM 5655 N N . ASN B 1 161 ? 16.5 18.641 35.469 1 88.81 161 ASN B N 1
ATOM 5656 C CA . ASN B 1 161 ? 16.375 17.859 34.25 1 88.81 161 ASN B CA 1
ATOM 5657 C C . ASN B 1 161 ? 15.703 16.516 34.5 1 88.81 161 ASN B C 1
ATOM 5659 O O . ASN B 1 161 ? 14.914 16.047 33.688 1 88.81 161 ASN B O 1
ATOM 5663 N N . LYS B 1 162 ? 16.016 15.953 35.531 1 86.44 162 LYS B N 1
ATOM 5664 C CA . LYS B 1 162 ? 15.375 14.703 35.906 1 86.44 162 LYS B CA 1
ATOM 5665 C C . LYS B 1 162 ? 13.883 14.898 36.156 1 86.44 162 LYS B C 1
ATOM 5667 O O . LYS B 1 162 ? 13.055 14.094 35.688 1 86.44 162 LYS B O 1
ATOM 5672 N N . ASP B 1 163 ? 13.609 15.992 36.844 1 87.25 163 ASP B N 1
ATOM 5673 C CA . ASP B 1 163 ? 12.211 16.328 37.125 1 87.25 163 ASP B CA 1
ATOM 5674 C C . ASP B 1 163 ? 11.445 16.594 35.844 1 87.25 163 ASP B C 1
ATOM 5676 O O . ASP B 1 163 ? 10.305 16.156 35.688 1 87.25 163 ASP B O 1
ATOM 5680 N N . ILE B 1 164 ? 12.039 17.281 35 1 89.81 164 ILE B N 1
ATOM 5681 C CA . ILE B 1 164 ? 11.43 17.609 33.719 1 89.81 164 ILE B CA 1
ATOM 5682 C C . ILE B 1 164 ? 11.211 16.344 32.875 1 89.81 164 ILE B C 1
ATOM 5684 O O . ILE B 1 164 ? 10.141 16.156 32.312 1 89.81 164 ILE B O 1
ATOM 5688 N N . ALA B 1 165 ? 12.188 15.5 32.812 1 82.19 165 ALA B N 1
ATOM 5689 C CA . ALA B 1 165 ? 12.117 14.273 32.031 1 82.19 165 ALA B CA 1
ATOM 5690 C C . ALA B 1 165 ? 10.953 13.398 32.469 1 82.19 165 ALA B C 1
ATOM 5692 O O . ALA B 1 165 ? 10.32 12.727 31.641 1 82.19 165 ALA B O 1
ATOM 5693 N N . GLU B 1 166 ? 10.68 13.445 33.688 1 80 166 GLU B N 1
ATOM 5694 C CA . GLU B 1 166 ? 9.641 12.609 34.281 1 80 166 GLU B CA 1
ATOM 5695 C C . GLU B 1 166 ? 8.25 13.055 33.812 1 80 166 GLU B C 1
ATOM 5697 O O . GLU B 1 166 ? 7.359 12.227 33.625 1 80 166 GLU B O 1
ATOM 5702 N N . ILE B 1 167 ? 8.109 14.328 33.562 1 88.06 167 ILE B N 1
ATOM 5703 C CA . ILE B 1 167 ? 6.758 14.82 33.312 1 88.06 167 ILE B CA 1
ATOM 5704 C C . ILE B 1 167 ? 6.625 15.234 31.859 1 88.06 167 ILE B C 1
ATOM 5706 O O . ILE B 1 167 ? 5.516 15.258 31.312 1 88.06 167 ILE B O 1
ATOM 5710 N N . GLU B 1 168 ? 7.652 15.609 31.281 1 87.19 168 GLU B N 1
ATOM 5711 C CA . GLU B 1 168 ? 7.652 16.25 29.969 1 87.19 168 GLU B CA 1
ATOM 5712 C C . GLU B 1 168 ? 7.035 15.344 28.906 1 87.19 168 GLU B C 1
ATOM 5714 O O . GLU B 1 168 ? 6.117 15.75 28.203 1 87.19 168 GLU B O 1
ATOM 5719 N N . ILE B 1 169 ? 7.445 14.109 28.891 1 80.62 169 ILE B N 1
ATOM 5720 C CA . ILE B 1 169 ? 6.992 13.188 27.844 1 80.62 169 ILE B CA 1
ATOM 5721 C C . ILE B 1 169 ? 5.508 12.891 28.031 1 80.62 169 ILE B C 1
ATOM 5723 O O . ILE B 1 169 ? 4.742 12.906 27.062 1 80.62 169 ILE B O 1
ATOM 5727 N N . ASP B 1 170 ? 5.156 12.727 29.234 1 83.5 170 ASP B N 1
ATOM 5728 C CA . ASP B 1 170 ? 3.758 12.414 29.516 1 83.5 170 ASP B CA 1
ATOM 5729 C C . ASP B 1 170 ? 2.854 13.602 29.219 1 83.5 170 ASP B C 1
ATOM 5731 O O . ASP B 1 170 ? 1.779 13.445 28.641 1 83.5 170 ASP B O 1
ATOM 5735 N N . THR B 1 171 ? 3.287 14.711 29.641 1 90.5 171 THR B N 1
ATOM 5736 C CA . THR B 1 171 ? 2.504 15.922 29.422 1 90.5 171 THR B CA 1
ATOM 5737 C C . THR B 1 171 ? 2.357 16.203 27.922 1 90.5 171 THR B C 1
ATOM 5739 O O . THR B 1 171 ? 1.245 16.406 27.438 1 90.5 171 THR B O 1
ATOM 5742 N N . ILE B 1 172 ? 3.416 16.141 27.25 1 89 172 ILE B N 1
ATOM 5743 C CA . ILE B 1 172 ? 3.408 16.484 25.844 1 89 172 ILE B CA 1
ATOM 5744 C C . ILE B 1 172 ? 2.588 15.453 25.062 1 89 172 ILE B C 1
ATOM 5746 O O . ILE B 1 172 ? 1.799 15.812 24.188 1 89 172 ILE B O 1
ATOM 5750 N N . THR B 1 173 ? 2.762 14.188 25.344 1 84.94 173 THR B N 1
ATOM 5751 C CA . THR B 1 173 ? 2.01 13.141 24.672 1 84.94 173 THR B CA 1
ATOM 5752 C C . THR B 1 173 ? 0.511 13.312 24.891 1 84.94 173 THR B C 1
ATOM 5754 O O . THR B 1 173 ? -0.289 13.109 23.984 1 84.94 173 THR B O 1
ATOM 5757 N N . THR B 1 174 ? 0.162 13.664 26.062 1 88.31 174 THR B N 1
ATOM 5758 C CA . THR B 1 174 ? -1.241 13.883 26.391 1 88.31 174 THR B CA 1
ATOM 5759 C C . THR B 1 174 ? -1.783 15.102 25.641 1 88.31 174 THR B C 1
ATOM 5761 O O . THR B 1 174 ? -2.881 15.055 25.078 1 88.31 174 THR B O 1
ATOM 5764 N N . LEU B 1 175 ? -1.025 16.156 25.641 1 93 175 LEU B N 1
ATOM 5765 C CA . LEU B 1 175 ? -1.483 17.391 25.031 1 93 175 LEU B CA 1
ATOM 5766 C C . LEU B 1 175 ? -1.562 17.266 23.516 1 93 175 LEU B C 1
ATOM 5768 O O . LEU B 1 175 ? -2.404 17.906 22.875 1 93 175 LEU B O 1
ATOM 5772 N N . LEU B 1 176 ? -0.727 16.438 22.953 1 90.75 176 LEU B N 1
ATOM 5773 C CA . LEU B 1 176 ? -0.715 16.25 21.5 1 90.75 176 LEU B CA 1
ATOM 5774 C C . LEU B 1 176 ? -1.975 15.516 21.047 1 90.75 176 LEU B C 1
ATOM 5776 O O . LEU B 1 176 ? -2.301 15.523 19.859 1 90.75 176 LEU B O 1
ATOM 5780 N N . LYS B 1 177 ? -2.703 14.914 21.922 1 90.56 177 LYS B N 1
ATOM 5781 C CA . LYS B 1 177 ? -3.936 14.203 21.594 1 90.56 177 LYS B CA 1
ATOM 5782 C C . LYS B 1 177 ? -5.129 15.148 21.547 1 90.56 177 LYS B C 1
ATOM 5784 O O . LYS B 1 177 ? -6.223 14.766 21.125 1 90.56 177 LYS B O 1
ATOM 5789 N N . LEU B 1 178 ? -4.902 16.359 21.984 1 93.94 178 LEU B N 1
ATOM 5790 C CA . LEU B 1 178 ? -5.992 17.328 21.984 1 93.94 178 LEU B CA 1
ATOM 5791 C C . LEU B 1 178 ? -6.383 17.719 20.562 1 93.94 178 LEU B C 1
ATOM 5793 O O . LEU B 1 178 ? -5.516 17.938 19.703 1 93.94 178 LEU B O 1
ATOM 5797 N N . PRO B 1 179 ? -7.668 17.812 20.312 1 94.38 179 PRO B N 1
ATOM 5798 C CA . PRO B 1 179 ? -8.141 18.109 18.953 1 94.38 179 PRO B CA 1
ATOM 5799 C C . PRO B 1 179 ? -8.047 19.594 18.625 1 94.38 179 PRO B C 1
ATOM 5801 O O . PRO B 1 179 ? -7.922 20.438 19.516 1 94.38 179 PRO B O 1
ATOM 5804 N N . VAL B 1 180 ? -8.055 19.891 17.375 1 95.5 180 VAL B N 1
ATOM 5805 C CA . VAL B 1 180 ? -8.156 21.25 16.859 1 95.5 180 VAL B CA 1
ATOM 5806 C C . VAL B 1 180 ? -9.516 21.844 17.234 1 95.5 180 VAL B C 1
ATOM 5808 O O . VAL B 1 180 ? -10.469 21.109 17.484 1 95.5 180 VAL B O 1
ATOM 5811 N N . ARG B 1 181 ? -9.57 23.172 17.25 1 94.94 181 ARG B N 1
ATOM 5812 C CA . ARG B 1 181 ? -10.82 23.859 17.531 1 94.94 181 ARG B CA 1
ATOM 5813 C C . ARG B 1 181 ? -11.844 23.609 16.422 1 94.94 181 ARG B C 1
ATOM 5815 O O . ARG B 1 181 ? -11.477 23.438 15.266 1 94.94 181 ARG B O 1
ATOM 5822 N N . LEU B 1 182 ? -13.086 23.594 16.812 1 95.62 182 LEU B N 1
ATOM 5823 C CA . LEU B 1 182 ? -14.164 23.391 15.844 1 95.62 182 LEU B CA 1
ATOM 5824 C C . LEU B 1 182 ? -14.414 24.656 15.023 1 95.62 182 LEU B C 1
ATOM 5826 O O . LEU B 1 182 ? -14.336 25.766 15.555 1 95.62 182 LEU B O 1
ATOM 5830 N N . HIS B 1 183 ? -14.633 24.438 13.812 1 94.69 183 HIS B N 1
ATOM 5831 C CA . HIS B 1 183 ? -15.078 25.531 12.961 1 94.69 183 HIS B CA 1
ATOM 5832 C C . HIS B 1 183 ? -16.516 25.922 13.273 1 94.69 183 HIS B C 1
ATOM 5834 O O . HIS B 1 183 ? -17.312 25.094 13.695 1 94.69 183 HIS B O 1
ATOM 5840 N N . LYS B 1 184 ? -16.875 27.109 12.977 1 92.06 184 LYS B N 1
ATOM 5841 C CA . LYS B 1 184 ? -18.188 27.656 13.32 1 92.06 184 LYS B CA 1
ATOM 5842 C C . LYS B 1 184 ? -19.297 26.953 12.547 1 92.06 184 LYS B C 1
ATOM 5844 O O . LYS B 1 184 ? -20.453 26.922 12.984 1 92.06 184 LYS B O 1
ATOM 5849 N N . TYR B 1 185 ? -19.016 26.328 11.406 1 91.62 185 TYR B N 1
ATOM 5850 C CA . TYR B 1 185 ? -20.047 25.734 10.547 1 91.62 185 TYR B CA 1
ATOM 5851 C C . TYR B 1 185 ? -20.328 24.297 10.945 1 91.62 185 TYR B C 1
ATOM 5853 O O . TYR B 1 185 ? -21.172 23.641 10.344 1 91.62 185 TYR B O 1
ATOM 5861 N N . VAL B 1 186 ? -19.672 23.75 11.93 1 94.25 186 VAL B N 1
ATOM 5862 C CA . VAL B 1 186 ? -19.969 22.406 12.406 1 94.25 186 VAL B CA 1
ATOM 5863 C C . VAL B 1 186 ? -21.391 22.375 12.977 1 94.25 186 VAL B C 1
ATOM 5865 O O . VAL B 1 186 ? -21.766 23.219 13.781 1 94.25 186 VAL B O 1
ATOM 5868 N N . PRO B 1 187 ? -22.141 21.469 12.453 1 90.31 187 PRO B N 1
ATOM 5869 C CA . PRO B 1 187 ? -23.516 21.391 12.961 1 90.31 187 PRO B CA 1
ATOM 5870 C C . PRO B 1 187 ? -23.594 21.141 14.461 1 90.31 187 PRO B C 1
ATOM 5872 O O . PRO B 1 187 ? -22.766 20.391 15.008 1 90.31 187 PRO B O 1
ATOM 5875 N N . MET B 1 188 ? -24.578 21.828 14.992 1 82.81 188 MET B N 1
ATOM 5876 C CA . MET B 1 188 ? -24.828 21.609 16.422 1 82.81 188 MET B CA 1
ATOM 5877 C C . MET B 1 188 ? -25.578 20.312 16.656 1 82.81 188 MET B C 1
ATOM 5879 O O . MET B 1 188 ? -26.453 19.953 15.852 1 82.81 188 MET B O 1
ATOM 5883 N N . GLY B 1 189 ? -25.188 19.531 17.562 1 79.19 189 GLY B N 1
ATOM 5884 C CA . GLY B 1 189 ? -25.828 18.266 17.844 1 79.19 189 GLY B CA 1
ATOM 5885 C C . GLY B 1 189 ? -25.031 17.062 17.359 1 79.19 189 GLY B C 1
ATOM 5886 O O . GLY B 1 189 ? -23.844 17.188 17.062 1 79.19 189 GLY B O 1
ATOM 5887 N N . ASN B 1 190 ? -25.703 15.922 17.234 1 78.81 190 ASN B N 1
ATOM 5888 C CA . ASN B 1 190 ? -25.016 14.672 16.922 1 78.81 190 ASN B CA 1
ATOM 5889 C C . ASN B 1 190 ? -25.422 14.148 15.547 1 78.81 190 ASN B C 1
ATOM 5891 O O . ASN B 1 190 ? -24.922 13.109 15.109 1 78.81 190 ASN B O 1
ATOM 5895 N N . ASN B 1 191 ? -26.203 14.938 14.875 1 76.5 191 ASN B N 1
ATOM 5896 C CA . ASN B 1 191 ? -26.672 14.445 13.594 1 76.5 191 ASN B CA 1
ATOM 5897 C C . ASN B 1 191 ? -26.016 15.18 12.43 1 76.5 191 ASN B C 1
ATOM 5899 O O . ASN B 1 191 ? -25.797 16.391 12.5 1 76.5 191 ASN B O 1
ATOM 5903 N N . PRO B 1 192 ? -25.781 14.367 11.398 1 80.19 192 PRO B N 1
ATOM 5904 C CA . PRO B 1 192 ? -25.266 15.016 10.188 1 80.19 192 PRO B CA 1
ATOM 5905 C C . PRO B 1 192 ? -26.281 15.961 9.555 1 80.19 192 PRO B C 1
ATOM 5907 O O . PRO B 1 192 ? -27.484 15.789 9.742 1 80.19 192 PRO B O 1
ATOM 5910 N N . PHE B 1 193 ? -25.75 17 8.922 1 80.12 193 PHE B N 1
ATOM 5911 C CA . PHE B 1 193 ? -26.578 18 8.258 1 80.12 193 PHE B CA 1
ATOM 5912 C C . PHE B 1 193 ? -26.422 17.922 6.742 1 80.12 193 PHE B C 1
ATOM 5914 O O . PHE B 1 193 ? -25.297 18 6.227 1 80.12 193 PHE B O 1
ATOM 5921 N N . VAL B 1 194 ? -27.5 17.719 6.004 1 77.62 194 VAL B N 1
ATOM 5922 C CA . VAL B 1 194 ? -27.453 17.656 4.547 1 77.62 194 VAL B CA 1
ATOM 5923 C C . VAL B 1 194 ? -27.453 19.078 3.977 1 77.62 194 VAL B C 1
ATOM 5925 O O . VAL B 1 194 ? -28.469 19.781 4.055 1 77.62 194 VAL B O 1
ATOM 5928 N N . SER B 1 195 ? -26.359 19.5 3.445 1 80.06 195 SER B N 1
ATOM 5929 C CA . SER B 1 195 ? -26.219 20.859 2.92 1 80.06 195 SER B CA 1
ATOM 5930 C C . SER B 1 195 ? -26.672 20.938 1.468 1 80.06 195 SER B C 1
ATOM 5932 O O . SER B 1 195 ? -26.984 22.016 0.968 1 80.06 195 SER B O 1
ATOM 5934 N N . PHE B 1 196 ? -26.641 19.781 0.729 1 78.44 196 PHE B N 1
ATOM 5935 C CA . PHE B 1 196 ? -27.047 19.75 -0.672 1 78.44 196 PHE B CA 1
ATOM 5936 C C . PHE B 1 196 ? -27.547 18.359 -1.049 1 78.44 196 PHE B C 1
ATOM 5938 O O . PHE B 1 196 ? -27 17.344 -0.584 1 78.44 196 PHE B O 1
ATOM 5945 N N . ASP B 1 197 ? -28.672 18.266 -1.859 1 79.69 197 ASP B N 1
ATOM 5946 C CA . ASP B 1 197 ? -29.25 17.031 -2.377 1 79.69 197 ASP B CA 1
ATOM 5947 C C . ASP B 1 197 ? -29.734 17.219 -3.812 1 79.69 197 ASP B C 1
ATOM 5949 O O . ASP B 1 197 ? -30.5 18.141 -4.105 1 79.69 197 ASP B O 1
ATOM 5953 N N . THR B 1 198 ? -29.172 16.5 -4.738 1 72 198 THR B N 1
ATOM 5954 C CA . THR B 1 198 ? -29.562 16.609 -6.141 1 72 198 THR B CA 1
ATOM 5955 C C . THR B 1 198 ? -31.078 16.484 -6.297 1 72 198 THR B C 1
ATOM 5957 O O . THR B 1 198 ? -31.672 17.125 -7.164 1 72 198 THR B O 1
ATOM 5960 N N . THR B 1 199 ? -31.641 15.375 -5.844 1 61.78 199 THR B N 1
ATOM 5961 C CA . THR B 1 199 ? -33.094 15.242 -6.016 1 61.78 199 THR B CA 1
ATOM 5962 C C . THR B 1 199 ? -33.812 16.422 -5.367 1 61.78 199 THR B C 1
ATOM 5964 O O . THR B 1 199 ? -34.969 16.688 -5.684 1 61.78 199 THR B O 1
ATOM 5967 N N . ALA B 1 200 ? -33.156 17.047 -4.32 1 50.84 200 ALA B N 1
ATOM 5968 C CA . ALA B 1 200 ? -33.875 18.188 -3.713 1 50.84 200 ALA B CA 1
ATOM 5969 C C . ALA B 1 200 ? -33.719 19.438 -4.57 1 50.84 200 ALA B C 1
ATOM 5971 O O . ALA B 1 200 ? -32.656 20.047 -4.609 1 50.84 200 ALA B O 1
ATOM 5972 N N . ASP B 1 201 ? -33.844 19.656 -5.766 1 39.59 201 ASP B N 1
ATOM 5973 C CA . ASP B 1 201 ? -34.094 20.984 -6.312 1 39.59 201 ASP B CA 1
ATOM 5974 C C . ASP B 1 201 ? -34.5 21.969 -5.215 1 39.59 201 ASP B C 1
ATOM 5976 O O . ASP B 1 201 ? -34.375 23.188 -5.375 1 39.59 201 ASP B O 1
ATOM 5980 N N . GLN B 1 202 ? -35.875 21.828 -4.617 1 33.56 202 GLN B N 1
ATOM 5981 C CA . GLN B 1 202 ? -36.594 22.75 -3.75 1 33.56 202 GLN B CA 1
ATOM 5982 C C . GLN B 1 202 ? -35.844 23 -2.455 1 33.56 202 GLN B C 1
ATOM 5984 O O . GLN B 1 202 ? -35.094 22.141 -1.994 1 33.56 202 GLN B O 1
ATOM 5989 N N . GLU B 1 203 ? -35.75 24.25 -2.029 1 31.52 203 GLU B N 1
ATOM 5990 C CA . GLU B 1 203 ? -35.25 24.906 -0.827 1 31.52 203 GLU B CA 1
ATOM 5991 C C . GLU B 1 203 ? -35.375 24 0.393 1 31.52 203 GLU B C 1
ATOM 5993 O O . GLU B 1 203 ? -36.375 24.047 1.099 1 31.52 203 GLU B O 1
ATOM 5998 N N . VAL B 1 204 ? -35.344 22.703 0.312 1 29.38 204 VAL B N 1
ATOM 5999 C CA . VAL B 1 204 ? -35.688 22.031 1.55 1 29.38 204 VAL B CA 1
ATOM 6000 C C . VAL B 1 204 ? -34.812 22.531 2.693 1 29.38 204 VAL B C 1
ATOM 6002 O O . VAL B 1 204 ? -33.594 22.453 2.613 1 29.38 204 VAL B O 1
ATOM 6005 N N . GLN B 1 205 ? -35.312 23.453 3.34 1 28.03 205 GLN B N 1
ATOM 6006 C CA . GLN B 1 205 ? -34.938 23.812 4.707 1 28.03 205 GLN B CA 1
ATOM 6007 C C . GLN B 1 205 ? -34.438 22.578 5.48 1 28.03 205 GLN B C 1
ATOM 6009 O O . GLN B 1 205 ? -34.969 21.469 5.285 1 28.03 205 GLN B O 1
ATOM 6014 N N . PHE B 1 206 ? -33.344 22.594 6.094 1 28.25 206 PHE B N 1
ATOM 6015 C CA . PHE B 1 206 ? -32.469 21.781 6.941 1 28.25 206 PHE B CA 1
ATOM 6016 C C . PHE B 1 206 ? -33.312 20.969 7.922 1 28.25 206 PHE B C 1
ATOM 6018 O O . PHE B 1 206 ? -33.844 21.5 8.898 1 28.25 206 PHE B O 1
ATOM 6025 N N . MET B 1 207 ? -34.312 20.078 7.508 1 26.36 207 MET B N 1
ATOM 6026 C CA . MET B 1 207 ? -34.938 19.266 8.555 1 26.36 207 MET B CA 1
ATOM 6027 C C . MET B 1 207 ? -33.906 18.391 9.258 1 26.36 207 MET B C 1
ATOM 6029 O O . MET B 1 207 ? -32.969 17.906 8.633 1 26.36 207 MET B O 1
ATOM 6033 N N . GLU B 1 208 ? -33.75 18.531 10.516 1 28.03 208 GLU B N 1
ATOM 6034 C CA . GLU B 1 208 ? -33.062 17.719 11.523 1 28.03 208 GLU B CA 1
ATOM 6035 C C . GLU B 1 208 ? -33.125 16.234 11.164 1 28.03 208 GLU B C 1
ATOM 6037 O O . GLU B 1 208 ? -34.219 15.695 10.93 1 28.03 208 GLU B O 1
ATOM 6042 N N . CYS B 1 209 ? -32.281 15.727 10.445 1 28 209 CYS B N 1
ATOM 6043 C CA . CYS B 1 209 ? -32.094 14.297 10.219 1 28 209 CYS B CA 1
ATOM 6044 C C . CYS B 1 209 ? -32.375 13.508 11.5 1 28 209 CYS B C 1
ATOM 6046 O O . CYS B 1 209 ? -31.438 12.992 12.125 1 28 209 CYS B O 1
ATOM 6048 N N . SER B 1 210 ? -33.031 13.969 12.531 1 27.83 210 SER B N 1
ATOM 6049 C CA . SER B 1 210 ? -33.375 13.18 13.719 1 27.83 210 SER B CA 1
ATOM 6050 C C . SER B 1 210 ? -34.062 11.875 13.344 1 27.83 210 SER B C 1
ATOM 6052 O O . SER B 1 210 ? -34.25 11 14.195 1 27.83 210 SER B O 1
ATOM 6054 N N . LYS B 1 211 ? -35.062 11.945 12.312 1 28.53 211 LYS B N 1
ATOM 6055 C CA . LYS B 1 211 ? -36 10.828 12.328 1 28.53 211 LYS B CA 1
ATOM 6056 C C . LYS B 1 211 ? -35.312 9.523 11.961 1 28.53 211 LYS B C 1
ATOM 6058 O O . LYS B 1 211 ? -35.938 8.469 11.906 1 28.53 211 LYS B O 1
ATOM 6063 N N . LEU B 1 212 ? -34.219 9.531 11.32 1 26.92 212 LEU B N 1
ATOM 6064 C CA . LEU B 1 212 ? -33.844 8.172 10.953 1 26.92 212 LEU B CA 1
ATOM 6065 C C . LEU B 1 212 ? -33.531 7.344 12.195 1 26.92 212 LEU B C 1
ATOM 6067 O O . LEU B 1 212 ? -33.875 6.16 12.266 1 26.92 212 LEU B O 1
ATOM 6071 N N . ASN B 1 213 ? -32.438 7.598 12.883 1 27.23 213 ASN B N 1
ATOM 6072 C CA . ASN B 1 213 ? -32.031 6.496 13.742 1 27.23 213 ASN B CA 1
ATOM 6073 C C . ASN B 1 213 ? -32.938 6.324 14.938 1 27.23 213 ASN B C 1
ATOM 6075 O O . ASN B 1 213 ? -32.688 5.5 15.82 1 27.23 213 ASN B O 1
ATOM 6079 N N . SER B 1 214 ? -33.656 7.305 15.398 1 27.53 214 SER B N 1
ATOM 6080 C CA . SER B 1 214 ? -33.844 7.07 16.828 1 27.53 214 SER B CA 1
ATOM 6081 C C . SER B 1 214 ? -34.75 5.859 17.062 1 27.53 214 SER B C 1
ATOM 6083 O O . SER B 1 214 ? -35.375 5.742 18.125 1 27.53 214 SER B O 1
ATOM 6085 N N . ASN B 1 215 ? -35.406 5.312 16.078 1 28.97 215 ASN B N 1
ATOM 6086 C CA . ASN B 1 215 ? -36.281 4.262 16.625 1 28.97 215 ASN B CA 1
ATOM 6087 C C . ASN B 1 215 ? -35.469 3.299 17.5 1 28.97 215 ASN B C 1
ATOM 6089 O O . ASN B 1 215 ? -34.375 2.893 17.141 1 28.97 215 ASN B O 1
ATOM 6093 N N . SER B 1 216 ? -35.688 3.309 18.766 1 29.89 216 SER B N 1
ATOM 6094 C CA . SER B 1 216 ? -35.406 2.352 19.828 1 29.89 216 SER B CA 1
ATOM 6095 C C . SER B 1 216 ? -35.375 0.923 19.297 1 29.89 216 SER B C 1
ATOM 6097 O O . SER B 1 216 ? -36.438 0.371 18.938 1 29.89 216 SER B O 1
ATOM 6099 N N . VAL B 1 217 ? -34.562 0.565 18.406 1 31.62 217 VAL B N 1
ATOM 6100 C CA . VAL B 1 217 ? -34.375 -0.822 17.984 1 31.62 217 VAL B CA 1
ATOM 6101 C C . VAL B 1 217 ? -34.375 -1.734 19.219 1 31.62 217 VAL B C 1
ATOM 6103 O O . VAL B 1 217 ? -33.438 -1.688 20.016 1 31.62 217 VAL B O 1
ATOM 6106 N N . ASN B 1 218 ? -35.438 -2.02 19.75 1 30.73 218 ASN B N 1
ATOM 6107 C CA . ASN B 1 218 ? -35.656 -3.148 20.656 1 30.73 218 ASN B CA 1
ATOM 6108 C C . ASN B 1 218 ? -34.844 -4.375 20.203 1 30.73 218 ASN B C 1
ATOM 6110 O O . ASN B 1 218 ? -34.531 -4.504 19.031 1 30.73 218 ASN B O 1
ATOM 6114 N N . ALA B 1 219 ? -34.25 -5.191 21.062 1 33.94 219 ALA B N 1
ATOM 6115 C CA . ALA B 1 219 ? -33.469 -6.426 20.875 1 33.94 219 ALA B CA 1
ATOM 6116 C C . ALA B 1 219 ? -34.031 -7.25 19.719 1 33.94 219 ALA B C 1
ATOM 6118 O O . ALA B 1 219 ? -33.281 -7.836 18.938 1 33.94 219 ALA B O 1
ATOM 6119 N N . ALA B 1 220 ? -35.281 -7.375 19.609 1 38.34 220 ALA B N 1
ATOM 6120 C CA . ALA B 1 220 ? -36 -8.141 18.578 1 38.34 220 ALA B CA 1
ATOM 6121 C C . ALA B 1 220 ? -35.781 -7.527 17.203 1 38.34 220 ALA B C 1
ATOM 6123 O O . ALA B 1 220 ? -35.656 -8.25 16.203 1 38.34 220 ALA B O 1
ATOM 6124 N N . ASN B 1 221 ? -35.625 -6.172 17.078 1 40.16 221 ASN B N 1
ATOM 6125 C CA . ASN B 1 221 ? -35.5 -5.395 15.852 1 40.16 221 ASN B CA 1
ATOM 6126 C C . ASN B 1 221 ? -34.062 -5.375 15.336 1 40.16 221 ASN B C 1
ATOM 6128 O O . ASN B 1 221 ? -33.844 -5.32 14.125 1 40.16 221 ASN B O 1
ATOM 6132 N N . ARG B 1 222 ? -33.188 -5.508 16.172 1 38.03 222 ARG B N 1
ATOM 6133 C CA . ARG B 1 222 ? -31.812 -5.668 15.727 1 38.03 222 ARG B CA 1
ATOM 6134 C C . ARG B 1 222 ? -31.641 -6.973 14.961 1 38.03 222 ARG B C 1
ATOM 6136 O O . ARG B 1 222 ? -30.953 -7.004 13.938 1 38.03 222 ARG B O 1
ATOM 6143 N N . VAL B 1 223 ? -32.312 -7.996 15.578 1 44.34 223 VAL B N 1
ATOM 6144 C CA . VAL B 1 223 ? -32.219 -9.289 14.906 1 44.34 223 VAL B CA 1
ATOM 6145 C C . VAL B 1 223 ? -32.906 -9.211 13.547 1 44.34 223 VAL B C 1
ATOM 6147 O O . VAL B 1 223 ? -32.375 -9.703 12.547 1 44.34 223 VAL B O 1
ATOM 6150 N N . ALA B 1 224 ? -34.156 -8.617 13.594 1 46.22 224 ALA B N 1
ATOM 6151 C CA . ALA B 1 224 ? -34.875 -8.477 12.328 1 46.22 224 ALA B CA 1
ATOM 6152 C C . ALA B 1 224 ? -34.094 -7.598 11.352 1 46.22 224 ALA B C 1
ATOM 6154 O O . ALA B 1 224 ? -34.031 -7.891 10.156 1 46.22 224 ALA B O 1
ATOM 6155 N N . ARG B 1 225 ? -33.5 -6.594 11.891 1 45.28 225 ARG B N 1
ATOM 6156 C CA . ARG B 1 225 ? -32.688 -5.703 11.055 1 45.28 225 ARG B CA 1
ATOM 6157 C C . ARG B 1 225 ? -31.438 -6.406 10.562 1 45.28 225 ARG B C 1
ATOM 6159 O O . ARG B 1 225 ? -31.047 -6.25 9.406 1 45.28 225 ARG B O 1
ATOM 6166 N N . ARG B 1 226 ? -30.969 -7.188 11.492 1 45.34 226 ARG B N 1
ATOM 6167 C CA . ARG B 1 226 ? -29.812 -7.961 11.086 1 45.34 226 ARG B CA 1
ATOM 6168 C C . ARG B 1 226 ? -30.156 -8.945 9.969 1 45.34 226 ARG B C 1
ATOM 6170 O O . ARG B 1 226 ? -29.406 -9.109 9.016 1 45.34 226 ARG B O 1
ATOM 6177 N N . GLU B 1 227 ? -31.328 -9.547 10.266 1 49.31 227 GLU B N 1
ATOM 6178 C CA . GLU B 1 227 ? -31.75 -10.5 9.242 1 49.31 227 GLU B CA 1
ATOM 6179 C C . GLU B 1 227 ? -32.062 -9.797 7.922 1 49.31 227 GLU B C 1
ATOM 6181 O O . GLU B 1 227 ? -31.719 -10.297 6.852 1 49.31 227 GLU B O 1
ATOM 6186 N N . LYS B 1 228 ? -32.719 -8.672 8.031 1 49.09 228 LYS B N 1
ATOM 6187 C CA . LYS B 1 228 ? -33 -7.91 6.82 1 49.09 228 LYS B CA 1
ATOM 6188 C C . LYS B 1 228 ? -31.719 -7.434 6.152 1 49.09 228 LYS B C 1
ATOM 6190 O O . LYS B 1 228 ? -31.562 -7.527 4.93 1 49.09 228 LYS B O 1
ATOM 6195 N N . VAL B 1 229 ? -30.844 -7.066 6.984 1 50.69 229 VAL B N 1
ATOM 6196 C CA . VAL B 1 229 ? -29.578 -6.586 6.469 1 50.69 229 VAL B CA 1
ATOM 6197 C C . VAL B 1 229 ? -28.812 -7.734 5.824 1 50.69 229 VAL B C 1
ATOM 6199 O O . VAL B 1 229 ? -28.203 -7.566 4.762 1 50.69 229 VAL B O 1
ATOM 6202 N N . ARG B 1 230 ? -28.984 -8.805 6.453 1 50.53 230 ARG B N 1
ATOM 6203 C CA . ARG B 1 230 ? -28.312 -9.977 5.906 1 50.53 230 ARG B CA 1
ATOM 6204 C C . ARG B 1 230 ? -28.906 -10.367 4.555 1 50.53 230 ARG B C 1
ATOM 6206 O O . ARG B 1 230 ? -28.172 -10.688 3.621 1 50.53 230 ARG B O 1
ATOM 6213 N N . VAL B 1 231 ? -30.234 -10.359 4.578 1 49.03 231 VAL B N 1
ATOM 6214 C CA . VAL B 1 231 ? -30.906 -10.719 3.332 1 49.03 231 VAL B CA 1
ATOM 6215 C C . VAL B 1 231 ? -30.547 -9.703 2.246 1 49.03 231 VAL B C 1
ATOM 6217 O O . VAL B 1 231 ? -30.234 -10.078 1.115 1 49.03 231 VAL B O 1
ATOM 6220 N N . GLU B 1 232 ? -30.5 -8.492 2.678 1 57.72 232 GLU B N 1
ATOM 6221 C CA . GLU B 1 232 ? -30.188 -7.426 1.734 1 57.72 232 GLU B CA 1
ATOM 6222 C C . GLU B 1 232 ? -28.734 -7.52 1.277 1 57.72 232 GLU B C 1
ATOM 6224 O O . GLU B 1 232 ? -28.438 -7.359 0.091 1 57.72 232 GLU B O 1
ATOM 6229 N N . ALA B 1 233 ? -27.938 -7.824 2.287 1 61.5 233 ALA B N 1
ATOM 6230 C CA . ALA B 1 233 ? -26.531 -8 1.927 1 61.5 233 ALA B CA 1
ATOM 6231 C C . ALA B 1 233 ? -26.359 -9.172 0.968 1 61.5 233 ALA B C 1
ATOM 6233 O O . ALA B 1 233 ? -25.578 -9.094 0.015 1 61.5 233 ALA B O 1
ATOM 6234 N N . HIS B 1 234 ? -27.141 -10.164 1.29 1 64.62 234 HIS B N 1
ATOM 6235 C CA . HIS B 1 234 ? -27.078 -11.336 0.424 1 64.62 234 HIS B CA 1
ATOM 6236 C C . HIS B 1 234 ? -27.531 -11 -0.991 1 64.62 234 HIS B C 1
ATOM 6238 O O . HIS B 1 234 ? -26.906 -11.406 -1.967 1 64.62 234 HIS B O 1
ATOM 6244 N N . ASP B 1 235 ? -28.547 -10.242 -1.021 1 66.94 235 ASP B N 1
ATOM 6245 C CA . ASP B 1 235 ? -29.078 -9.867 -2.326 1 66.94 235 ASP B CA 1
ATOM 6246 C C . ASP B 1 235 ? -28.109 -8.961 -3.078 1 66.94 235 ASP B C 1
ATOM 6248 O O . ASP B 1 235 ? -27.938 -9.102 -4.289 1 66.94 235 ASP B O 1
ATOM 6252 N N . VAL B 1 236 ? -27.562 -8.109 -2.377 1 72.38 236 VAL B N 1
ATOM 6253 C CA . VAL B 1 236 ? -26.609 -7.188 -2.982 1 72.38 236 VAL B CA 1
ATOM 6254 C C . VAL B 1 236 ? -25.391 -7.965 -3.484 1 72.38 236 VAL B C 1
ATOM 6256 O O . VAL B 1 236 ? -24.922 -7.742 -4.602 1 72.38 236 VAL B O 1
ATOM 6259 N N . ASN B 1 237 ? -25 -8.875 -2.662 1 70.56 237 ASN B N 1
ATOM 6260 C CA . ASN B 1 237 ? -23.859 -9.695 -3.053 1 70.56 237 ASN B CA 1
ATOM 6261 C C . ASN B 1 237 ? -24.172 -10.555 -4.277 1 70.56 237 ASN B C 1
ATOM 6263 O O . ASN B 1 237 ? -23.344 -10.695 -5.172 1 70.56 237 ASN B O 1
ATOM 6267 N N . LYS B 1 238 ? -25.328 -11.078 -4.246 1 71 238 LYS B N 1
ATOM 6268 C CA . LYS B 1 238 ? -25.781 -11.859 -5.402 1 71 238 LYS B CA 1
ATOM 6269 C C . LYS B 1 238 ? -25.797 -11 -6.664 1 71 238 LYS B C 1
ATOM 6271 O O . LYS B 1 238 ? -25.359 -11.445 -7.727 1 71 238 LYS B O 1
ATOM 6276 N N . ALA B 1 239 ? -26.297 -9.828 -6.508 1 75.31 239 ALA B N 1
ATOM 6277 C CA . ALA B 1 239 ? -26.344 -8.922 -7.645 1 75.31 239 ALA B CA 1
ATOM 6278 C C . ALA B 1 239 ? -24.953 -8.57 -8.148 1 75.31 239 ALA B C 1
ATOM 6280 O O . ALA B 1 239 ? -24.703 -8.52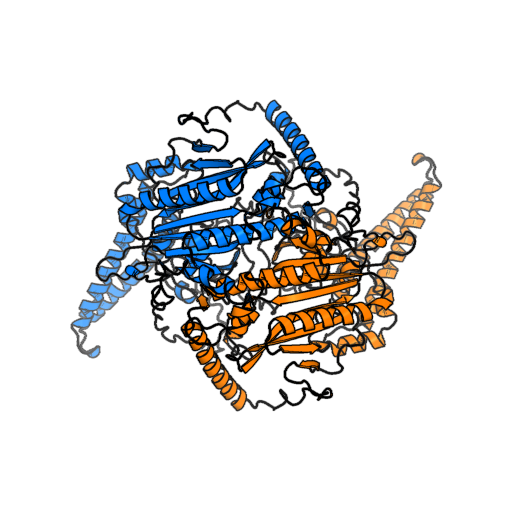3 -9.352 1 75.31 239 ALA B O 1
ATOM 6281 N N . LEU B 1 240 ? -24.141 -8.312 -7.27 1 75.88 240 LEU B N 1
ATOM 6282 C CA . LEU B 1 240 ? -22.75 -7.996 -7.629 1 75.88 240 LEU B CA 1
ATOM 6283 C C . LEU B 1 240 ? -22.094 -9.172 -8.328 1 75.88 240 LEU B C 1
ATOM 6285 O O . LEU B 1 240 ? -21.375 -8.992 -9.312 1 75.88 240 LEU B O 1
ATOM 6289 N N . GLN B 1 241 ? -22.391 -10.289 -7.809 1 72.94 241 GLN B N 1
ATOM 6290 C CA . GLN B 1 241 ? -21.844 -11.492 -8.438 1 72.94 241 GLN B CA 1
ATOM 6291 C C . GLN B 1 241 ? -22.422 -11.688 -9.836 1 72.94 241 GLN B C 1
ATOM 6293 O O . GLN B 1 241 ? -21.703 -12.047 -10.766 1 72.94 241 GLN B O 1
ATOM 6298 N N . GLN B 1 242 ? -23.656 -11.438 -9.922 1 75.25 242 GLN B N 1
ATOM 6299 C CA . GLN B 1 242 ? -24.344 -11.586 -11.203 1 75.25 242 GLN B CA 1
ATOM 6300 C C . GLN B 1 242 ? -23.797 -10.602 -12.234 1 75.25 242 GLN B C 1
ATOM 6302 O O . GLN B 1 242 ? -23.719 -10.922 -13.422 1 75.25 242 GLN B O 1
ATOM 6307 N N . SER B 1 243 ? -23.422 -9.492 -11.812 1 77.06 243 SER B N 1
ATOM 6308 C CA . SER B 1 243 ? -22.859 -8.492 -12.719 1 77.06 243 SER B CA 1
ATOM 6309 C C . SER B 1 243 ? -21.547 -8.977 -13.328 1 77.06 243 SER B C 1
ATOM 6311 O O . SER B 1 243 ? -21.156 -8.508 -14.398 1 77.06 243 SER B O 1
ATOM 6313 N N . ARG B 1 244 ? -20.797 -9.828 -12.609 1 82.44 244 ARG B N 1
ATOM 6314 C CA . ARG B 1 244 ? -19.5 -10.367 -13.008 1 82.44 244 ARG B CA 1
ATOM 6315 C C . ARG B 1 244 ? -18.438 -9.273 -13.039 1 82.44 244 ARG B C 1
ATOM 6317 O O . ARG B 1 244 ? -17.406 -9.43 -13.688 1 82.44 244 ARG B O 1
ATOM 6324 N N . LEU B 1 245 ? -18.828 -8.18 -12.445 1 86.94 245 LEU B N 1
ATOM 6325 C CA . LEU B 1 245 ? -17.922 -7.035 -12.438 1 86.94 245 LEU B CA 1
ATOM 6326 C C . LEU B 1 245 ? -17.078 -7.012 -11.164 1 86.94 245 LEU B C 1
ATOM 6328 O O . LEU B 1 245 ? -16.031 -6.375 -11.117 1 86.94 245 LEU B O 1
ATOM 6332 N N . VAL B 1 246 ? -17.609 -7.719 -10.141 1 87.19 246 VAL B N 1
ATOM 6333 C CA . VAL B 1 246 ? -16.922 -7.742 -8.844 1 87.19 246 VAL B CA 1
ATOM 6334 C C . VAL B 1 246 ? -16.734 -9.188 -8.391 1 87.19 246 VAL B C 1
ATOM 6336 O O . VAL B 1 246 ? -17.672 -10 -8.477 1 87.19 246 VAL B O 1
ATOM 6339 N N . GLU B 1 247 ? -15.492 -9.438 -8.023 1 84.5 247 GLU B N 1
ATOM 6340 C CA . GLU B 1 247 ? -15.188 -10.734 -7.418 1 84.5 247 GLU B CA 1
ATOM 6341 C C . GLU B 1 247 ? -14.617 -10.562 -6.012 1 84.5 247 GLU B C 1
ATOM 6343 O O . GLU B 1 247 ? -13.586 -9.914 -5.828 1 84.5 247 GLU B O 1
ATOM 6348 N N . TYR B 1 248 ? -15.328 -11.133 -5.055 1 80.94 248 TYR B N 1
ATOM 6349 C CA . TYR B 1 248 ? -14.812 -11.086 -3.691 1 80.94 248 TYR B CA 1
ATOM 6350 C C . TYR B 1 248 ? -13.75 -12.164 -3.475 1 80.94 248 TYR B C 1
ATOM 6352 O O . TYR B 1 248 ? -13.82 -13.242 -4.07 1 80.94 248 TYR B O 1
ATOM 6360 N N . THR B 1 249 ? -12.75 -11.797 -2.715 1 79.12 249 THR B N 1
ATOM 6361 C CA . THR B 1 249 ? -11.688 -12.758 -2.441 1 79.12 249 THR B CA 1
ATOM 6362 C C . THR B 1 249 ? -11.359 -12.789 -0.951 1 79.12 249 THR B C 1
ATOM 6364 O O . THR B 1 249 ? -11.375 -11.75 -0.285 1 79.12 249 THR B O 1
ATOM 6367 N N . ASP B 1 250 ? -10.961 -13.93 -0.473 1 76.81 250 ASP B N 1
ATOM 6368 C CA . ASP B 1 250 ? -10.562 -14.094 0.923 1 76.81 250 ASP B CA 1
ATOM 6369 C C . ASP B 1 250 ? -9.047 -14.023 1.075 1 76.81 250 ASP B C 1
ATOM 6371 O O . ASP B 1 250 ? -8.531 -14.031 2.193 1 76.81 250 ASP B O 1
ATOM 6375 N N . GLU B 1 251 ? -8.43 -13.914 0.051 1 79 251 GLU B N 1
ATOM 6376 C CA . GLU B 1 251 ? -6.973 -13.828 0.066 1 79 251 GLU B CA 1
ATOM 6377 C C . GLU B 1 251 ? -6.496 -12.477 0.594 1 79 251 GLU B C 1
ATOM 6379 O O . GLU B 1 251 ? -5.316 -12.305 0.901 1 79 251 GLU B O 1
ATOM 6384 N N . ALA B 1 252 ? -7.395 -11.555 0.675 1 77 252 ALA B N 1
ATOM 6385 C CA . ALA B 1 252 ? -7.145 -10.219 1.206 1 77 252 ALA B CA 1
ATOM 6386 C C . ALA B 1 252 ? -8.25 -9.797 2.17 1 77 252 ALA B C 1
ATOM 6388 O O . ALA B 1 252 ? -9.383 -10.266 2.066 1 77 252 ALA B O 1
ATOM 6389 N N . PRO B 1 253 ? -7.852 -8.953 3.125 1 73.81 253 PRO B N 1
ATOM 6390 C CA . PRO B 1 253 ? -8.914 -8.438 3.994 1 73.81 253 PRO B CA 1
ATOM 6391 C C . PRO B 1 253 ? -9.953 -7.613 3.236 1 73.81 253 PRO B C 1
ATOM 6393 O O . PRO B 1 253 ? -9.609 -6.625 2.584 1 73.81 253 PRO B O 1
ATOM 6396 N N . ARG B 1 254 ? -11.227 -8.016 3.301 1 77.38 254 ARG B N 1
ATOM 6397 C CA . ARG B 1 254 ? -12.297 -7.387 2.529 1 77.38 254 ARG B CA 1
ATOM 6398 C C . ARG B 1 254 ? -11.898 -7.254 1.062 1 77.38 254 ARG B C 1
ATOM 6400 O O . ARG B 1 254 ? -12.078 -6.188 0.462 1 77.38 254 ARG B O 1
ATOM 6407 N N . GLY B 1 255 ? -11.367 -8.32 0.69 1 78.69 255 GLY B N 1
ATOM 6408 C CA . GLY B 1 255 ? -10.758 -8.312 -0.631 1 78.69 255 GLY B CA 1
ATOM 6409 C C . GLY B 1 255 ? -11.773 -8.43 -1.754 1 78.69 255 GLY B C 1
ATOM 6410 O O . GLY B 1 255 ? -12.789 -9.109 -1.608 1 78.69 255 GLY B O 1
ATOM 6411 N N . TYR B 1 256 ? -11.453 -7.75 -2.854 1 84.56 256 TYR B N 1
ATOM 6412 C CA . TYR B 1 256 ? -12.258 -7.809 -4.066 1 84.56 256 TYR B CA 1
ATOM 6413 C C . TYR B 1 256 ? -11.398 -7.578 -5.305 1 84.56 256 TYR B C 1
ATOM 6415 O O . TYR B 1 256 ? -10.312 -6.996 -5.215 1 84.56 256 TYR B O 1
ATOM 6423 N N . PHE B 1 257 ? -11.883 -8.125 -6.398 1 90.44 257 PHE B N 1
ATOM 6424 C CA . PHE B 1 257 ? -11.359 -7.789 -7.715 1 90.44 257 PHE B CA 1
ATOM 6425 C C . PHE B 1 257 ? -12.422 -7.102 -8.562 1 90.44 257 PHE B C 1
ATOM 6427 O O . PHE B 1 257 ? -13.578 -7.531 -8.586 1 90.44 257 PHE B O 1
ATOM 6434 N N . LEU B 1 258 ? -12.062 -5.98 -9.086 1 91.88 258 LEU B N 1
ATOM 6435 C CA . LEU B 1 258 ? -12.859 -5.41 -10.172 1 91.88 258 LEU B CA 1
ATOM 6436 C C . LEU B 1 258 ? -12.438 -5.984 -11.516 1 91.88 258 LEU B C 1
ATOM 6438 O O . LEU B 1 258 ? -11.242 -6.117 -11.789 1 91.88 258 LEU B O 1
ATOM 6442 N N . ARG B 1 259 ? -13.391 -6.258 -12.32 1 90 259 ARG B N 1
ATOM 6443 C CA . ARG B 1 259 ? -13.078 -6.926 -13.578 1 90 259 ARG B CA 1
ATOM 6444 C C . ARG B 1 259 ? -13.68 -6.18 -14.758 1 90 259 ARG B C 1
ATOM 6446 O O . ARG B 1 259 ? -14.734 -5.555 -14.633 1 90 259 ARG B O 1
ATOM 6453 N N . GLY B 1 260 ? -12.961 -6.285 -15.867 1 86.06 260 GLY B N 1
ATOM 6454 C CA . GLY B 1 260 ? -13.492 -5.789 -17.125 1 86.06 260 GLY B CA 1
ATOM 6455 C C . GLY B 1 260 ? -13.891 -4.328 -17.062 1 86.06 260 GLY B C 1
ATOM 6456 O O . GLY B 1 260 ? -13.078 -3.469 -16.719 1 86.06 260 GLY B O 1
ATOM 6457 N N . GLN B 1 261 ? -15.203 -4.172 -17.219 1 83.25 261 GLN B N 1
ATOM 6458 C CA . GLN B 1 261 ? -15.719 -2.811 -17.328 1 83.25 261 GLN B CA 1
ATOM 6459 C C . GLN B 1 261 ? -15.578 -2.062 -16 1 83.25 261 GLN B C 1
ATOM 6461 O O . GLN B 1 261 ? -15.375 -0.847 -15.992 1 83.25 261 GLN B O 1
ATOM 6466 N N . ALA B 1 262 ? -15.734 -2.807 -14.961 1 88.62 262 ALA B N 1
ATOM 6467 C CA . ALA B 1 262 ? -15.602 -2.15 -13.656 1 88.62 262 ALA B CA 1
ATOM 6468 C C . ALA B 1 262 ? -14.18 -1.655 -13.438 1 88.62 262 ALA B C 1
ATOM 6470 O O . ALA B 1 262 ? -13.969 -0.546 -12.938 1 88.62 262 ALA B O 1
ATOM 6471 N N . ALA B 1 263 ? -13.234 -2.506 -13.805 1 89.88 263 ALA B N 1
ATOM 6472 C CA . ALA B 1 263 ? -11.836 -2.104 -13.703 1 89.88 263 ALA B CA 1
ATOM 6473 C C . ALA B 1 263 ? -11.531 -0.928 -14.633 1 89.88 263 ALA B C 1
ATOM 6475 O O . ALA B 1 263 ? -10.797 -0.01 -14.258 1 89.88 263 ALA B O 1
ATOM 6476 N N . GLU B 1 264 ? -12.078 -0.936 -15.75 1 84.38 264 GLU B N 1
ATOM 6477 C CA . GLU B 1 264 ? -11.898 0.154 -16.703 1 84.38 264 GLU B CA 1
ATOM 6478 C C . GLU B 1 264 ? -12.531 1.445 -16.188 1 84.38 264 GLU B C 1
ATOM 6480 O O . GLU B 1 264 ? -11.969 2.527 -16.359 1 84.38 264 GLU B O 1
ATOM 6485 N N . LEU B 1 265 ? -13.695 1.281 -15.648 1 86.75 265 LEU B N 1
ATOM 6486 C CA . LEU B 1 265 ? -14.391 2.447 -15.109 1 86.75 265 LEU B CA 1
ATOM 6487 C C . LEU B 1 265 ? -13.57 3.1 -14 1 86.75 265 LEU B C 1
ATOM 6489 O O . LEU B 1 265 ? -13.5 4.328 -13.914 1 86.75 265 LEU B O 1
ATOM 6493 N N . GLU B 1 266 ? -12.977 2.283 -13.148 1 88.62 266 GLU B N 1
ATOM 6494 C CA . GLU B 1 266 ? -12.141 2.812 -12.07 1 88.62 266 GLU B CA 1
ATOM 6495 C C . GLU B 1 266 ? -11.039 3.721 -12.625 1 88.62 266 GLU B C 1
ATOM 6497 O O . GLU B 1 266 ? -10.836 4.828 -12.125 1 88.62 266 GLU B O 1
ATOM 6502 N N . LEU B 1 267 ? -10.422 3.311 -13.656 1 84.06 267 LEU B N 1
ATOM 6503 C CA . LEU B 1 267 ? -9.32 4.062 -14.234 1 84.06 267 LEU B CA 1
ATOM 6504 C C . LEU B 1 267 ? -9.828 5.301 -14.969 1 84.06 267 LEU B C 1
ATOM 6506 O O . LEU B 1 267 ? -9.195 6.355 -14.93 1 84.06 267 LEU B O 1
ATOM 6510 N N . LYS B 1 268 ? -10.867 5.121 -15.648 1 84.12 268 LYS B N 1
ATOM 6511 C CA . LYS B 1 268 ? -11.453 6.258 -16.359 1 84.12 268 LYS B CA 1
ATOM 6512 C C . LYS B 1 268 ? -11.883 7.352 -15.383 1 84.12 268 LYS B C 1
ATOM 6514 O O . LYS B 1 268 ? -11.695 8.539 -15.648 1 84.12 268 LYS B O 1
ATOM 6519 N N . LEU B 1 269 ? -12.484 6.926 -14.328 1 88.44 269 LEU B N 1
ATOM 6520 C CA . LEU B 1 269 ? -12.914 7.883 -13.312 1 88.44 269 LEU B CA 1
ATOM 6521 C C . LEU B 1 269 ? -11.711 8.555 -12.656 1 88.44 269 LEU B C 1
ATOM 6523 O O . LEU B 1 269 ? -11.766 9.734 -12.312 1 88.44 269 LEU B O 1
ATOM 6527 N N . LEU B 1 270 ? -10.672 7.77 -12.445 1 88.75 270 LEU B N 1
ATOM 6528 C CA . LEU B 1 270 ? -9.43 8.336 -11.93 1 88.75 270 LEU B CA 1
ATOM 6529 C C . LEU B 1 270 ? -8.922 9.453 -12.836 1 88.75 270 LEU B C 1
ATOM 6531 O O . LEU B 1 270 ? -8.586 10.539 -12.359 1 88.75 270 LEU B O 1
ATOM 6535 N N . ASN B 1 271 ? -8.875 9.219 -14.055 1 84.69 271 ASN B N 1
ATOM 6536 C CA . ASN B 1 271 ? -8.398 10.195 -15.023 1 84.69 271 ASN B CA 1
ATOM 6537 C C . ASN B 1 271 ? -9.328 11.406 -15.109 1 84.69 271 ASN B C 1
ATOM 6539 O O . ASN B 1 271 ? -8.867 12.539 -15.234 1 84.69 271 ASN B O 1
ATOM 6543 N N . TYR B 1 272 ? -10.547 11.141 -15.062 1 88.5 272 TYR B N 1
ATOM 6544 C CA . TYR B 1 272 ? -11.516 12.227 -15.117 1 88.5 272 TYR B CA 1
ATOM 6545 C C . TYR B 1 272 ? -11.375 13.156 -13.914 1 88.5 272 TYR B C 1
ATOM 6547 O O . TYR B 1 272 ? -11.375 14.375 -14.062 1 88.5 272 TYR B O 1
ATOM 6555 N N . GLY B 1 273 ? -11.359 12.523 -12.734 1 91.81 273 GLY B N 1
ATOM 6556 C CA . GLY B 1 273 ? -11.195 13.328 -11.531 1 91.81 273 GLY B CA 1
ATOM 6557 C C . GLY B 1 273 ? -9.945 14.188 -11.555 1 91.81 273 GLY B C 1
ATOM 6558 O O . GLY B 1 273 ? -9.984 15.367 -11.219 1 91.81 273 GLY B O 1
ATOM 6559 N N . ARG B 1 274 ? -8.875 13.641 -11.984 1 90.75 274 ARG B N 1
ATOM 6560 C CA . ARG B 1 274 ? -7.613 14.367 -12.062 1 90.75 274 ARG B CA 1
ATOM 6561 C C . ARG B 1 274 ? -7.699 15.516 -13.055 1 90.75 274 ARG B C 1
ATOM 6563 O O . ARG B 1 274 ? -7.285 16.641 -12.758 1 90.75 274 ARG B O 1
ATOM 6570 N N . SER B 1 275 ? -8.164 15.188 -14.227 1 87.25 275 SER B N 1
ATOM 6571 C CA . SER B 1 275 ? -8.289 16.203 -15.266 1 87.25 275 SER B CA 1
ATOM 6572 C C . SER B 1 275 ? -9.195 17.344 -14.812 1 87.25 275 SER B C 1
ATOM 6574 O O . SER B 1 275 ? -8.93 18.516 -15.109 1 87.25 275 SER B O 1
ATOM 6576 N N . PHE B 1 276 ? -10.25 17.047 -14.211 1 91.81 276 PHE B N 1
ATOM 6577 C CA . PHE B 1 276 ? -11.18 18.031 -13.688 1 91.81 276 PHE B CA 1
ATOM 6578 C C . PHE B 1 276 ? -10.469 19 -12.75 1 91.81 276 PHE B C 1
ATOM 6580 O O . PHE B 1 276 ? -10.625 20.219 -12.867 1 91.81 276 PHE B O 1
ATOM 6587 N N . LEU B 1 277 ? -9.68 18.438 -11.805 1 94.88 277 LEU B N 1
ATOM 6588 C CA . LEU B 1 277 ? -8.953 19.266 -10.852 1 94.88 277 LEU B CA 1
ATOM 6589 C C . LEU B 1 277 ? -7.879 20.094 -11.555 1 94.88 277 LEU B C 1
ATOM 6591 O O . LEU B 1 277 ? -7.645 21.25 -11.195 1 94.88 277 LEU B O 1
ATOM 6595 N N . GLU B 1 278 ? -7.281 19.484 -12.5 1 90.31 278 GLU B N 1
ATOM 6596 C CA . GLU B 1 278 ? -6.262 20.219 -13.25 1 90.31 278 GLU B CA 1
ATOM 6597 C C . GLU B 1 278 ? -6.863 21.422 -13.977 1 90.31 278 GLU B C 1
ATOM 6599 O O . GLU B 1 278 ? -6.266 22.484 -14.008 1 90.31 278 GLU B O 1
ATOM 6604 N N . GLU B 1 279 ? -8 21.25 -14.523 1 90.62 279 GLU B N 1
ATOM 6605 C CA . GLU B 1 279 ? -8.703 22.344 -15.195 1 90.62 279 GLU B CA 1
ATOM 6606 C C . GLU B 1 279 ? -9.055 23.469 -14.211 1 90.62 279 GLU B C 1
ATOM 6608 O O . GLU B 1 279 ? -9.203 24.625 -14.609 1 90.62 279 GLU B O 1
ATOM 6613 N N . LYS B 1 280 ? -9.203 23.094 -12.977 1 94.75 280 LYS B N 1
ATOM 6614 C CA . LYS B 1 280 ? -9.562 24.062 -11.945 1 94.75 280 LYS B CA 1
ATOM 6615 C C . LYS B 1 280 ? -8.312 24.641 -11.289 1 94.75 280 LYS B C 1
ATOM 6617 O O . LYS B 1 280 ? -8.398 25.297 -10.25 1 94.75 280 LYS B O 1
ATOM 6622 N N . GLY B 1 281 ? -7.125 24.312 -11.797 1 92 281 GLY B N 1
ATOM 6623 C CA . GLY B 1 281 ? -5.906 24.969 -11.359 1 92 281 GLY B CA 1
ATOM 6624 C C . GLY B 1 281 ? -5.105 24.141 -10.367 1 92 281 GLY B C 1
ATOM 6625 O O . GLY B 1 281 ? -4.145 24.641 -9.773 1 92 281 GLY B O 1
ATOM 6626 N N . TYR B 1 282 ? -5.441 22.938 -10.078 1 95.94 282 TYR B N 1
ATOM 6627 C CA . TYR B 1 282 ? -4.668 22.078 -9.195 1 95.94 282 TYR B CA 1
ATOM 6628 C C . TYR B 1 282 ? -3.523 21.406 -9.953 1 95.94 282 TYR B C 1
ATOM 6630 O O . TYR B 1 282 ? -3.689 21 -11.102 1 95.94 282 TYR B O 1
ATOM 6638 N N . SER B 1 283 ? -2.332 21.344 -9.297 1 91.81 283 SER B N 1
ATOM 6639 C CA . SER B 1 283 ? -1.171 20.672 -9.883 1 91.81 283 SER B CA 1
ATOM 6640 C C . SER B 1 283 ? -0.997 19.266 -9.312 1 91.81 283 SER B C 1
ATOM 6642 O O . SER B 1 283 ? -1.217 19.047 -8.125 1 91.81 283 SER B O 1
ATOM 6644 N N . GLY B 1 284 ? -0.561 18.438 -10.188 1 92.88 284 GLY B N 1
ATOM 6645 C CA . GLY B 1 284 ? -0.438 17.047 -9.789 1 92.88 284 GLY B CA 1
ATOM 6646 C C . GLY B 1 284 ? 0.799 16.766 -8.953 1 92.88 284 GLY B C 1
ATOM 6647 O O . GLY B 1 284 ? 1.864 17.328 -9.211 1 92.88 284 GLY B O 1
ATOM 6648 N N . ILE B 1 285 ? 0.656 15.883 -7.949 1 94.56 285 ILE B N 1
ATOM 6649 C CA . ILE B 1 285 ? 1.771 15.367 -7.16 1 94.56 285 ILE B CA 1
ATOM 6650 C C . ILE B 1 285 ? 1.586 13.875 -6.91 1 94.56 285 ILE B C 1
ATOM 6652 O O . ILE B 1 285 ? 0.456 13.398 -6.781 1 94.56 285 ILE B O 1
ATOM 6656 N N . SER B 1 286 ? 2.582 13.109 -7.074 1 92.94 286 SER B N 1
ATOM 6657 C CA . SER B 1 286 ? 2.596 11.688 -6.75 1 92.94 286 SER B CA 1
ATOM 6658 C C . SER B 1 286 ? 3.621 11.375 -5.664 1 92.94 286 SER B C 1
ATOM 6660 O O . SER B 1 286 ? 4.746 11.875 -5.707 1 92.94 286 SER B O 1
ATOM 6662 N N . GLY B 1 287 ? 3.18 10.641 -4.68 1 90.69 287 GLY B N 1
ATOM 6663 C CA . GLY B 1 287 ? 4.078 10.398 -3.564 1 90.69 287 GLY B CA 1
ATOM 6664 C C . GLY B 1 287 ? 3.957 8.992 -2.992 1 90.69 287 GLY B C 1
ATOM 6665 O O . GLY B 1 287 ? 3.303 8.133 -3.582 1 90.69 287 GLY B O 1
ATOM 6666 N N . PRO B 1 288 ? 4.578 8.773 -1.889 1 90.31 288 PRO B N 1
ATOM 6667 C CA . PRO B 1 288 ? 4.633 7.457 -1.256 1 90.31 288 PRO B CA 1
ATOM 6668 C C . PRO B 1 288 ? 3.324 7.074 -0.57 1 90.31 288 PRO B C 1
ATOM 6670 O O . PRO B 1 288 ? 2.445 7.922 -0.391 1 90.31 288 PRO B O 1
ATOM 6673 N N . HIS B 1 289 ? 3.271 5.711 -0.316 1 92.25 289 HIS B N 1
ATOM 6674 C CA . HIS B 1 289 ? 2.143 5.199 0.456 1 92.25 289 HIS B CA 1
ATOM 6675 C C . HIS B 1 289 ? 2.574 4.797 1.862 1 92.25 289 HIS B C 1
ATOM 6677 O O . HIS B 1 289 ? 1.735 4.461 2.701 1 92.25 289 HIS B O 1
ATOM 6683 N N . LEU B 1 290 ? 3.844 4.746 2.088 1 88.56 290 LEU B N 1
ATOM 6684 C CA . LEU B 1 290 ? 4.402 4.43 3.398 1 88.56 290 LEU B CA 1
ATOM 6685 C C . LEU B 1 290 ? 4.984 5.676 4.059 1 88.56 290 LEU B C 1
ATOM 6687 O O . LEU B 1 290 ? 5.785 6.391 3.447 1 88.56 290 LEU B O 1
ATOM 6691 N N . TYR B 1 291 ? 4.547 5.883 5.305 1 88.31 291 TYR B N 1
ATOM 6692 C CA . TYR B 1 291 ? 5.023 7.074 5.992 1 88.31 291 TYR B CA 1
ATOM 6693 C C . TYR B 1 291 ? 5.551 6.734 7.379 1 88.31 291 TYR B C 1
ATOM 6695 O O . TYR B 1 291 ? 5.047 5.816 8.031 1 88.31 291 TYR B O 1
ATOM 6703 N N . ARG B 1 292 ? 6.461 7.508 7.793 1 84 292 ARG B N 1
ATOM 6704 C CA . ARG B 1 292 ? 6.996 7.371 9.141 1 84 292 ARG B CA 1
ATOM 6705 C C . ARG B 1 292 ? 6.012 7.914 10.18 1 84 292 ARG B C 1
ATOM 6707 O O . ARG B 1 292 ? 5.109 8.68 9.836 1 84 292 ARG B O 1
ATOM 6714 N N . SER B 1 293 ? 6.266 7.57 11.375 1 81.19 293 SER B N 1
ATOM 6715 C CA . SER B 1 293 ? 5.367 7.887 12.477 1 81.19 293 SER B CA 1
ATOM 6716 C C . SER B 1 293 ? 5.164 9.391 12.609 1 81.19 293 SER B C 1
ATOM 6718 O O . SER B 1 293 ? 4.086 9.852 12.992 1 81.19 293 SER B O 1
ATOM 6720 N N . VAL B 1 294 ? 6.152 10.156 12.344 1 85.31 294 VAL B N 1
ATOM 6721 C CA . VAL B 1 294 ? 6.078 11.602 12.531 1 85.31 294 VAL B CA 1
ATOM 6722 C C . VAL B 1 294 ? 4.949 12.172 11.68 1 85.31 294 VAL B C 1
ATOM 6724 O O . VAL B 1 294 ? 4.215 13.055 12.125 1 85.31 294 VAL B O 1
ATOM 6727 N N . VAL B 1 295 ? 4.801 11.672 10.469 1 90.38 295 VAL B N 1
ATOM 6728 C CA . VAL B 1 295 ? 3.764 12.172 9.57 1 90.38 295 VAL B CA 1
ATOM 6729 C C . VAL B 1 295 ? 2.391 11.719 10.062 1 90.38 295 VAL B C 1
ATOM 6731 O O . VAL B 1 295 ? 1.46 12.523 10.141 1 90.38 295 VAL B O 1
ATOM 6734 N N . VAL B 1 296 ? 2.334 10.516 10.422 1 87.94 296 VAL B N 1
ATOM 6735 C CA . VAL B 1 296 ? 1.064 9.93 10.844 1 87.94 296 VAL B CA 1
ATOM 6736 C C . VAL B 1 296 ? 0.595 10.594 12.141 1 87.94 296 VAL B C 1
ATOM 6738 O O . VAL B 1 296 ? -0.565 11 12.25 1 87.94 296 VAL B O 1
ATOM 6741 N N . GLU B 1 297 ? 1.479 10.781 13.023 1 87 297 GLU B N 1
ATOM 6742 C CA . GLU B 1 297 ? 1.129 11.453 14.273 1 87 297 GLU B CA 1
ATOM 6743 C C . GLU B 1 297 ? 0.854 12.938 14.039 1 87 297 GLU B C 1
ATOM 6745 O O . GLU B 1 297 ? -0.02 13.516 14.688 1 87 297 GLU B O 1
ATOM 6750 N N . GLY B 1 298 ? 1.631 13.445 13.148 1 91.19 298 GLY B N 1
ATOM 6751 C CA . GLY B 1 298 ? 1.44 14.852 12.836 1 91.19 298 GLY B CA 1
ATOM 6752 C C . GLY B 1 298 ? 0.072 15.148 12.25 1 91.19 298 GLY B C 1
ATOM 6753 O O . GLY B 1 298 ? -0.418 16.281 12.352 1 91.19 298 GLY B O 1
ATOM 6754 N N . THR B 1 299 ? -0.513 14.156 11.664 1 92.69 299 THR B N 1
ATOM 6755 C CA . THR B 1 299 ? -1.826 14.344 11.055 1 92.69 299 THR B CA 1
ATOM 6756 C C . THR B 1 299 ? -2.93 13.891 12.008 1 92.69 299 THR B C 1
ATOM 6758 O O . THR B 1 299 ? -4.102 13.836 11.625 1 92.69 299 THR B O 1
ATOM 6761 N N . GLY B 1 300 ? -2.592 13.516 13.172 1 88.12 300 GLY B N 1
ATOM 6762 C CA . GLY B 1 300 ? -3.594 13.297 14.203 1 88.12 300 GLY B CA 1
ATOM 6763 C C . GLY B 1 300 ? -3.842 11.828 14.492 1 88.12 300 GLY B C 1
ATOM 6764 O O . GLY B 1 300 ? -4.723 11.492 15.289 1 88.12 300 GLY B O 1
ATOM 6765 N N . PHE B 1 301 ? -3.174 11 13.859 1 80.06 301 PHE B N 1
ATOM 6766 C CA . PHE B 1 301 ? -3.354 9.578 14.148 1 80.06 301 PHE B CA 1
ATOM 6767 C C . PHE B 1 301 ? -2.371 9.117 15.219 1 80.06 301 PHE B C 1
ATOM 6769 O O . PHE B 1 301 ? -1.292 8.609 14.898 1 80.06 301 PHE B O 1
ATOM 6776 N N . ILE B 1 302 ? -2.699 9.469 16.406 1 65.12 302 ILE B N 1
ATOM 6777 C CA . ILE B 1 302 ? -1.855 9.141 17.562 1 65.12 302 ILE B CA 1
ATOM 6778 C C . ILE B 1 302 ? -2.422 7.926 18.281 1 65.12 302 ILE B C 1
ATOM 6780 O O . ILE B 1 302 ? -3.629 7.844 18.516 1 65.12 302 ILE B O 1
ATOM 6784 N N . SER B 1 303 ? -1.678 6.758 18.25 1 55.97 303 SER B N 1
ATOM 6785 C CA . SER B 1 303 ? -2.129 5.535 18.906 1 55.97 303 SER B CA 1
ATOM 6786 C C . SER B 1 303 ? -2.309 5.746 20.406 1 55.97 303 SER B C 1
ATOM 6788 O O . SER B 1 303 ? -1.55 6.496 21.016 1 55.97 303 SER B O 1
ATOM 6790 N N . ASP B 1 304 ? -3.57 5.688 20.953 1 50.19 304 ASP B N 1
ATOM 6791 C CA . ASP B 1 304 ? -3.713 5.754 22.406 1 50.19 304 ASP B CA 1
ATOM 6792 C C . ASP B 1 304 ? -2.613 4.953 23.094 1 50.19 304 ASP B C 1
ATOM 6794 O O . ASP B 1 304 ? -2.037 5.41 24.094 1 50.19 304 ASP B O 1
ATOM 6798 N N . ASP B 1 305 ? -2.779 3.484 23.188 1 43.31 305 ASP B N 1
ATOM 6799 C CA . ASP B 1 305 ? -2.15 2.57 24.141 1 43.31 305 ASP B CA 1
ATOM 6800 C C . ASP B 1 305 ? -0.728 2.223 23.703 1 43.31 305 ASP B C 1
ATOM 6802 O O . ASP B 1 305 ? -0.505 1.197 23.047 1 43.31 305 ASP B O 1
ATOM 6806 N N . HIS B 1 306 ? 0.079 3.002 23.297 1 37.56 306 HIS B N 1
ATOM 6807 C CA . HIS B 1 306 ? 1.412 2.418 23.391 1 37.56 306 HIS B CA 1
ATOM 6808 C C . HIS B 1 306 ? 1.585 1.64 24.688 1 37.56 306 HIS B C 1
ATOM 6810 O O . HIS B 1 306 ? 2.555 0.894 24.844 1 37.56 306 HIS B O 1
ATOM 6816 N N . ASP B 1 307 ? 1.198 2.107 25.734 1 34.66 307 ASP B N 1
ATOM 6817 C CA . ASP B 1 307 ? 1.336 1.331 26.969 1 34.66 307 ASP B CA 1
ATOM 6818 C C . ASP B 1 307 ? 0.779 -0.08 26.797 1 34.66 307 ASP B C 1
ATOM 6820 O O . ASP B 1 307 ? 1.277 -1.03 27.406 1 34.66 307 ASP B O 1
ATOM 6824 N N . ASP B 1 308 ? -0.424 -0.24 26.328 1 30.28 308 ASP B N 1
ATOM 6825 C CA . ASP B 1 308 ? -0.94 -1.602 26.234 1 30.28 308 ASP B CA 1
ATOM 6826 C C . ASP B 1 308 ? -0.452 -2.277 24.953 1 30.28 308 ASP B C 1
ATOM 6828 O O . ASP B 1 308 ? -1.086 -3.211 24.453 1 30.28 308 ASP B O 1
ATOM 6832 N N . VAL B 1 309 ? 0.228 -1.671 24.156 1 31.94 309 VAL B N 1
ATOM 6833 C CA . VAL B 1 309 ? 1.026 -2.574 23.344 1 31.94 309 VAL B CA 1
ATOM 6834 C C . VAL B 1 309 ? 1.794 -3.545 24.234 1 31.94 309 VAL B C 1
ATOM 6836 O O . VAL B 1 309 ? 2.965 -3.314 24.547 1 31.94 309 VAL B O 1
ATOM 6839 N N . SER B 1 310 ? 1.554 -3.67 25.578 1 28.45 310 SER B N 1
ATOM 6840 C CA . SER B 1 310 ? 2.076 -4.875 26.219 1 28.45 310 SER B CA 1
ATOM 6841 C C . SER B 1 310 ? 2.236 -6.008 25.203 1 28.45 310 SER B C 1
ATOM 6843 O O . SER B 1 310 ? 1.366 -6.223 24.359 1 28.45 310 SER B O 1
ATOM 6845 N N . ALA B 1 311 ? 3.479 -6.406 24.906 1 28.02 311 ALA B N 1
ATOM 6846 C CA . ALA B 1 311 ? 3.998 -7.684 24.438 1 28.02 311 ALA B CA 1
ATOM 6847 C C . ALA B 1 311 ? 2.99 -8.805 24.672 1 28.02 311 ALA B C 1
ATOM 6849 O O . ALA B 1 311 ? 3.318 -9.984 24.516 1 28.02 311 ALA B O 1
ATOM 6850 N N . THR B 1 312 ? 2.15 -8.672 25.812 1 25.03 312 THR B N 1
ATOM 6851 C CA . THR B 1 312 ? 1.519 -9.914 26.25 1 25.03 312 THR B CA 1
ATOM 6852 C C . THR B 1 312 ? 0.8 -10.586 25.078 1 25.03 312 THR B C 1
ATOM 6854 O O . THR B 1 312 ? 0.646 -9.984 24.016 1 25.03 312 THR B O 1
ATOM 6857 N N . THR B 1 313 ? -0.451 -11.297 25.609 1 24.72 313 THR B N 1
ATOM 6858 C CA . THR B 1 313 ? -1.193 -12.445 25.109 1 24.72 313 THR B CA 1
ATOM 6859 C C . THR B 1 313 ? -1.763 -12.164 23.719 1 24.72 313 THR B C 1
ATOM 6861 O O . THR B 1 313 ? -1.874 -11 23.312 1 24.72 313 THR B O 1
ATOM 6864 N N . GLY B 1 314 ? -2.357 -13.164 23.094 1 26.62 314 GLY B N 1
ATOM 6865 C CA . GLY B 1 314 ? -3.104 -13.75 22 1 26.62 314 GLY B CA 1
ATOM 6866 C C . GLY B 1 314 ? -4.191 -12.844 21.453 1 26.62 314 GLY B C 1
ATOM 6867 O O . GLY B 1 314 ? -5.074 -13.289 20.719 1 26.62 314 GLY B O 1
ATOM 6868 N N . SER B 1 315 ? -4.512 -11.859 22.312 1 26.67 315 SER B N 1
ATOM 6869 C CA . SER B 1 315 ? -5.812 -11.281 21.984 1 26.67 315 SER B CA 1
ATOM 6870 C C . SER B 1 315 ? -5.73 -10.422 20.734 1 26.67 315 SER B C 1
ATOM 6872 O O . SER B 1 315 ? -4.66 -9.914 20.391 1 26.67 315 SER B O 1
ATOM 6874 N N . LEU B 1 316 ? -6.762 -10.43 20.031 1 29.75 316 LEU B N 1
ATOM 6875 C CA . LEU B 1 316 ? -7.195 -9.734 18.812 1 29.75 316 LEU B CA 1
ATOM 6876 C C . LEU B 1 316 ? -6.938 -8.234 18.938 1 29.75 316 LEU B C 1
ATOM 6878 O O . LEU B 1 316 ? -7.383 -7.594 19.891 1 29.75 316 LEU B O 1
ATOM 6882 N N . ILE B 1 317 ? -5.75 -7.836 18.828 1 32.44 317 ILE B N 1
ATOM 6883 C CA . ILE B 1 317 ? -5.586 -6.391 18.688 1 32.44 317 ILE B CA 1
ATOM 6884 C C . ILE B 1 317 ? -6.836 -5.785 18.062 1 32.44 317 ILE B C 1
ATOM 6886 O O . ILE B 1 317 ? -7.191 -6.117 16.922 1 32.44 317 ILE B O 1
ATOM 6890 N N . ASN B 1 318 ? -7.766 -5.457 18.828 1 33.78 318 ASN B N 1
ATOM 6891 C CA . ASN B 1 318 ? -8.875 -4.613 18.406 1 33.78 318 ASN B CA 1
ATOM 6892 C C . ASN B 1 318 ? -8.398 -3.402 17.609 1 33.78 318 ASN B C 1
ATOM 6894 O O . ASN B 1 318 ? -7.93 -2.42 18.203 1 33.78 318 ASN B O 1
ATOM 6898 N N . VAL B 1 319 ? -7.777 -3.676 16.547 1 40.25 319 VAL B N 1
ATOM 6899 C CA . VAL B 1 319 ? -7.492 -2.535 15.688 1 40.25 319 VAL B CA 1
ATOM 6900 C C . VAL B 1 319 ? -8.734 -1.662 15.555 1 40.25 319 VAL B C 1
ATOM 6902 O O . VAL B 1 319 ? -9.805 -2.143 15.156 1 40.25 319 VAL B O 1
ATOM 6905 N N . LYS B 1 320 ? -8.711 -0.508 16.234 1 49.75 320 LYS B N 1
ATOM 6906 C CA . LYS B 1 320 ? -9.781 0.469 16.047 1 49.75 320 LYS B CA 1
ATOM 6907 C C . LYS B 1 320 ? -9.961 0.801 14.562 1 49.75 320 LYS B C 1
ATOM 6909 O O . LYS B 1 320 ? -8.992 0.792 13.797 1 49.75 320 LYS B O 1
ATOM 6914 N N . PRO B 1 321 ? -11.156 0.813 14.125 1 50.41 321 PRO B N 1
ATOM 6915 C CA . PRO B 1 321 ? -11.422 1.228 12.742 1 50.41 321 PRO B CA 1
ATOM 6916 C C . PRO B 1 321 ? -10.672 2.496 12.352 1 50.41 321 PRO B C 1
ATOM 6918 O O . PRO B 1 321 ? -10.398 3.346 13.203 1 50.41 321 PRO B O 1
ATOM 6921 N N . ASN B 1 322 ? -10.109 2.574 11.227 1 57.62 322 ASN B N 1
ATOM 6922 C CA . ASN B 1 322 ? -9.492 3.721 10.57 1 57.62 322 ASN B CA 1
ATOM 6923 C C . ASN B 1 322 ? -8.062 3.939 11.055 1 57.62 322 ASN B C 1
ATOM 6925 O O . ASN B 1 322 ? -7.461 4.977 10.781 1 57.62 322 ASN B O 1
ATOM 6929 N N . GLN B 1 323 ? -7.578 2.869 11.828 1 65.81 323 GLN B N 1
ATOM 6930 C CA . GLN B 1 323 ? -6.172 2.957 12.211 1 65.81 323 GLN B CA 1
ATOM 6931 C C . GLN B 1 323 ? -5.258 2.602 11.047 1 65.81 323 GLN B C 1
ATOM 6933 O O . GLN B 1 323 ? -5.609 1.77 10.203 1 65.81 323 GLN B O 1
ATOM 6938 N N . PRO B 1 324 ? -4.133 3.287 11.039 1 74.56 324 PRO B N 1
ATOM 6939 C CA . PRO B 1 324 ? -3.188 2.947 9.977 1 74.56 324 PRO B CA 1
ATOM 6940 C C . PRO B 1 324 ? -2.533 1.582 10.18 1 74.56 324 PRO B C 1
ATOM 6942 O O . PRO B 1 324 ? -2.318 1.162 11.32 1 74.56 324 PRO B O 1
ATOM 6945 N N . PHE B 1 325 ? -2.379 0.901 9.094 1 74 325 PHE B N 1
ATOM 6946 C CA . PHE B 1 325 ? -1.631 -0.349 9.133 1 74 325 PHE B CA 1
ATOM 6947 C C . PHE B 1 325 ? -0.173 -0.096 9.5 1 74 325 PHE B C 1
ATOM 6949 O O . PHE B 1 325 ? 0.487 0.75 8.891 1 74 325 PHE B O 1
ATOM 6956 N N . LEU B 1 326 ? 0.21 -0.804 10.539 1 75.69 326 LEU B N 1
ATOM 6957 C CA . LEU B 1 326 ? 1.614 -0.75 10.93 1 75.69 326 LEU B CA 1
ATOM 6958 C C . LEU B 1 326 ? 2.436 -1.777 10.164 1 75.69 326 LEU B C 1
ATOM 6960 O O . LEU B 1 326 ? 2.023 -2.932 10.023 1 75.69 326 LEU B O 1
ATOM 6964 N N . ILE B 1 327 ? 3.441 -1.25 9.5 1 73.44 327 ILE B N 1
ATOM 6965 C CA . ILE B 1 327 ? 4.359 -2.133 8.789 1 73.44 327 ILE B CA 1
ATOM 6966 C C . ILE B 1 327 ? 5.414 -2.664 9.75 1 73.44 327 ILE B C 1
ATOM 6968 O O . ILE B 1 327 ? 6.031 -1.896 10.492 1 73.44 327 ILE B O 1
ATOM 6972 N N . ASP B 1 328 ? 5.262 -4.004 9.93 1 61.16 328 ASP B N 1
ATOM 6973 C CA . ASP B 1 328 ? 6.223 -4.637 10.828 1 61.16 328 ASP B CA 1
ATOM 6974 C C . ASP B 1 328 ? 7.645 -4.504 10.297 1 61.16 328 ASP B C 1
ATOM 6976 O O . ASP B 1 328 ? 7.953 -4.98 9.203 1 61.16 328 ASP B O 1
ATOM 6980 N N . THR B 1 329 ? 8.203 -3.4 10.766 1 51.59 329 THR B N 1
ATOM 6981 C CA . THR B 1 329 ? 9.625 -3.338 10.422 1 51.59 329 THR B CA 1
ATOM 6982 C C . THR B 1 329 ? 10.477 -3.945 11.531 1 51.59 329 THR B C 1
ATOM 6984 O O . THR B 1 329 ? 10.141 -3.824 12.711 1 51.59 329 THR B O 1
ATOM 6987 N N . VAL B 1 330 ? 10.883 -5.195 11.445 1 41.28 330 VAL B N 1
ATOM 6988 C CA . VAL B 1 330 ? 11.656 -5.953 12.414 1 41.28 330 VAL B CA 1
ATOM 6989 C C . VAL B 1 330 ? 12.578 -5.012 13.188 1 41.28 330 VAL B C 1
ATOM 6991 O O . VAL B 1 330 ? 13.352 -5.453 14.047 1 41.28 330 VAL B O 1
ATOM 6994 N N . ASP B 1 331 ? 12.93 -3.893 12.797 1 37.78 331 ASP B N 1
ATOM 6995 C CA . ASP B 1 331 ? 13.922 -3.271 13.664 1 37.78 331 ASP B CA 1
ATOM 6996 C C . ASP B 1 331 ? 13.352 -3.035 15.062 1 37.78 331 ASP B C 1
ATOM 6998 O O . ASP B 1 331 ? 12.445 -2.221 15.242 1 37.78 331 ASP B O 1
ATOM 7002 N N . THR B 1 332 ? 13.328 -4.195 15.75 1 36.12 332 THR B N 1
ATOM 7003 C CA . THR B 1 332 ? 12.945 -4.207 17.156 1 36.12 332 THR B CA 1
ATOM 7004 C C . THR B 1 332 ? 13.438 -2.941 17.859 1 36.12 332 THR B C 1
ATOM 7006 O O . THR B 1 332 ? 13.211 -2.766 19.062 1 36.12 332 THR B O 1
ATOM 7009 N N . ARG B 1 333 ? 14.68 -2.635 17.547 1 30.33 333 ARG B N 1
ATOM 7010 C CA . ARG B 1 333 ? 15.117 -1.631 18.5 1 30.33 333 ARG B CA 1
ATOM 7011 C C . ARG B 1 333 ? 14.195 -0.415 18.484 1 30.33 333 ARG B C 1
ATOM 7013 O O . ARG B 1 333 ? 14.266 0.41 17.578 1 30.33 333 ARG B O 1
ATOM 7020 N N . GLY B 1 334 ? 12.938 -0.651 19.016 1 37.34 334 GLY B N 1
ATOM 7021 C CA . GLY B 1 334 ? 12.055 0.263 19.719 1 37.34 334 GLY B CA 1
ATOM 7022 C C . GLY B 1 334 ? 11.703 1.5 18.906 1 37.34 334 GLY B C 1
ATOM 7023 O O . GLY B 1 334 ? 11.047 2.412 19.422 1 37.34 334 GLY B O 1
ATOM 7024 N N . SER B 1 335 ? 12.469 1.947 17.844 1 42.88 335 SER B N 1
ATOM 7025 C CA . SER B 1 335 ? 12.398 3.404 17.828 1 42.88 335 SER B CA 1
ATOM 7026 C C . SER B 1 335 ? 11.18 3.9 17.062 1 42.88 335 SER B C 1
ATOM 7028 O O . SER B 1 335 ? 10.898 3.416 15.969 1 42.88 335 SER B O 1
ATOM 7030 N N . LEU B 1 336 ? 10.227 4.172 17.844 1 45.66 336 LEU B N 1
ATOM 7031 C CA . LEU B 1 336 ? 9.094 5.004 17.469 1 45.66 336 LEU B CA 1
ATOM 7032 C C . LEU B 1 336 ? 9.414 5.832 16.219 1 45.66 336 LEU B C 1
ATOM 7034 O O . LEU B 1 336 ? 8.555 6.043 15.367 1 45.66 336 LEU B O 1
ATOM 7038 N N . PHE B 1 337 ? 10.688 6.074 16.109 1 49.84 337 PHE B N 1
ATOM 7039 C CA . PHE B 1 337 ? 11.094 7 15.062 1 49.84 337 PHE B CA 1
ATOM 7040 C C . PHE B 1 337 ? 11.273 6.27 13.742 1 49.84 337 PHE B C 1
ATOM 7042 O O . PHE B 1 337 ? 11.305 6.898 12.68 1 49.84 337 PHE B O 1
ATOM 7049 N N . ARG B 1 338 ? 11 4.891 13.844 1 58.84 338 ARG B N 1
ATOM 7050 C CA . ARG B 1 338 ? 11.273 4.191 12.594 1 58.84 338 ARG B CA 1
ATOM 7051 C C . ARG B 1 338 ? 10.07 3.363 12.156 1 58.84 338 ARG B C 1
ATOM 7053 O O . ARG B 1 338 ? 10.133 2.646 11.156 1 58.84 338 ARG B O 1
ATOM 7060 N N . SER B 1 339 ? 9.039 3.627 12.883 1 71.31 339 SER B N 1
ATOM 7061 C CA . SER B 1 339 ? 7.852 2.883 12.461 1 71.31 339 SER B CA 1
ATOM 7062 C C . SER B 1 339 ? 7.301 3.412 11.148 1 71.31 339 SER B C 1
ATOM 7064 O O . SER B 1 339 ? 7.305 4.621 10.906 1 71.31 339 SER B O 1
ATOM 7066 N N . LEU B 1 340 ? 6.961 2.459 10.352 1 80.12 340 LEU B N 1
ATOM 7067 C CA . LEU B 1 340 ? 6.391 2.76 9.039 1 80.12 340 LEU B CA 1
ATOM 7068 C C . LEU B 1 340 ? 4.914 2.377 8.992 1 80.12 340 LEU B C 1
ATOM 7070 O O . LEU B 1 340 ? 4.523 1.324 9.5 1 80.12 340 LEU B O 1
ATOM 7074 N N . PHE B 1 341 ? 4.184 3.33 8.477 1 85.56 341 PHE B N 1
ATOM 7075 C CA . PHE B 1 341 ? 2.748 3.109 8.367 1 85.56 341 PHE B CA 1
ATOM 7076 C C . PHE B 1 341 ? 2.299 3.197 6.914 1 85.56 341 PHE B C 1
ATOM 7078 O O . PHE B 1 341 ? 2.834 3.994 6.141 1 85.56 341 PHE B O 1
ATOM 7085 N N . LEU B 1 342 ? 1.35 2.324 6.641 1 88.56 342 LEU B N 1
ATOM 7086 C CA . LEU B 1 342 ? 0.621 2.512 5.391 1 88.56 342 LEU B CA 1
ATOM 7087 C C . LEU B 1 342 ? -0.362 3.674 5.504 1 88.56 342 LEU B C 1
ATOM 7089 O O . LEU B 1 342 ? -1.032 3.826 6.527 1 88.56 342 LEU B O 1
ATOM 7093 N N . THR B 1 343 ? -0.416 4.473 4.492 1 90.5 343 THR B N 1
ATOM 7094 C CA . THR B 1 343 ? -1.253 5.668 4.52 1 90.5 343 THR B CA 1
ATOM 7095 C C . THR B 1 343 ? -2.717 5.297 4.742 1 90.5 343 THR B C 1
ATOM 7097 O O . THR B 1 343 ? -3.246 4.41 4.07 1 90.5 343 THR B O 1
ATOM 7100 N N . ASN B 1 344 ? -3.396 5.918 5.656 1 86.5 344 ASN B N 1
ATOM 7101 C CA . ASN B 1 344 ? -4.805 5.676 5.953 1 86.5 344 ASN B CA 1
ATOM 7102 C C . ASN B 1 344 ? -5.668 6.891 5.621 1 86.5 344 ASN B C 1
ATOM 7104 O O . ASN B 1 344 ? -6.887 6.859 5.797 1 86.5 344 ASN B O 1
ATOM 7108 N N . SER B 1 345 ? -5.023 7.902 5.211 1 88.31 345 SER B N 1
ATOM 7109 C CA . SER B 1 345 ? -5.734 9.148 4.922 1 88.31 345 SER B CA 1
ATOM 7110 C C . SER B 1 345 ? -5.035 9.938 3.82 1 88.31 345 SER B C 1
ATOM 7112 O O . SER B 1 345 ? -3.812 9.867 3.678 1 88.31 345 SER B O 1
ATOM 7114 N N . THR B 1 346 ? -5.828 10.727 3.146 1 90.12 346 THR B N 1
ATOM 7115 C CA . THR B 1 346 ? -5.297 11.539 2.055 1 90.12 346 THR B CA 1
ATOM 7116 C C . THR B 1 346 ? -4.406 12.648 2.594 1 90.12 346 THR B C 1
ATOM 7118 O O . THR B 1 346 ? -3.518 13.141 1.89 1 90.12 346 THR B O 1
ATOM 7121 N N . VAL B 1 347 ? -4.559 13 3.809 1 93.69 347 VAL B N 1
ATOM 7122 C CA . VAL B 1 347 ? -3.838 14.133 4.379 1 93.69 347 VAL B CA 1
ATOM 7123 C C . VAL B 1 347 ? -2.363 13.781 4.547 1 93.69 347 VAL B C 1
ATOM 7125 O O . VAL B 1 347 ? -1.501 14.664 4.535 1 93.69 347 VAL B O 1
ATOM 7128 N N . ASN B 1 348 ? -2.025 12.492 4.68 1 93.69 348 ASN B N 1
ATOM 7129 C CA . ASN B 1 348 ? -0.652 12.07 4.934 1 93.69 348 ASN B CA 1
ATOM 7130 C C . ASN B 1 348 ? 0.284 12.492 3.807 1 93.69 348 ASN B C 1
ATOM 7132 O O . ASN B 1 348 ? 1.395 12.961 4.062 1 93.69 348 ASN B O 1
ATOM 7136 N N . LEU B 1 349 ? -0.183 12.328 2.646 1 94.75 349 LEU B N 1
ATOM 7137 C CA . LEU B 1 349 ? 0.634 12.68 1.489 1 94.75 349 LEU B CA 1
ATOM 7138 C C . LEU B 1 349 ? 1.007 14.156 1.516 1 94.75 349 LEU B C 1
ATOM 7140 O O . LEU B 1 349 ? 2.184 14.508 1.395 1 94.75 349 LEU B O 1
ATOM 7144 N N . TYR B 1 350 ? 0.077 15 1.706 1 94.75 350 TYR B N 1
ATOM 7145 C CA . TYR B 1 350 ? 0.306 16.438 1.669 1 94.75 350 TYR B CA 1
ATOM 7146 C C . TYR B 1 350 ? 1.088 16.891 2.893 1 94.75 350 TYR B C 1
ATOM 7148 O O . TYR B 1 350 ? 1.961 17.766 2.791 1 94.75 350 TYR B O 1
ATOM 7156 N N . ALA B 1 351 ? 0.692 16.266 4.039 1 94.06 351 ALA B N 1
ATOM 7157 C CA . ALA B 1 351 ? 1.439 16.578 5.258 1 94.06 351 ALA B CA 1
ATOM 7158 C C . ALA B 1 351 ? 2.922 16.25 5.086 1 94.06 351 ALA B C 1
ATOM 7160 O O . ALA B 1 351 ? 3.781 17.062 5.457 1 94.06 351 ALA B O 1
ATOM 7161 N N . ALA B 1 352 ? 3.227 15.109 4.547 1 92.12 352 ALA B N 1
ATOM 7162 C CA . ALA B 1 352 ? 4.613 14.727 4.309 1 92.12 352 ALA B CA 1
ATOM 7163 C C . ALA B 1 352 ? 5.297 15.688 3.34 1 92.12 352 ALA B C 1
ATOM 7165 O O . ALA B 1 352 ? 6.438 16.094 3.562 1 92.12 352 ALA B O 1
ATOM 7166 N N . HIS B 1 353 ? 4.613 16.062 2.316 1 92.06 353 HIS B N 1
ATOM 7167 C CA . HIS B 1 353 ? 5.152 16.969 1.307 1 92.06 353 HIS B CA 1
ATOM 7168 C C . HIS B 1 353 ? 5.484 18.328 1.906 1 92.06 353 HIS B C 1
ATOM 7170 O O . HIS B 1 353 ? 6.484 18.953 1.538 1 92.06 353 HIS B O 1
ATOM 7176 N N . PHE B 1 354 ? 4.727 18.797 2.865 1 90.62 354 PHE B N 1
ATOM 7177 C CA . PHE B 1 354 ? 4.879 20.141 3.402 1 90.62 354 PHE B CA 1
ATOM 7178 C C . PHE B 1 354 ? 5.734 20.125 4.664 1 90.62 354 PHE B C 1
ATOM 7180 O O . PHE B 1 354 ? 6.031 21.172 5.23 1 90.62 354 PHE B O 1
ATOM 7187 N N . THR B 1 355 ? 6.086 18.953 5.148 1 89.62 355 THR B N 1
ATOM 7188 C CA . THR B 1 355 ? 6.848 18.859 6.391 1 89.62 355 THR B CA 1
ATOM 7189 C C . THR B 1 355 ? 8.117 19.703 6.301 1 89.62 355 THR B C 1
ATOM 7191 O O . THR B 1 355 ? 8.859 19.625 5.32 1 89.62 355 THR B O 1
ATOM 7194 N N . ASN B 1 356 ? 8.344 20.547 7.262 1 83.81 356 ASN B N 1
ATOM 7195 C CA . ASN B 1 356 ? 9.492 21.438 7.391 1 83.81 356 ASN B CA 1
ATOM 7196 C C . ASN B 1 356 ? 9.609 22.375 6.191 1 83.81 356 ASN B C 1
ATOM 7198 O O . ASN B 1 356 ? 10.711 22.781 5.82 1 83.81 356 ASN B O 1
ATOM 7202 N N . CYS B 1 357 ? 8.523 22.641 5.629 1 84.56 357 CYS B N 1
ATOM 7203 C CA . CYS B 1 357 ? 8.516 23.484 4.438 1 84.56 357 CYS B CA 1
ATOM 7204 C C . CYS B 1 357 ? 8.312 24.938 4.805 1 84.56 357 CYS B C 1
ATOM 7206 O O . CYS B 1 357 ? 7.531 25.266 5.699 1 84.56 357 CYS B O 1
ATOM 7208 N N . GLU B 1 358 ? 9.078 25.781 4.164 1 83.69 358 GLU B N 1
ATOM 7209 C CA . GLU B 1 358 ? 8.875 27.219 4.191 1 83.69 358 GLU B CA 1
ATOM 7210 C C . GLU B 1 358 ? 8.367 27.734 2.848 1 83.69 358 GLU B C 1
ATOM 7212 O O . GLU B 1 358 ? 9.141 27.859 1.893 1 83.69 358 GLU B O 1
ATOM 7217 N N . ALA B 1 359 ? 7.129 28.062 2.803 1 83.12 359 ALA B N 1
ATOM 7218 C CA . ALA B 1 359 ? 6.512 28.484 1.547 1 83.12 359 ALA B CA 1
ATOM 7219 C C . ALA B 1 359 ? 6.613 29.984 1.361 1 83.12 359 ALA B C 1
ATOM 7221 O O . ALA B 1 359 ? 6.52 30.75 2.33 1 83.12 359 ALA B O 1
ATOM 7222 N N . ALA B 1 360 ? 6.77 30.375 0.126 1 79.62 360 ALA B N 1
ATOM 7223 C CA . ALA B 1 360 ? 6.707 31.797 -0.202 1 79.62 360 ALA B CA 1
ATOM 7224 C C . ALA B 1 360 ? 5.262 32.281 -0.238 1 79.62 360 ALA B C 1
ATOM 7226 O O . ALA B 1 360 ? 4.367 31.578 -0.707 1 79.62 360 ALA B O 1
ATOM 7227 N N . GLU B 1 361 ? 5.055 33.469 0.196 1 78.94 361 GLU B N 1
ATOM 7228 C CA . GLU B 1 361 ? 3.709 34 0.275 1 78.94 361 GLU B CA 1
ATOM 7229 C C . GLU B 1 361 ? 3.096 34.188 -1.113 1 78.94 361 GLU B C 1
ATOM 7231 O O . GLU B 1 361 ? 1.882 34.031 -1.28 1 78.94 361 GLU B O 1
ATOM 7236 N N . ASN B 1 362 ? 3.867 34.375 -2.068 1 81.5 362 ASN B N 1
ATOM 7237 C CA . ASN B 1 362 ? 3.371 34.688 -3.404 1 81.5 362 ASN B CA 1
ATOM 7238 C C . ASN B 1 362 ? 2.846 33.438 -4.117 1 81.5 362 ASN B C 1
ATOM 7240 O O . ASN B 1 362 ? 2.143 33.531 -5.121 1 81.5 362 ASN B O 1
ATOM 7244 N N . ILE B 1 363 ? 3.098 32.312 -3.574 1 84.44 363 ILE B N 1
ATOM 7245 C CA . ILE B 1 363 ? 2.664 31.094 -4.238 1 84.44 363 ILE B CA 1
ATOM 7246 C C . ILE B 1 363 ? 1.342 30.609 -3.639 1 84.44 363 ILE B C 1
ATOM 7248 O O . ILE B 1 363 ? 0.723 29.672 -4.145 1 84.44 363 ILE B O 1
ATOM 7252 N N . LEU B 1 364 ? 0.846 31.359 -2.688 1 87.56 364 LEU B N 1
ATOM 7253 C CA . LEU B 1 364 ? -0.383 30.953 -2.018 1 87.56 364 LEU B CA 1
ATOM 7254 C C . LEU B 1 364 ? -1.607 31.484 -2.754 1 87.56 364 LEU B C 1
ATOM 7256 O O . LEU B 1 364 ? -1.566 32.562 -3.332 1 87.56 364 LEU B O 1
ATOM 7260 N N . PRO B 1 365 ? -2.707 30.734 -2.852 1 93.31 365 PRO B N 1
ATOM 7261 C CA . PRO B 1 365 ? -2.842 29.391 -2.277 1 93.31 365 PRO B CA 1
ATOM 7262 C C . PRO B 1 365 ? -2.162 28.328 -3.121 1 93.31 365 PRO B C 1
ATOM 7264 O O . PRO B 1 365 ? -2.076 28.453 -4.344 1 93.31 365 PRO B O 1
ATOM 7267 N N . ILE B 1 366 ? -1.607 27.297 -2.49 1 94 366 ILE B N 1
ATOM 7268 C CA . ILE B 1 366 ? -1.069 26.125 -3.174 1 94 366 ILE B CA 1
ATOM 7269 C C . ILE B 1 366 ? -2.178 25.094 -3.389 1 94 366 ILE B C 1
ATOM 7271 O O . ILE B 1 366 ? -2.867 24.719 -2.441 1 94 366 ILE B O 1
ATOM 7275 N N . ARG B 1 367 ? -2.391 24.734 -4.625 1 96.19 367 ARG B N 1
ATOM 7276 C CA . ARG B 1 367 ? -3.42 23.766 -4.988 1 96.19 367 ARG B CA 1
ATOM 7277 C C . ARG B 1 367 ? -2.801 22.516 -5.605 1 96.19 367 ARG B C 1
ATOM 7279 O O . ARG B 1 367 ? -2.223 22.578 -6.691 1 96.19 367 ARG B O 1
ATOM 7286 N N . LEU B 1 368 ? -2.992 21.359 -4.938 1 96.25 368 LEU B N 1
ATOM 7287 C CA . LEU B 1 368 ? -2.396 20.109 -5.371 1 96.25 368 LEU B CA 1
ATOM 7288 C C . LEU B 1 368 ? -3.455 19.016 -5.477 1 96.25 368 LEU B C 1
ATOM 7290 O O . LEU B 1 368 ? -4.457 19.047 -4.758 1 96.25 368 LEU B O 1
ATOM 7294 N N . HIS B 1 369 ? -3.297 18.156 -6.422 1 96.81 369 HIS B N 1
ATOM 7295 C CA . HIS B 1 369 ? -4.098 16.938 -6.48 1 96.81 369 HIS B CA 1
ATOM 7296 C C . HIS B 1 369 ? -3.211 15.703 -6.617 1 96.81 369 HIS B C 1
ATOM 7298 O O . HIS B 1 369 ? -2.055 15.805 -7.035 1 96.81 369 HIS B O 1
ATOM 7304 N N . SER B 1 370 ? -3.693 14.594 -6.207 1 96.12 370 SER B N 1
ATOM 7305 C CA . SER B 1 370 ? -2.947 13.344 -6.293 1 96.12 370 SER B CA 1
ATOM 7306 C C . SER B 1 370 ? -3.883 12.156 -6.469 1 96.12 370 SER B C 1
ATOM 7308 O O . SER B 1 370 ? -5.012 12.164 -5.973 1 96.12 370 SER B O 1
ATOM 7310 N N . SER B 1 371 ? -3.426 11.25 -7.285 1 92.19 371 SER B N 1
ATOM 7311 C CA . SER B 1 371 ? -4.059 9.938 -7.348 1 92.19 371 SER B CA 1
ATOM 7312 C C . SER B 1 371 ? -3.289 8.906 -6.523 1 92.19 371 SER B C 1
ATOM 7314 O O . SER B 1 371 ? -2.1 8.688 -6.758 1 92.19 371 SER B O 1
ATOM 7316 N N . SER B 1 372 ? -3.908 8.43 -5.555 1 89.94 372 SER B N 1
ATOM 7317 C CA . SER B 1 372 ? -3.227 7.5 -4.66 1 89.94 372 SER B CA 1
ATOM 7318 C C . SER B 1 372 ? -4.203 6.5 -4.055 1 89.94 372 SER B C 1
ATOM 7320 O O . SER B 1 372 ? -5.367 6.434 -4.461 1 89.94 372 SER B O 1
ATOM 7322 N N . ARG B 1 373 ? -3.68 5.59 -3.258 1 91.25 373 ARG B N 1
ATOM 7323 C CA . ARG B 1 373 ? -4.5 4.633 -2.521 1 91.25 373 ARG B CA 1
ATOM 7324 C C . ARG B 1 373 ? -4.465 4.922 -1.024 1 91.25 373 ARG B C 1
ATOM 7326 O O . ARG B 1 373 ? -3.486 5.473 -0.515 1 91.25 373 ARG B O 1
ATOM 7333 N N . VAL B 1 374 ? -5.512 4.656 -0.428 1 91.25 374 VAL B N 1
ATOM 7334 C CA . VAL B 1 374 ? -5.609 4.746 1.024 1 91.25 374 VAL B CA 1
ATOM 7335 C C . VAL B 1 374 ? -6.016 3.391 1.601 1 91.25 374 VAL B C 1
ATOM 7337 O O . VAL B 1 374 ? -6.797 2.658 0.991 1 91.25 374 VAL B O 1
ATOM 7340 N N . TYR B 1 375 ? -5.43 3.084 2.75 1 87.38 375 TYR B N 1
ATOM 7341 C CA . TYR B 1 375 ? -5.621 1.787 3.389 1 87.38 375 TYR B CA 1
ATOM 7342 C C . TYR B 1 375 ? -6.211 1.949 4.785 1 87.38 375 TYR B C 1
ATOM 7344 O O . TYR B 1 375 ? -5.738 2.77 5.574 1 87.38 375 TYR B O 1
ATOM 7352 N N . ARG B 1 376 ? -7.258 1.292 5.074 1 75.5 376 ARG B N 1
ATOM 7353 C CA . ARG B 1 376 ? -7.867 1.379 6.398 1 75.5 376 ARG B CA 1
ATOM 7354 C C . ARG B 1 376 ? -8.156 -0.01 6.961 1 75.5 376 ARG B C 1
ATOM 7356 O O . ARG B 1 376 ? -8.727 -0.858 6.277 1 75.5 376 ARG B O 1
ATOM 7363 N N . ALA B 1 377 ? -7.617 -0.202 8.211 1 65.44 377 ALA B N 1
ATOM 7364 C CA . ALA B 1 377 ? -7.898 -1.465 8.891 1 65.44 377 ALA B CA 1
ATOM 7365 C C . ALA B 1 377 ? -9.375 -1.571 9.258 1 65.44 377 ALA B C 1
ATOM 7367 O O . ALA B 1 377 ? -10.008 -0.573 9.609 1 65.44 377 ALA B O 1
ATOM 7368 N N . VAL B 1 378 ? -10.023 -2.596 8.75 1 57.75 378 VAL B N 1
ATOM 7369 C CA . VAL B 1 378 ? -11.43 -2.789 9.094 1 57.75 378 VAL B CA 1
ATOM 7370 C C . VAL B 1 378 ? -11.555 -3.834 10.203 1 57.75 378 VAL B C 1
ATOM 7372 O O . VAL B 1 378 ? -10.812 -4.816 10.219 1 57.75 378 VAL B O 1
ATOM 7375 N N . SER B 1 379 ? -11.93 -3.488 11.594 1 48.28 379 SER B N 1
ATOM 7376 C CA . SER B 1 379 ? -12.102 -4.434 12.695 1 48.28 379 SER B CA 1
ATOM 7377 C C . SER B 1 379 ? -12.812 -5.699 12.234 1 48.28 379 SER B C 1
ATOM 7379 O O . SER B 1 379 ? -13.672 -5.648 11.352 1 48.28 379 SER B O 1
ATOM 7381 N N . ASN B 1 380 ? -12.086 -6.805 12.484 1 41.88 380 ASN B N 1
ATOM 7382 C CA . ASN B 1 380 ? -12.766 -8.07 12.258 1 41.88 380 ASN B CA 1
ATOM 7383 C C . ASN B 1 380 ? -14.031 -8.188 13.102 1 41.88 380 ASN B C 1
ATOM 7385 O O . ASN B 1 380 ? -14.719 -9.211 13.07 1 41.88 380 ASN B O 1
ATOM 7389 N N . LYS B 1 381 ? -14.086 -7.562 14.336 1 39.56 381 LYS B N 1
ATOM 7390 C CA . LYS B 1 381 ? -15.328 -7.762 15.062 1 39.56 381 LYS B CA 1
ATOM 7391 C C . LYS B 1 381 ? -16.531 -7.648 14.133 1 39.56 381 LYS B C 1
ATOM 7393 O O . LYS B 1 381 ? -17.688 -7.723 14.586 1 39.56 381 LYS B O 1
ATOM 7398 N N . GLY B 1 382 ? -16.406 -6.879 13.219 1 35.06 382 GLY B N 1
ATOM 7399 C CA . GLY B 1 382 ? -17.562 -6.758 12.352 1 35.06 382 GLY B CA 1
ATOM 7400 C C . GLY B 1 382 ? -18.047 -8.094 11.812 1 35.06 382 GLY B C 1
ATOM 7401 O O . GLY B 1 382 ? -18.938 -8.141 10.969 1 35.06 382 GLY B O 1
ATOM 7402 N N . LEU B 1 383 ? -17.312 -9.133 11.859 1 34.31 383 LEU B N 1
ATOM 7403 C CA . LEU B 1 383 ? -18.188 -10.25 11.484 1 34.31 383 LEU B CA 1
ATOM 7404 C C . LEU B 1 383 ? -19.391 -10.344 12.414 1 34.31 383 LEU B C 1
ATOM 7406 O O . LEU B 1 383 ? -20.484 -10.711 11.984 1 34.31 383 LEU B O 1
ATOM 7410 N N . GLU B 1 384 ? -19.328 -10.344 13.789 1 32.66 384 GLU B N 1
ATOM 7411 C CA . GLU B 1 384 ? -20.5 -10.617 14.602 1 32.66 384 GLU B CA 1
ATOM 7412 C C . GLU B 1 384 ? -21.406 -9.383 14.695 1 32.66 384 GLU B C 1
ATOM 7414 O O . GLU B 1 384 ? -22.625 -9.484 14.547 1 32.66 384 GLU B O 1
ATOM 7419 N N . GLU B 1 385 ? -21.266 -8.336 15.773 1 34.03 385 GLU B N 1
ATOM 7420 C CA . GLU B 1 385 ? -22.344 -7.473 16.219 1 34.03 385 GLU B CA 1
ATOM 7421 C C . GLU B 1 385 ? -22.844 -6.574 15.086 1 34.03 385 GLU B C 1
ATOM 7423 O O . GLU B 1 385 ? -24 -6.629 14.703 1 34.03 385 GLU B O 1
ATOM 7428 N N . GLU B 1 386 ? -22.938 -5.062 15.359 1 35.16 386 GLU B N 1
ATOM 7429 C CA . GLU B 1 386 ? -23.969 -4.227 14.75 1 35.16 386 GLU B CA 1
ATOM 7430 C C . GLU B 1 386 ? -23.891 -4.266 13.227 1 35.16 386 GLU B C 1
ATOM 7432 O O . GLU B 1 386 ? -24.875 -4.574 12.555 1 35.16 386 GLU B O 1
ATOM 7437 N N . GLU B 1 387 ? -23.406 -2.877 12.57 1 34.53 387 GLU B N 1
ATOM 7438 C CA . GLU B 1 387 ? -23.5 -2.357 11.211 1 34.53 387 GLU B CA 1
ATOM 7439 C C . GLU B 1 387 ? -22.75 -3.25 10.219 1 34.53 387 GLU B C 1
ATOM 7441 O O . GLU B 1 387 ? -21.656 -2.912 9.789 1 34.53 387 GLU B O 1
ATOM 7446 N N . ASP B 1 388 ? -22.25 -4.164 10.336 1 38.09 388 ASP B N 1
ATOM 7447 C CA . ASP B 1 388 ? -21.547 -5.223 9.609 1 38.09 388 ASP B CA 1
ATOM 7448 C C . ASP B 1 388 ? -22.203 -5.492 8.258 1 38.09 388 ASP B C 1
ATOM 7450 O O . ASP B 1 388 ? -21.656 -6.234 7.438 1 38.09 388 ASP B O 1
ATOM 7454 N N . GLU B 1 389 ? -23.547 -5.703 8.297 1 39.44 389 GLU B N 1
ATOM 7455 C CA . GLU B 1 389 ? -24.453 -6.082 7.227 1 39.44 389 GLU B CA 1
ATOM 7456 C C . GLU B 1 389 ? -24.125 -5.34 5.938 1 39.44 389 GLU B C 1
ATOM 7458 O O . GLU B 1 389 ? -24.5 -5.789 4.848 1 39.44 389 GLU B O 1
ATOM 7463 N N . LYS B 1 390 ? -24.328 -3.992 6.051 1 43.47 390 LYS B N 1
ATOM 7464 C CA . LYS B 1 390 ? -24.219 -3.219 4.816 1 43.47 390 LYS B CA 1
ATOM 7465 C C . LYS B 1 390 ? -22.875 -3.482 4.125 1 43.47 390 LYS B C 1
ATOM 7467 O O . LYS B 1 390 ? -21.938 -2.701 4.27 1 43.47 390 LYS B O 1
ATOM 7472 N N . TYR B 1 391 ? -22.359 -4.848 4.242 1 48.44 391 TYR B N 1
ATOM 7473 C CA . TYR B 1 391 ? -21.344 -5.887 4.121 1 48.44 391 TYR B CA 1
ATOM 7474 C C . TYR B 1 391 ? -20.641 -5.805 2.775 1 48.44 391 TYR B C 1
ATOM 7476 O O . TYR B 1 391 ? -19.688 -6.547 2.52 1 48.44 391 TYR B O 1
ATOM 7484 N N . CYS B 1 392 ? -21.234 -5.184 1.944 1 62.09 392 CYS B N 1
ATOM 7485 C CA . CYS B 1 392 ? -20.562 -5.379 0.667 1 62.09 392 CYS B CA 1
ATOM 7486 C C . CYS B 1 392 ? -19.141 -4.797 0.702 1 62.09 392 CYS B C 1
ATOM 7488 O O . CYS B 1 392 ? -18.969 -3.588 0.867 1 62.09 392 CYS B O 1
ATOM 7490 N N . ARG B 1 393 ? -18.188 -5.793 0.872 1 72.06 393 ARG B N 1
ATOM 7491 C CA . ARG B 1 393 ? -16.75 -5.5 0.987 1 72.06 393 ARG B CA 1
ATOM 7492 C C . ARG B 1 393 ? -16.359 -4.34 0.081 1 72.06 393 ARG B C 1
ATOM 7494 O O . ARG B 1 393 ? -15.539 -3.504 0.456 1 72.06 393 ARG B O 1
ATOM 7501 N N . ILE B 1 394 ? -17.141 -4.211 -0.939 1 82.38 394 ILE B N 1
ATOM 7502 C CA . ILE B 1 394 ? -16.672 -3.275 -1.959 1 82.38 394 ILE B CA 1
ATOM 7503 C C . ILE B 1 394 ? -17.141 -1.863 -1.611 1 82.38 394 ILE B C 1
ATOM 7505 O O . ILE B 1 394 ? -16.562 -0.879 -2.074 1 82.38 394 ILE B O 1
ATOM 7509 N N . PHE B 1 395 ? -18.234 -1.717 -0.76 1 82.88 395 PHE B N 1
ATOM 7510 C CA . PHE B 1 395 ? -18.734 -0.401 -0.394 1 82.88 395 PHE B CA 1
ATOM 7511 C C . PHE B 1 395 ? -17.953 0.182 0.772 1 82.88 395 PHE B C 1
ATOM 7513 O O . PHE B 1 395 ? -18.016 1.387 1.026 1 82.88 395 PHE B O 1
ATOM 7520 N N . ARG B 1 396 ? -17.25 -0.652 1.488 1 78.81 396 ARG B N 1
ATOM 7521 C CA . ARG B 1 396 ? -16.359 -0.259 2.57 1 78.81 396 ARG B CA 1
ATOM 7522 C C . ARG B 1 396 ? -15.062 -1.07 2.533 1 78.81 396 ARG B C 1
ATOM 7524 O O . ARG B 1 396 ? -14.766 -1.814 3.471 1 78.81 396 ARG B O 1
ATOM 7531 N N . PRO B 1 397 ? -14.312 -0.766 1.525 1 78.88 397 PRO B N 1
ATOM 7532 C CA . PRO B 1 397 ? -13.125 -1.6 1.323 1 78.88 397 PRO B CA 1
ATOM 7533 C C . PRO B 1 397 ? -11.977 -1.233 2.266 1 78.88 397 PRO B C 1
ATOM 7535 O O . PRO B 1 397 ? -11.977 -0.144 2.846 1 78.88 397 PRO B O 1
ATOM 7538 N N . SER B 1 398 ? -11.062 -2.16 2.479 1 79.94 398 SER B N 1
ATOM 7539 C CA . SER B 1 398 ? -9.859 -1.892 3.258 1 79.94 398 SER B CA 1
ATOM 7540 C C . SER B 1 398 ? -8.875 -1.016 2.482 1 79.94 398 SER B C 1
ATOM 7542 O O . SER B 1 398 ? -7.945 -0.456 3.061 1 79.94 398 SER B O 1
ATOM 7544 N N . GLN B 1 399 ? -9.133 -0.97 1.247 1 87.88 399 GLN B N 1
ATOM 7545 C CA . GLN B 1 399 ? -8.312 -0.114 0.396 1 87.88 399 GLN B CA 1
ATOM 7546 C C . GLN B 1 399 ? -9.148 0.539 -0.699 1 87.88 399 GLN B C 1
ATOM 7548 O O . GLN B 1 399 ? -10.094 -0.069 -1.212 1 87.88 399 GLN B O 1
ATOM 7553 N N . THR B 1 400 ? -8.859 1.736 -1.003 1 89 400 THR B N 1
ATOM 7554 C CA . THR B 1 400 ? -9.562 2.422 -2.084 1 89 400 THR B CA 1
ATOM 7555 C C . THR B 1 400 ? -8.609 3.324 -2.861 1 89 400 THR B C 1
ATOM 7557 O O . THR B 1 400 ? -7.66 3.867 -2.295 1 89 400 THR B O 1
ATOM 7560 N N . HIS B 1 401 ? -8.844 3.293 -4.121 1 92.25 401 HIS B N 1
ATOM 7561 C CA . HIS B 1 401 ? -8.195 4.289 -4.965 1 92.25 401 HIS B CA 1
ATOM 7562 C C . HIS B 1 401 ? -8.891 5.645 -4.848 1 92.25 401 HIS B C 1
ATOM 7564 O O . HIS B 1 401 ? -10.117 5.719 -4.797 1 92.25 401 HIS B O 1
ATOM 7570 N N . THR B 1 402 ? -8.07 6.727 -4.738 1 94.88 402 THR B N 1
ATOM 7571 C CA . THR B 1 402 ? -8.695 8.023 -4.492 1 94.88 402 THR B CA 1
ATOM 7572 C C . THR B 1 402 ? -8.055 9.102 -5.359 1 94.88 402 THR B C 1
ATOM 7574 O O . THR B 1 402 ? -6.883 9 -5.727 1 94.88 402 THR B O 1
ATOM 7577 N N . VAL B 1 403 ? -8.828 10.016 -5.766 1 96.19 403 VAL B N 1
ATOM 7578 C CA . VAL B 1 403 ? -8.359 11.312 -6.246 1 96.19 403 VAL B CA 1
ATOM 7579 C C . VAL B 1 403 ? -8.5 12.352 -5.137 1 96.19 403 VAL B C 1
ATOM 7581 O O . VAL B 1 403 ? -9.609 12.734 -4.77 1 96.19 403 VAL B O 1
ATOM 7584 N N . SER B 1 404 ? -7.371 12.727 -4.645 1 97.44 404 SER B N 1
ATOM 7585 C CA . SER B 1 404 ? -7.395 13.641 -3.506 1 97.44 404 SER B CA 1
ATOM 7586 C C . SER B 1 404 ? -6.973 15.047 -3.916 1 97.44 404 SER B C 1
ATOM 7588 O O . SER B 1 404 ? -6.426 15.25 -5.004 1 97.44 404 SER B O 1
ATOM 7590 N N . PHE B 1 405 ? -7.281 16.016 -3.062 1 98 405 PHE B N 1
ATOM 7591 C CA . PHE B 1 405 ? -6.914 17.406 -3.297 1 98 405 PHE B CA 1
ATOM 7592 C C . PHE B 1 405 ? -6.398 18.047 -2.02 1 98 405 PHE B C 1
ATOM 7594 O O . PHE B 1 405 ? -6.621 17.531 -0.921 1 98 405 PHE B O 1
ATOM 7601 N N . CYS B 1 406 ? -5.691 19.078 -2.182 1 97.62 406 CYS B N 1
ATOM 7602 C CA . CYS B 1 406 ? -5.219 19.906 -1.082 1 97.62 406 CYS B CA 1
ATOM 7603 C C . CYS B 1 406 ? -5.156 21.375 -1.495 1 97.62 406 CYS B C 1
ATOM 7605 O O . CYS B 1 406 ? -4.668 21.703 -2.58 1 97.62 406 CYS B O 1
ATOM 7607 N N . THR B 1 407 ? -5.746 22.219 -0.753 1 97.38 407 THR B N 1
ATOM 7608 C CA . THR B 1 407 ? -5.578 23.672 -0.849 1 97.38 407 THR B CA 1
ATOM 7609 C C . THR B 1 407 ? -4.93 24.219 0.417 1 97.38 407 THR B C 1
ATOM 7611 O O . THR B 1 407 ? -5.488 24.094 1.511 1 97.38 407 THR B O 1
ATOM 7614 N N . ALA B 1 408 ? -3.787 24.75 0.284 1 95.25 408 ALA B N 1
ATOM 7615 C CA . ALA B 1 408 ? -3.051 25.312 1.411 1 95.25 408 ALA B CA 1
ATOM 7616 C C . ALA B 1 408 ? -3.012 26.844 1.332 1 95.25 408 ALA B C 1
ATOM 7618 O O . ALA B 1 408 ? -2.756 27.406 0.267 1 95.25 408 ALA B O 1
ATOM 7619 N N . PHE B 1 409 ? -3.285 27.531 2.445 1 94.31 409 PHE B N 1
ATOM 7620 C CA . PHE B 1 409 ? -3.322 28.984 2.523 1 94.31 409 PHE B CA 1
ATOM 7621 C C . PHE B 1 409 ? -2.98 29.469 3.932 1 94.31 409 PHE B C 1
ATOM 7623 O O . PHE B 1 409 ? -2.701 28.656 4.816 1 94.31 409 PHE B O 1
ATOM 7630 N N . THR B 1 410 ? -2.889 30.797 4.219 1 89.12 410 THR B N 1
ATOM 7631 C CA . THR B 1 410 ? -2.447 31.234 5.535 1 89.12 410 THR B CA 1
ATOM 7632 C C . THR B 1 410 ? -3.525 32.094 6.207 1 89.12 410 THR B C 1
ATOM 7634 O O . THR B 1 410 ? -3.645 32.094 7.434 1 89.12 410 THR B O 1
ATOM 7637 N N . ASP B 1 411 ? -4.305 32.844 5.469 1 83.31 411 ASP B N 1
ATOM 7638 C CA . ASP B 1 411 ? -5.168 33.844 6.082 1 83.31 411 ASP B CA 1
ATOM 7639 C C . ASP B 1 411 ? -6.461 33.219 6.59 1 83.31 411 ASP B C 1
ATOM 7641 O O . ASP B 1 411 ? -7.254 32.688 5.805 1 83.31 411 ASP B O 1
ATOM 7645 N N . ALA B 1 412 ? -6.727 33.375 7.863 1 85.56 412 ALA B N 1
ATOM 7646 C CA . ALA B 1 412 ? -7.926 32.844 8.492 1 85.56 412 ALA B CA 1
ATOM 7647 C C . ALA B 1 412 ? -9.188 33.5 7.93 1 85.56 412 ALA B C 1
ATOM 7649 O O . ALA B 1 412 ? -10.234 32.844 7.84 1 85.56 412 ALA B O 1
ATOM 7650 N N . GLU B 1 413 ? -9.023 34.625 7.449 1 87.19 413 GLU B N 1
ATOM 7651 C CA . GLU B 1 413 ? -10.164 35.406 6.973 1 87.19 413 GLU B CA 1
ATOM 7652 C C . GLU B 1 413 ? -10.688 34.875 5.648 1 87.19 413 GLU B C 1
ATOM 7654 O O . GLU B 1 413 ? -11.859 35.031 5.316 1 87.19 413 GLU B O 1
ATOM 7659 N N . THR B 1 414 ? -9.766 34.219 4.973 1 91.25 414 THR B N 1
ATOM 7660 C CA . THR B 1 414 ? -10.148 33.719 3.652 1 91.25 414 THR B CA 1
ATOM 7661 C C . THR B 1 414 ? -10.641 32.281 3.729 1 91.25 414 THR B C 1
ATOM 7663 O O . THR B 1 414 ? -10.961 31.688 2.705 1 91.25 414 THR B O 1
ATOM 7666 N N . THR B 1 415 ? -10.719 31.719 4.91 1 94.38 415 THR B N 1
ATOM 7667 C CA . THR B 1 415 ? -11.102 30.328 5.105 1 94.38 415 THR B CA 1
ATOM 7668 C C . THR B 1 415 ? -12.492 30.062 4.531 1 94.38 415 THR B C 1
ATOM 7670 O O . THR B 1 415 ? -12.695 29.078 3.818 1 94.38 415 THR B O 1
ATOM 7673 N N . GLU B 1 416 ? -13.43 30.969 4.777 1 93.75 416 GLU B N 1
ATOM 7674 C CA . GLU B 1 416 ? -14.797 30.766 4.32 1 93.75 416 GLU B CA 1
ATOM 7675 C C . GLU B 1 416 ? -14.891 30.844 2.799 1 93.75 416 GLU B C 1
ATOM 7677 O O . GLU B 1 416 ? -15.688 30.125 2.184 1 93.75 416 GLU B O 1
ATOM 7682 N N . GLU B 1 417 ? -14.148 31.719 2.264 1 94.81 417 GLU B N 1
ATOM 7683 C CA . GLU B 1 417 ? -14.109 31.828 0.808 1 94.81 417 GLU B CA 1
ATOM 7684 C C . GLU B 1 417 ? -13.609 30.531 0.172 1 94.81 417 GLU B C 1
ATOM 7686 O O . GLU B 1 417 ? -14.203 30.031 -0.784 1 94.81 417 GLU B O 1
ATOM 7691 N N . TYR B 1 418 ? -12.5 30 0.684 1 95.81 418 TYR B N 1
ATOM 7692 C CA . TYR B 1 418 ? -11.945 28.75 0.152 1 95.81 418 TYR B CA 1
ATOM 7693 C C . TYR B 1 418 ? -12.891 27.594 0.402 1 95.81 418 TYR B C 1
ATOM 7695 O O . TYR B 1 418 ? -12.969 26.656 -0.41 1 95.81 418 TYR B O 1
ATOM 7703 N N . LEU B 1 419 ? -13.586 27.609 1.513 1 95.75 419 LEU B N 1
ATOM 7704 C CA . LEU B 1 419 ? -14.578 26.578 1.78 1 95.75 419 LEU B CA 1
ATOM 7705 C C . LEU B 1 419 ? -15.688 26.594 0.727 1 95.75 419 LEU B C 1
ATOM 7707 O O . LEU B 1 419 ? -16.031 25.562 0.161 1 95.75 419 LEU B O 1
ATOM 7711 N N . THR B 1 420 ? -16.219 27.781 0.487 1 94.94 420 THR B N 1
ATOM 7712 C CA . THR B 1 420 ? -17.281 27.938 -0.506 1 94.94 420 THR B CA 1
ATOM 7713 C C . THR B 1 420 ? -16.797 27.469 -1.88 1 94.94 420 THR B C 1
ATOM 7715 O O . THR B 1 420 ? -17.5 26.75 -2.582 1 94.94 420 THR B O 1
ATOM 7718 N N . GLU B 1 421 ? -15.617 27.859 -2.209 1 95.81 421 GLU B N 1
ATOM 7719 C CA . GLU B 1 421 ? -15.023 27.469 -3.48 1 95.81 421 GLU B CA 1
ATOM 7720 C C . GLU B 1 421 ? -14.891 25.953 -3.576 1 95.81 421 GLU B C 1
ATOM 7722 O O . GLU B 1 421 ? -15.188 25.359 -4.617 1 95.81 421 GLU B O 1
ATOM 7727 N N . THR B 1 422 ? -14.414 25.312 -2.535 1 97.12 422 THR B N 1
ATOM 7728 C CA . THR B 1 422 ? -14.219 23.859 -2.51 1 97.12 422 THR B CA 1
ATOM 7729 C C . THR B 1 422 ? -15.547 23.141 -2.617 1 97.12 422 THR B C 1
ATOM 7731 O O . THR B 1 422 ? -15.672 22.156 -3.367 1 97.12 422 THR B O 1
ATOM 7734 N N . LEU B 1 423 ? -16.531 23.625 -1.888 1 95.81 423 LEU B N 1
ATOM 7735 C CA . LEU B 1 423 ? -17.844 23.016 -1.944 1 95.81 423 LEU B CA 1
ATOM 7736 C C . LEU B 1 423 ? -18.438 23.109 -3.352 1 95.81 423 LEU B C 1
ATOM 7738 O O . LEU B 1 423 ? -19 22.125 -3.855 1 95.81 423 LEU B O 1
ATOM 7742 N N . GLU B 1 424 ? -18.281 24.203 -3.963 1 94.88 424 GLU B N 1
ATOM 7743 C CA . GLU B 1 424 ? -18.766 24.391 -5.328 1 94.88 424 GLU B CA 1
ATOM 7744 C C . GLU B 1 424 ? -18.016 23.484 -6.305 1 94.88 424 GLU B C 1
ATOM 7746 O O . GLU B 1 424 ? -18.594 22.969 -7.262 1 94.88 424 GLU B O 1
ATOM 7751 N N . LEU B 1 425 ? -16.734 23.391 -6.09 1 96.06 425 LEU B N 1
ATOM 7752 C CA . LEU B 1 425 ? -15.922 22.5 -6.902 1 96.06 425 LEU B CA 1
ATOM 7753 C C . LEU B 1 425 ? -16.438 21.062 -6.836 1 96.06 425 LEU B C 1
ATOM 7755 O O . LEU B 1 425 ? -16.625 20.406 -7.867 1 96.06 425 LEU B O 1
ATOM 7759 N N . PHE B 1 426 ? -16.719 20.562 -5.66 1 95.81 426 PHE B N 1
ATOM 7760 C CA . PHE B 1 426 ? -17.203 19.203 -5.461 1 95.81 426 PHE B CA 1
ATOM 7761 C C . PHE B 1 426 ? -18.594 19.031 -6.043 1 95.81 426 PHE B C 1
ATOM 7763 O O . PHE B 1 426 ? -18.875 18.031 -6.723 1 95.81 426 PHE B O 1
ATOM 7770 N N . LYS B 1 427 ? -19.422 20.016 -5.801 1 92.88 427 LYS B N 1
ATOM 7771 C CA . LYS B 1 427 ? -20.766 19.953 -6.355 1 92.88 427 LYS B CA 1
ATOM 7772 C C . LYS B 1 427 ? -20.734 19.875 -7.879 1 92.88 427 LYS B C 1
ATOM 7774 O O . LYS B 1 427 ? -21.422 19.047 -8.477 1 92.88 427 LYS B O 1
ATOM 7779 N N . SER B 1 428 ? -19.953 20.703 -8.453 1 92.25 428 SER B N 1
ATOM 7780 C CA . SER B 1 428 ? -19.844 20.734 -9.906 1 92.25 428 SER B CA 1
ATOM 7781 C C . SER B 1 428 ? -19.328 19.406 -10.445 1 92.25 428 SER B C 1
ATOM 7783 O O . SER B 1 428 ? -19.797 18.922 -11.492 1 92.25 428 SER B O 1
ATOM 7785 N N . PHE B 1 429 ? -18.391 18.844 -9.812 1 93.25 429 PHE B N 1
ATOM 7786 C CA . PHE B 1 429 ? -17.828 17.562 -10.25 1 93.25 429 PHE B CA 1
ATOM 7787 C C . PHE B 1 429 ? -18.891 16.469 -10.219 1 93.25 429 PHE B C 1
ATOM 7789 O O . PHE B 1 429 ? -19.094 15.758 -11.211 1 93.25 429 PHE B O 1
ATOM 7796 N N . TYR B 1 430 ? -19.562 16.281 -9.086 1 90.94 430 TYR B N 1
ATOM 7797 C CA . TYR B 1 430 ? -20.531 15.203 -8.938 1 90.94 430 TYR B CA 1
ATOM 7798 C C . TYR B 1 430 ? -21.75 15.43 -9.828 1 90.94 430 TYR B C 1
ATOM 7800 O O . TYR B 1 430 ? -22.359 14.477 -10.305 1 90.94 430 TYR B O 1
ATOM 7808 N N . LEU B 1 431 ? -22.078 16.703 -10.055 1 88.25 431 LEU B N 1
ATOM 7809 C CA . LEU B 1 431 ? -23.156 17 -11 1 88.25 431 LEU B CA 1
ATOM 7810 C C . LEU B 1 431 ? -22.766 16.578 -12.414 1 88.25 431 LEU B C 1
ATOM 7812 O O . LEU B 1 431 ? -23.609 16.094 -13.172 1 88.25 431 LEU B O 1
ATOM 7816 N N . SER B 1 432 ? -21.5 16.75 -12.719 1 85.88 432 SER B N 1
ATOM 7817 C CA . SER B 1 432 ? -21.031 16.375 -14.047 1 85.88 432 SER B CA 1
ATOM 7818 C C . SER B 1 432 ? -21.109 14.867 -14.266 1 85.88 432 SER B C 1
ATOM 7820 O O . SER B 1 432 ? -21.109 14.406 -15.406 1 85.88 432 SER B O 1
ATOM 7822 N N . LEU B 1 433 ? -21.156 14.078 -13.172 1 84.94 433 LEU B N 1
ATOM 7823 C CA . LEU B 1 433 ? -21.219 12.625 -13.273 1 84.94 433 LEU B CA 1
ATOM 7824 C C . LEU B 1 433 ? -22.656 12.156 -13.461 1 84.94 433 LEU B C 1
ATOM 7826 O O . LEU B 1 433 ? -22.891 11.008 -13.859 1 84.94 433 LEU B O 1
ATOM 7830 N N . GLY B 1 434 ? -23.609 13.008 -13.164 1 78.06 434 GLY B N 1
ATOM 7831 C CA . GLY B 1 434 ? -25 12.719 -13.445 1 78.06 434 GLY B CA 1
ATOM 7832 C C . GLY B 1 434 ? -25.625 11.766 -12.453 1 78.06 434 GLY B C 1
ATOM 7833 O O . GLY B 1 434 ? -26.609 11.094 -12.766 1 78.06 434 GLY B O 1
ATOM 7834 N N . LEU B 1 435 ? -25.094 11.508 -11.312 1 81.25 435 LEU B N 1
ATOM 7835 C CA . LEU B 1 435 ? -25.641 10.609 -10.305 1 81.25 435 LEU B CA 1
ATOM 7836 C C . LEU B 1 435 ? -26.25 11.391 -9.148 1 81.25 435 LEU B C 1
ATOM 7838 O O . LEU B 1 435 ? -25.922 12.562 -8.945 1 81.25 435 LEU B O 1
ATOM 7842 N N . ARG B 1 436 ? -27.188 10.773 -8.531 1 85.69 436 ARG B N 1
ATOM 7843 C CA . ARG B 1 436 ? -27.781 11.352 -7.328 1 85.69 436 ARG B CA 1
ATOM 7844 C C . ARG B 1 436 ? -26.781 11.344 -6.172 1 85.69 436 ARG B C 1
ATOM 7846 O O . ARG B 1 436 ? -26.172 10.312 -5.879 1 85.69 436 ARG B O 1
ATOM 7853 N N . PHE B 1 437 ? -26.578 12.555 -5.598 1 91.31 437 PHE B N 1
ATOM 7854 C CA . PHE B 1 437 ? -25.641 12.617 -4.48 1 91.31 437 PHE B CA 1
ATOM 7855 C C . PHE B 1 437 ? -26.078 13.656 -3.455 1 91.31 437 PHE B C 1
ATOM 7857 O O . PHE B 1 437 ? -26.984 14.453 -3.727 1 91.31 437 PHE B O 1
ATOM 7864 N N . ARG B 1 438 ? -25.5 13.516 -2.256 1 93.06 438 ARG B N 1
ATOM 7865 C CA . ARG B 1 438 ? -25.734 14.438 -1.143 1 93.06 438 ARG B CA 1
ATOM 7866 C C . ARG B 1 438 ? -24.406 14.953 -0.582 1 93.06 438 ARG B C 1
ATOM 7868 O O . ARG B 1 438 ? -23.406 14.242 -0.595 1 93.06 438 ARG B O 1
ATOM 7875 N N . LEU B 1 439 ? -24.484 16.203 -0.312 1 93.75 439 LEU B N 1
ATOM 7876 C CA . LEU B 1 439 ? -23.406 16.797 0.486 1 93.75 439 LEU B CA 1
ATOM 7877 C C . LEU B 1 439 ? -23.828 16.922 1.948 1 93.75 439 LEU B C 1
ATOM 7879 O O . LEU B 1 439 ? -24.812 17.578 2.266 1 93.75 439 LEU B O 1
ATOM 7883 N N . VAL B 1 440 ? -23.047 16.25 2.832 1 92.94 440 VAL B N 1
ATOM 7884 C CA . VAL B 1 440 ? -23.438 16.141 4.23 1 92.94 440 VAL B CA 1
ATOM 7885 C C . VAL B 1 440 ? -22.344 16.703 5.129 1 92.94 440 VAL B C 1
ATOM 7887 O O . VAL B 1 440 ? -21.172 16.328 5 1 92.94 440 VAL B O 1
ATOM 7890 N N . SER B 1 441 ? -22.703 17.641 5.969 1 93.25 441 SER B N 1
ATOM 7891 C CA . SER B 1 441 ? -21.781 18.109 6.996 1 93.25 441 SER B CA 1
ATOM 7892 C C . SER B 1 441 ? -21.828 17.234 8.234 1 93.25 441 SER B C 1
ATOM 7894 O O . SER B 1 441 ? -22.922 16.906 8.734 1 93.25 441 SER B O 1
ATOM 7896 N N . LEU B 1 442 ? -20.703 16.828 8.719 1 93.56 442 LEU B N 1
ATOM 7897 C CA . LEU B 1 442 ? -20.656 15.898 9.844 1 93.56 442 LEU B CA 1
ATOM 7898 C C . LEU B 1 442 ? -20.625 16.656 11.164 1 93.56 442 LEU B C 1
ATOM 7900 O O . LEU B 1 442 ? -20.016 17.719 11.258 1 93.56 442 LEU B O 1
ATOM 7904 N N . PRO B 1 443 ? -21.266 16.078 12.172 1 93.31 443 PRO B N 1
ATOM 7905 C CA . PRO B 1 443 ? -21.203 16.703 13.5 1 93.31 443 PRO B CA 1
ATOM 7906 C C . PRO B 1 443 ? -19.859 16.516 14.18 1 93.31 443 PRO B C 1
ATOM 7908 O O . PRO B 1 443 ? -19.016 15.758 13.695 1 93.31 443 PRO B O 1
ATOM 7911 N N . ALA B 1 444 ? -19.688 17.188 15.242 1 93.44 444 ALA B N 1
ATOM 7912 C CA . ALA B 1 444 ? -18.422 17.219 15.977 1 93.44 444 ALA B CA 1
ATOM 7913 C C . ALA B 1 444 ? -18.031 15.82 16.438 1 93.44 444 ALA B C 1
ATOM 7915 O O . ALA B 1 444 ? -16.844 15.484 16.484 1 93.44 444 ALA B O 1
ATOM 7916 N N . SER B 1 445 ? -18.984 14.977 16.766 1 90.19 445 SER B N 1
ATOM 7917 C CA . SER B 1 445 ? -18.734 13.656 17.328 1 90.19 445 SER B CA 1
ATOM 7918 C C . SER B 1 445 ? -18.094 12.727 16.297 1 90.19 445 SER B C 1
ATOM 7920 O O . SER B 1 445 ? -17.516 11.703 16.656 1 90.19 445 SER B O 1
ATOM 7922 N N . LYS B 1 446 ? -18.125 13.102 15.047 1 88.88 446 LYS B N 1
ATOM 7923 C CA . LYS B 1 446 ? -17.625 12.234 13.977 1 88.88 446 LYS B CA 1
ATOM 7924 C C . LYS B 1 446 ? -16.312 12.766 13.414 1 88.88 446 LYS B C 1
ATOM 7926 O O . LYS B 1 446 ? -15.734 12.164 12.5 1 88.88 446 LYS B O 1
ATOM 7931 N N . LEU B 1 447 ? -15.852 13.844 13.961 1 91.81 447 LEU B N 1
ATOM 7932 C CA . LEU B 1 447 ? -14.625 14.453 13.445 1 91.81 447 LEU B CA 1
ATOM 7933 C C . LEU B 1 447 ? -13.398 13.859 14.125 1 91.81 447 LEU B C 1
ATOM 7935 O O . LEU B 1 447 ? -13.43 13.555 15.312 1 91.81 447 LEU B O 1
ATOM 7939 N N . GLY B 1 448 ? -12.359 13.625 13.32 1 88.88 448 GLY B N 1
ATOM 7940 C CA . GLY B 1 448 ? -11.07 13.297 13.914 1 88.88 448 GLY B CA 1
ATOM 7941 C C . GLY B 1 448 ? -10.438 14.453 14.656 1 88.88 448 GLY B C 1
ATOM 7942 O O . GLY B 1 448 ? -10.891 15.594 14.547 1 88.88 448 GLY B O 1
ATOM 7943 N N . ILE B 1 449 ? -9.359 14.258 15.312 1 91.81 449 ILE B N 1
ATOM 7944 C CA . ILE B 1 449 ? -8.75 15.266 16.172 1 91.81 449 ILE B CA 1
ATOM 7945 C C . ILE B 1 449 ? -8.133 16.375 15.312 1 91.81 449 ILE B C 1
ATOM 7947 O O . ILE B 1 449 ? -7.988 17.516 15.773 1 91.81 449 ILE B O 1
ATOM 7951 N N . SER B 1 450 ? -7.762 16 14.094 1 94.94 450 SER B N 1
ATOM 7952 C CA . SER B 1 450 ? -7.117 17 13.234 1 94.94 450 SER B CA 1
ATOM 7953 C C . SER B 1 450 ? -8.141 17.75 12.406 1 94.94 450 SER B C 1
ATOM 7955 O O . SER B 1 450 ? -7.785 18.656 11.633 1 94.94 450 SER B O 1
ATOM 7957 N N . GLU B 1 451 ? -9.398 17.453 12.523 1 95.88 451 GLU B N 1
ATOM 7958 C CA . GLU B 1 451 ? -10.422 18.016 11.648 1 95.88 451 GLU B CA 1
ATOM 7959 C C . GLU B 1 451 ? -11.25 19.062 12.383 1 95.88 451 GLU B C 1
ATOM 7961 O O . GLU B 1 451 ? -11.906 18.766 13.383 1 95.88 451 GLU B O 1
ATOM 7966 N N . ALA B 1 452 ? -11.25 20.297 11.891 1 97 452 ALA B N 1
ATOM 7967 C CA . ALA B 1 452 ? -12.094 21.359 12.406 1 97 452 ALA B CA 1
ATOM 7968 C C . ALA B 1 452 ? -13.492 21.312 11.805 1 97 452 ALA B C 1
ATOM 7970 O O . ALA B 1 452 ? -14.453 21.812 12.391 1 97 452 ALA B O 1
ATOM 7971 N N . LEU B 1 453 ? -13.562 20.797 10.641 1 96.38 453 LEU B N 1
ATOM 7972 C CA . LEU B 1 453 ? -14.773 20.672 9.844 1 96.38 453 LEU B CA 1
ATOM 7973 C C . LEU B 1 453 ? -14.648 19.547 8.828 1 96.38 453 LEU B C 1
ATOM 7975 O O . LEU B 1 453 ? -13.562 19.297 8.305 1 96.38 453 LEU B O 1
ATOM 7979 N N . ARG B 1 454 ? -15.75 18.812 8.586 1 96.38 454 ARG B N 1
ATOM 7980 C CA . ARG B 1 454 ? -15.727 17.75 7.582 1 96.38 454 ARG B CA 1
ATOM 7981 C C . ARG B 1 454 ? -17.062 17.656 6.859 1 96.38 454 ARG B C 1
ATOM 7983 O O . ARG B 1 454 ? -18.125 17.703 7.492 1 96.38 454 ARG B O 1
ATOM 7990 N N . TYR B 1 455 ? -17.016 17.625 5.594 1 96.31 455 TYR B N 1
ATOM 7991 C CA . TYR B 1 455 ? -18.141 17.297 4.727 1 96.31 455 TYR B CA 1
ATOM 7992 C C . TYR B 1 455 ? -17.938 15.945 4.047 1 96.31 455 TYR B C 1
ATOM 7994 O O . TYR B 1 455 ? -16.812 15.57 3.734 1 96.31 455 TYR B O 1
ATOM 8002 N N . GLU B 1 456 ? -18.969 15.219 3.85 1 94.69 456 GLU B N 1
ATOM 8003 C CA . GLU B 1 456 ? -18.953 13.984 3.07 1 94.69 456 GLU B CA 1
ATOM 8004 C C . GLU B 1 456 ? -19.859 14.078 1.854 1 94.69 456 GLU B C 1
ATOM 8006 O O . GLU B 1 456 ? -20.953 14.664 1.93 1 94.69 456 GLU B O 1
ATOM 8011 N N . LEU B 1 457 ? -19.359 13.648 0.807 1 94.94 457 LEU B N 1
ATOM 8012 C CA . LEU B 1 457 ? -20.188 13.461 -0.387 1 94.94 457 LEU B CA 1
ATOM 8013 C C . LEU B 1 457 ? -20.656 12.016 -0.49 1 94.94 457 LEU B C 1
ATOM 8015 O O . LEU B 1 457 ? -19.859 11.094 -0.562 1 94.94 457 LEU B O 1
ATOM 8019 N N . LYS B 1 458 ? -21.938 11.828 -0.492 1 93.56 458 LYS B N 1
ATOM 8020 C CA . LYS B 1 458 ? -22.531 10.5 -0.541 1 93.56 458 LYS B CA 1
ATOM 8021 C C . LYS B 1 458 ? -23.312 10.297 -1.839 1 93.56 458 LYS B C 1
ATOM 8023 O O . LYS B 1 458 ? -24.062 11.172 -2.264 1 93.56 458 LYS B O 1
ATOM 8028 N N . VAL B 1 459 ? -23.062 9.195 -2.438 1 91.31 459 VAL B N 1
ATOM 8029 C CA . VAL B 1 459 ? -23.703 8.859 -3.703 1 91.31 459 VAL B CA 1
ATOM 8030 C C . VAL B 1 459 ? -24.766 7.777 -3.471 1 91.31 459 VAL B C 1
ATOM 8032 O O . VAL B 1 459 ? -24.547 6.848 -2.691 1 91.31 459 VAL B O 1
ATOM 8035 N N . TRP B 1 460 ? -25.844 7.934 -4.172 1 86.81 460 TRP B N 1
ATOM 8036 C CA . TRP B 1 460 ? -26.938 6.965 -4.047 1 86.81 460 TRP B CA 1
ATOM 8037 C C . TRP B 1 460 ? -26.562 5.645 -4.711 1 86.81 460 TRP B C 1
ATOM 8039 O O . TRP B 1 460 ? -26.141 5.617 -5.867 1 86.81 460 TRP B O 1
ATOM 8049 N N . SER B 1 461 ? -26.656 4.559 -3.959 1 83.12 461 SER B N 1
ATOM 8050 C CA . SER B 1 461 ? -26.484 3.217 -4.508 1 83.12 461 SER B CA 1
ATOM 8051 C C . SER B 1 461 ? -27.828 2.529 -4.695 1 83.12 461 SER B C 1
ATOM 8053 O O . SER B 1 461 ? -28.516 2.193 -3.721 1 83.12 461 SER B O 1
ATOM 8055 N N . PRO B 1 462 ? -28.188 2.268 -5.883 1 78.5 462 PRO B N 1
ATOM 8056 C CA . PRO B 1 462 ? -29.438 1.555 -6.098 1 78.5 462 PRO B CA 1
ATOM 8057 C C . PRO B 1 462 ? -29.438 0.152 -5.496 1 78.5 462 PRO B C 1
ATOM 8059 O O . PRO B 1 462 ? -30.484 -0.35 -5.078 1 78.5 462 PRO B O 1
ATOM 8062 N N . LEU B 1 463 ? -28.328 -0.467 -5.535 1 77.56 463 LEU B N 1
ATOM 8063 C CA . LEU B 1 463 ? -28.234 -1.821 -5 1 77.56 463 LEU B CA 1
ATOM 8064 C C . LEU B 1 463 ? -28.438 -1.824 -3.49 1 77.56 463 LEU B C 1
ATOM 8066 O O . LEU B 1 463 ? -29.109 -2.707 -2.951 1 77.56 463 LEU B O 1
ATOM 8070 N N . LEU B 1 464 ? -27.906 -0.786 -2.814 1 77.12 464 LEU B N 1
ATOM 8071 C CA . LEU B 1 464 ? -28 -0.704 -1.36 1 77.12 464 LEU B CA 1
ATOM 8072 C C . LEU B 1 464 ? -29.234 0.089 -0.941 1 77.12 464 LEU B C 1
ATOM 8074 O O . LEU B 1 464 ? -29.656 0.028 0.218 1 77.12 464 LEU B O 1
ATOM 8078 N N . SER B 1 465 ? -29.766 0.767 -1.804 1 78.62 465 SER B N 1
ATOM 8079 C CA . SER B 1 465 ? -30.859 1.704 -1.517 1 78.62 465 SER B CA 1
ATOM 8080 C C . SER B 1 465 ? -30.469 2.668 -0.399 1 78.62 465 SER B C 1
ATOM 8082 O O . SER B 1 465 ? -31.25 2.896 0.527 1 78.62 465 SER B O 1
ATOM 8084 N N . GLU B 1 466 ? -29.266 3.082 -0.429 1 82.56 466 GLU B N 1
ATOM 8085 C CA . GLU B 1 466 ? -28.734 4.047 0.528 1 82.56 466 GLU B CA 1
ATOM 8086 C C . GLU B 1 466 ? -27.656 4.922 -0.108 1 82.56 466 GLU B C 1
ATOM 8088 O O . GLU B 1 466 ? -27.156 4.605 -1.19 1 82.56 466 GLU B O 1
ATOM 8093 N N . PHE B 1 467 ? -27.438 6.039 0.606 1 86.81 467 PHE B N 1
ATOM 8094 C CA . PHE B 1 467 ? -26.344 6.895 0.196 1 86.81 467 PHE B CA 1
ATOM 8095 C C . PHE B 1 467 ? -25.016 6.391 0.77 1 86.81 467 PHE B C 1
ATOM 8097 O O . PHE B 1 467 ? -24.938 6.074 1.958 1 86.81 467 PHE B O 1
ATOM 8104 N N . VAL B 1 468 ? -24.047 6.191 -0.092 1 89.12 468 VAL B N 1
ATOM 8105 C CA . VAL B 1 468 ? -22.734 5.672 0.276 1 89.12 468 VAL B CA 1
ATOM 8106 C C . VAL B 1 468 ? -21.688 6.785 0.181 1 89.12 468 VAL B C 1
ATOM 8108 O O . VAL B 1 468 ? -21.641 7.52 -0.809 1 89.12 468 VAL B O 1
ATOM 8111 N N . PRO B 1 469 ? -20.859 6.984 1.25 1 92.19 469 PRO B N 1
ATOM 8112 C CA . PRO B 1 469 ? -19.797 7.988 1.159 1 92.19 469 PRO B CA 1
ATOM 8113 C C . PRO B 1 469 ? -18.797 7.684 0.053 1 92.19 469 PRO B C 1
ATOM 8115 O O . PRO B 1 469 ? -18.234 6.582 0.002 1 92.19 469 PRO B O 1
ATOM 8118 N N . CYS B 1 470 ? -18.547 8.633 -0.854 1 94.69 470 CYS B N 1
ATOM 8119 C CA . CYS B 1 470 ? -17.641 8.445 -1.979 1 94.69 470 CYS B CA 1
ATOM 8120 C C . CYS B 1 470 ? -16.641 9.602 -2.076 1 94.69 470 CYS B C 1
ATOM 8122 O O . CYS B 1 470 ? -15.859 9.672 -3.025 1 94.69 470 CYS B O 1
ATOM 8124 N N . GLY B 1 471 ? -16.672 10.492 -1.195 1 95.19 471 GLY B N 1
ATOM 8125 C CA . GLY B 1 471 ? -15.766 11.633 -1.123 1 95.19 471 GLY B CA 1
ATOM 8126 C C . GLY B 1 471 ? -15.875 12.406 0.178 1 95.19 471 GLY B C 1
ATOM 8127 O O . GLY B 1 471 ? -16.812 12.195 0.951 1 95.19 471 GLY B O 1
ATOM 8128 N N . HIS B 1 472 ? -14.883 13.281 0.408 1 96.5 472 HIS B N 1
ATOM 8129 C CA . HIS B 1 472 ? -14.969 14.094 1.618 1 96.5 472 HIS B CA 1
ATOM 8130 C C . HIS B 1 472 ? -14.078 15.328 1.514 1 96.5 472 HIS B C 1
ATOM 8132 O O . HIS B 1 472 ? -13.18 15.383 0.67 1 96.5 472 HIS B O 1
ATOM 8138 N N . ILE B 1 473 ? -14.438 16.297 2.254 1 97.56 473 ILE B N 1
ATOM 8139 C CA . ILE B 1 473 ? -13.672 17.531 2.457 1 97.56 473 ILE B CA 1
ATOM 8140 C C . ILE B 1 473 ? -13.383 17.719 3.945 1 97.56 473 ILE B C 1
ATOM 8142 O O . ILE B 1 473 ? -14.297 17.656 4.773 1 97.56 473 ILE B O 1
ATOM 8146 N N . ALA B 1 474 ? -12.156 17.891 4.242 1 97.38 474 ALA B N 1
ATOM 8147 C CA . ALA B 1 474 ? -11.773 18.125 5.629 1 97.38 474 ALA B CA 1
ATOM 8148 C C . ALA B 1 474 ? -10.969 19.422 5.758 1 97.38 474 ALA B C 1
ATOM 8150 O O . ALA B 1 474 ? -10.117 19.719 4.918 1 97.38 474 ALA B O 1
ATOM 8151 N N . PHE B 1 475 ? -11.367 20.219 6.73 1 97.69 475 PHE B N 1
ATOM 8152 C CA . PHE B 1 475 ? -10.609 21.406 7.086 1 97.69 475 PHE B CA 1
ATOM 8153 C C . PHE B 1 475 ? -9.773 21.156 8.336 1 97.69 475 PHE B C 1
ATOM 8155 O O . PHE B 1 475 ? -10.305 20.766 9.375 1 97.69 475 PHE B O 1
ATOM 8162 N N . HIS B 1 476 ? -8.391 21.375 8.25 1 97.12 476 HIS B N 1
ATOM 8163 C CA . HIS B 1 476 ? -7.492 21.031 9.344 1 97.12 476 HIS B CA 1
ATOM 8164 C C . HIS B 1 476 ? -6.945 22.281 10.023 1 97.12 476 HIS B C 1
ATOM 8166 O O . HIS B 1 476 ? -6.117 22.188 10.93 1 97.12 476 HIS B O 1
ATOM 8172 N N . ASP B 1 477 ? -7.398 23.438 9.531 1 96.19 477 ASP B N 1
ATOM 8173 C CA . ASP B 1 477 ? -6.828 24.672 10.039 1 96.19 477 ASP B CA 1
ATOM 8174 C C . ASP B 1 477 ? -5.301 24.609 10.055 1 96.19 477 ASP B C 1
ATOM 8176 O O . ASP B 1 477 ? -4.68 24.203 9.078 1 96.19 477 ASP B O 1
ATOM 8180 N N . ASP B 1 478 ? -4.656 25.125 11.125 1 94.62 478 ASP B N 1
ATOM 8181 C CA . ASP B 1 478 ? -3.199 25.109 11.172 1 94.62 478 ASP B CA 1
ATOM 8182 C C . ASP B 1 478 ? -2.693 23.984 12.07 1 94.62 478 ASP B C 1
ATOM 8184 O O . ASP B 1 478 ? -1.577 24.047 12.586 1 94.62 478 ASP B O 1
ATOM 8188 N N . PHE B 1 479 ? -3.504 22.953 12.398 1 95.75 479 PHE B N 1
ATOM 8189 C CA . PHE B 1 479 ? -3.191 21.828 13.266 1 95.75 479 PHE B CA 1
ATOM 8190 C C . PHE B 1 479 ? -1.984 21.062 12.742 1 95.75 479 PHE B C 1
ATOM 8192 O O . PHE B 1 479 ? -1.02 20.828 13.477 1 95.75 479 PHE B O 1
ATOM 8199 N N . VAL B 1 480 ? -2.035 20.672 11.453 1 94.81 480 VAL B N 1
ATOM 8200 C CA . VAL B 1 480 ? -1.003 19.844 10.836 1 94.81 480 VAL B CA 1
ATOM 8201 C C . VAL B 1 480 ? 0.265 20.672 10.625 1 94.81 480 VAL B C 1
ATOM 8203 O O . VAL B 1 480 ? 1.371 20.203 10.906 1 94.81 480 VAL B O 1
ATOM 8206 N N . SER B 1 481 ? 0.118 21.906 10.234 1 93.75 481 SER B N 1
ATOM 8207 C CA . SER B 1 481 ? 1.267 22.75 9.906 1 93.75 481 SER B CA 1
ATOM 8208 C C . SER B 1 481 ? 2.078 23.078 11.156 1 93.75 481 SER B C 1
ATOM 8210 O O . SER B 1 481 ? 3.307 23.172 11.094 1 93.75 481 SER B O 1
ATOM 8212 N N . LYS B 1 482 ? 1.495 23.312 12.242 1 93.44 482 LYS B N 1
ATOM 8213 C CA . LYS B 1 482 ? 2.205 23.594 13.492 1 93.44 482 LYS B CA 1
ATOM 8214 C C . LYS B 1 482 ? 2.975 22.375 13.977 1 93.44 482 LYS B C 1
ATOM 8216 O O . LYS B 1 482 ? 4.086 22.5 14.492 1 93.44 482 LYS B O 1
ATOM 8221 N N . ARG B 1 483 ? 2.418 21.25 13.812 1 93 483 ARG B N 1
ATOM 8222 C CA . ARG B 1 483 ? 3.031 20 14.266 1 93 483 ARG B CA 1
ATOM 8223 C C . ARG B 1 483 ? 4.172 19.594 13.344 1 93 483 ARG B C 1
ATOM 8225 O O . ARG B 1 483 ? 5.156 19 13.789 1 93 483 ARG B O 1
ATOM 8232 N N . LEU B 1 484 ? 4.027 19.891 12.062 1 91.75 484 LEU B N 1
ATOM 8233 C CA . LEU B 1 484 ? 5.023 19.438 11.094 1 91.75 484 LEU B CA 1
ATOM 8234 C C . LEU B 1 484 ? 5.836 20.625 10.57 1 91.75 484 LEU B C 1
ATOM 8236 O O . LEU B 1 484 ? 6.625 20.469 9.633 1 91.75 484 LEU B O 1
ATOM 8240 N N . ARG B 1 485 ? 5.664 21.75 11.094 1 87.69 485 ARG B N 1
ATOM 8241 C CA . ARG B 1 485 ? 6.445 22.969 10.852 1 87.69 485 ARG B CA 1
ATOM 8242 C C . ARG B 1 485 ? 6.379 23.375 9.391 1 87.69 485 ARG B C 1
ATOM 8244 O O . ARG B 1 485 ? 7.41 23.5 8.727 1 87.69 485 ARG B O 1
ATOM 8251 N N . CYS B 1 486 ? 5.258 23.594 8.977 1 88.38 486 CYS B N 1
ATOM 8252 C CA . CYS B 1 486 ? 5 24.156 7.656 1 88.38 486 CYS B CA 1
ATOM 8253 C C . CYS B 1 486 ? 4.559 25.609 7.762 1 88.38 486 CYS B C 1
ATOM 8255 O O . CYS B 1 486 ? 3.479 25.891 8.281 1 88.38 486 CYS B O 1
ATOM 8257 N N . HIS B 1 487 ? 5.441 26.531 7.359 1 86.06 487 HIS B N 1
ATOM 8258 C CA . HIS B 1 487 ? 5.094 27.938 7.547 1 86.06 487 HIS B CA 1
ATOM 8259 C C . HIS B 1 487 ? 5.559 28.781 6.367 1 86.06 487 HIS B C 1
ATOM 8261 O O . HIS B 1 487 ? 6.18 28.266 5.438 1 86.06 487 HIS B O 1
ATOM 8267 N N . VAL B 1 488 ? 5.02 30 6.371 1 81.75 488 VAL B N 1
ATOM 8268 C CA . VAL B 1 488 ? 5.406 30.969 5.344 1 81.75 488 VAL B CA 1
ATOM 8269 C C . VAL B 1 488 ? 6.621 31.766 5.812 1 81.75 488 VAL B C 1
ATOM 8271 O O . VAL B 1 488 ? 6.758 32.062 7.004 1 81.75 488 VAL B O 1
ATOM 8274 N N . ASP B 1 489 ? 7.484 31.906 4.824 1 68.75 489 ASP B N 1
ATOM 8275 C CA . ASP B 1 489 ? 8.727 32.656 5.066 1 68.75 489 ASP B CA 1
ATOM 8276 C C . ASP B 1 489 ? 8.453 34.125 5.363 1 68.75 489 ASP B C 1
ATOM 8278 O O . ASP B 1 489 ? 8.508 34.969 4.465 1 68.75 489 ASP B O 1
ATOM 8282 N N . LYS B 1 490 ? 7.797 34.5 6.371 1 61.22 490 LYS B N 1
ATOM 8283 C CA . LYS B 1 490 ? 7.746 35.938 6.707 1 61.22 490 LYS B CA 1
ATOM 8284 C C . LYS B 1 490 ? 8.539 36.219 7.977 1 61.22 490 LYS B C 1
ATOM 8286 O O . LYS B 1 490 ? 8.383 35.531 8.984 1 61.22 490 LYS B O 1
ATOM 8291 N N . PRO B 1 491 ? 9.609 37.062 7.797 1 52.66 491 PRO B N 1
ATOM 8292 C CA . PRO B 1 491 ? 10.531 37.406 8.875 1 52.66 491 PRO B CA 1
ATOM 8293 C C . PRO B 1 491 ? 9.844 37.531 10.227 1 52.66 491 PRO B C 1
ATOM 8295 O O . PRO B 1 491 ? 10.414 37.156 11.258 1 52.66 491 PRO B O 1
ATOM 8298 N N . GLU B 1 492 ? 8.812 38.25 10.344 1 52.25 492 GLU B N 1
ATOM 8299 C CA . GLU B 1 492 ? 8.367 38.688 11.672 1 52.25 492 GLU B CA 1
ATOM 8300 C C . GLU B 1 492 ? 7.434 37.656 12.297 1 52.25 492 GLU B C 1
ATOM 8302 O O . GLU B 1 492 ? 7.301 37.594 13.523 1 52.25 492 GLU B O 1
ATOM 8307 N N . GLN B 1 493 ? 6.434 37.031 11.414 1 58.06 493 GLN B N 1
ATOM 8308 C CA . GLN B 1 493 ? 5.371 36.25 12.039 1 58.06 493 GLN B CA 1
ATOM 8309 C C . GLN B 1 493 ? 5.309 34.844 11.469 1 58.06 493 GLN B C 1
ATOM 8311 O O . GLN B 1 493 ? 5.359 34.656 10.25 1 58.06 493 GLN B O 1
ATOM 8316 N N . ASN B 1 494 ? 5.785 33.812 12.18 1 65.56 494 ASN B N 1
ATOM 8317 C CA . ASN B 1 494 ? 5.578 32.438 11.789 1 65.56 494 ASN B CA 1
ATOM 8318 C C . ASN B 1 494 ? 4.113 32.156 11.453 1 65.56 494 ASN B C 1
ATOM 8320 O O . ASN B 1 494 ? 3.301 31.906 12.344 1 65.56 494 ASN B O 1
ATOM 8324 N N . LYS B 1 495 ? 3.678 32.5 10.234 1 86.25 495 LYS B N 1
ATOM 8325 C CA . LYS B 1 495 ? 2.328 32.156 9.789 1 86.25 495 LYS B CA 1
ATOM 8326 C C . LYS B 1 495 ? 2.264 30.719 9.273 1 86.25 495 LYS B C 1
ATOM 8328 O O . LYS B 1 495 ? 2.896 30.391 8.266 1 86.25 495 LYS B O 1
ATOM 8333 N N . PHE B 1 496 ? 1.581 29.922 9.977 1 92.69 496 PHE B N 1
ATOM 8334 C CA . PHE B 1 496 ? 1.452 28.516 9.633 1 92.69 496 PHE B CA 1
ATOM 8335 C C . PHE B 1 496 ? 0.359 28.312 8.594 1 92.69 496 PHE B C 1
ATOM 8337 O O . PHE B 1 496 ? -0.63 29.047 8.57 1 92.69 496 PHE B O 1
ATOM 8344 N N . LEU B 1 497 ? 0.578 27.344 7.75 1 93 497 LEU B N 1
ATOM 8345 C CA . LEU B 1 497 ? -0.358 27.047 6.672 1 93 497 LEU B CA 1
ATOM 8346 C C . LEU B 1 497 ? -1.631 26.406 7.219 1 93 497 LEU B C 1
ATOM 8348 O O . LEU B 1 497 ? -1.582 25.656 8.188 1 93 497 LEU B O 1
ATOM 8352 N N . ARG B 1 498 ? -2.703 26.75 6.586 1 95.12 498 ARG B N 1
ATOM 8353 C CA . ARG B 1 498 ? -3.99 26.094 6.789 1 95.12 498 ARG B CA 1
ATOM 8354 C C . ARG B 1 498 ? -4.359 25.234 5.59 1 95.12 498 ARG B C 1
ATOM 8356 O O . ARG B 1 498 ? -4.023 25.562 4.449 1 95.12 498 ARG B O 1
ATOM 8363 N N . PHE B 1 499 ? -5.047 24.062 5.836 1 94.5 499 PHE B N 1
ATOM 8364 C CA . PHE B 1 499 ? -5.227 23.078 4.781 1 94.5 499 PHE B CA 1
ATOM 8365 C C . PHE B 1 499 ? -6.691 22.688 4.637 1 94.5 499 PHE B C 1
ATOM 8367 O O . PHE B 1 499 ? -7.367 22.422 5.633 1 94.5 499 PHE B O 1
ATOM 8374 N N . PHE B 1 500 ? -7.23 22.781 3.432 1 97.69 500 PHE B N 1
ATOM 8375 C CA . PHE B 1 500 ? -8.344 21.922 3.031 1 97.69 500 PHE B CA 1
ATOM 8376 C C . PHE B 1 500 ? -7.836 20.688 2.301 1 97.69 500 PHE B C 1
ATOM 8378 O O . PHE B 1 500 ? -7.02 20.797 1.382 1 97.69 500 PHE B O 1
ATOM 8385 N N . THR B 1 501 ? -8.18 19.5 2.773 1 97.38 501 THR B N 1
ATOM 8386 C CA . THR B 1 501 ? -7.824 18.266 2.088 1 97.38 501 THR B CA 1
ATOM 8387 C C . THR B 1 501 ? -9.047 17.359 1.946 1 97.38 501 THR B C 1
ATOM 8389 O O . THR B 1 501 ? -10.102 17.625 2.518 1 97.38 501 THR B O 1
ATOM 8392 N N . GLY B 1 502 ? -8.867 16.328 1.194 1 96.81 502 GLY B N 1
ATOM 8393 C CA . GLY B 1 502 ? -9.922 15.336 1.061 1 96.81 502 GLY B CA 1
ATOM 8394 C C . GLY B 1 502 ? -9.82 14.531 -0.222 1 96.81 502 GLY B C 1
ATOM 8395 O O . GLY B 1 502 ? -8.797 14.578 -0.908 1 96.81 502 GLY B O 1
ATOM 8396 N N . SER B 1 503 ? -10.844 13.742 -0.383 1 96.94 503 SER B N 1
ATOM 8397 C CA . SER B 1 503 ? -10.984 12.93 -1.587 1 96.94 503 SER B CA 1
ATOM 8398 C C . SER B 1 503 ? -12.125 13.43 -2.463 1 96.94 503 SER B C 1
ATOM 8400 O O . SER B 1 503 ? -13.281 13.43 -2.041 1 96.94 503 SER B O 1
ATOM 8402 N N . LEU B 1 504 ? -11.727 13.922 -3.621 1 97.31 504 LEU B N 1
ATOM 8403 C CA . LEU B 1 504 ? -12.758 14.25 -4.598 1 97.31 504 LEU B CA 1
ATOM 8404 C C . LEU B 1 504 ? -13.586 13.016 -4.945 1 97.31 504 LEU B C 1
ATOM 8406 O O . LEU B 1 504 ? -14.805 13.109 -5.105 1 97.31 504 LEU B O 1
ATOM 8410 N N . LEU B 1 505 ? -12.828 11.977 -4.996 1 94.75 505 LEU B N 1
ATOM 8411 C CA . LEU B 1 505 ? -13.469 10.727 -5.387 1 94.75 505 LEU B CA 1
ATOM 8412 C C . LEU B 1 505 ? -12.773 9.531 -4.742 1 94.75 505 LEU B C 1
ATOM 8414 O O . LEU B 1 505 ? -11.562 9.352 -4.918 1 94.75 505 LEU B O 1
ATOM 8418 N N . ASP B 1 506 ? -13.547 8.812 -3.932 1 94.5 506 ASP B N 1
ATOM 8419 C CA . ASP B 1 506 ? -13.164 7.457 -3.559 1 94.5 506 ASP B CA 1
ATOM 8420 C C . ASP B 1 506 ? -13.688 6.441 -4.566 1 94.5 506 ASP B C 1
ATOM 8422 O O . ASP B 1 506 ? -14.883 6.141 -4.59 1 94.5 506 ASP B O 1
ATOM 8426 N N . LEU B 1 507 ? -12.805 5.906 -5.289 1 92.94 507 LEU B N 1
ATOM 8427 C CA . LEU B 1 507 ? -13.172 5.242 -6.535 1 92.94 507 LEU B CA 1
ATOM 8428 C C . LEU B 1 507 ? -13.859 3.908 -6.254 1 92.94 507 LEU B C 1
ATOM 8430 O O . LEU B 1 507 ? -14.828 3.547 -6.934 1 92.94 507 LEU B O 1
ATOM 8434 N N . THR B 1 508 ? -13.398 3.115 -5.312 1 90.75 508 THR B N 1
ATOM 8435 C CA . THR B 1 508 ? -13.922 1.769 -5.113 1 90.75 508 THR B CA 1
ATOM 8436 C C . THR B 1 508 ? -15.391 1.812 -4.723 1 90.75 508 THR B C 1
ATOM 8438 O O . THR B 1 508 ? -16.234 1.224 -5.398 1 90.75 508 THR B O 1
ATOM 8441 N N . PRO B 1 509 ? -15.742 2.562 -3.652 1 90.5 509 PRO B N 1
ATOM 8442 C CA . PRO B 1 509 ? -17.172 2.633 -3.34 1 90.5 509 PRO B CA 1
ATOM 8443 C C . PRO B 1 509 ? -17.984 3.322 -4.438 1 90.5 509 PRO B C 1
ATOM 8445 O O . PRO B 1 509 ? -19.141 2.982 -4.656 1 90.5 509 PRO B O 1
ATOM 8448 N N . PHE B 1 510 ? -17.453 4.281 -5.121 1 92.69 510 PHE B N 1
ATOM 8449 C CA . PHE B 1 510 ? -18.156 4.961 -6.195 1 92.69 510 PHE B CA 1
ATOM 8450 C C . PHE B 1 510 ? -18.5 3.99 -7.316 1 92.69 510 PHE B C 1
ATOM 8452 O O . PHE B 1 510 ? -19.641 3.961 -7.797 1 92.69 510 PHE B O 1
ATOM 8459 N N . VAL B 1 511 ? -17.469 3.178 -7.77 1 90.31 511 VAL B N 1
ATOM 8460 C CA . VAL B 1 511 ? -17.688 2.186 -8.82 1 90.31 511 VAL B CA 1
ATOM 8461 C C . VAL B 1 511 ? -18.781 1.203 -8.383 1 90.31 511 VAL B C 1
ATOM 8463 O O . VAL B 1 511 ? -19.625 0.804 -9.188 1 90.31 511 VAL B O 1
ATOM 8466 N N . ALA B 1 512 ? -18.719 0.839 -7.121 1 87.62 512 ALA B N 1
ATOM 8467 C CA . ALA B 1 512 ? -19.75 -0.05 -6.586 1 87.62 512 ALA B CA 1
ATOM 8468 C C . ALA B 1 512 ? -21.141 0.562 -6.742 1 87.62 512 ALA B C 1
ATOM 8470 O O . ALA B 1 512 ? -22.094 -0.137 -7.074 1 87.62 512 ALA B O 1
ATOM 8471 N N . CYS B 1 513 ? -21.234 1.845 -6.523 1 88.38 513 CYS B N 1
ATOM 8472 C CA . CYS B 1 513 ? -22.516 2.539 -6.637 1 88.38 513 CYS B CA 1
ATOM 8473 C C . CYS B 1 513 ? -22.984 2.596 -8.086 1 88.38 513 CYS B C 1
ATOM 8475 O O . CYS B 1 513 ? -24.172 2.801 -8.352 1 88.38 513 CYS B O 1
ATOM 8477 N N . CYS B 1 514 ? -22.109 2.439 -9.031 1 87.81 514 CYS B N 1
ATOM 8478 C CA . CYS B 1 514 ? -22.438 2.553 -10.445 1 87.81 514 CYS B CA 1
ATOM 8479 C C . CYS B 1 514 ? -22.922 1.222 -11 1 87.81 514 CYS B C 1
ATOM 8481 O O . CYS B 1 514 ? -23.453 1.163 -12.117 1 87.81 514 CYS B O 1
ATOM 8483 N N . ILE B 1 515 ? -22.766 0.121 -10.281 1 85.44 515 ILE B N 1
ATOM 8484 C CA . ILE B 1 515 ? -23.156 -1.198 -10.766 1 85.44 515 ILE B CA 1
ATOM 8485 C C . ILE B 1 515 ? -24.672 -1.351 -10.672 1 85.44 515 ILE B C 1
ATOM 8487 O O . ILE B 1 515 ? -25.266 -1.046 -9.633 1 85.44 515 ILE B O 1
ATOM 8491 N N . ASP B 1 516 ? -25.344 -1.785 -11.727 1 77.81 516 ASP B N 1
ATOM 8492 C CA . ASP B 1 516 ? -26.797 -1.846 -11.789 1 77.81 516 ASP B CA 1
ATOM 8493 C C . ASP B 1 516 ? -27.312 -3.258 -11.508 1 77.81 516 ASP B C 1
ATOM 8495 O O . ASP B 1 516 ? -28.516 -3.494 -11.461 1 77.81 516 ASP B O 1
ATOM 8499 N N . GLY B 1 517 ? -26.5 -4.203 -11.289 1 73.69 517 GLY B N 1
ATOM 8500 C CA . GLY B 1 517 ? -26.922 -5.547 -10.914 1 73.69 517 GLY B CA 1
ATOM 8501 C C . GLY B 1 517 ? -27.109 -6.469 -12.109 1 73.69 517 GLY B C 1
ATOM 8502 O O . GLY B 1 517 ? -27.25 -7.68 -11.945 1 73.69 517 GLY B O 1
ATOM 8503 N N . SER B 1 518 ? -27.219 -5.863 -13.273 1 76.69 518 SER B N 1
ATOM 8504 C CA . SER B 1 518 ? -27.328 -6.691 -14.469 1 76.69 518 SER B CA 1
ATOM 8505 C C . SER B 1 518 ? -25.969 -7.184 -14.938 1 76.69 518 SER B C 1
ATOM 8507 O O . SER B 1 518 ? -24.938 -6.672 -14.5 1 76.69 518 SER B O 1
ATOM 8509 N N . GLU B 1 519 ? -26.047 -8.227 -15.633 1 76.62 519 GLU B N 1
ATOM 8510 C CA . GLU B 1 519 ? -24.797 -8.758 -16.172 1 76.62 519 GLU B CA 1
ATOM 8511 C C . GLU B 1 519 ? -24.047 -7.699 -16.984 1 76.62 519 GLU B C 1
ATOM 8513 O O . GLU B 1 519 ? -24.578 -7.191 -17.969 1 76.62 519 GLU B O 1
ATOM 8518 N N . GLY B 1 520 ? -22.891 -7.379 -16.438 1 73.19 520 GLY B N 1
ATOM 8519 C CA . GLY B 1 520 ? -22.078 -6.371 -17.109 1 73.19 520 GLY B CA 1
ATOM 8520 C C . GLY B 1 520 ? -22.625 -4.961 -16.938 1 73.19 520 GLY B C 1
ATOM 8521 O O . GLY B 1 520 ? -22.203 -4.043 -17.641 1 73.19 520 GLY B O 1
ATOM 8522 N N . GLY B 1 521 ? -23.484 -4.926 -16.016 1 76.88 521 GLY B N 1
ATOM 8523 C CA . GLY B 1 521 ? -24.25 -3.691 -15.992 1 76.88 521 GLY B CA 1
ATOM 8524 C C . GLY B 1 521 ? -23.594 -2.592 -15.18 1 76.88 521 GLY B C 1
ATOM 8525 O O . GLY B 1 521 ? -23.219 -2.805 -14.023 1 76.88 521 GLY B O 1
ATOM 8526 N N . ILE B 1 522 ? -23.188 -1.51 -15.75 1 80.31 522 ILE B N 1
ATOM 8527 C CA . ILE B 1 522 ? -22.859 -0.204 -15.195 1 80.31 522 ILE B CA 1
ATOM 8528 C C . ILE B 1 522 ? -23.828 0.848 -15.727 1 80.31 522 ILE B C 1
ATOM 8530 O O . ILE B 1 522 ? -24.281 0.754 -16.875 1 80.31 522 ILE B O 1
ATOM 8534 N N . PHE B 1 523 ? -24.109 1.777 -14.867 1 74.31 523 PHE B N 1
ATOM 8535 C CA . PHE B 1 523 ? -25.047 2.805 -15.305 1 74.31 523 PHE B CA 1
ATOM 8536 C C . PHE B 1 523 ? -24.547 3.512 -16.547 1 74.31 523 PHE B C 1
ATOM 8538 O O . PHE B 1 523 ? -23.359 3.863 -16.625 1 74.31 523 PHE B O 1
ATOM 8545 N N . GLU B 1 524 ? -25.469 3.523 -17.594 1 67.62 524 GLU B N 1
ATOM 8546 C CA . GLU B 1 524 ? -25.141 4.039 -18.922 1 67.62 524 GLU B CA 1
ATOM 8547 C C . GLU B 1 524 ? -24.609 5.469 -18.844 1 67.62 524 GLU B C 1
ATOM 8549 O O . GLU B 1 524 ? -23.688 5.832 -19.578 1 67.62 524 GLU B O 1
ATOM 8554 N N . HIS B 1 525 ? -25.203 6.262 -18.016 1 62.97 525 HIS B N 1
ATOM 8555 C CA . HIS B 1 525 ? -24.781 7.656 -17.891 1 62.97 525 HIS B CA 1
ATOM 8556 C C . HIS B 1 525 ? -23.281 7.754 -17.562 1 62.97 525 HIS B C 1
ATOM 8558 O O . HIS B 1 525 ? -22.578 8.594 -18.125 1 62.97 525 HIS B O 1
ATOM 8564 N N . ILE B 1 526 ? -22.891 6.898 -16.703 1 62.22 526 ILE B N 1
ATOM 8565 C CA . ILE B 1 526 ? -21.484 6.949 -16.297 1 62.22 526 ILE B CA 1
ATOM 8566 C C . ILE B 1 526 ? -20.609 6.395 -17.422 1 62.22 526 ILE B C 1
ATOM 8568 O O . ILE B 1 526 ? -19.516 6.895 -17.672 1 62.22 526 ILE B O 1
ATOM 8572 N N . ARG B 1 527 ? -21.172 5.438 -18.094 1 60.12 527 ARG B N 1
ATOM 8573 C CA . ARG B 1 527 ? -20.422 4.855 -19.203 1 60.12 527 ARG B CA 1
ATOM 8574 C C . ARG B 1 527 ? -20.203 5.871 -20.312 1 60.12 527 ARG B C 1
ATOM 8576 O O . ARG B 1 527 ? -19.125 5.93 -20.922 1 60.12 527 ARG B O 1
ATOM 8583 N N . ARG B 1 528 ? -21.359 6.496 -20.594 1 51.62 528 ARG B N 1
ATOM 8584 C CA . ARG B 1 528 ? -21.375 7.395 -21.75 1 51.62 528 ARG B CA 1
ATOM 8585 C C . ARG B 1 528 ? -20.609 8.68 -21.453 1 51.62 528 ARG B C 1
ATOM 8587 O O . ARG B 1 528 ? -20.094 9.336 -22.359 1 51.62 528 ARG B O 1
ATOM 8594 N N . ASN B 1 529 ? -20.766 9.164 -20.188 1 46.41 529 ASN B N 1
ATOM 8595 C CA . ASN B 1 529 ? -20.141 10.414 -19.781 1 46.41 529 ASN B CA 1
ATOM 8596 C C . ASN B 1 529 ? -18.938 10.172 -18.875 1 46.41 529 ASN B C 1
ATOM 8598 O O . ASN B 1 529 ? -18.891 10.664 -17.75 1 46.41 529 ASN B O 1
ATOM 8602 N N . PRO B 1 530 ? -18.609 8.945 -18.984 1 47.19 530 PRO B N 1
ATOM 8603 C CA . PRO B 1 530 ? -17.375 8.883 -18.188 1 47.19 530 PRO B CA 1
ATOM 8604 C C . PRO B 1 530 ? -16.422 10.047 -18.469 1 47.19 530 PRO B C 1
ATOM 8606 O O . PRO B 1 530 ? -15.305 10.07 -17.969 1 47.19 530 PRO B O 1
ATOM 8609 N N . ALA B 1 531 ? -16.938 11.148 -19.016 1 39.31 531 ALA B N 1
ATOM 8610 C CA . ALA B 1 531 ? -17.219 11.273 -20.453 1 39.31 531 ALA B CA 1
ATOM 8611 C C . ALA B 1 531 ? -15.938 11.555 -21.234 1 39.31 531 ALA B C 1
ATOM 8613 O O . ALA B 1 531 ? -15.969 11.641 -22.469 1 39.31 531 ALA B O 1
ATOM 8614 N N . CYS B 1 532 ? -14.789 12.023 -20.719 1 31.23 532 CYS B N 1
ATOM 8615 C CA . CYS B 1 532 ? -13.758 12.25 -21.719 1 31.23 532 CYS B CA 1
ATOM 8616 C C . CYS B 1 532 ? -13.25 10.93 -22.297 1 31.23 532 CYS B C 1
ATOM 8618 O O . CYS B 1 532 ? -12.477 10.219 -21.641 1 31.23 532 CYS B O 1
ATOM 8620 N N . VAL B 1 533 ? -13.789 9.734 -22.203 1 32.75 533 VAL B N 1
ATOM 8621 C CA . VAL B 1 533 ? -13.117 8.688 -22.984 1 32.75 533 VAL B CA 1
ATOM 8622 C C . VAL B 1 533 ? -12.32 9.32 -24.125 1 32.75 533 VAL B C 1
ATOM 8624 O O . VAL B 1 533 ? -11.312 8.766 -24.562 1 32.75 533 VAL B O 1
ATOM 8627 N N . LEU B 1 534 ? -12.875 10.188 -24.781 1 27.97 534 LEU B N 1
ATOM 8628 C CA . LEU B 1 534 ? -12.844 10.445 -26.219 1 27.97 534 LEU B CA 1
ATOM 8629 C C . LEU B 1 534 ? -11.719 11.414 -26.578 1 27.97 534 LEU B C 1
ATOM 8631 O O . LEU B 1 534 ? -11.469 12.375 -25.844 1 27.97 534 LEU B O 1
#

InterPro domains:
  IPR002314 Aminoacyl-tRNA synthetase, class II (G/ P/ S/T) [PF00587] (359-515)
  IPR002317 Serine-tRNA ligase, type1 [PIRSF001529] (88-515)
  IPR002317 Serine-tRNA ligase, type1 [PTHR11778] (92-515)
  IPR006195 Aminoacyl-tRNA synthetase, class II [PS50862] (274-499)
  IPR010978 Class I and II aminoacyl-tRNA synthetase, tRNA-binding arm [SSF46589] (81-187)
  IPR045864 Class II Aminoacyl-tRNA synthetase/Biotinyl protein ligase (BPL) and lipoyl protein ligase (LPL) [G3DSA:3.30.930.10] (208-521)
  IPR045864 Class II Aminoacyl-tRNA synthetase/Biotinyl protein ligase (BPL) and lipoyl protein ligase (LPL) [SSF55681] (240-508)

pLDDT: mean 71.86, std 25.34, range [16.2, 98.0]

Foldseek 3Di:
DPPPPVPPPVPPVPPPPPLPDPPAFPLPPLPPPPPPCPVPPPPPDDPPPCPVVPDDFQQALLDQDDPLVVVFPDYFPFFDPLVVLCVPVVVLVVLCVQLVHDDDVVVLVVLVVVLVVLVVVLVVLVVVLCVLPVVAPDPVRRDPVSVVVNVVSVVVNVVSVVVNVVRVSVSVLVSLLFFDAADPPFDPDADWWFPDWPVCPDPPDTPDPVPPDDDPCDPVNQVVLVVVLVVLLVQLVLLVVQQVQKDADPVDDLDIDGDDPLVVLLVLLLVVLVVLLVVVSAAEDEDDQKDARLLCSLLNQRDPPPVVVPPDDPDDPQPDKLHWDWDPDPPPPRHSSGIMTGASFPVSGVLVVQFSTAGAQVCPFHKHKYKDKHFIDDGPVVVDDGNVCNVNSLLVPRMFIFIKMKTKHFDPVCVVVVVVVVVVSLVVSVVLLVFIKTKIWGHSNPDGRQFNTKIFIWTAAPSNRDTGTFKMKTWRAQSSCSSRVRAYPDVPDGGGMTMIMMTSGGSRSVSSSQAPSHHNDGPVSCVCDCDPCD/DPPPPVPPPVPPVPPPPPLVPPPAFCLPPLPPPPPPCPVPPPPPDDPPPCPVPPDDAQQALLDDDDPLVVVFPDYFPFFDPLVVLCVPVVVLVVLCVQLVHDDDVVVLVVLVVVLVVLVVVLVVLVVVLCVLPVVAPDPVRRPPVSVVVNVVSVVVNVVSVVVNVVRVSVSVLVSLLFFDAADPPFDPDADKWFPDWPVCPDPPDTPDPVPPPPPPCDPVNQVVVLVVLQVLLVQLVLLVVQQVQKDADPVDDLDIDGDDPLVVLLVLLLVVLVVLLVVVSAAEDEDDQKDARLLCSLLNQRDDPPVVVPPDDDDDPQPDKLHWDWDPDPPPPSHSSGIMTGASFPVSGVLVVQFSTAGAQVCPFHKHKYWDKHFIDDGPVLVDDGPSSLPNSLLPPRMFIFIKMKTKHFDPVCVVVVVVVVVVSLVVSVVLLVFIKTKIWGHSNPDGRQFNTKIFIWTQAPSSRDTGTFKMKTWRAQSSCSSRVRAYPDVPDGGGMTMIMMTSGGSRSVSSSQAPSHHNDGNVSCVPCSDPPD

Radius of gyration: 32.07 Å; Cα contacts (8 Å, |Δi|>4): 1783; chains: 2; bounding box: 79×99×96 Å

Organism: Ramazzottius varieornatus (NCBI:txid947166)

Sequence (1068 aa):
MRAVWIWTRLSRWNAVSTIPRASDYAILPKHSFHTSSLFLKTKEKDRTVFQTTDFIPPRTALFVSGSSSQFATFVVDPHFDFDERFADLDNYQQEITLRQLSFDLHKCSALWTRLQELWKRRAELETRRKQSVENFSKPSDVDEESKLKGRLLRGEIKQLNKDIAEIEIDTITTLLKLPVRLHKYVPMGNNPFVSFDTTADQEVQFMECSKLNSNSVNAANRVARREKVRVEAHDVNKALQQSRLVEYTDEAPRGYFLRGQAAELELKLLNYGRSFLEEKGYSGISGPHLYRSVVVEGTGFISDDHDDVSATTGSLINVKPNQPFLIDTVDTRGSLFRSLFLTNSTVNLYAAHFTNCEAAENILPIRLHSSSRVYRAVSNKGLEEEEDEKYCRIFRPSQTHTVSFCTAFTDAETTEEYLTETLELFKSFYLSLGLRFRLVSLPASKLGISEALRYELKVWSPLLSEFVPCGHIAFHDDFVSKRLRCHVDKPEQNKFLRFFTGSLLDLTPFVACCIDGSEGGIFEHIRRNPACVLMRAVWIWTRLSRWNAVSTIPRASDYAILPKHSFHTSSLFLKTKEKDRTVFQTTDFIPPRTALFVSGSSSQFATFVVDPHFDFDERFADLDNYQQEITLRQLSFDLHKCSALWTRLQELWKRRAELETRRKQSVENFSKPSDVDEESKLKGRLLRGEIKQLNKDIAEIEIDTITTLLKLPVRLHKYVPMGNNPFVSFDTTADQEVQFMECSKLNSNSVNAANRVARREKVRVEAHDVNKALQQSRLVEYTDEAPRGYFLRGQAAELELKLLNYGRSFLEEKGYSGISGPHLYRSVVVEGTGFISDDHDDVSATTGSLINVKPNQPFLIDTVDTRGSLFRSLFLTNSTVNLYAAHFTNCEAAENILPIRLHSSSRVYRAVSNKGLEEEEDEKYCRIFRPSQTHTVSFCTAFTDAETTEEYLTETLELFKSFYLSLGLRFRLVSLPASKLGISEALRYELKVWSPLLSEFVPCGHIAFHDDFVSKRLRCHVDKPEQNKFLRFFTGSLLDLTPFVACCIDGSEGGIFEHIRRNPACVL

Nearest PDB structures (foldseek):
  7tzb-assembly1_A  TM=8.420E-01  e=1.403E-24  Homo sapiens
  6r1o-assembly1_A-2  TM=8.034E-01  e=1.071E-22  Escherichia coli
  6r1m-assembly1_B  TM=8.099E-01  e=1.565E-22  Escherichia coli
  6x94-assembly1_A  TM=8.247E-01  e=9.357E-22  Methanosarcina mazei Go1
  8p1z-assembly1_AAA-2  TM=7.760E-01  e=5.020E-21  Arabidopsis thaliana

Solvent-accessible surface area (backbone atoms only — not comparable to full-atom values): 58157 Å² total; per-residue (Å²): 131,83,85,63,64,84,66,55,73,81,56,63,91,58,61,96,60,76,61,80,59,84,71,55,72,47,54,54,71,61,76,72,72,77,71,74,77,75,66,71,72,75,65,84,62,84,82,60,74,74,75,64,84,80,76,69,77,65,88,43,45,62,52,73,62,80,82,43,44,78,62,42,83,63,81,51,76,43,54,84,59,58,70,68,57,52,69,46,46,67,64,47,49,50,52,37,51,54,34,67,51,94,74,59,58,68,60,50,49,50,50,51,51,52,50,50,49,52,50,50,50,50,53,51,51,50,52,51,42,50,57,58,49,64,79,36,94,46,87,86,64,49,48,71,68,46,51,51,50,44,50,51,46,50,51,51,49,53,52,49,49,53,56,44,63,69,44,47,60,58,47,50,58,55,58,67,65,57,53,50,70,71,42,89,81,41,44,81,61,84,40,52,41,69,79,43,43,60,87,50,77,66,84,71,70,82,68,73,59,59,77,69,68,67,70,80,66,48,78,70,46,50,52,51,47,40,49,49,36,45,52,46,29,48,49,36,49,48,24,38,47,53,14,62,30,46,44,79,40,83,52,20,77,56,22,45,31,30,27,45,66,48,26,46,46,48,52,46,43,50,52,37,52,48,51,54,41,41,75,72,64,29,40,39,39,34,66,64,54,48,32,24,34,46,45,44,41,33,59,47,60,63,78,84,56,67,77,68,58,55,86,70,77,53,53,67,51,75,52,54,67,65,36,56,44,37,38,51,58,54,47,55,49,71,44,50,52,66,38,35,25,39,33,46,48,67,57,46,55,55,50,50,70,38,44,54,29,42,36,50,71,85,43,56,63,42,41,35,27,33,72,48,64,34,32,31,45,70,48,71,67,63,75,71,68,79,74,66,47,71,53,48,35,53,65,67,41,28,53,34,44,30,33,28,42,34,42,36,38,67,61,74,82,48,47,61,59,53,49,53,52,49,52,50,51,51,50,54,52,48,57,63,46,69,57,55,39,34,35,30,35,42,12,44,55,75,48,55,43,38,34,22,37,42,36,35,32,22,36,52,17,74,70,73,70,40,71,40,71,23,26,34,41,33,32,29,48,47,49,42,20,26,39,32,34,19,27,36,73,41,96,91,53,84,43,41,32,25,37,39,32,29,26,76,32,30,38,42,31,42,54,52,37,38,39,66,44,39,72,71,33,52,45,59,61,40,69,72,25,40,44,79,92,88,132,85,84,63,64,84,66,56,73,82,55,64,88,58,62,96,59,77,60,79,57,87,68,55,71,46,53,54,69,61,76,74,71,77,70,73,75,75,66,72,72,74,67,87,63,79,84,58,72,74,72,65,85,79,75,68,76,66,90,45,46,61,52,71,63,78,81,44,44,76,62,43,83,63,81,52,74,43,56,82,59,58,71,69,57,53,70,47,47,70,66,48,47,50,52,38,52,54,35,68,51,95,73,62,59,67,59,50,49,50,50,51,51,52,50,51,50,52,52,50,51,48,52,51,50,51,50,53,42,50,57,56,49,66,79,36,95,46,87,85,63,49,49,71,67,44,50,51,48,43,52,51,45,51,52,50,49,54,53,49,48,53,57,44,61,69,44,48,59,58,47,50,55,56,57,69,65,57,54,48,69,73,43,88,82,42,45,80,61,82,40,54,41,69,80,42,42,62,88,51,76,64,83,70,70,78,69,75,60,59,75,72,69,64,68,80,66,49,78,70,43,50,51,51,46,46,49,48,29,41,52,47,31,48,49,38,49,50,24,40,48,53,14,63,29,47,42,79,40,82,53,20,77,56,22,44,30,29,24,45,67,48,25,47,47,47,53,43,48,51,51,41,54,49,51,54,41,41,75,72,64,29,41,40,39,34,65,65,56,49,32,24,36,44,44,44,40,32,60,47,60,62,78,83,56,67,76,68,58,52,86,64,78,57,53,66,51,75,52,55,68,64,36,55,44,36,38,49,60,58,50,53,51,72,46,49,54,66,39,36,26,40,33,48,47,67,56,46,55,56,51,49,72,38,45,54,29,42,36,50,72,85,45,55,65,42,42,35,28,33,71,47,68,34,31,31,44,69,47,70,66,45,74,73,69,83,89,38,36,91,45,50,36,53,64,64,41,29,54,35,45,30,34,28,40,37,42,34,40,65,60,74,83,50,47,62,57,52,48,54,52,51,51,51,53,53,49,53,53,48,55,68,47,70,56,55,38,33,35,32,37,42,13,45,54,75,48,56,42,38,34,23,37,42,37,36,33,23,35,52,16,74,72,72,70,40,70,41,70,25,24,34,42,33,30,28,48,44,51,42,20,25,39,31,35,19,28,36,72,44,95,88,53,84,44,39,34,24,37,40,32,30,27,75,32,30,39,44,30,42,52,53,36,37,39,66,44,40,71,71,33,53,44,59,60,44,68,69,40,43,48,73,79,106

Secondary structure (DSSP, 8-state):
-TTSGGGSGGGSTTSS-----TTS-------------------S--------TT----S-TT---GGGGGG-SS-------HHHHGGGHHHHHHHHHHTT----HHHHHHHHHHHHHHHHHHHHHHHHHHHHHHT-SSGGG--HHHHHHHHHHHHHHHHHHHHHHHHHHHHHHHHTTPPPPPPTTSPSSSS-EEEEESS--S------TTTTTTS---HHHHHHHHHHHHHHHHHHHHHHHHHTSEEEESSSTTEEEEETHHHHHHHHHHHHHHHHHHHTTPEEEE--SEEEHHHHHHTT---S-SSS--S---------TTPPPEEE----S--GGG-EEE--STHHHHHHHHTT-EE-GGGPSEEEEEEEEEE----SGGGTSSS-----TTTS-SEEEEEEEEEEE--GGGHHHHHHHHHHHHHHHHHHHT--EEEEEPPGGG--TT-SEEEEEEEEETTTTEEEEEEEEEEEETHHHHHHT-EE--SS--EE-EEEEEEEEEHHHHHHHHB-SSTT-B-HHHHH-SS---/-TTSGGGSGGGGGGSS-----TTS-------------------S--------TT----S-TT---GGGGGG-SS-------HHHHHTTHHHHHHHHHHTT----HHHHHHHHHHHHHHHHHHHHHHHHHHHHHHT-SSGGG--HHHHHHHHHHHHHHHHHHHHHHHHHHHHHHHHTTPPPPPPTTSPSSSS-EEEEESS--S------TTTTTTS---HHHHHHHHHHHHHHHHHHHHHHHHHTSEEEESSSTTEEEEETHHHHHHHHHHHHHHHHHHHTTPEEEE--SEEEHHHHHHTT---S-SSS--S---------TTPPPEEE----S--GGG-EEE--STHHHHHHHHTT-EE-GGGPSEEEEEEEEEE----SGGGTSSS--S--TTTS-SEEEEEEEEEEE--GGGHHHHHHHHHHHHHHHHHHHT--EEEEEPPGGG--TT-SEEEEEEEEETTTTEEEEEEEEEEEETHHHHHHT-EE--SS--EE-EEEEEEEEEHHHHHHHHB-SSTT-B-HHHHH-S-TT-